Protein 2ACV (pdb70)

Foldseek 3Di:
DVLVLQAAEEEEEWADDDLTLQLSLLLLVLLCVQRVRYAYEYEFEDDPPDDCGPQVSCQLNVDDPRYYYDYFDDDDQPDPVLVLAVLQSLLVRLVVCLVSVLVVCVVPPDVRYAAYEYELSNLVNQVSCVVVPHAYEYEYSFALLVLQVLLVCVVDDLQDQPDPDPLVADFDDGQLDPGGDRSLLAFPLSNDPSRSSNSSNVSSVSQLRHQEYEYLAFCVVRVVSVVRVCVVPVSGHYYFHQDPRGRLQFDDDPQADPVNQVVVLVLLVPADFLQEEEEDEDDPQDFDDLVLVQQLLLLVVVLLTQYEYAHNDDPVSYDPCSVVVCVVVVSYYYGPDYSLSVVLQRRSHAAYAYLQSRNSVLSNLLSLHEYAYDHEHDSRLVSLCCCCPPLNQYHYLDSSHYPPDDRRGSVSSSVSVCQSSDPPRPSSVSSVVSNVLNVQCPDVVHVNSVRSNVVSVVSSD/DAAEEEEEFQADPVGVQLRVLVQCLQCVPPVRYAYEYEYAHDPPDPPDCPLPVVPPVVDVRYHYHYFDYDDQDDPVLVLAVLQSSLVRLVVCLVRVLVVCVVPPDPRYLAYEYELSNQVNCVSCVVVVHAYEYEYAFDLLVLQVLLCCVVDDLQCLPVQCPFDADWDDTQLDDDTHGPLLAFPLSNDNSRSSNSSNVSSVCQLVGQEYEYLAFCVVRVVSQVRVCVVDVSHHHYAHQDVRADLQARCPVPDVQDVQVVQVVLLVPADFLQEEEEDEDDPQDFDDLVQQQQLLLLVVVLQTAYEYEGDDDPVSYDPPSQVCCVVVVSYDYHYDYRLSVVLLRRNHAAYAYLQDPNSVLSNLQSLHEYEYDHEHDSSLVSLCCCCPPQNLYHYLDSSHYPVDDHRGSVSSSVSVNLSSPPPRPNSVSSVVSNVLNVQQPDVVHRNSVSSVVVSVSSSD

Radius of gyration: 34.92 Å; Cα contacts (8 Å, |Δi|>4): 1684; chains: 2; bounding box: 82×58×107 Å

Secondary structure (DSSP, 8-state):
-HHHHH-EEEEEEPPSSTTTHHHHHHHHHHHHHT-TTEEEEEEE---TT----HHHHHHHH-S-TTEEEEEPPP-PPPPGGGGGSHHHHHHHHHHHTHHHHHHHHHHH--TTEEEEEEEGGGGGGHHHHHHTT--EEEEESS-HHHHHHHHHGGGS-TT-PPP-SSGGG-EE--TT-SSPEEGGGS-HHHH-TTTHHHHHHHHHHHHTTSSEEEES--HHHHHHHHHHHHHH-TTSPPEEE------SS---BTTB-HHHHHHHHHHHHTSPTT-EEEEE--SS-----HHHHHHHHHHHHHHT-EEEEE----GGGSPTTHHHHHHHH-SEEEESS--HHHHHHSTTEEEEEE---HHHHHHHHHTT--EEE---STTHHHHHHIIIIIS--EEES-SS--TTPPPPPHHHHHHHHHHHT-TT-THHHHHHHHHHHHHHHTSTTSHHHHHHHHHHHHHH-/--EEEEEEPPSSHHHHHHHHHHHHHHHHT-TTEEEEEEE---SS---SSHHHHHTT---TTEEEEEPPP-PPPPGGGGGSHHHHHHHHHHTTHHHHHHHHHHH--TTEEEEEEEGGGGGGHHHHHHTT--EEEEESS-HHHHHHHHHGGGS-SS--HHHH--SS-EE--TT-SSPEEGGGS-HHHH-TTTHHHHHHHHHTTGGGSSEEEES--HHHHHHHHHHHHHH-TTSPPEEE------SS----S-SS-HHHHHHHHHHHHSPTT-EEEEE--SS-PPPPHHHHHHHHHHHHHH--EEEEE----GGGSPTTHHHHHHHH-SEEEESS--HHHHHHSTTEEEEEE---HHHHHHHHHTT--EEE---STTHHHHHHHIIIII--EEES-SS--TTPPPPPHHHHHHHHHHHT-TT-SHHHHHHHHHHHHHHHTSTTSHHHHHHHHHHHHHH-

InterPro domains:
  IPR002213 UDP-glucuronosyl/UDP-glucosyltransferase [PF00201] (273-424)
  IPR002213 UDP-glucuronosyl/UDP-glucosyltransferase [cd03784] (13-454)
  IPR035595 UDP-glycosyltransferase family, conserved site [PS00375] (339-382)
  IPR050481 UDP-glycosyltransferase, plant-type [PTHR48048] (11-460)

Sequence (917 aa):
MSDINKNSELIFIPAPGIGHLASALEFAKLLTNHDKNLYITVFCIKFPGMPFADSYIKSVLASQPQIQLIDLPEVEPPPQELLKSPEFYILTFLESLIPHVKATIKTILSNKVVGLVLDFFCVSMIDVGNEFGIPSYLFLTSNVGFLSLMLSLKNRQIEEVFDDSDRDHQLLNIPGISNQVPSNVLPDACFNKDGGYIAYYKLAERFRDTKGIIVNTFSDLEQSSIDALYDHDEKIPPIYAVGPLLDLKGQPNPKLDQAQHDLILKWLDEQPDKSVVFLCFGSMGVSFGPSQIREIALGLKHSGVRFLWSNSAEKKVFPEGFLEWMELEGKGMICGWAPQVEVLAHKAIGGFVSHCGWNSILESMWFGVPILTWPIYAEQQLNAFRLVKEWGVGLGLRVDYRKGSDVVAAEEIEKGLKDLMDKDSIVHKKVQEMKEMSRNAVVDGGSSLISVGKLIDDITGKNSELIFIPAPGIGHLASALEFAKLLTNHDKNLYITVFCIKFPGMPFADSYIKSVLASQPQIQLIDLPEVEPPPQELLKSPEFYILTFLESLIPHVKATIKTILSNKVVGLVLDFFCVSMIDVGNEFGIPSYLFLTSNVGFLSLMLSLKNRQIEEVFDDSDRDHQLLNIPGISNQVPSNVLPDACFNKDGGYIAYYKLAERFRDTKGIIVNTFSDLEQSSIDALYDHDEKIPPIYAVGPLLDLKGQPNPKLDQAQHDLILKWLDEQPDKSVVFLCFGSMGVSFGPSQIREIALGLKHSGVRFLWSNSAEKKVFPEGFLEWMELEGKGMICGWAPQVEVLAHKAIGGFVSHCGWNSILESMWFGVPILTWPIYAEQQLNAFRLVKEWGVGLGLRVDYRKGSDVVAAEEIEKGLKDLMDKDSIVHKKVQEMKEMSRNAVVDGGSSLISVGKLIDDITG

Solvent-accessible surface area: 38547 Å² total; per-residue (Å²): 181,66,104,126,128,118,52,6,22,0,0,4,1,9,3,24,8,53,24,48,9,11,1,3,1,31,0,0,27,27,0,0,94,81,32,148,45,0,93,2,2,1,0,12,27,82,26,41,81,62,86,34,57,40,92,18,4,118,43,10,14,74,102,40,125,21,16,105,39,42,76,5,75,125,46,146,66,14,77,138,134,40,82,125,0,80,22,48,18,34,8,37,2,0,74,44,2,50,84,60,0,76,58,18,0,137,114,42,76,37,161,92,16,38,0,0,4,0,2,7,26,0,0,13,2,2,72,3,0,86,112,42,67,5,48,3,0,0,4,2,8,9,0,0,0,7,0,1,0,0,10,23,3,95,115,51,99,53,134,66,40,17,90,84,80,78,53,114,138,84,84,38,116,10,46,5,10,101,52,90,0,28,3,26,0,0,0,48,1,0,14,31,150,68,5,0,3,62,0,5,35,91,4,3,103,48,0,33,78,7,84,0,0,0,0,0,0,0,26,85,13,0,70,87,4,6,64,39,4,67,122,109,32,134,130,12,13,64,18,22,10,0,0,10,9,19,18,69,160,32,39,120,18,131,135,20,78,125,71,52,37,56,98,0,34,131,27,0,92,141,25,67,96,127,21,0,0,0,1,12,29,28,42,117,54,114,40,27,41,54,9,7,1,14,2,0,0,15,0,0,54,75,17,33,20,76,0,0,1,10,20,64,16,110,132,158,13,11,29,83,43,8,49,111,36,20,144,121,108,30,71,5,32,24,5,43,41,6,15,32,8,55,0,3,53,37,149,1,6,10,0,0,3,0,9,0,12,9,25,11,0,0,22,2,9,33,40,14,8,16,6,2,0,1,0,24,62,30,19,3,0,0,0,0,12,0,2,32,126,50,21,27,8,2,36,47,15,64,34,51,20,15,150,74,40,77,27,0,26,1,75,52,5,28,129,7,0,109,74,6,46,69,148,119,19,156,9,61,142,102,8,92,58,10,62,90,59,0,75,85,5,42,77,131,63,10,45,0,26,96,16,1,37,135,0,13,101,58,2,44,107,217,65,12,34,0,0,2,0,9,3,10,28,27,38,56,9,19,12,2,14,40,2,0,50,28,0,0,86,85,32,161,63,0,90,2,4,0,0,8,11,33,62,22,73,107,104,77,51,56,69,7,8,148,44,27,40,78,86,36,117,31,13,101,40,49,66,5,82,126,38,156,66,15,86,129,138,44,85,141,0,82,24,58,10,24,6,41,5,1,83,55,2,45,89,61,0,83,51,22,0,144,115,49,75,53,146,85,16,33,0,0,6,0,4,15,36,0,0,25,0,5,78,2,0,87,114,46,68,8,48,5,3,0,5,1,26,11,0,0,0,7,0,1,1,1,8,14,2,107,110,60,98,75,130,55,19,11,59,110,49,99,63,102,161,80,106,24,104,8,33,5,7,87,54,89,0,27,6,34,3,0,0,50,1,0,16,34,144,68,4,0,0,61,0,6,34,92,0,4,98,63,0,39,75,6,78,0,0,1,0,0,0,1,25,86,14,3,70,78,5,5,73,43,2,89,132,112,18,173,123,13,14,66,15,16,9,0,0,11,12,18,23,80,156,15,44,56,14,112,137,124,143,88,88,81,30,54,108,0,29,100,30,0,85,135,21,69,84,125,23,0,0,0,2,12,32,28,54,123,55,140,39,30,39,54,8,7,2,13,3,0,0,28,0,0,58,119,12,46,20,65,0,0,1,12,28,73,16,110,129,159,12,12,29,81,39,5,60,130,45,14,151,144,105,27,71,1,26,28,13,36,143,7,20,31,7,59,0,3,54,30,119,0,2,7,0,0,3,0,11,0,12,10,58,10,0,0,22,0,9,34,41,22,9,6,5,2,0,2,0,30,66,30,20,4,0,0,0,0,18,0,2,38,136,54,15,27,8,3,40,41,16,66,29,58,21,13,178,68,42,54,32,0,24,4,80,62,3,28,132,8,0,106,60,0,46,67,168,119,15,135,3,51,112,68,7,90,82,4,60,92,34,0,82,84,4,43,80,131,65,9,42,0,28,100,15,0,37,130,2,12,98,52,5,49,102

Nearest PDB structures (foldseek):
  2acw-assembly1_A  TM=9.908E-01  e=3.415E-80  Medicago truncatula
  8ita-assembly1_A  TM=9.018E-01  e=1.416E-41  Iris domestica
  6jel-assembly2_B  TM=8.577E-01  e=1.921E-37  Phytolacca americana
  9j9c-assembly1_A  TM=8.604E-01  e=2.936E-36  Nicotiana benthamiana
  8ie4-assembly4_D  TM=8.344E-01  e=2.677E-29  Gentiana crassicaulis

B-factor: mean 31.84, std 16.67, range [9.67, 104.61]

Structure (mmCIF, N/CA/C/O backbone):
data_2ACV
#
_entry.id   2ACV
#
_cell.length_a   53.713
_cell.length_b   90.593
_cell.length_c   101.788
_cell.angle_alpha   90
_cell.angle_beta   102.567
_cell.angle_gamma   90
#
_symmetry.space_group_name_H-M   'P 1 21 1'
#
loop_
_entity.id
_entity.type
_entity.pdbx_description
1 polymer 'triterpene UDP-glucosyl transferase UGT71G1'
2 non-polymer "URIDINE-5'-DIPHOSPHATE"
3 water water
#
loop_
_atom_site.group_PDB
_atom_site.id
_atom_site.type_symbol
_atom_site.label_atom_id
_atom_site.label_alt_id
_atom_site.label_comp_id
_atom_site.label_asym_id
_atom_site.label_entity_id
_atom_site.label_seq_id
_atom_site.pdbx_PDB_ins_code
_atom_site.Cartn_x
_atom_site.Cartn_y
_atom_site.Cartn_z
_atom_site.occupancy
_atom_site.B_iso_or_equiv
_atom_site.auth_seq_id
_atom_site.auth_comp_id
_atom_site.auth_asym_id
_atom_site.auth_atom_id
_atom_site.pdbx_PDB_model_num
ATOM 1 N N . MET A 1 3 ? 51.935 8.248 70.937 1.00 48.74 3 MET A N 1
ATOM 2 C CA . MET A 1 3 ? 51.040 7.139 70.490 1.00 49.37 3 MET A CA 1
ATOM 3 C C . MET A 1 3 ? 49.701 7.667 69.989 1.00 48.77 3 MET A C 1
ATOM 4 O O . MET A 1 3 ? 49.230 7.268 68.926 1.00 48.20 3 MET A O 1
ATOM 9 N N . SER A 1 4 ? 49.090 8.559 70.763 1.00 47.34 4 SER A N 1
ATOM 10 C CA . SER A 1 4 ? 47.806 9.140 70.391 1.00 46.48 4 SER A CA 1
ATOM 11 C C . SER A 1 4 ? 47.900 9.868 69.053 1.00 45.62 4 SER A C 1
ATOM 12 O O . SER A 1 4 ? 47.001 9.761 68.218 1.00 44.97 4 SER A O 1
ATOM 15 N N . ASP A 1 5 ? 48.988 10.613 68.858 1.00 44.90 5 ASP A N 1
ATOM 16 C CA . ASP A 1 5 ? 49.197 11.351 67.614 1.00 43.61 5 ASP A CA 1
ATOM 17 C C . ASP A 1 5 ? 49.278 10.392 66.433 1.00 41.21 5 ASP A C 1
ATOM 18 O O . ASP A 1 5 ? 48.560 10.544 65.440 1.00 40.27 5 ASP A O 1
ATOM 23 N N . ILE A 1 6 ? 50.160 9.405 66.549 1.00 37.75 6 ILE A N 1
ATOM 24 C CA . ILE A 1 6 ? 50.330 8.411 65.503 1.00 35.04 6 ILE A CA 1
ATOM 25 C C . ILE A 1 6 ? 48.972 7.805 65.195 1.00 34.81 6 ILE A C 1
ATOM 26 O O . ILE A 1 6 ? 48.581 7.669 64.037 1.00 33.45 6 ILE A O 1
ATOM 31 N N . ASN A 1 7 ? 48.252 7.461 66.253 1.00 34.10 7 ASN A N 1
ATOM 32 C CA . ASN A 1 7 ? 46.939 6.850 66.139 1.00 36.78 7 ASN A CA 1
ATOM 33 C C . ASN A 1 7 ? 45.929 7.730 65.396 1.00 36.52 7 ASN A C 1
ATOM 34 O O . ASN A 1 7 ? 45.097 7.226 64.639 1.00 37.11 7 ASN A O 1
ATOM 39 N N . LYS A 1 8 ? 46.018 9.042 65.596 1.00 37.00 8 LYS A N 1
ATOM 40 C CA . LYS A 1 8 ? 45.095 9.985 64.962 1.00 36.10 8 LYS A CA 1
ATOM 41 C C . LYS A 1 8 ? 45.375 10.339 63.501 1.00 35.63 8 LYS A C 1
ATOM 42 O O . LYS A 1 8 ? 44.460 10.728 62.774 1.00 35.02 8 LYS A O 1
ATOM 48 N N . ASN A 1 9 ? 46.628 10.217 63.071 1.00 33.95 9 ASN A N 1
ATOM 49 C CA . ASN A 1 9 ? 46.981 10.549 61.694 1.00 31.60 9 ASN A CA 1
ATOM 50 C C . ASN A 1 9 ? 46.343 9.610 60.678 1.00 29.77 9 ASN A C 1
ATOM 51 O O . ASN A 1 9 ? 46.323 8.390 60.852 1.00 27.81 9 ASN A O 1
ATOM 56 N N . SER A 1 10 ? 45.814 10.205 59.615 1.00 28.36 10 SER A N 1
ATOM 57 C CA . SER A 1 10 ? 45.165 9.467 58.543 1.00 26.61 10 SER A CA 1
ATOM 58 C C . SER A 1 10 ? 45.483 10.147 57.222 1.00 25.53 10 SER A C 1
ATOM 59 O O . SER A 1 10 ? 45.763 11.345 57.189 1.00 22.59 10 SER A O 1
ATOM 62 N N . GLU A 1 11 ? 45.450 9.386 56.133 1.00 24.78 11 GLU A N 1
ATOM 63 C CA . GLU A 1 11 ? 45.714 9.960 54.824 1.00 25.52 11 GLU A CA 1
ATOM 64 C C . GLU A 1 11 ? 44.744 9.474 53.753 1.00 24.56 11 GLU A C 1
ATOM 65 O O . GLU A 1 11 ? 44.361 8.303 53.717 1.00 22.95 11 GLU A O 1
ATOM 71 N N . LEU A 1 12 ? 44.344 10.392 52.883 1.00 22.80 12 LEU A N 1
ATOM 72 C CA . LEU A 1 12 ? 43.453 10.061 51.782 1.00 23.35 12 LEU A CA 1
ATOM 73 C C . LEU A 1 12 ? 44.169 10.414 50.492 1.00 21.70 12 LEU A C 1
ATOM 74 O O . LEU A 1 12 ? 44.972 11.349 50.453 1.00 19.70 12 LEU A O 1
ATOM 79 N N . ILE A 1 13 ? 43.893 9.652 49.442 1.00 21.26 13 ILE A N 1
ATOM 80 C CA . ILE A 1 13 ? 44.484 9.931 48.145 1.00 22.32 13 ILE A CA 1
ATOM 81 C C . ILE A 1 13 ? 43.340 10.351 47.222 1.00 22.39 13 ILE A C 1
ATOM 82 O O . ILE A 1 13 ? 42.407 9.583 46.995 1.00 22.26 13 ILE A O 1
ATOM 87 N N . PHE A 1 14 ? 43.402 11.589 46.730 1.00 23.17 14 PHE A N 1
ATOM 88 C CA . PHE A 1 14 ? 42.371 12.127 45.839 1.00 22.42 14 PHE A CA 1
ATOM 89 C C . PHE A 1 14 ? 42.756 11.966 44.381 1.00 22.49 14 PHE A C 1
ATOM 90 O O . PHE A 1 14 ? 43.861 12.334 43.984 1.00 21.07 14 PHE A O 1
ATOM 98 N N . ILE A 1 15 ? 41.836 11.427 43.586 1.00 22.98 15 ILE A N 1
ATOM 99 C CA . ILE A 1 15 ? 42.067 11.262 42.157 1.00 22.93 15 ILE A CA 1
ATOM 100 C C . ILE A 1 15 ? 40.878 11.870 41.414 1.00 23.89 15 ILE A C 1
ATOM 101 O O . ILE A 1 15 ? 39.945 11.169 41.013 1.00 23.35 15 ILE A O 1
ATOM 106 N N . PRO A 1 16 ? 40.896 13.196 41.241 1.00 23.56 16 PRO A N 1
ATOM 107 C CA . PRO A 1 16 ? 39.828 13.922 40.550 1.00 24.55 16 PRO A CA 1
ATOM 108 C C . PRO A 1 16 ? 39.961 13.859 39.027 1.00 25.82 16 PRO A C 1
ATOM 109 O O . PRO A 1 16 ? 40.987 13.426 38.499 1.00 24.45 16 PRO A O 1
ATOM 113 N N . ALA A 1 17 ? 38.912 14.283 38.332 1.00 26.57 17 ALA A N 1
ATOM 114 C CA . ALA A 1 17 ? 38.913 14.305 36.873 1.00 29.18 17 ALA A CA 1
ATOM 115 C C . ALA A 1 17 ? 39.483 15.655 36.449 1.00 30.06 17 ALA A C 1
ATOM 116 O O . ALA A 1 17 ? 39.448 16.617 37.215 1.00 29.61 17 ALA A O 1
ATOM 118 N N . PRO A 1 18 ? 40.025 15.743 35.227 1.00 32.45 18 PRO A N 1
ATOM 119 C CA . PRO A 1 18 ? 40.598 17.004 34.740 1.00 33.40 18 PRO A CA 1
ATOM 120 C C . PRO A 1 18 ? 39.593 18.137 34.523 1.00 33.48 18 PRO A C 1
ATOM 121 O O . PRO A 1 18 ? 38.386 17.905 34.427 1.00 34.62 18 PRO A O 1
ATOM 125 N N . GLY A 1 19 ? 40.112 19.362 34.469 1.00 34.76 19 GLY A N 1
ATOM 126 C CA . GLY A 1 19 ? 39.287 20.535 34.224 1.00 34.15 19 GLY A CA 1
ATOM 127 C C . GLY A 1 19 ? 38.464 21.111 35.364 1.00 34.00 19 GLY A C 1
ATOM 128 O O . GLY A 1 19 ? 38.066 20.415 36.301 1.00 31.14 19 GLY A O 1
ATOM 129 N N . ILE A 1 20 ? 38.216 22.413 35.287 1.00 33.43 20 ILE A N 1
ATOM 130 C CA . ILE A 1 20 ? 37.406 23.071 36.295 1.00 34.47 20 ILE A CA 1
ATOM 131 C C . ILE A 1 20 ? 36.033 22.424 36.080 1.00 36.51 20 ILE A C 1
ATOM 132 O O . ILE A 1 20 ? 35.715 21.986 34.973 1.00 39.56 20 ILE A O 1
ATOM 137 N N . GLY A 1 21 ? 35.217 22.352 37.118 1.00 37.51 21 GLY A N 1
ATOM 138 C CA . GLY A 1 21 ? 33.923 21.717 36.944 1.00 36.90 21 GLY A CA 1
ATOM 139 C C . GLY A 1 21 ? 33.992 20.380 37.646 1.00 35.36 21 GLY A C 1
ATOM 140 O O . GLY A 1 21 ? 32.992 19.879 38.160 1.00 36.39 21 GLY A O 1
ATOM 141 N N . HIS A 1 22 ? 35.190 19.804 37.656 1.00 34.05 22 HIS A N 1
ATOM 142 C CA . HIS A 1 22 ? 35.446 18.537 38.327 1.00 33.53 22 HIS A CA 1
ATOM 143 C C . HIS A 1 22 ? 36.518 18.768 39.384 1.00 32.17 22 HIS A C 1
ATOM 144 O O . HIS A 1 22 ? 36.479 18.177 40.464 1.00 32.28 22 HIS A O 1
ATOM 151 N N . LEU A 1 23 ? 37.462 19.650 39.068 1.00 30.75 23 LEU A N 1
ATOM 152 C CA . LEU A 1 23 ? 38.570 19.974 39.966 1.00 30.74 23 LEU A CA 1
ATOM 153 C C . LEU A 1 23 ? 38.225 20.954 41.089 1.00 30.76 23 LEU A C 1
ATOM 154 O O . LEU A 1 23 ? 38.612 20.751 42.241 1.00 30.05 23 LEU A O 1
ATOM 159 N N . ALA A 1 24 ? 37.509 22.022 40.748 1.00 30.12 24 ALA A N 1
ATOM 160 C CA . ALA A 1 24 ? 37.150 23.047 41.725 1.00 29.20 24 ALA A CA 1
ATOM 161 C C . ALA A 1 24 ? 36.535 22.488 43.002 1.00 28.93 24 ALA A C 1
ATOM 162 O O . ALA A 1 24 ? 37.046 22.727 44.098 1.00 28.78 24 ALA A O 1
ATOM 164 N N . SER A 1 25 ? 35.441 21.746 42.856 1.00 27.41 25 SER A N 1
ATOM 165 C CA . SER A 1 25 ? 34.748 21.175 44.002 1.00 27.28 25 SER A CA 1
ATOM 166 C C . SER A 1 25 ? 35.581 20.134 44.743 1.00 25.37 25 SER A C 1
ATOM 167 O O . SER A 1 25 ? 35.475 20.011 45.958 1.00 21.91 25 SER A O 1
ATOM 170 N N . ALA A 1 26 ? 36.399 19.385 44.011 1.00 25.37 26 ALA A N 1
ATOM 171 C CA . ALA A 1 26 ? 37.245 18.369 44.629 1.00 25.77 26 ALA A CA 1
ATOM 172 C C . ALA A 1 26 ? 38.322 19.009 45.516 1.00 25.17 26 ALA A C 1
ATOM 173 O O . ALA A 1 26 ? 38.672 18.468 46.564 1.00 22.80 26 ALA A O 1
ATOM 175 N N . LEU A 1 27 ? 38.854 20.152 45.089 1.00 25.74 27 LEU A N 1
ATOM 176 C CA . LEU A 1 27 ? 39.871 20.850 45.874 1.00 25.95 27 LEU A CA 1
ATOM 177 C C . LEU A 1 27 ? 39.216 21.512 47.072 1.00 24.56 27 LEU A C 1
ATOM 178 O O . LEU A 1 27 ? 39.787 21.537 48.166 1.00 22.73 27 LEU A O 1
ATOM 183 N N . GLU A 1 28 ? 38.023 22.062 46.861 1.00 22.62 28 GLU A N 1
ATOM 184 C CA . GLU A 1 28 ? 37.293 22.698 47.954 1.00 22.49 28 GLU A CA 1
ATOM 185 C C . GLU A 1 28 ? 36.929 21.618 48.962 1.00 20.62 28 GLU A C 1
ATOM 186 O O . GLU A 1 28 ? 36.866 21.875 50.160 1.00 20.03 28 GLU A O 1
ATOM 192 N N . PHE A 1 29 ? 36.690 20.404 48.469 1.00 19.75 29 PHE A N 1
ATOM 193 C CA . PHE A 1 29 ? 36.341 19.296 49.352 1.00 19.05 29 PHE A CA 1
ATOM 194 C C . PHE A 1 29 ? 37.556 18.898 50.186 1.00 18.20 29 PHE A C 1
ATOM 195 O O . PHE A 1 29 ? 37.442 18.643 51.386 1.00 18.88 29 PHE A O 1
ATOM 203 N N . ALA A 1 30 ? 38.725 18.862 49.554 1.00 18.56 30 ALA A N 1
ATOM 204 C CA . ALA A 1 30 ? 39.945 18.504 50.272 1.00 16.22 30 ALA A CA 1
ATOM 205 C C . ALA A 1 30 ? 40.192 19.511 51.390 1.00 16.95 30 ALA A C 1
ATOM 206 O O . ALA A 1 30 ? 40.659 19.146 52.472 1.00 17.92 30 ALA A O 1
ATOM 208 N N . LYS A 1 31 ? 39.878 20.777 51.121 1.00 16.48 31 LYS A N 1
ATOM 209 C CA . LYS A 1 31 ? 40.055 21.841 52.103 1.00 19.50 31 LYS A CA 1
ATOM 210 C C . LYS A 1 31 ? 39.043 21.734 53.240 1.00 19.71 31 LYS A C 1
ATOM 211 O O . LYS A 1 31 ? 39.379 21.966 54.397 1.00 18.91 31 LYS A O 1
ATOM 217 N N . LEU A 1 32 ? 37.804 21.388 52.909 1.00 19.21 32 LEU A N 1
ATOM 218 C CA . LEU A 1 32 ? 36.774 21.231 53.928 1.00 21.11 32 LEU A CA 1
ATOM 219 C C . LEU A 1 32 ? 37.184 20.117 54.892 1.00 21.83 32 LEU A C 1
ATOM 220 O O . LEU A 1 32 ? 37.109 20.273 56.112 1.00 22.20 32 LEU A O 1
ATOM 225 N N . LEU A 1 33 ? 37.618 18.993 54.329 1.00 20.79 33 LEU A N 1
ATOM 226 C CA . LEU A 1 33 ? 38.028 17.835 55.115 1.00 21.36 33 LEU A CA 1
ATOM 227 C C . LEU A 1 33 ? 39.158 18.186 56.076 1.00 21.35 33 LEU A C 1
ATOM 228 O O . LEU A 1 33 ? 39.056 17.942 57.281 1.00 18.51 33 LEU A O 1
ATOM 233 N N . THR A 1 34 ? 40.232 18.766 55.542 1.00 20.67 34 THR A N 1
ATOM 234 C CA . THR A 1 34 ? 41.372 19.136 56.372 1.00 19.89 34 THR A CA 1
ATOM 235 C C . THR A 1 34 ? 41.035 20.185 57.422 1.00 20.24 34 THR A C 1
ATOM 236 O O . THR A 1 34 ? 41.614 20.175 58.502 1.00 21.04 34 THR A O 1
ATOM 240 N N . ASN A 1 35 ? 40.105 21.087 57.120 1.00 22.01 35 ASN A N 1
ATOM 241 C CA . ASN A 1 35 ? 39.702 22.108 58.093 1.00 21.49 35 ASN A CA 1
ATOM 242 C C . ASN A 1 35 ? 38.982 21.477 59.277 1.00 23.04 35 ASN A C 1
ATOM 243 O O . ASN A 1 35 ? 38.950 22.055 60.368 1.00 22.79 35 ASN A O 1
ATOM 248 N N . HIS A 1 36 ? 38.391 20.299 59.060 1.00 21.82 36 HIS A N 1
ATOM 249 C CA . HIS A 1 36 ? 37.651 19.627 60.124 1.00 21.91 36 HIS A CA 1
ATOM 250 C C . HIS A 1 36 ? 38.328 18.452 60.820 1.00 21.48 36 HIS A C 1
ATOM 251 O O . HIS A 1 36 ? 37.698 17.751 61.613 1.00 21.35 36 HIS A O 1
ATOM 258 N N . ASP A 1 37 ? 39.613 18.256 60.525 1.00 20.85 37 ASP A N 1
ATOM 259 C CA . ASP A 1 37 ? 40.436 17.223 61.155 1.00 22.38 37 ASP A CA 1
ATOM 260 C C . ASP A 1 37 ? 41.893 17.607 60.922 1.00 22.35 37 ASP A C 1
ATOM 261 O O . ASP A 1 37 ? 42.432 17.396 59.834 1.00 21.51 37 ASP A O 1
ATOM 266 N N . LYS A 1 38 ? 42.524 18.170 61.949 1.00 23.19 38 LYS A N 1
ATOM 267 C CA . LYS A 1 38 ? 43.916 18.616 61.865 1.00 25.67 38 LYS A CA 1
ATOM 268 C C . LYS A 1 38 ? 44.920 17.504 61.595 1.00 25.55 38 LYS A C 1
ATOM 269 O O . LYS A 1 38 ? 46.055 17.772 61.195 1.00 25.72 38 LYS A O 1
ATOM 275 N N . ASN A 1 39 ? 44.506 16.263 61.821 1.00 25.46 39 ASN A N 1
ATOM 276 C CA . ASN A 1 39 ? 45.380 15.112 61.621 1.00 26.39 39 ASN A CA 1
ATOM 277 C C . ASN A 1 39 ? 45.061 14.352 60.336 1.00 26.47 39 ASN A C 1
ATOM 278 O O . ASN A 1 39 ? 45.516 13.225 60.137 1.00 25.85 39 ASN A O 1
ATOM 283 N N . LEU A 1 40 ? 44.269 14.974 59.469 1.00 26.28 40 LEU A N 1
ATOM 284 C CA . LEU A 1 40 ? 43.904 14.352 58.208 1.00 25.71 40 LEU A CA 1
ATOM 285 C C . LEU A 1 40 ? 44.760 14.944 57.105 1.00 25.46 40 LEU A C 1
ATOM 286 O O . LEU A 1 40 ? 44.782 16.160 56.907 1.00 25.33 40 LEU A O 1
ATOM 291 N N . TYR A 1 41 ? 45.481 14.086 56.397 1.00 23.08 41 TYR A N 1
ATOM 292 C CA . TYR A 1 41 ? 46.324 14.561 55.318 1.00 24.41 41 TYR A CA 1
ATOM 293 C C . TYR A 1 41 ? 45.820 14.069 53.980 1.00 23.24 41 TYR A C 1
ATOM 294 O O . TYR A 1 41 ? 45.244 12.980 53.880 1.00 22.84 41 TYR A O 1
ATOM 303 N N . ILE A 1 42 ? 46.020 14.883 52.953 1.00 20.41 42 ILE A N 1
ATOM 304 C CA . ILE A 1 42 ? 45.560 14.512 51.628 1.00 22.34 42 ILE A CA 1
ATOM 305 C C . ILE A 1 42 ? 46.591 14.693 50.534 1.00 21.89 42 ILE A C 1
ATOM 306 O O . ILE A 1 42 ? 47.301 15.692 50.482 1.00 22.19 42 ILE A O 1
ATOM 311 N N . THR A 1 43 ? 46.651 13.705 49.653 1.00 23.54 43 THR A N 1
ATOM 312 C CA . THR A 1 43 ? 47.551 13.744 48.518 1.00 24.45 43 THR A CA 1
ATOM 313 C C . THR A 1 43 ? 46.646 13.773 47.299 1.00 21.88 43 THR A C 1
ATOM 314 O O . THR A 1 43 ? 45.793 12.909 47.137 1.00 20.09 43 THR A O 1
ATOM 318 N N . VAL A 1 44 ? 46.818 14.788 46.459 1.00 21.71 44 VAL A N 1
ATOM 319 C CA . VAL A 1 44 ? 46.002 14.921 45.265 1.00 21.11 44 VAL A CA 1
ATOM 320 C C . VAL A 1 44 ? 46.795 14.532 44.023 1.00 22.68 44 VAL A C 1
ATOM 321 O O . VAL A 1 44 ? 47.834 15.125 43.732 1.00 22.11 44 VAL A O 1
ATOM 325 N N . PHE A 1 45 ? 46.317 13.522 43.303 1.00 23.54 45 PHE A N 1
ATOM 326 C CA . PHE A 1 45 ? 46.995 13.109 42.079 1.00 27.75 45 PHE A CA 1
ATOM 327 C C . PHE A 1 45 ? 46.534 14.044 40.979 1.00 28.98 45 PHE A C 1
ATOM 328 O O . PHE A 1 45 ? 45.339 14.154 40.708 1.00 30.31 45 PHE A O 1
ATOM 336 N N . CYS A 1 46 ? 47.488 14.721 40.354 1.00 31.71 46 CYS A N 1
ATOM 337 C CA . CYS A 1 46 ? 47.182 15.669 39.297 1.00 35.85 46 CYS A CA 1
ATOM 338 C C . CYS A 1 46 ? 47.420 15.067 37.912 1.00 37.83 46 CYS A C 1
ATOM 339 O O . CYS A 1 46 ? 48.558 14.822 37.506 1.00 35.46 46 CYS A O 1
ATOM 342 N N . ILE A 1 47 ? 46.324 14.830 37.200 1.00 41.19 47 ILE A N 1
ATOM 343 C CA . ILE A 1 47 ? 46.367 14.248 35.865 1.00 46.20 47 ILE A CA 1
ATOM 344 C C . ILE A 1 47 ? 46.458 15.308 34.772 1.00 50.35 47 ILE A C 1
ATOM 345 O O . ILE A 1 47 ? 45.798 16.344 34.845 1.00 51.24 47 ILE A O 1
ATOM 350 N N . LYS A 1 48 ? 47.277 15.039 33.759 1.00 54.96 48 LYS A N 1
ATOM 351 C CA . LYS A 1 48 ? 47.435 15.954 32.631 1.00 59.62 48 LYS A CA 1
ATOM 352 C C . LYS A 1 48 ? 46.553 15.502 31.465 1.00 61.71 48 LYS A C 1
ATOM 353 O O . LYS A 1 48 ? 46.788 14.445 30.874 1.00 62.30 48 LYS A O 1
ATOM 359 N N . PHE A 1 49 ? 45.539 16.300 31.141 1.00 64.20 49 PHE A N 1
ATOM 360 C CA . PHE A 1 49 ? 44.633 15.975 30.044 1.00 66.77 49 PHE A CA 1
ATOM 361 C C . PHE A 1 49 ? 45.203 16.516 28.733 1.00 68.22 49 PHE A C 1
ATOM 362 O O . PHE A 1 49 ? 45.712 17.635 28.689 1.00 68.60 49 PHE A O 1
ATOM 370 N N . PRO A 1 50 ? 45.115 15.729 27.645 1.00 69.98 50 PRO A N 1
ATOM 371 C CA . PRO A 1 50 ? 45.627 16.132 26.329 1.00 70.84 50 PRO A CA 1
ATOM 372 C C . PRO A 1 50 ? 45.142 17.498 25.839 1.00 71.79 50 PRO A C 1
ATOM 373 O O . PRO A 1 50 ? 43.958 17.687 25.550 1.00 71.03 50 PRO A O 1
ATOM 377 N N . GLY A 1 51 ? 46.076 18.442 25.749 1.00 72.72 51 GLY A N 1
ATOM 378 C CA . GLY A 1 51 ? 45.746 19.782 25.299 1.00 73.22 51 GLY A CA 1
ATOM 379 C C . GLY A 1 51 ? 44.722 20.469 26.181 1.00 73.57 51 GLY A C 1
ATOM 380 O O . GLY A 1 51 ? 43.662 20.870 25.703 1.00 73.61 51 GLY A O 1
ATOM 381 N N . MET A 1 52 ? 45.032 20.609 27.467 1.00 74.07 52 MET A N 1
ATOM 382 C CA . MET A 1 52 ? 44.112 21.256 28.395 1.00 74.28 52 MET A CA 1
ATOM 383 C C . MET A 1 52 ? 44.820 21.955 29.556 1.00 74.34 52 MET A C 1
ATOM 384 O O . MET A 1 52 ? 45.864 21.501 30.025 1.00 73.68 52 MET A O 1
ATOM 389 N N . PRO A 1 53 ? 44.260 23.090 30.013 1.00 74.54 53 PRO A N 1
ATOM 390 C CA . PRO A 1 53 ? 44.781 23.902 31.120 1.00 74.22 53 PRO A CA 1
ATOM 391 C C . PRO A 1 53 ? 44.382 23.361 32.499 1.00 73.06 53 PRO A C 1
ATOM 392 O O . PRO A 1 53 ? 44.193 22.157 32.677 1.00 73.40 53 PRO A O 1
ATOM 396 N N . PHE A 1 54 ? 44.242 24.270 33.462 1.00 71.65 54 PHE A N 1
ATOM 397 C CA . PHE A 1 54 ? 43.888 23.918 34.837 1.00 69.50 54 PHE A CA 1
ATOM 398 C C . PHE A 1 54 ? 44.884 22.910 35.398 1.00 67.89 54 PHE A C 1
ATOM 399 O O . PHE A 1 54 ? 44.501 21.896 35.982 1.00 68.10 54 PHE A O 1
ATOM 407 N N . ALA A 1 55 ? 46.168 23.201 35.214 1.00 65.61 55 ALA A N 1
ATOM 408 C CA . ALA A 1 55 ? 47.233 22.329 35.691 1.00 62.74 55 ALA A CA 1
ATOM 409 C C . ALA A 1 55 ? 47.631 22.693 37.120 1.00 60.74 55 ALA A C 1
ATOM 410 O O . ALA A 1 55 ? 46.799 23.152 37.905 1.00 59.66 55 ALA A O 1
ATOM 412 N N . ASP A 1 56 ? 48.903 22.484 37.449 1.00 58.17 56 ASP A N 1
ATOM 413 C CA . ASP A 1 56 ? 49.419 22.781 38.783 1.00 56.85 56 ASP A CA 1
ATOM 414 C C . ASP A 1 56 ? 49.119 24.207 39.220 1.00 54.47 56 ASP A C 1
ATOM 415 O O . ASP A 1 56 ? 48.677 24.443 40.347 1.00 54.32 56 ASP A O 1
ATOM 420 N N . SER A 1 57 ? 49.370 25.154 38.323 1.00 50.99 57 SER A N 1
ATOM 421 C CA . SER A 1 57 ? 49.151 26.566 38.610 1.00 48.05 57 SER A CA 1
ATOM 422 C C . SER A 1 57 ? 47.775 26.813 39.221 1.00 45.47 57 SER A C 1
ATOM 423 O O . SER A 1 57 ? 47.654 27.440 40.276 1.00 43.25 57 SER A O 1
ATOM 426 N N . TYR A 1 58 ? 46.743 26.315 38.548 1.00 43.01 58 TYR A N 1
ATOM 427 C CA . TYR A 1 58 ? 45.373 26.482 39.014 1.00 41.11 58 TYR A CA 1
ATOM 428 C C . TYR A 1 58 ? 45.149 25.840 40.381 1.00 39.81 58 TYR A C 1
ATOM 429 O O . TYR A 1 58 ? 44.654 26.487 41.305 1.00 39.74 58 TYR A O 1
ATOM 438 N N . ILE A 1 59 ? 45.514 24.570 40.509 1.00 37.82 59 ILE A N 1
ATOM 439 C CA . ILE A 1 59 ? 45.330 23.858 41.764 1.00 37.52 59 ILE A CA 1
ATOM 440 C C . ILE A 1 59 ? 46.002 24.555 42.950 1.00 38.18 59 ILE A C 1
ATOM 441 O O . ILE A 1 59 ? 45.353 24.809 43.966 1.00 37.01 59 ILE A O 1
ATOM 446 N N . LYS A 1 60 ? 47.291 24.870 42.832 1.00 37.85 60 LYS A N 1
ATOM 447 C CA . LYS A 1 60 ? 47.988 25.536 43.931 1.00 38.26 60 LYS A CA 1
ATOM 448 C C . LYS A 1 60 ? 47.305 26.858 44.267 1.00 38.81 60 LYS A C 1
ATOM 449 O O . LYS A 1 60 ? 47.201 27.239 45.438 1.00 39.78 60 LYS A O 1
ATOM 455 N N . SER A 1 61 ? 46.836 27.552 43.234 1.00 36.89 61 SER A N 1
ATOM 456 C CA . SER A 1 61 ? 46.150 28.825 43.417 1.00 37.68 61 SER A CA 1
ATOM 457 C C . SER A 1 61 ? 44.906 28.597 44.280 1.00 38.10 61 SER A C 1
ATOM 458 O O . SER A 1 61 ? 44.642 29.354 45.215 1.00 38.82 61 SER A O 1
ATOM 461 N N . VAL A 1 62 ? 44.151 27.546 43.967 1.00 36.29 62 VAL A N 1
ATOM 462 C CA . VAL A 1 62 ? 42.949 27.213 44.727 1.00 37.32 62 VAL A CA 1
ATOM 463 C C . VAL A 1 62 ? 43.280 26.817 46.170 1.00 38.54 62 VAL A C 1
ATOM 464 O O . VAL A 1 62 ? 42.626 27.275 47.112 1.00 36.68 62 VAL A O 1
ATOM 468 N N . LEU A 1 63 ? 44.290 25.966 46.337 1.00 39.43 63 LEU A N 1
ATOM 469 C CA . LEU A 1 63 ? 44.690 25.509 47.667 1.00 42.61 63 LEU A CA 1
ATOM 470 C C . LEU A 1 63 ? 45.247 26.632 48.538 1.00 43.61 63 LEU A C 1
ATOM 471 O O . LEU A 1 63 ? 45.078 26.617 49.759 1.00 44.29 63 LEU A O 1
ATOM 476 N N . ALA A 1 64 ? 45.906 27.599 47.905 1.00 44.93 64 ALA A N 1
ATOM 477 C CA . ALA A 1 64 ? 46.489 28.741 48.607 1.00 46.77 64 ALA A CA 1
ATOM 478 C C . ALA A 1 64 ? 47.126 28.364 49.940 1.00 48.30 64 ALA A C 1
ATOM 479 O O . ALA A 1 64 ? 46.745 28.892 50.988 1.00 48.75 64 ALA A O 1
ATOM 481 N N . SER A 1 65 ? 48.090 27.450 49.900 1.00 49.49 65 SER A N 1
ATOM 482 C CA . SER A 1 65 ? 48.784 27.015 51.108 1.00 50.97 65 SER A CA 1
ATOM 483 C C . SER A 1 65 ? 47.910 26.192 52.058 1.00 50.84 65 SER A C 1
ATOM 484 O O . SER A 1 65 ? 46.958 26.695 52.655 1.00 52.54 65 SER A O 1
ATOM 487 N N . GLN A 1 66 ? 48.257 24.919 52.191 1.00 50.46 66 GLN A N 1
ATOM 488 C CA . GLN A 1 66 ? 47.546 23.990 53.059 1.00 48.77 66 GLN A CA 1
ATOM 489 C C . GLN A 1 66 ? 48.556 22.923 53.475 1.00 47.85 66 GLN A C 1
ATOM 490 O O . GLN A 1 66 ? 48.930 22.062 52.676 1.00 47.62 66 GLN A O 1
ATOM 496 N N . PRO A 1 67 ? 49.017 22.976 54.735 1.00 45.90 67 PRO A N 1
ATOM 497 C CA . PRO A 1 67 ? 49.997 22.032 55.292 1.00 42.93 67 PRO A CA 1
ATOM 498 C C . PRO A 1 67 ? 49.568 20.571 55.214 1.00 39.55 67 PRO A C 1
ATOM 499 O O . PRO A 1 67 ? 50.405 19.667 55.212 1.00 39.85 67 PRO A O 1
ATOM 503 N N . GLN A 1 68 ? 48.263 20.344 55.152 1.00 33.85 68 GLN A N 1
ATOM 504 C CA . GLN A 1 68 ? 47.735 18.987 55.109 1.00 30.05 68 GLN A CA 1
ATOM 505 C C . GLN A 1 68 ? 47.406 18.496 53.700 1.00 27.46 68 GLN A C 1
ATOM 506 O O . GLN A 1 68 ? 46.818 17.426 53.539 1.00 26.65 68 GLN A O 1
ATOM 512 N N . ILE A 1 69 ? 47.783 19.266 52.684 1.00 24.07 69 ILE A N 1
ATOM 513 C CA . ILE A 1 69 ? 47.500 18.877 51.303 1.00 25.63 69 ILE A CA 1
ATOM 514 C C . ILE A 1 69 ? 48.705 19.031 50.373 1.00 25.96 69 ILE A C 1
ATOM 515 O O . ILE A 1 69 ? 49.258 20.122 50.232 1.00 25.78 69 ILE A O 1
ATOM 520 N N . GLN A 1 70 ? 49.105 17.939 49.733 1.00 27.11 70 GLN A N 1
ATOM 521 C CA . GLN A 1 70 ? 50.222 17.994 48.798 1.00 28.58 70 GLN A CA 1
ATOM 522 C C . GLN A 1 70 ? 49.745 17.407 47.478 1.00 28.97 70 GLN A C 1
ATOM 523 O O . GLN A 1 70 ? 48.815 16.602 47.455 1.00 29.36 70 GLN A O 1
ATOM 529 N N . LEU A 1 71 ? 50.369 17.808 46.379 1.00 30.62 71 LEU A N 1
ATOM 530 C CA . LEU A 1 71 ? 49.971 17.288 45.080 1.00 33.06 71 LEU A CA 1
ATOM 531 C C . LEU A 1 71 ? 51.121 16.580 44.379 1.00 32.46 71 LEU A C 1
ATOM 532 O O . LEU A 1 71 ? 52.288 16.928 44.556 1.00 32.36 71 LEU A O 1
ATOM 537 N N . ILE A 1 72 ? 50.774 15.565 43.599 1.00 31.20 72 ILE A N 1
ATOM 538 C CA . ILE A 1 72 ? 51.747 14.783 42.859 1.00 30.75 72 ILE A CA 1
ATOM 539 C C . ILE A 1 72 ? 51.242 14.621 41.432 1.00 32.24 72 ILE A C 1
ATOM 540 O O . ILE A 1 72 ? 50.133 14.132 41.212 1.00 31.82 72 ILE A O 1
ATOM 545 N N . ASP A 1 73 ? 52.051 15.044 40.466 1.00 33.80 73 ASP A N 1
ATOM 546 C CA . ASP A 1 73 ? 51.677 14.931 39.059 1.00 36.90 73 ASP A CA 1
ATOM 547 C C . ASP A 1 73 ? 51.924 13.523 38.528 1.00 37.74 73 ASP A C 1
ATOM 548 O O . ASP A 1 73 ? 52.965 12.925 38.796 1.00 38.93 73 ASP A O 1
ATOM 553 N N . LEU A 1 74 ? 50.955 12.993 37.788 1.00 38.35 74 LEU A N 1
ATOM 554 C CA . LEU A 1 74 ? 51.095 11.670 37.188 1.00 38.92 74 LEU A CA 1
ATOM 555 C C . LEU A 1 74 ? 51.804 11.870 35.852 1.00 39.34 74 LEU A C 1
ATOM 556 O O . LEU A 1 74 ? 51.557 12.856 35.157 1.00 38.45 74 LEU A O 1
ATOM 561 N N . PRO A 1 75 ? 52.708 10.951 35.479 1.00 40.53 75 PRO A N 1
ATOM 562 C CA . PRO A 1 75 ? 53.410 11.109 34.202 1.00 41.72 75 PRO A CA 1
ATOM 563 C C . PRO A 1 75 ? 52.434 11.201 33.037 1.00 42.86 75 PRO A C 1
ATOM 564 O O . PRO A 1 75 ? 51.364 10.592 33.069 1.00 43.39 75 PRO A O 1
ATOM 568 N N . GLU A 1 76 ? 52.798 11.972 32.018 1.00 44.64 76 GLU A N 1
ATOM 569 C CA . GLU A 1 76 ? 51.950 12.121 30.846 1.00 46.54 76 GLU A CA 1
ATOM 570 C C . GLU A 1 76 ? 51.962 10.837 30.027 1.00 47.22 76 GLU A C 1
ATOM 571 O O . GLU A 1 76 ? 53.017 10.246 29.797 1.00 47.93 76 GLU A O 1
ATOM 577 N N . VAL A 1 77 ? 50.780 10.410 29.593 1.00 46.59 77 VAL A N 1
ATOM 578 C CA . VAL A 1 77 ? 50.642 9.195 28.802 1.00 45.77 77 VAL A CA 1
ATOM 579 C C . VAL A 1 77 ? 50.052 9.533 27.433 1.00 44.52 77 VAL A C 1
ATOM 580 O O . VAL A 1 77 ? 49.484 10.609 27.248 1.00 44.19 77 VAL A O 1
ATOM 584 N N . GLU A 1 78 ? 50.201 8.627 26.470 1.00 43.51 78 GLU A N 1
ATOM 585 C CA . GLU A 1 78 ? 49.660 8.855 25.132 1.00 42.72 78 GLU A CA 1
ATOM 586 C C . GLU A 1 78 ? 48.145 8.971 25.229 1.00 39.61 78 GLU A C 1
ATOM 587 O O . GLU A 1 78 ? 47.491 8.128 25.836 1.00 37.71 78 GLU A O 1
ATOM 593 N N . PRO A 1 79 ? 47.568 10.026 24.639 1.00 38.42 79 PRO A N 1
ATOM 594 C CA . PRO A 1 79 ? 46.115 10.208 24.685 1.00 37.92 79 PRO A CA 1
ATOM 595 C C . PRO A 1 79 ? 45.424 9.191 23.785 1.00 35.90 79 PRO A C 1
ATOM 596 O O . PRO A 1 79 ? 46.014 8.712 22.816 1.00 35.90 79 PRO A O 1
ATOM 600 N N . PRO A 1 80 ? 44.168 8.839 24.096 1.00 34.42 80 PRO A N 1
ATOM 601 C CA . PRO A 1 80 ? 43.479 7.867 23.244 1.00 33.86 80 PRO A CA 1
ATOM 602 C C . PRO A 1 80 ? 43.255 8.453 21.854 1.00 34.11 80 PRO A C 1
ATOM 603 O O . PRO A 1 80 ? 43.376 9.664 21.656 1.00 31.63 80 PRO A O 1
ATOM 607 N N . PRO A 1 81 ? 42.942 7.602 20.866 1.00 33.97 81 PRO A N 1
ATOM 608 C CA . PRO A 1 81 ? 42.718 8.132 19.518 1.00 33.95 81 PRO A CA 1
ATOM 609 C C . PRO A 1 81 ? 41.563 9.133 19.461 1.00 33.55 81 PRO A C 1
ATOM 610 O O . PRO A 1 81 ? 40.518 8.943 20.089 1.00 30.87 81 PRO A O 1
ATOM 614 N N . GLN A 1 82 ? 41.784 10.210 18.714 1.00 33.41 82 GLN A N 1
ATOM 615 C CA . GLN A 1 82 ? 40.806 11.276 18.543 1.00 34.28 82 GLN A CA 1
ATOM 616 C C . GLN A 1 82 ? 39.473 10.717 18.048 1.00 33.49 82 GLN A C 1
ATOM 617 O O . GLN A 1 82 ? 38.403 11.200 18.426 1.00 31.89 82 GLN A O 1
ATOM 623 N N . GLU A 1 83 ? 39.550 9.692 17.204 1.00 32.37 83 GLU A N 1
ATOM 624 C CA . GLU A 1 83 ? 38.358 9.052 16.650 1.00 32.38 83 GLU A CA 1
ATOM 625 C C . GLU A 1 83 ? 37.364 8.631 17.735 1.00 31.58 83 GLU A C 1
ATOM 626 O O . GLU A 1 83 ? 36.166 8.527 17.473 1.00 31.02 83 GLU A O 1
ATOM 632 N N . LEU A 1 84 ? 37.852 8.383 18.949 1.00 30.58 84 LEU A N 1
ATOM 633 C CA . LEU A 1 84 ? 36.968 7.963 20.030 1.00 29.98 84 LEU A CA 1
ATOM 634 C C . LEU A 1 84 ? 36.133 9.115 20.574 1.00 30.84 84 LEU A C 1
ATOM 635 O O . LEU A 1 84 ? 35.251 8.910 21.411 1.00 31.80 84 LEU A O 1
ATOM 640 N N . LEU A 1 85 ? 36.406 10.326 20.096 1.00 31.19 85 LEU A N 1
ATOM 641 C CA . LEU A 1 85 ? 35.653 11.489 20.541 1.00 31.10 85 LEU A CA 1
ATOM 642 C C . LEU A 1 85 ? 34.210 11.442 20.063 1.00 30.46 85 LEU A C 1
ATOM 643 O O . LEU A 1 85 ? 33.420 12.327 20.383 1.00 29.94 85 LEU A O 1
ATOM 648 N N . LYS A 1 86 ? 33.865 10.412 19.291 1.00 28.59 86 LYS A N 1
ATOM 649 C CA . LYS A 1 86 ? 32.492 10.250 18.825 1.00 28.59 86 LYS A CA 1
ATOM 650 C C . LYS A 1 86 ? 31.630 10.132 20.081 1.00 29.11 86 LYS A C 1
ATOM 651 O O . LYS A 1 86 ? 30.404 10.122 20.016 1.00 28.34 86 LYS A O 1
ATOM 657 N N . SER A 1 87 ? 32.313 10.033 21.221 1.00 29.09 87 SER A N 1
ATOM 658 C CA . SER A 1 87 ? 31.699 9.965 22.543 1.00 28.69 87 SER A CA 1
ATOM 659 C C . SER A 1 87 ? 32.706 10.509 23.546 1.00 28.15 87 SER A C 1
ATOM 660 O O . SER A 1 87 ? 33.658 9.819 23.919 1.00 28.03 87 SER A O 1
ATOM 663 N N . PRO A 1 88 ? 32.518 11.761 23.986 1.00 26.97 88 PRO A N 1
ATOM 664 C CA . PRO A 1 88 ? 33.430 12.378 24.952 1.00 27.62 88 PRO A CA 1
ATOM 665 C C . PRO A 1 88 ? 33.585 11.494 26.188 1.00 27.15 88 PRO A C 1
ATOM 666 O O . PRO A 1 88 ? 34.696 11.241 26.650 1.00 28.04 88 PRO A O 1
ATOM 670 N N . GLU A 1 89 ? 32.464 11.009 26.707 1.00 24.95 89 GLU A N 1
ATOM 671 C CA . GLU A 1 89 ? 32.498 10.158 27.886 1.00 25.04 89 GLU A CA 1
ATOM 672 C C . GLU A 1 89 ? 33.369 8.921 27.706 1.00 24.36 89 GLU A C 1
ATOM 673 O O . GLU A 1 89 ? 34.154 8.591 28.592 1.00 25.53 89 GLU A O 1
ATOM 679 N N . PHE A 1 90 ? 33.241 8.236 26.573 1.00 23.75 90 PHE A N 1
ATOM 680 C CA . PHE A 1 90 ? 34.043 7.035 26.350 1.00 25.36 90 PHE A CA 1
ATOM 681 C C . PHE A 1 90 ? 35.510 7.407 26.199 1.00 24.14 90 PHE A C 1
ATOM 682 O O . PHE A 1 90 ? 36.399 6.663 26.626 1.00 24.73 90 PHE A O 1
ATOM 690 N N . TYR A 1 91 ? 35.755 8.558 25.584 1.00 24.53 91 TYR A N 1
ATOM 691 C CA . TYR A 1 91 ? 37.108 9.059 25.393 1.00 26.06 91 TYR A CA 1
ATOM 692 C C . TYR A 1 91 ? 37.737 9.255 26.770 1.00 26.24 91 TYR A C 1
ATOM 693 O O . TYR A 1 91 ? 38.854 8.804 27.025 1.00 25.23 91 TYR A O 1
ATOM 702 N N . ILE A 1 92 ? 37.012 9.939 27.651 1.00 26.60 92 ILE A N 1
ATOM 703 C CA . ILE A 1 92 ? 37.491 10.197 29.008 1.00 25.94 92 ILE A CA 1
ATOM 704 C C . ILE A 1 92 ? 37.755 8.900 29.769 1.00 23.06 92 ILE A C 1
ATOM 705 O O . ILE A 1 92 ? 38.796 8.743 30.398 1.00 24.28 92 ILE A O 1
ATOM 710 N N . LEU A 1 93 ? 36.806 7.973 29.715 1.00 24.10 93 LEU A N 1
ATOM 711 C CA . LEU A 1 93 ? 36.959 6.695 30.402 1.00 22.92 93 LEU A CA 1
ATOM 712 C C . LEU A 1 93 ? 38.213 5.975 29.931 1.00 23.13 93 LEU A C 1
ATOM 713 O O . LEU A 1 93 ? 38.972 5.427 30.734 1.00 19.92 93 LEU A O 1
ATOM 718 N N . THR A 1 94 ? 38.420 5.977 28.617 1.00 24.06 94 THR A N 1
ATOM 719 C CA . THR A 1 94 ? 39.573 5.318 28.022 1.00 24.49 94 THR A CA 1
ATOM 720 C C . THR A 1 94 ? 40.880 5.951 28.485 1.00 24.98 94 THR A C 1
ATOM 721 O O . THR A 1 94 ? 41.830 5.247 28.832 1.00 24.69 94 THR A O 1
ATOM 725 N N . PHE A 1 95 ? 40.927 7.278 28.482 1.00 25.27 95 PHE A N 1
ATOM 726 C CA . PHE A 1 95 ? 42.116 8.001 28.917 1.00 26.57 95 PHE A CA 1
ATOM 727 C C . PHE A 1 95 ? 42.431 7.670 30.375 1.00 29.54 95 PHE A C 1
ATOM 728 O O . PHE A 1 95 ? 43.577 7.391 30.723 1.00 29.38 95 PHE A O 1
ATOM 736 N N . LEU A 1 96 ? 41.411 7.687 31.229 1.00 30.79 96 LEU A N 1
ATOM 737 C CA . LEU A 1 96 ? 41.635 7.408 32.640 1.00 32.57 96 LEU A CA 1
ATOM 738 C C . LEU A 1 96 ? 42.110 5.986 32.915 1.00 31.66 96 LEU A C 1
ATOM 739 O O . LEU A 1 96 ? 43.033 5.784 33.702 1.00 31.24 96 LEU A O 1
ATOM 744 N N . GLU A 1 97 ? 41.501 4.997 32.272 1.00 32.06 97 GLU A N 1
ATOM 745 C CA . GLU A 1 97 ? 41.934 3.623 32.492 1.00 31.40 97 GLU A CA 1
ATOM 746 C C . GLU A 1 97 ? 43.355 3.408 31.972 1.00 31.56 97 GLU A C 1
ATOM 747 O O . GLU A 1 97 ? 44.043 2.482 32.406 1.00 31.52 97 GLU A O 1
ATOM 753 N N . SER A 1 98 ? 43.802 4.264 31.055 1.00 29.34 98 SER A N 1
ATOM 754 C CA . SER A 1 98 ? 45.146 4.127 30.511 1.00 27.27 98 SER A CA 1
ATOM 755 C C . SER A 1 98 ? 46.168 4.580 31.547 1.00 29.37 98 SER A C 1
ATOM 756 O O . SER A 1 98 ? 47.354 4.265 31.446 1.00 29.29 98 SER A O 1
ATOM 759 N N . LEU A 1 99 ? 45.698 5.316 32.549 1.00 28.75 99 LEU A N 1
ATOM 760 C CA . LEU A 1 99 ? 46.563 5.812 33.612 1.00 28.67 99 LEU A CA 1
ATOM 761 C C . LEU A 1 99 ? 46.624 4.876 34.821 1.00 28.56 99 LEU A C 1
ATOM 762 O O . LEU A 1 99 ? 47.304 5.171 35.803 1.00 28.24 99 LEU A O 1
ATOM 767 N N . ILE A 1 100 ? 45.918 3.751 34.752 1.00 28.57 100 ILE A N 1
ATOM 768 C CA . ILE A 1 100 ? 45.902 2.807 35.862 1.00 30.05 100 ILE A CA 1
ATOM 769 C C . ILE A 1 100 ? 47.310 2.373 36.278 1.00 31.53 100 ILE A C 1
ATOM 770 O O . ILE A 1 100 ? 47.635 2.382 37.465 1.00 31.24 100 ILE A O 1
ATOM 775 N N . PRO A 1 101 ? 48.164 1.983 35.311 1.00 32.90 101 PRO A N 1
ATOM 776 C CA . PRO A 1 101 ? 49.529 1.562 35.645 1.00 33.27 101 PRO A CA 1
ATOM 777 C C . PRO A 1 101 ? 50.297 2.630 36.424 1.00 33.30 101 PRO A C 1
ATOM 778 O O . PRO A 1 101 ? 50.969 2.326 37.409 1.00 33.85 101 PRO A O 1
ATOM 782 N N . HIS A 1 102 ? 50.194 3.878 35.981 1.00 32.99 102 HIS A N 1
ATOM 783 C CA . HIS A 1 102 ? 50.879 4.982 36.648 1.00 32.92 102 HIS A CA 1
ATOM 784 C C . HIS A 1 102 ? 50.274 5.315 38.014 1.00 32.09 102 HIS A C 1
ATOM 785 O O . HIS A 1 102 ? 50.984 5.768 38.919 1.00 30.82 102 HIS A O 1
ATOM 792 N N . VAL A 1 103 ? 48.967 5.097 38.162 1.00 28.54 103 VAL A N 1
ATOM 793 C CA . VAL A 1 103 ? 48.311 5.353 39.437 1.00 26.68 103 VAL A CA 1
ATOM 794 C C . VAL A 1 103 ? 48.821 4.310 40.426 1.00 26.19 103 VAL A C 1
ATOM 795 O O . VAL A 1 103 ? 49.208 4.639 41.546 1.00 23.99 103 VAL A O 1
ATOM 799 N N . LYS A 1 104 ? 48.827 3.050 40.005 1.00 26.62 104 LYS A N 1
ATOM 800 C CA . LYS A 1 104 ? 49.308 1.973 40.869 1.00 27.86 104 LYS A CA 1
ATOM 801 C C . LYS A 1 104 ? 50.750 2.240 41.288 1.00 27.84 104 LYS A C 1
ATOM 802 O O . LYS A 1 104 ? 51.094 2.128 42.463 1.00 26.69 104 LYS A O 1
ATOM 808 N N . ALA A 1 105 ? 51.588 2.607 40.325 1.00 28.49 105 ALA A N 1
ATOM 809 C CA . ALA A 1 105 ? 52.992 2.890 40.608 1.00 28.97 105 ALA A CA 1
ATOM 810 C C . ALA A 1 105 ? 53.170 4.054 41.588 1.00 29.33 105 ALA A C 1
ATOM 811 O O . ALA A 1 105 ? 54.050 4.018 42.454 1.00 26.55 105 ALA A O 1
ATOM 813 N N . THR A 1 106 ? 52.340 5.085 41.455 1.00 28.46 106 THR A N 1
ATOM 814 C CA . THR A 1 106 ? 52.444 6.248 42.332 1.00 29.25 106 THR A CA 1
ATOM 815 C C . THR A 1 106 ? 51.967 5.926 43.741 1.00 28.43 106 THR A C 1
ATOM 816 O O . THR A 1 106 ? 52.540 6.406 44.716 1.00 29.26 106 THR A O 1
ATOM 820 N N . ILE A 1 107 ? 50.922 5.109 43.844 1.00 28.81 107 ILE A N 1
ATOM 821 C CA . ILE A 1 107 ? 50.394 4.711 45.142 1.00 28.12 107 ILE A CA 1
ATOM 822 C C . ILE A 1 107 ? 51.440 3.868 45.863 1.00 30.78 107 ILE A C 1
ATOM 823 O O . ILE A 1 107 ? 51.649 4.016 47.068 1.00 30.62 107 ILE A O 1
ATOM 828 N N . LYS A 1 108 ? 52.103 2.990 45.119 1.00 31.33 108 LYS A N 1
ATOM 829 C CA . LYS A 1 108 ? 53.129 2.134 45.700 1.00 34.45 108 LYS A CA 1
ATOM 830 C C . LYS A 1 108 ? 54.259 2.985 46.279 1.00 33.96 108 LYS A C 1
ATOM 831 O O . LYS A 1 108 ? 54.816 2.662 47.323 1.00 34.06 108 LYS A O 1
ATOM 837 N N . THR A 1 109 ? 54.572 4.088 45.608 1.00 34.01 109 THR A N 1
ATOM 838 C CA . THR A 1 109 ? 55.638 4.986 46.041 1.00 34.82 109 THR A CA 1
ATOM 839 C C . THR A 1 109 ? 55.346 5.813 47.297 1.00 34.40 109 THR A C 1
ATOM 840 O O . THR A 1 109 ? 56.261 6.115 48.061 1.00 35.38 109 THR A O 1
ATOM 844 N N . ILE A 1 110 ? 54.089 6.184 47.516 1.00 32.81 110 ILE A N 1
ATOM 845 C CA . ILE A 1 110 ? 53.750 6.990 48.686 1.00 31.57 110 ILE A CA 1
ATOM 846 C C . ILE A 1 110 ? 52.909 6.235 49.707 1.00 29.89 110 ILE A C 1
ATOM 847 O O . ILE A 1 110 ? 52.422 6.828 50.669 1.00 29.22 110 ILE A O 1
ATOM 852 N N . LEU A 1 111 ? 52.734 4.933 49.499 1.00 28.26 111 LEU A N 1
ATOM 853 C CA . LEU A 1 111 ? 51.928 4.124 50.409 1.00 27.88 111 LEU A CA 1
ATOM 854 C C . LEU A 1 111 ? 52.481 4.115 51.837 1.00 28.66 111 LEU A C 1
ATOM 855 O O . LEU A 1 111 ? 53.691 4.206 52.054 1.00 29.34 111 LEU A O 1
ATOM 860 N N . SER A 1 112 ? 51.578 4.020 52.805 1.00 25.66 112 SER A N 1
ATOM 861 C CA . SER A 1 112 ? 51.945 3.966 54.215 1.00 26.02 112 SER A CA 1
ATOM 862 C C . SER A 1 112 ? 50.750 3.316 54.885 1.00 25.95 112 SER A C 1
ATOM 863 O O . SER A 1 112 ? 49.721 3.114 54.239 1.00 25.64 112 SER A O 1
ATOM 866 N N . ASN A 1 113 ? 50.860 2.987 56.168 1.00 25.12 113 ASN A N 1
ATOM 867 C CA . ASN A 1 113 ? 49.733 2.347 56.827 1.00 24.11 113 ASN A CA 1
ATOM 868 C C . ASN A 1 113 ? 48.697 3.327 57.369 1.00 23.73 113 ASN A C 1
ATOM 869 O O . ASN A 1 113 ? 47.735 2.922 58.017 1.00 22.90 113 ASN A O 1
ATOM 874 N N . LYS A 1 114 ? 48.886 4.616 57.099 1.00 22.37 114 LYS A N 1
ATOM 875 C CA . LYS A 1 114 ? 47.919 5.612 57.546 1.00 25.52 114 LYS A CA 1
ATOM 876 C C . LYS A 1 114 ? 46.935 5.955 56.410 1.00 25.49 114 LYS A C 1
ATOM 877 O O . LYS A 1 114 ? 45.930 6.638 56.630 1.00 25.32 114 LYS A O 1
ATOM 883 N N . VAL A 1 115 ? 47.218 5.463 55.203 1.00 25.47 115 VAL A N 1
ATOM 884 C CA . VAL A 1 115 ? 46.342 5.696 54.048 1.00 24.37 115 VAL A CA 1
ATOM 885 C C . VAL A 1 115 ? 45.052 4.915 54.276 1.00 23.13 115 VAL A C 1
ATOM 886 O O . VAL A 1 115 ? 45.070 3.687 54.311 1.00 25.46 115 VAL A O 1
ATOM 890 N N . VAL A 1 116 ? 43.937 5.621 54.433 1.00 22.83 116 VAL A N 1
ATOM 891 C CA . VAL A 1 116 ? 42.663 4.958 54.698 1.00 23.51 116 VAL A CA 1
ATOM 892 C C . VAL A 1 116 ? 41.675 4.937 53.545 1.00 24.65 116 VAL A C 1
ATOM 893 O O . VAL A 1 116 ? 40.543 4.478 53.707 1.00 24.23 116 VAL A O 1
ATOM 897 N N . GLY A 1 117 ? 42.079 5.434 52.383 1.00 25.40 117 GLY A N 1
ATOM 898 C CA . GLY A 1 117 ? 41.158 5.398 51.264 1.00 23.76 117 GLY A CA 1
ATOM 899 C C . GLY A 1 117 ? 41.443 6.293 50.080 1.00 23.10 117 GLY A C 1
ATOM 900 O O . GLY A 1 117 ? 42.278 7.199 50.136 1.00 22.75 117 GLY A O 1
ATOM 901 N N . LEU A 1 118 ? 40.743 6.006 48.987 1.00 22.29 118 LEU A N 1
ATOM 902 C CA . LEU A 1 118 ? 40.857 6.791 47.769 1.00 21.59 118 LEU A CA 1
ATOM 903 C C . LEU A 1 118 ? 39.540 7.543 47.623 1.00 20.08 118 LEU A C 1
ATOM 904 O O . LEU A 1 118 ? 38.490 7.062 48.048 1.00 21.13 118 LEU A O 1
ATOM 909 N N . VAL A 1 119 ? 39.609 8.742 47.061 1.00 20.57 119 VAL A N 1
ATOM 910 C CA . VAL A 1 119 ? 38.424 9.540 46.805 1.00 19.00 119 VAL A CA 1
ATOM 911 C C . VAL A 1 119 ? 38.520 9.719 45.306 1.00 19.66 119 VAL A C 1
ATOM 912 O O . VAL A 1 119 ? 39.443 10.365 44.810 1.00 20.13 119 VAL A O 1
ATOM 916 N N . LEU A 1 120 ? 37.563 9.134 44.594 1.00 19.21 120 LEU A N 1
ATOM 917 C CA . LEU A 1 120 ? 37.562 9.136 43.140 1.00 18.90 120 LEU A CA 1
ATOM 918 C C . LEU A 1 120 ? 36.427 9.880 42.473 1.00 19.10 120 LEU A C 1
ATOM 919 O O . LEU A 1 120 ? 35.299 9.862 42.948 1.00 18.05 120 LEU A O 1
ATOM 924 N N . ASP A 1 121 ? 36.734 10.514 41.347 1.00 19.67 121 ASP A N 1
ATOM 925 C CA . ASP A 1 121 ? 35.718 11.214 40.582 1.00 20.98 121 ASP A CA 1
ATOM 926 C C . ASP A 1 121 ? 34.922 10.121 39.869 1.00 20.94 121 ASP A C 1
ATOM 927 O O . ASP A 1 121 ? 35.392 8.989 39.730 1.00 21.17 121 ASP A O 1
ATOM 932 N N . PHE A 1 122 ? 33.718 10.472 39.440 1.00 20.34 122 PHE A N 1
ATOM 933 C CA . PHE A 1 122 ? 32.817 9.583 38.713 1.00 22.27 122 PHE A CA 1
ATOM 934 C C . PHE A 1 122 ? 33.546 8.869 37.572 1.00 21.55 122 PHE A C 1
ATOM 935 O O . PHE A 1 122 ? 33.385 7.667 37.378 1.00 22.53 122 PHE A O 1
ATOM 943 N N . PHE A 1 123 ? 34.361 9.612 36.832 1.00 20.77 123 PHE A N 1
ATOM 944 C CA . PHE A 1 123 ? 35.108 9.051 35.709 1.00 21.87 123 PHE A CA 1
ATOM 945 C C . PHE A 1 123 ? 36.330 8.225 36.100 1.00 22.66 123 PHE A C 1
ATOM 946 O O . PHE A 1 123 ? 36.911 7.542 35.253 1.00 22.40 123 PHE A O 1
ATOM 954 N N . CYS A 1 124 ? 36.718 8.272 37.371 1.00 22.99 124 CYS A N 1
ATOM 955 C CA . CYS A 1 124 ? 37.893 7.530 37.821 1.00 23.29 124 CYS A CA 1
ATOM 956 C C . CYS A 1 124 ? 37.583 6.289 38.664 1.00 23.61 124 CYS A C 1
ATOM 957 O O . CYS A 1 124 ? 38.478 5.741 39.308 1.00 23.78 124 CYS A O 1
ATOM 960 N N . VAL A 1 125 ? 36.334 5.828 38.645 1.00 24.02 125 VAL A N 1
ATOM 961 C CA . VAL A 1 125 ? 35.960 4.668 39.446 1.00 26.65 125 VAL A CA 1
ATOM 962 C C . VAL A 1 125 ? 36.640 3.351 39.073 1.00 28.53 125 VAL A C 1
ATOM 963 O O . VAL A 1 125 ? 36.548 2.378 39.817 1.00 27.94 125 VAL A O 1
ATOM 967 N N . SER A 1 126 ? 37.318 3.306 37.930 1.00 30.35 126 SER A N 1
ATOM 968 C CA . SER A 1 126 ? 38.004 2.079 37.551 1.00 31.31 126 SER A CA 1
ATOM 969 C C . SER A 1 126 ? 39.186 1.902 38.502 1.00 30.18 126 SER A C 1
ATOM 970 O O . SER A 1 126 ? 39.692 0.792 38.686 1.00 30.01 126 SER A O 1
ATOM 973 N N . MET A 1 127 ? 39.610 3.006 39.112 1.00 27.61 127 MET A N 1
ATOM 974 C CA . MET A 1 127 ? 40.732 3.003 40.043 1.00 27.34 127 MET A CA 1
ATOM 975 C C . MET A 1 127 ? 40.424 2.235 41.326 1.00 26.53 127 MET A C 1
ATOM 976 O O . MET A 1 127 ? 41.307 2.021 42.152 1.00 26.73 127 MET A O 1
ATOM 981 N N . ILE A 1 128 ? 39.173 1.823 41.500 1.00 25.50 128 ILE A N 1
ATOM 982 C CA . ILE A 1 128 ? 38.798 1.075 42.693 1.00 27.36 128 ILE A CA 1
ATOM 983 C C . ILE A 1 128 ? 39.618 -0.211 42.796 1.00 28.73 128 ILE A C 1
ATOM 984 O O . ILE A 1 128 ? 40.072 -0.584 43.875 1.00 26.78 128 ILE A O 1
ATOM 989 N N . ASP A 1 129 ? 39.819 -0.880 41.666 1.00 29.67 129 ASP A N 1
ATOM 990 C CA . ASP A 1 129 ? 40.575 -2.125 41.658 1.00 30.52 129 ASP A CA 1
ATOM 991 C C . ASP A 1 129 ? 42.028 -1.904 42.066 1.00 29.94 129 ASP A C 1
ATOM 992 O O . ASP A 1 129 ? 42.636 -2.758 42.713 1.00 30.72 129 ASP A O 1
ATOM 997 N N . VAL A 1 130 ? 42.590 -0.759 41.692 1.00 30.31 130 VAL A N 1
ATOM 998 C CA . VAL A 1 130 ? 43.967 -0.457 42.060 1.00 28.41 130 VAL A CA 1
ATOM 999 C C . VAL A 1 130 ? 44.024 -0.312 43.577 1.00 28.74 130 VAL A C 1
ATOM 1000 O O . VAL A 1 130 ? 44.939 -0.815 44.227 1.00 28.69 130 VAL A O 1
ATOM 1004 N N . GLY A 1 131 ? 43.030 0.370 44.136 1.00 28.42 131 GLY A N 1
ATOM 1005 C CA . GLY A 1 131 ? 42.982 0.551 45.575 1.00 28.21 131 GLY A CA 1
ATOM 1006 C C . GLY A 1 131 ? 42.895 -0.787 46.288 1.00 29.00 131 GLY A C 1
ATOM 1007 O O . GLY A 1 131 ? 43.583 -1.018 47.284 1.00 29.17 131 GLY A O 1
ATOM 1008 N N . ASN A 1 132 ? 42.052 -1.677 45.777 1.00 29.72 132 ASN A N 1
ATOM 1009 C CA . ASN A 1 132 ? 41.897 -2.989 46.386 1.00 32.82 132 ASN A CA 1
ATOM 1010 C C . ASN A 1 132 ? 43.219 -3.743 46.412 1.00 32.75 132 ASN A C 1
ATOM 1011 O O . ASN A 1 132 ? 43.478 -4.486 47.347 1.00 34.29 132 ASN A O 1
ATOM 1016 N N . GLU A 1 133 ? 44.059 -3.545 45.400 1.00 34.76 133 GLU A N 1
ATOM 1017 C CA . GLU A 1 133 ? 45.350 -4.229 45.367 1.00 37.07 133 GLU A CA 1
ATOM 1018 C C . GLU A 1 133 ? 46.174 -3.878 46.601 1.00 36.50 133 GLU A C 1
ATOM 1019 O O . GLU A 1 133 ? 47.008 -4.668 47.044 1.00 36.97 133 GLU A O 1
ATOM 1025 N N . PHE A 1 134 ? 45.951 -2.684 47.141 1.00 34.68 134 PHE A N 1
ATOM 1026 C CA . PHE A 1 134 ? 46.684 -2.241 48.321 1.00 32.50 134 PHE A CA 1
ATOM 1027 C C . PHE A 1 134 ? 45.828 -2.321 49.579 1.00 30.68 134 PHE A C 1
ATOM 1028 O O . PHE A 1 134 ? 46.235 -1.844 50.637 1.00 31.35 134 PHE A O 1
ATOM 1036 N N . GLY A 1 135 ? 44.646 -2.916 49.459 1.00 29.83 135 GLY A N 1
ATOM 1037 C CA . GLY A 1 135 ? 43.749 -3.033 50.598 1.00 28.18 135 GLY A CA 1
ATOM 1038 C C . GLY A 1 135 ? 43.127 -1.703 50.992 1.00 27.85 135 GLY A C 1
ATOM 1039 O O . GLY A 1 135 ? 42.636 -1.544 52.109 1.00 26.43 135 GLY A O 1
ATOM 1040 N N . ILE A 1 136 ? 43.142 -0.752 50.062 1.00 27.14 136 ILE A N 1
ATOM 1041 C CA . ILE A 1 136 ? 42.601 0.587 50.283 1.00 26.49 136 ILE A CA 1
ATOM 1042 C C . ILE A 1 136 ? 41.196 0.708 49.696 1.00 25.78 136 ILE A C 1
ATOM 1043 O O . ILE A 1 136 ? 41.001 0.502 48.502 1.00 25.96 136 ILE A O 1
ATOM 1048 N N . PRO A 1 137 ? 40.196 1.048 50.526 1.00 26.97 137 PRO A N 1
ATOM 1049 C CA . PRO A 1 137 ? 38.824 1.187 50.022 1.00 25.17 137 PRO A CA 1
ATOM 1050 C C . PRO A 1 137 ? 38.669 2.498 49.245 1.00 25.01 137 PRO A C 1
ATOM 1051 O O . PRO A 1 137 ? 39.479 3.414 49.396 1.00 24.06 137 PRO A O 1
ATOM 1055 N N . SER A 1 138 ? 37.632 2.585 48.419 1.00 23.28 138 SER A N 1
ATOM 1056 C CA . SER A 1 138 ? 37.407 3.784 47.623 1.00 23.97 138 SER A CA 1
ATOM 1057 C C . SER A 1 138 ? 36.084 4.473 47.902 1.00 24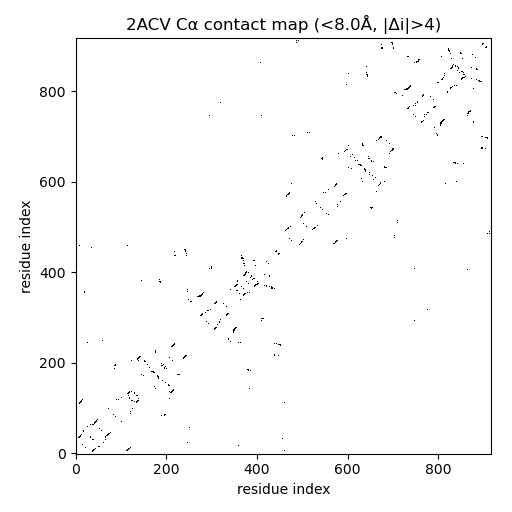.18 138 SER A C 1
ATOM 1058 O O . SER A 1 138 ? 35.069 3.826 48.175 1.00 21.74 138 SER A O 1
ATOM 1061 N N . TYR A 1 139 ? 36.122 5.800 47.830 1.00 23.28 139 TYR A N 1
ATOM 1062 C CA . TYR A 1 139 ? 34.952 6.637 48.032 1.00 23.31 139 TYR A CA 1
ATOM 1063 C C . TYR A 1 139 ? 34.686 7.370 46.723 1.00 21.75 139 TYR A C 1
ATOM 1064 O O . TYR A 1 139 ? 35.611 7.844 46.068 1.00 21.28 139 TYR A O 1
ATOM 1073 N N . LEU A 1 140 ? 33.424 7.458 46.338 1.00 19.87 140 LEU A N 1
ATOM 1074 C CA . LEU A 1 140 ? 33.076 8.170 45.125 1.00 20.88 140 LEU A CA 1
ATOM 1075 C C . LEU A 1 140 ? 32.779 9.611 45.510 1.00 22.02 140 LEU A C 1
ATOM 1076 O O . LEU A 1 140 ? 32.040 9.867 46.463 1.00 21.34 140 LEU A O 1
ATOM 1081 N N . PHE A 1 141 ? 33.392 10.552 44.804 1.00 21.89 141 PHE A N 1
ATOM 1082 C CA . PHE A 1 141 ? 33.121 11.963 45.051 1.00 24.00 141 PHE A CA 1
ATOM 1083 C C . PHE A 1 141 ? 32.423 12.453 43.786 1.00 22.79 141 PHE A C 1
ATOM 1084 O O . PHE A 1 141 ? 33.051 12.597 42.735 1.00 23.99 141 PHE A O 1
ATOM 1092 N N . LEU A 1 142 ? 31.121 12.688 43.894 1.00 21.49 142 LEU A N 1
ATOM 1093 C CA . LEU A 1 142 ? 30.313 13.126 42.764 1.00 21.22 142 LEU A CA 1
ATOM 1094 C C . LEU A 1 142 ? 30.207 14.649 42.662 1.00 21.47 142 LEU A C 1
ATOM 1095 O O . LEU A 1 142 ? 29.677 15.315 43.553 1.00 20.70 142 LEU A O 1
ATOM 1100 N N . THR A 1 143 ? 30.715 15.195 41.565 1.00 19.78 143 THR A N 1
ATOM 1101 C CA . THR A 1 143 ? 30.677 16.633 41.351 1.00 21.08 143 THR A CA 1
ATOM 1102 C C . THR A 1 143 ? 29.317 17.095 40.850 1.00 23.12 143 THR A C 1
ATOM 1103 O O . THR A 1 143 ? 29.067 18.295 40.734 1.00 25.03 143 THR A O 1
ATOM 1107 N N . SER A 1 144 ? 28.438 16.144 40.551 1.00 23.10 144 SER A N 1
ATOM 1108 C CA . SER A 1 144 ? 27.090 16.479 40.101 1.00 24.32 144 SER A CA 1
ATOM 1109 C C . SER A 1 144 ? 26.138 16.287 41.294 1.00 24.56 144 SER A C 1
ATOM 1110 O O . SER A 1 144 ? 26.587 16.262 42.440 1.00 25.25 144 SER A O 1
ATOM 1113 N N . ASN A 1 145 ? 24.840 16.139 41.041 1.00 22.36 145 ASN A N 1
ATOM 1114 C CA . ASN A 1 145 ? 23.874 16.002 42.134 1.00 21.61 145 ASN A CA 1
ATOM 1115 C C . ASN A 1 145 ? 23.255 14.620 42.305 1.00 21.03 145 ASN A C 1
ATOM 1116 O O . ASN A 1 145 ? 23.601 13.678 41.593 1.00 18.50 145 ASN A O 1
ATOM 1121 N N . VAL A 1 146 ? 22.330 14.512 43.257 1.00 20.55 146 VAL A N 1
ATOM 1122 C CA . VAL A 1 146 ? 21.674 13.241 43.547 1.00 21.72 146 VAL A CA 1
ATOM 1123 C C . VAL A 1 146 ? 20.776 12.824 42.394 1.00 22.31 146 VAL A C 1
ATOM 1124 O O . VAL A 1 146 ? 20.427 11.646 42.264 1.00 21.90 146 VAL A O 1
ATOM 1128 N N . GLY A 1 147 ? 20.408 13.794 41.561 1.00 21.69 147 GLY A N 1
ATOM 1129 C CA . GLY A 1 147 ? 19.580 13.495 40.410 1.00 21.65 147 GLY A CA 1
ATOM 1130 C C . GLY A 1 147 ? 20.401 12.637 39.467 1.00 22.48 147 GLY A C 1
ATOM 1131 O O . GLY A 1 147 ? 19.956 11.582 39.007 1.00 23.94 147 GLY A O 1
ATOM 1132 N N . PHE A 1 148 ? 21.620 13.084 39.186 1.00 21.12 148 PHE A N 1
ATOM 1133 C CA . PHE A 1 148 ? 22.506 12.340 38.305 1.00 21.33 148 PHE A CA 1
ATOM 1134 C C . PHE A 1 148 ? 22.827 10.977 38.917 1.00 21.51 148 PHE A C 1
ATOM 1135 O O . PHE A 1 148 ? 22.905 9.968 38.205 1.00 20.17 148 PHE A O 1
ATOM 1143 N N . LEU A 1 149 ? 23.022 10.948 40.235 1.00 19.96 149 LEU A N 1
ATOM 1144 C CA . LEU A 1 149 ? 23.320 9.691 40.920 1.00 20.24 149 LEU A CA 1
ATOM 1145 C C . LEU A 1 149 ? 22.167 8.705 40.713 1.00 20.36 149 LEU A C 1
ATOM 1146 O O . LEU A 1 149 ? 22.391 7.529 40.435 1.00 20.56 149 LEU A O 1
ATOM 1151 N N . SER A 1 150 ? 20.936 9.195 40.840 1.00 21.57 150 SER A N 1
ATOM 1152 C CA 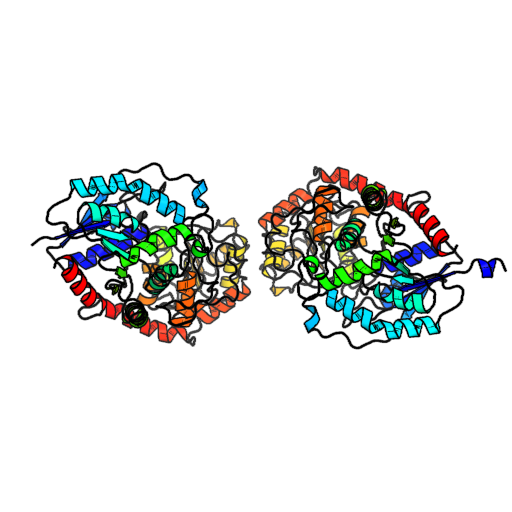. SER A 1 150 ? 19.751 8.357 40.662 1.00 23.13 150 SER A CA 1
ATOM 1153 C C . SER A 1 150 ? 19.717 7.743 39.268 1.00 23.23 150 SER A C 1
ATOM 1154 O O . SER A 1 150 ? 19.381 6.573 39.106 1.00 23.12 150 SER A O 1
ATOM 1157 N N . LEU A 1 151 ? 20.061 8.541 38.263 1.00 23.72 151 LEU A N 1
ATOM 1158 C CA . LEU A 1 151 ? 20.077 8.067 36.887 1.00 22.92 151 LEU A CA 1
ATOM 1159 C C . LEU A 1 151 ? 21.123 6.964 36.713 1.00 23.61 151 LEU A C 1
ATOM 1160 O O . LEU A 1 151 ? 20.852 5.925 36.108 1.00 22.91 151 LEU A O 1
ATOM 1165 N N . MET A 1 152 ? 22.320 7.192 37.247 1.00 24.05 152 MET A N 1
ATOM 1166 C CA . MET A 1 152 ? 23.394 6.209 37.140 1.00 23.98 152 MET A CA 1
ATOM 1167 C C . MET A 1 152 ? 23.044 4.897 37.854 1.00 23.82 152 MET A C 1
ATOM 1168 O O . MET A 1 152 ? 23.307 3.815 37.333 1.00 23.63 152 MET A O 1
ATOM 1173 N N . LEU A 1 153 ? 22.447 4.993 39.037 1.00 23.92 153 LEU A N 1
ATOM 1174 C CA . LEU A 1 153 ? 22.068 3.803 39.805 1.00 26.73 153 LEU A CA 1
ATOM 1175 C C . LEU A 1 153 ? 20.950 2.982 39.151 1.00 29.03 153 LEU A C 1
ATOM 1176 O O . LEU A 1 153 ? 20.805 1.789 39.437 1.00 29.52 153 LEU A O 1
ATOM 1181 N N . SER A 1 154 ? 20.172 3.617 38.275 1.00 28.29 154 SER A N 1
ATOM 1182 C CA . SER A 1 154 ? 19.064 2.947 37.592 1.00 29.64 154 SER A CA 1
ATOM 1183 C C . SER A 1 154 ? 19.530 2.073 36.427 1.00 30.24 154 SER A C 1
ATOM 1184 O O . SER A 1 154 ? 18.791 1.208 35.960 1.00 30.29 154 SER A O 1
ATOM 1187 N N . LEU A 1 155 ? 20.752 2.299 35.959 1.00 30.72 155 LEU A N 1
ATOM 1188 C CA . LEU A 1 155 ? 21.288 1.532 34.844 1.00 32.49 155 LEU A CA 1
ATOM 1189 C C . LEU A 1 155 ? 21.498 0.055 35.172 1.00 35.64 155 LEU A C 1
ATOM 1190 O O . LEU A 1 155 ? 21.668 -0.762 34.270 1.00 36.19 155 LEU A O 1
ATOM 1195 N N . LYS A 1 156 ? 21.484 -0.292 36.455 1.00 38.01 156 LYS A N 1
ATOM 1196 C CA . LYS A 1 156 ? 21.678 -1.685 36.857 1.00 42.38 156 LYS A CA 1
ATOM 1197 C C . LYS A 1 156 ? 20.534 -2.597 36.404 1.00 42.49 156 LYS A C 1
ATOM 1198 O O . LYS A 1 156 ? 20.745 -3.779 36.147 1.00 42.75 156 LYS A O 1
ATOM 1204 N N . ASN A 1 157 ? 19.328 -2.046 36.314 1.00 43.62 157 ASN A N 1
ATOM 1205 C CA . ASN A 1 157 ? 18.166 -2.824 35.899 1.00 44.35 157 ASN A CA 1
ATOM 1206 C C . ASN A 1 157 ? 18.156 -3.108 34.400 1.00 43.74 157 ASN A C 1
ATOM 1207 O O . ASN A 1 157 ? 17.258 -3.786 33.898 1.00 43.94 157 ASN A O 1
ATOM 1212 N N . ARG A 1 158 ? 19.146 -2.590 33.682 1.00 42.86 158 ARG A N 1
ATOM 1213 C CA . ARG A 1 158 ? 19.210 -2.816 32.246 1.00 41.40 158 ARG A CA 1
ATOM 1214 C C . ARG A 1 158 ? 20.529 -3.426 31.788 1.00 40.99 158 ARG A C 1
ATOM 1215 O O . ARG A 1 158 ? 21.462 -3.582 32.577 1.00 40.55 158 ARG A O 1
ATOM 1223 N N . GLN A 1 159 ? 20.584 -3.805 30.514 1.00 41.42 159 GLN A N 1
ATOM 1224 C CA . GLN A 1 159 ? 21.782 -4.406 29.944 1.00 42.58 159 GLN A CA 1
ATOM 1225 C C . GLN A 1 159 ? 22.642 -3.345 29.291 1.00 40.76 159 GLN A C 1
ATOM 1226 O O . GLN A 1 159 ? 22.154 -2.280 28.927 1.00 40.06 159 GLN A O 1
ATOM 1232 N N . ILE A 1 160 ? 23.923 -3.651 29.135 1.00 39.67 160 ILE A N 1
ATOM 1233 C CA . ILE A 1 160 ? 24.860 -2.717 28.535 1.00 39.92 160 ILE A CA 1
ATOM 1234 C C . ILE A 1 160 ? 24.572 -2.530 27.046 1.00 40.63 160 ILE A C 1
ATOM 1235 O O . ILE A 1 160 ? 24.994 -1.543 26.442 1.00 39.51 160 ILE A O 1
ATOM 1240 N N . GLU A 1 161 ? 23.850 -3.477 26.455 1.00 41.78 161 GLU A N 1
ATOM 1241 C CA . GLU A 1 161 ? 23.520 -3.374 25.041 1.00 43.81 161 GLU A CA 1
ATOM 1242 C C . GLU A 1 161 ? 22.233 -2.596 24.782 1.00 42.93 161 GLU A C 1
ATOM 1243 O O . GLU A 1 161 ? 21.970 -2.199 23.652 1.00 42.70 161 GLU A O 1
ATOM 1249 N N . GLU A 1 162 ? 21.429 -2.365 25.814 1.00 43.17 162 GLU A N 1
ATOM 1250 C CA . GLU A 1 162 ? 20.200 -1.618 25.588 1.00 44.22 162 GLU A CA 1
ATOM 1251 C C . GLU A 1 162 ? 20.348 -0.118 25.827 1.00 43.39 162 GLU A C 1
ATOM 1252 O O . GLU A 1 162 ? 20.005 0.403 26.888 1.00 42.98 162 GLU A O 1
ATOM 1258 N N . VAL A 1 163 ? 20.875 0.565 24.815 1.00 42.98 163 VAL A N 1
ATOM 1259 C CA . VAL A 1 163 ? 21.063 2.011 24.856 1.00 43.33 163 VAL A CA 1
ATOM 1260 C C . VAL A 1 163 ? 19.675 2.652 24.864 1.00 43.64 163 VAL A C 1
ATOM 1261 O O . VAL A 1 163 ? 18.732 2.091 24.301 1.00 42.39 163 VAL A O 1
ATOM 1265 N N . PHE A 1 164 ? 19.537 3.809 25.506 1.00 43.20 164 PHE A N 1
ATOM 1266 C CA . PHE A 1 164 ? 18.237 4.477 25.541 1.00 44.06 164 PHE A CA 1
ATOM 1267 C C . PHE A 1 164 ? 17.774 4.805 24.126 1.00 46.35 164 PHE A C 1
ATOM 1268 O O . PHE A 1 164 ? 18.575 5.179 23.267 1.00 44.15 164 PHE A O 1
ATOM 1276 N N . ASP A 1 165 ? 16.473 4.661 23.896 1.00 51.00 165 ASP A N 1
ATOM 1277 C CA . ASP A 1 165 ? 15.882 4.912 22.588 1.00 55.46 165 ASP A CA 1
ATOM 1278 C C . ASP A 1 165 ? 15.976 6.366 22.145 1.00 58.04 165 ASP A C 1
ATOM 1279 O O . ASP A 1 165 ? 15.422 7.264 22.779 1.00 57.67 165 ASP A O 1
ATOM 1284 N N . ASP A 1 166 ? 16.682 6.579 21.039 1.00 61.64 166 ASP A N 1
ATOM 1285 C CA . ASP A 1 166 ? 16.871 7.904 20.464 1.00 65.24 166 ASP A CA 1
ATOM 1286 C C . ASP A 1 166 ? 15.711 8.176 19.508 1.00 67.45 166 ASP A C 1
ATOM 1287 O O . ASP A 1 166 ? 15.704 9.171 18.784 1.00 67.67 166 ASP A O 1
ATOM 1292 N N . SER A 1 167 ? 14.729 7.279 19.516 1.00 70.25 167 SER A N 1
ATOM 1293 C CA . SER A 1 167 ? 13.563 7.404 18.650 1.00 72.53 167 SER A CA 1
ATOM 1294 C C . SER A 1 167 ? 12.640 8.535 19.080 1.00 74.15 167 SER A C 1
ATOM 1295 O O . SER A 1 167 ? 12.905 9.705 18.799 1.00 74.78 167 SER A O 1
ATOM 1298 N N . ASP A 1 168 ? 11.557 8.182 19.766 1.00 75.78 168 ASP A N 1
ATOM 1299 C CA . ASP A 1 168 ? 10.586 9.172 20.216 1.00 77.11 168 ASP A CA 1
ATOM 1300 C C . ASP A 1 168 ? 10.820 9.631 21.654 1.00 77.23 168 ASP A C 1
ATOM 1301 O O . ASP A 1 168 ? 10.021 9.339 22.548 1.00 77.03 168 ASP A O 1
ATOM 1306 N N . ARG A 1 169 ? 11.918 10.351 21.874 1.00 77.21 169 ARG A N 1
ATOM 1307 C CA . ARG A 1 169 ? 12.229 10.858 23.205 1.00 76.88 169 ARG A CA 1
ATOM 1308 C C . ARG A 1 169 ? 11.451 12.151 23.436 1.00 76.01 169 ARG A C 1
ATOM 1309 O O . ARG A 1 169 ? 11.467 12.717 24.530 1.00 75.88 169 ARG A O 1
ATOM 1317 N N . ASP A 1 170 ? 10.767 12.605 22.389 1.00 75.24 170 ASP A N 1
ATOM 1318 C CA . ASP A 1 170 ? 9.956 13.814 22.460 1.00 74.72 170 ASP A CA 1
ATOM 1319 C C . ASP A 1 170 ? 8.743 13.517 23.334 1.00 73.75 170 ASP A C 1
ATOM 1320 O O . ASP A 1 170 ? 8.058 14.427 23.799 1.00 73.84 170 ASP A O 1
ATOM 1325 N N . HIS A 1 171 ? 8.483 12.229 23.542 1.00 72.33 171 HIS A N 1
ATOM 1326 C CA . HIS A 1 171 ? 7.371 11.788 24.374 1.00 70.89 171 HIS A CA 1
ATOM 1327 C C . HIS A 1 171 ? 7.633 10.398 24.942 1.00 68.14 171 HIS A C 1
ATOM 1328 O O . HIS A 1 171 ? 7.118 9.397 24.444 1.00 68.94 171 HIS A O 1
ATOM 1335 N N . GLN A 1 172 ? 8.444 10.348 25.990 1.00 64.37 172 GLN A N 1
ATOM 1336 C CA . GLN A 1 172 ? 8.783 9.097 26.649 1.00 60.13 172 GLN A CA 1
ATOM 1337 C C . GLN A 1 172 ? 9.149 9.408 28.095 1.00 56.41 172 GLN A C 1
ATOM 1338 O O . GLN A 1 172 ? 10.299 9.721 28.401 1.00 56.94 172 GLN A O 1
ATOM 1344 N N . LEU A 1 173 ? 8.162 9.337 28.979 1.00 51.35 173 LEU A N 1
ATOM 1345 C CA . LEU A 1 173 ? 8.388 9.615 30.389 1.00 46.72 173 LEU A CA 1
ATOM 1346 C C . LEU A 1 173 ? 9.007 8.402 31.074 1.00 44.36 173 LEU A C 1
ATOM 1347 O O . LEU A 1 173 ? 8.540 7.274 30.908 1.00 43.52 173 LEU A O 1
ATOM 1352 N N . LEU A 1 174 ? 10.066 8.640 31.839 1.00 40.70 174 LEU A N 1
ATOM 1353 C CA . LEU A 1 174 ? 10.753 7.569 32.545 1.00 38.96 174 LEU A CA 1
ATOM 1354 C C . LEU A 1 174 ? 10.626 7.756 34.047 1.00 37.61 174 LEU A C 1
ATOM 1355 O O . LEU A 1 174 ? 10.650 8.878 34.546 1.00 37.56 174 LEU A O 1
ATOM 1360 N N . ASN A 1 175 ? 10.474 6.654 34.768 1.00 37.60 175 ASN A N 1
ATOM 1361 C CA . ASN A 1 175 ? 10.373 6.723 36.215 1.00 37.62 175 ASN A CA 1
ATOM 1362 C C . ASN A 1 175 ? 11.715 6.315 36.798 1.00 36.07 175 ASN A C 1
ATOM 1363 O O . ASN A 1 175 ? 12.066 5.138 36.812 1.00 36.10 175 ASN A O 1
ATOM 1368 N N . ILE A 1 176 ? 12.470 7.304 37.260 1.00 33.21 176 ILE A N 1
ATOM 1369 C CA . ILE A 1 176 ? 13.781 7.054 37.841 1.00 31.43 176 ILE A CA 1
ATOM 1370 C C . ILE A 1 176 ? 13.728 7.244 39.352 1.00 29.67 176 ILE A C 1
ATOM 1371 O O . ILE A 1 176 ? 13.485 8.350 39.835 1.00 28.27 176 ILE A O 1
ATOM 1376 N N . PRO A 1 177 ? 13.936 6.161 40.117 1.00 29.09 177 PRO A N 1
ATOM 1377 C CA . PRO A 1 177 ? 13.910 6.256 41.578 1.00 30.93 177 PRO A CA 1
ATOM 1378 C C . PRO A 1 177 ? 14.950 7.264 42.050 1.00 31.10 177 PRO A C 1
ATOM 1379 O O . PRO A 1 177 ? 16.127 7.167 41.705 1.00 31.00 177 PRO A O 1
ATOM 1383 N N . GLY A 1 178 ? 14.495 8.231 42.837 1.00 32.39 178 GLY A N 1
ATOM 1384 C CA . GLY A 1 178 ? 15.370 9.274 43.335 1.00 33.42 178 GLY A CA 1
ATOM 1385 C C . GLY A 1 178 ? 14.821 10.602 42.853 1.00 33.82 178 GLY A C 1
ATOM 1386 O O . GLY A 1 178 ? 14.898 11.607 43.549 1.00 34.59 178 GLY A O 1
ATOM 1387 N N . ILE A 1 179 ? 14.253 10.593 41.650 1.00 34.37 179 ILE A N 1
ATOM 1388 C CA . ILE A 1 179 ? 13.671 11.790 41.050 1.00 35.84 179 ILE A CA 1
ATOM 1389 C C . ILE A 1 179 ? 12.146 11.675 41.125 1.00 37.94 179 ILE A C 1
ATOM 1390 O O . ILE A 1 179 ? 11.555 10.777 40.521 1.00 37.94 179 ILE A O 1
ATOM 1395 N N . SER A 1 180 ? 11.517 12.587 41.865 1.00 40.19 180 SER A N 1
ATOM 1396 C CA . SER A 1 180 ? 10.066 12.573 42.064 1.00 42.68 180 SER A CA 1
ATOM 1397 C C . SER A 1 180 ? 9.223 12.708 40.799 1.00 44.09 180 SER A C 1
ATOM 1398 O O . SER A 1 180 ? 8.216 12.017 40.644 1.00 45.70 180 SER A O 1
ATOM 1401 N N . ASN A 1 181 ? 9.621 13.605 39.905 1.00 45.35 181 ASN A N 1
ATOM 1402 C CA . ASN A 1 181 ? 8.886 13.813 38.661 1.00 45.49 181 ASN A CA 1
ATOM 1403 C C . ASN A 1 181 ? 9.227 12.738 37.642 1.00 44.01 181 ASN A C 1
ATOM 1404 O O . ASN A 1 181 ? 10.319 12.170 37.670 1.00 43.88 181 ASN A O 1
ATOM 1409 N N . GLN A 1 182 ? 8.286 12.446 36.752 1.00 41.63 182 GLN A N 1
ATOM 1410 C CA . GLN A 1 182 ? 8.563 11.489 35.694 1.00 40.02 182 GLN A CA 1
ATOM 1411 C C . GLN A 1 182 ? 9.517 12.295 34.828 1.00 37.71 182 GLN A C 1
ATOM 1412 O O . GLN A 1 182 ? 9.253 13.460 34.539 1.00 37.59 182 GLN A O 1
ATOM 1418 N N . VAL A 1 183 ? 10.628 11.696 34.430 1.00 35.30 183 VAL A N 1
ATOM 1419 C CA . VAL A 1 183 ? 11.599 12.423 33.631 1.00 33.30 183 VAL A CA 1
ATOM 1420 C C . VAL A 1 183 ? 11.387 12.269 32.133 1.00 31.53 183 VAL A C 1
ATOM 1421 O O . VAL A 1 183 ? 11.350 11.155 31.610 1.00 30.47 183 VAL A O 1
ATOM 1425 N N . PRO A 1 184 ? 11.225 13.396 31.424 1.00 30.04 184 PRO A N 1
ATOM 1426 C CA . PRO A 1 184 ? 11.026 13.329 29.980 1.00 29.29 184 PRO A CA 1
ATOM 1427 C C . PRO A 1 184 ? 12.282 12.691 29.422 1.00 28.76 184 PRO A C 1
ATOM 1428 O O . PRO A 1 184 ? 13.382 12.955 29.904 1.00 27.58 184 PRO A O 1
ATOM 1432 N N . SER A 1 185 ? 12.127 11.840 28.422 1.00 27.52 185 SER A N 1
ATOM 1433 C CA . SER A 1 185 ? 13.286 11.194 27.847 1.00 27.53 185 SER A CA 1
ATOM 1434 C C . SER A 1 185 ? 14.192 12.223 27.177 1.00 26.64 185 SER A C 1
ATOM 1435 O O . SER A 1 185 ? 15.405 12.035 27.110 1.00 25.50 185 SER A O 1
ATOM 1438 N N . ASN A 1 186 ? 13.608 13.322 26.703 1.00 23.14 186 ASN A N 1
ATOM 1439 C CA . ASN A 1 186 ? 14.395 14.337 26.012 1.00 24.11 186 ASN A CA 1
ATOM 1440 C C . ASN A 1 186 ? 15.275 15.236 26.884 1.00 21.24 186 ASN A C 1
ATOM 1441 O O . ASN A 1 186 ? 15.837 16.215 26.392 1.00 20.60 186 ASN A O 1
ATOM 1446 N N . VAL A 1 187 ? 15.394 14.920 28.169 1.00 21.66 187 VAL A N 1
ATOM 1447 C CA . VAL A 1 187 ? 16.267 15.706 29.039 1.00 20.78 187 VAL A CA 1
ATOM 1448 C C . VAL A 1 187 ? 17.391 14.815 29.569 1.00 21.31 187 VAL A C 1
ATOM 1449 O O . VAL A 1 187 ? 18.179 15.226 30.417 1.00 19.26 187 VAL A O 1
ATOM 1453 N N . LEU A 1 188 ? 17.461 13.589 29.055 1.00 20.50 188 LEU A N 1
ATOM 1454 C CA . LEU A 1 188 ? 18.508 12.663 29.464 1.00 20.78 188 LEU A CA 1
ATOM 1455 C C . LEU A 1 188 ? 19.800 13.108 28.806 1.00 20.22 188 LEU A C 1
ATOM 1456 O O . LEU A 1 188 ? 19.776 13.753 27.760 1.00 18.27 188 LEU A O 1
ATOM 1461 N N . PRO A 1 189 ? 20.946 12.788 29.425 1.00 19.60 189 PRO A N 1
ATOM 1462 C CA . PRO A 1 189 ? 22.271 13.147 28.906 1.00 20.04 189 PRO A CA 1
ATOM 1463 C C . PRO A 1 189 ? 22.533 12.512 27.538 1.00 20.43 189 PRO A C 1
ATOM 1464 O O . PRO A 1 189 ? 22.049 11.407 27.262 1.00 18.08 189 PRO A O 1
ATOM 1468 N N . ASP A 1 190 ? 23.301 13.198 26.692 1.00 20.53 190 ASP A N 1
ATOM 1469 C CA . ASP A 1 190 ? 23.622 12.665 25.368 1.00 22.27 190 ASP A CA 1
ATOM 1470 C C . ASP A 1 190 ? 24.125 11.230 25.469 1.00 22.47 190 ASP A C 1
ATOM 1471 O O . ASP A 1 190 ? 23.716 10.367 24.698 1.00 22.23 190 ASP A O 1
ATOM 1476 N N . ALA A 1 191 ? 25.017 10.988 26.428 1.00 21.27 191 ALA A N 1
ATOM 1477 C CA . ALA A 1 191 ? 25.604 9.667 26.629 1.00 22.08 191 ALA A CA 1
ATOM 1478 C C . ALA A 1 191 ? 24.601 8.516 26.687 1.00 22.49 191 ALA A C 1
ATOM 1479 O O . ALA A 1 191 ? 24.894 7.413 26.216 1.00 21.07 191 ALA A O 1
ATOM 1481 N N . CYS A 1 192 ? 23.425 8.759 27.257 1.00 21.57 192 CYS A N 1
ATOM 1482 C CA . CYS A 1 192 ? 22.414 7.709 27.371 1.00 24.78 192 CYS A CA 1
ATOM 1483 C C . CYS A 1 192 ? 21.924 7.210 26.020 1.00 26.46 192 CYS A C 1
ATOM 1484 O O . CYS A 1 192 ? 21.480 6.067 25.899 1.00 26.99 192 CYS A O 1
ATOM 1487 N N . PHE A 1 193 ? 22.006 8.069 25.010 1.00 28.53 193 PHE A N 1
ATOM 1488 C CA . PHE A 1 193 ? 21.546 7.728 23.667 1.00 30.19 193 PHE A CA 1
ATOM 1489 C C . PHE A 1 193 ? 22.699 7.411 22.737 1.00 30.13 193 PHE A C 1
ATOM 1490 O O . PHE A 1 193 ? 22.487 6.970 21.610 1.00 30.68 193 PHE A O 1
ATOM 1498 N N . ASN A 1 194 ? 23.919 7.634 23.207 1.00 30.37 194 ASN A N 1
ATOM 1499 C CA . ASN A 1 194 ? 25.094 7.401 22.380 1.00 29.42 194 ASN A CA 1
ATOM 1500 C C . ASN A 1 194 ? 25.411 5.920 22.185 1.00 29.47 194 ASN A C 1
ATOM 1501 O O . ASN A 1 194 ? 25.768 5.218 23.132 1.00 27.57 194 ASN A O 1
ATOM 1506 N N . LYS A 1 195 ? 25.288 5.455 20.945 1.00 28.14 195 LYS A N 1
ATOM 1507 C CA . LYS A 1 195 ? 25.565 4.059 20.626 1.00 29.83 195 LYS A CA 1
ATOM 1508 C C . LYS A 1 195 ? 27.027 3.869 20.230 1.00 28.78 195 LYS A C 1
ATOM 1509 O O . LYS A 1 195 ? 27.437 2.771 19.854 1.00 28.74 195 LYS A O 1
ATOM 1515 N N . ASP A 1 196 ? 27.811 4.937 20.319 1.00 28.56 196 ASP A N 1
ATOM 1516 C CA . ASP A 1 196 ? 29.225 4.871 19.968 1.00 29.54 196 ASP A CA 1
ATOM 1517 C C . ASP A 1 196 ? 30.152 4.980 21.181 1.00 27.57 196 ASP A C 1
ATOM 1518 O O . ASP A 1 196 ? 31.214 5.593 21.109 1.00 26.63 196 ASP A O 1
ATOM 1523 N N . GLY A 1 197 ? 29.748 4.376 22.293 1.00 27.66 197 GLY A N 1
ATOM 1524 C CA . GLY A 1 197 ? 30.579 4.408 23.484 1.00 26.47 197 GLY A CA 1
ATOM 1525 C C . GLY A 1 197 ? 29.993 5.163 24.659 1.00 25.12 197 GLY A C 1
ATOM 1526 O O . GLY A 1 197 ? 30.294 4.839 25.805 1.00 26.10 197 GLY A O 1
ATOM 1527 N N . GLY A 1 198 ? 29.163 6.166 24.379 1.00 24.25 198 GLY A N 1
ATOM 1528 C CA . GLY A 1 198 ? 28.550 6.955 25.437 1.00 22.74 198 GLY A CA 1
ATOM 1529 C C . GLY A 1 198 ? 27.801 6.135 26.471 1.00 23.21 198 GLY A C 1
ATOM 1530 O O . GLY A 1 198 ? 28.125 6.173 27.659 1.00 22.99 198 GLY A O 1
ATOM 1531 N N . TYR A 1 199 ? 26.789 5.394 26.032 1.00 23.24 199 TYR A N 1
ATOM 1532 C CA . TYR A 1 199 ? 26.014 4.564 26.947 1.00 23.78 199 TYR A CA 1
ATOM 1533 C C . TYR A 1 199 ? 26.919 3.532 27.631 1.00 24.32 199 TYR A C 1
ATOM 1534 O O . TYR A 1 199 ? 26.815 3.299 28.830 1.00 25.31 199 TYR A O 1
ATOM 1543 N N . ILE A 1 200 ? 27.802 2.913 26.858 1.00 24.72 200 ILE A N 1
ATOM 1544 C CA . ILE A 1 200 ? 28.730 1.925 27.398 1.00 25.32 200 ILE A CA 1
ATOM 1545 C C . ILE A 1 200 ? 29.546 2.523 28.550 1.00 25.27 200 ILE A C 1
ATOM 1546 O O . ILE A 1 200 ? 29.712 1.891 29.598 1.00 23.41 200 ILE A O 1
ATOM 1551 N N . ALA A 1 201 ? 30.043 3.744 28.360 1.00 24.36 201 ALA A N 1
ATOM 1552 C CA . ALA A 1 201 ? 30.836 4.407 29.394 1.00 25.00 201 ALA A CA 1
ATOM 1553 C C . ALA A 1 201 ? 30.009 4.637 30.657 1.00 23.53 201 ALA A C 1
ATOM 1554 O O . ALA A 1 201 ? 30.430 4.281 31.757 1.00 24.03 201 ALA A O 1
ATOM 1556 N N . TYR A 1 202 ? 28.838 5.245 30.503 1.00 23.12 202 TYR A N 1
ATOM 1557 C CA . TYR A 1 202 ? 27.967 5.490 31.650 1.00 23.03 202 TYR A CA 1
ATOM 1558 C C . TYR A 1 202 ? 27.699 4.161 32.356 1.00 24.40 202 TYR A C 1
ATOM 1559 O O . TYR A 1 202 ? 27.832 4.047 33.576 1.00 23.09 202 TYR A O 1
ATOM 1568 N N . TYR A 1 203 ? 27.338 3.151 31.573 1.00 24.31 203 TYR A N 1
ATOM 1569 C CA . TYR A 1 203 ? 27.044 1.833 32.117 1.00 26.32 203 TYR A CA 1
ATOM 1570 C C . TYR A 1 203 ? 28.212 1.259 32.913 1.00 25.64 203 TYR A C 1
ATOM 1571 O O . TYR A 1 203 ? 28.042 0.833 34.055 1.00 25.58 203 TYR A O 1
ATOM 1580 N N . LYS A 1 204 ? 29.394 1.252 32.303 1.00 26.35 204 LYS A N 1
ATOM 1581 C CA . LYS A 1 204 ? 30.588 0.714 32.947 1.00 27.04 204 LYS A CA 1
ATOM 1582 C C . LYS A 1 204 ? 30.973 1.434 34.236 1.00 26.13 204 LYS A C 1
ATOM 1583 O O . LYS A 1 204 ? 31.471 0.808 35.174 1.00 24.59 204 LYS A O 1
ATOM 1589 N N . LEU A 1 205 ? 30.759 2.744 34.276 1.00 23.79 205 LEU A N 1
ATOM 1590 C CA . LEU A 1 205 ? 31.083 3.533 35.460 1.00 22.37 205 LEU A CA 1
ATOM 1591 C C . LEU A 1 205 ? 30.048 3.310 36.564 1.00 22.93 205 LEU A C 1
ATOM 1592 O O . LEU A 1 205 ? 30.404 3.015 37.706 1.00 22.33 205 LEU A O 1
ATOM 1597 N N . ALA A 1 206 ? 28.769 3.440 36.222 1.00 22.72 206 ALA A N 1
ATOM 1598 C CA . ALA A 1 206 ? 27.694 3.249 37.198 1.00 25.23 206 ALA A CA 1
ATOM 1599 C C . ALA A 1 206 ? 27.820 1.887 37.869 1.00 26.61 206 ALA A C 1
ATOM 1600 O O . ALA A 1 206 ? 27.507 1.717 39.051 1.00 26.08 206 ALA A O 1
ATOM 1602 N N . GLU A 1 207 ? 28.274 0.918 37.090 1.00 27.94 207 GLU A N 1
ATOM 1603 C CA . GLU A 1 207 ? 28.449 -0.450 37.552 1.00 30.87 207 GLU A CA 1
ATOM 1604 C C . GLU A 1 207 ? 29.380 -0.526 38.772 1.00 29.38 207 GLU A C 1
ATOM 1605 O O . GLU A 1 207 ? 29.230 -1.402 39.619 1.00 28.79 207 GLU A O 1
ATOM 1611 N N . ARG A 1 208 ? 30.329 0.401 38.868 1.00 28.09 208 ARG A N 1
ATOM 1612 C CA . ARG A 1 208 ? 31.268 0.398 39.989 1.00 26.34 208 ARG A CA 1
ATOM 1613 C C . ARG A 1 208 ? 30.819 1.213 41.198 1.00 25.48 208 ARG A C 1
ATOM 1614 O O . ARG A 1 208 ? 31.429 1.124 42.264 1.00 24.90 208 ARG A O 1
ATOM 1622 N N . PHE A 1 209 ? 29.757 2.001 41.044 1.00 24.62 209 PHE A N 1
ATOM 1623 C CA . PHE A 1 209 ? 29.264 2.839 42.143 1.00 25.30 209 PHE A CA 1
ATOM 1624 C C . PHE A 1 209 ? 29.048 2.098 43.459 1.00 25.91 209 PHE A C 1
ATOM 1625 O O . PHE A 1 209 ? 29.435 2.581 44.525 1.00 25.72 209 PHE A O 1
ATOM 1633 N N . ARG A 1 210 ? 28.421 0.929 43.381 1.00 25.58 210 ARG A N 1
ATOM 1634 C CA . ARG A 1 210 ? 28.123 0.152 44.571 1.00 26.04 210 ARG A CA 1
ATOM 1635 C C . ARG A 1 210 ? 29.336 -0.519 45.208 1.00 26.99 210 ARG A C 1
ATOM 1636 O O . ARG A 1 210 ? 29.224 -1.109 46.278 1.00 26.93 210 ARG A O 1
ATOM 1644 N N . ASP A 1 211 ? 30.496 -0.418 44.564 1.00 27.89 211 ASP A N 1
ATOM 1645 C CA . ASP A 1 211 ? 31.713 -1.014 45.114 1.00 27.88 211 ASP A CA 1
ATOM 1646 C C . ASP A 1 211 ? 32.460 -0.024 46.003 1.00 27.59 211 ASP A C 1
ATOM 1647 O O . ASP A 1 211 ? 33.505 -0.352 46.572 1.00 25.05 211 ASP A O 1
ATOM 1652 N N . THR A 1 212 ? 31.925 1.190 46.117 1.00 25.80 212 THR A N 1
ATOM 1653 C CA . THR A 1 212 ? 32.556 2.216 46.941 1.00 24.52 212 THR A CA 1
ATOM 1654 C C . THR A 1 212 ? 32.079 2.103 48.383 1.00 24.84 212 THR A C 1
ATOM 1655 O O . THR A 1 212 ? 30.983 1.608 48.651 1.00 24.69 212 THR A O 1
ATOM 1659 N N . LYS A 1 213 ? 32.904 2.576 49.309 1.00 23.09 213 LYS A N 1
ATOM 1660 C CA . LYS A 1 213 ? 32.576 2.535 50.727 1.00 24.07 213 LYS A CA 1
ATOM 1661 C C . LYS A 1 213 ? 31.597 3.655 51.077 1.00 22.95 213 LYS A C 1
ATOM 1662 O O . LYS A 1 213 ? 30.974 3.638 52.139 1.00 21.55 213 LYS A O 1
ATOM 1668 N N . GLY A 1 214 ? 31.468 4.629 50.178 1.00 20.00 214 GLY A N 1
ATOM 1669 C CA . GLY A 1 214 ? 30.559 5.740 50.409 1.00 17.89 214 GLY A CA 1
ATOM 1670 C C . GLY A 1 214 ? 30.491 6.668 49.209 1.00 19.28 214 GLY A C 1
ATOM 1671 O O . GLY A 1 214 ? 31.438 6.759 48.434 1.00 20.12 214 GLY A O 1
ATOM 1672 N N . ILE A 1 215 ? 29.370 7.362 49.051 1.00 19.58 215 ILE A N 1
ATOM 1673 C CA . ILE A 1 215 ? 29.198 8.285 47.938 1.00 18.86 215 ILE A CA 1
ATOM 1674 C C . ILE A 1 215 ? 29.023 9.707 48.476 1.00 19.96 215 ILE A C 1
ATOM 1675 O O . ILE A 1 215 ? 28.056 10.011 49.171 1.00 19.73 215 ILE A O 1
ATOM 1680 N N . ILE A 1 216 ? 29.994 10.566 48.176 1.00 18.71 216 ILE A N 1
ATOM 1681 C CA . ILE A 1 216 ? 29.970 11.951 48.632 1.00 18.44 216 ILE A CA 1
ATOM 1682 C C . ILE A 1 216 ? 29.486 12.818 47.476 1.00 18.88 216 ILE A C 1
ATOM 1683 O O . ILE A 1 216 ? 30.043 12.762 46.378 1.00 19.01 216 ILE A O 1
ATOM 1688 N N . VAL A 1 217 ? 28.454 13.617 47.732 1.00 19.21 217 VAL A N 1
ATOM 1689 C CA . VAL A 1 217 ? 27.865 14.466 46.709 1.00 17.60 217 VAL A CA 1
ATOM 1690 C C . VAL A 1 217 ? 27.918 15.961 47.001 1.00 17.81 217 VAL A C 1
ATOM 1691 O O . VAL A 1 217 ? 27.688 16.404 48.130 1.00 17.78 217 VAL A O 1
ATOM 1695 N N . ASN A 1 218 ? 28.216 16.737 45.966 1.00 17.68 218 ASN A N 1
ATOM 1696 C CA . ASN A 1 218 ? 28.270 18.181 46.093 1.00 17.67 218 ASN A CA 1
ATOM 1697 C C . ASN A 1 218 ? 26.829 18.693 45.996 1.00 18.57 218 ASN A C 1
ATOM 1698 O O . ASN A 1 218 ? 26.396 19.184 44.953 1.00 20.57 218 ASN A O 1
ATOM 1703 N N . THR A 1 219 ? 26.089 18.542 47.089 1.00 18.33 219 THR A N 1
ATOM 1704 C CA . THR A 1 219 ? 24.702 18.991 47.172 1.00 19.22 219 THR A CA 1
ATOM 1705 C C . THR A 1 219 ? 24.383 19.164 48.656 1.00 20.02 219 THR A C 1
ATOM 1706 O O . THR A 1 219 ? 25.213 18.840 49.508 1.00 19.82 219 THR A O 1
ATOM 1710 N N . PHE A 1 220 ? 23.210 19.697 48.982 1.00 19.52 220 PHE A N 1
ATOM 1711 C CA . PHE A 1 220 ? 22.859 19.839 50.390 1.00 19.60 220 PHE A CA 1
ATOM 1712 C C . PHE A 1 220 ? 21.482 19.266 50.702 1.00 19.86 220 PHE A C 1
ATOM 1713 O O . PHE A 1 220 ? 20.615 19.190 49.838 1.00 18.02 220 PHE A O 1
ATOM 1721 N N . SER A 1 221 ? 21.303 18.854 51.952 1.00 20.13 221 SER A N 1
ATOM 1722 C CA . SER A 1 221 ? 20.057 18.250 52.415 1.00 22.26 221 SER A CA 1
ATOM 1723 C C . SER A 1 221 ? 18.773 19.004 52.071 1.00 22.70 221 SER A C 1
ATOM 1724 O O . SER A 1 221 ? 17.808 18.398 51.612 1.00 23.17 221 SER A O 1
ATOM 1727 N N . ASP A 1 222 ? 18.740 20.313 52.304 1.00 21.89 222 ASP A N 1
ATOM 1728 C CA . ASP A 1 222 ? 17.529 21.076 52.008 1.00 22.42 222 ASP A CA 1
ATOM 1729 C C . ASP A 1 222 ? 17.181 21.028 50.524 1.00 22.13 222 ASP A C 1
ATOM 1730 O O . ASP A 1 222 ? 16.061 21.347 50.132 1.00 20.52 222 ASP A O 1
ATOM 1735 N N . LEU A 1 223 ? 18.133 20.615 49.696 1.00 22.10 223 LEU A N 1
ATOM 1736 C CA . LEU A 1 223 ? 17.869 20.535 48.266 1.00 22.11 223 LEU A CA 1
ATOM 1737 C C . LEU A 1 223 ? 17.457 19.138 47.807 1.00 22.52 223 LEU A C 1
ATOM 1738 O O . LEU A 1 223 ? 16.460 18.988 47.100 1.00 23.13 223 LEU A O 1
ATOM 1743 N N . GLU A 1 224 ? 18.202 18.113 48.215 1.00 21.82 224 GLU A N 1
ATOM 1744 C CA . GLU A 1 224 ? 17.896 16.764 47.752 1.00 22.08 224 GLU A CA 1
ATOM 1745 C C . GLU A 1 224 ? 17.731 15.653 48.779 1.00 22.72 224 GLU A C 1
ATOM 1746 O O . GLU A 1 224 ? 17.908 14.474 48.443 1.00 20.92 224 GLU A O 1
ATOM 1752 N N . GLN A 1 225 ? 17.377 15.989 50.016 1.00 23.44 225 GLN A N 1
ATOM 1753 C CA . GLN A 1 225 ? 17.217 14.932 51.013 1.00 24.70 225 GLN A CA 1
ATOM 1754 C C . GLN A 1 225 ? 16.145 13.917 50.612 1.00 26.04 225 GLN A C 1
ATOM 1755 O O . GLN A 1 225 ? 16.342 12.711 50.761 1.00 25.38 225 GLN A O 1
ATOM 1761 N N . SER A 1 226 ? 15.018 14.397 50.094 1.00 27.01 226 SER A N 1
ATOM 1762 C CA . SER A 1 226 ? 13.938 13.496 49.685 1.00 28.36 226 SER A CA 1
ATOM 1763 C C . SER A 1 226 ? 14.400 12.536 48.586 1.00 28.28 226 SER A C 1
ATOM 1764 O O . SER A 1 226 ? 13.921 11.403 48.501 1.00 29.38 226 SER A O 1
ATOM 1767 N N . SER A 1 227 ? 15.327 12.988 47.745 1.00 26.75 227 SER A N 1
ATOM 1768 C CA . SER A 1 227 ? 15.849 12.140 46.676 1.00 26.04 227 SER A CA 1
ATOM 1769 C C . SER A 1 227 ? 16.740 11.066 47.277 1.00 24.86 227 SER A C 1
ATOM 1770 O O . SER A 1 227 ? 16.687 9.904 46.877 1.00 25.01 227 SER A O 1
ATOM 1773 N N . ILE A 1 228 ? 17.575 11.470 48.229 1.00 25.39 228 ILE A N 1
ATOM 1774 C CA . ILE A 1 228 ? 18.470 10.541 48.902 1.00 25.37 228 ILE A CA 1
ATOM 1775 C C . ILE A 1 228 ? 17.628 9.501 49.638 1.00 27.39 228 ILE A C 1
ATOM 1776 O O . ILE A 1 228 ? 17.915 8.300 49.580 1.00 26.51 228 ILE A O 1
ATOM 1781 N N . ASP A 1 229 ? 16.579 9.959 50.318 1.00 26.79 229 ASP A N 1
ATOM 1782 C CA . ASP A 1 229 ? 15.713 9.043 51.052 1.00 30.22 229 ASP A CA 1
ATOM 1783 C C . ASP A 1 229 ? 15.028 8.075 50.097 1.00 29.84 229 ASP A C 1
ATOM 1784 O O . ASP A 1 229 ? 14.882 6.896 50.405 1.00 30.37 229 ASP A O 1
ATOM 1789 N N . ALA A 1 230 ? 14.611 8.581 48.940 1.00 30.68 230 ALA A N 1
ATOM 1790 C CA . ALA A 1 230 ? 13.937 7.757 47.944 1.00 30.27 230 ALA A CA 1
ATOM 1791 C C . ALA A 1 230 ? 14.859 6.645 47.448 1.00 31.75 230 ALA A C 1
ATOM 1792 O O . ALA A 1 230 ? 14.422 5.508 47.254 1.00 31.39 230 ALA A O 1
ATOM 1794 N N . LEU A 1 231 ? 16.134 6.969 47.249 1.00 30.73 231 LEU A N 1
ATOM 1795 C CA . LEU A 1 231 ? 17.094 5.974 46.787 1.00 31.63 231 LEU A CA 1
ATOM 1796 C C . LEU A 1 231 ? 17.239 4.831 47.785 1.00 34.57 231 LEU A C 1
ATOM 1797 O O . LEU A 1 231 ? 17.226 3.660 47.405 1.00 34.14 231 LEU A O 1
ATOM 1802 N N . TYR A 1 232 ? 17.380 5.164 49.062 1.00 37.63 232 TYR A N 1
ATOM 1803 C CA . TYR A 1 232 ? 17.514 4.127 50.078 1.00 42.65 232 TYR A CA 1
ATOM 1804 C C . TYR A 1 232 ? 16.261 3.251 50.122 1.00 43.89 232 TYR A C 1
ATOM 1805 O O . TYR A 1 232 ? 16.350 2.025 50.147 1.00 45.57 232 TYR A O 1
ATOM 1814 N N . ASP A 1 233 ? 15.094 3.884 50.123 1.00 46.11 233 ASP A N 1
ATOM 1815 C CA . ASP A 1 233 ? 13.834 3.155 50.159 1.00 47.86 233 ASP A CA 1
ATOM 1816 C C . ASP A 1 233 ? 13.674 2.227 48.954 1.00 49.32 233 ASP A C 1
ATOM 1817 O O . ASP A 1 233 ? 12.803 1.356 48.949 1.00 49.65 233 ASP A O 1
ATOM 1822 N N . HIS A 1 234 ? 14.511 2.406 47.936 1.00 49.09 234 HIS A N 1
ATOM 1823 C CA . HIS A 1 234 ? 14.416 1.576 46.744 1.00 48.96 234 HIS A CA 1
ATOM 1824 C C . HIS A 1 234 ? 15.439 0.444 46.721 1.00 49.52 234 HIS A C 1
ATOM 1825 O O . HIS A 1 234 ? 15.105 -0.687 46.379 1.00 49.66 234 HIS A O 1
ATOM 1832 N N . ASP A 1 235 ? 16.681 0.742 47.085 1.00 50.79 235 ASP A N 1
ATOM 1833 C CA . ASP A 1 235 ? 17.722 -0.281 47.102 1.00 51.81 235 ASP A CA 1
ATOM 1834 C C . ASP A 1 235 ? 18.727 -0.020 48.218 1.00 52.68 235 ASP A C 1
ATOM 1835 O O . ASP A 1 235 ? 19.598 0.842 48.103 1.00 52.07 235 ASP A O 1
ATOM 1840 N N . GLU A 1 236 ? 18.598 -0.780 49.300 1.00 53.17 236 GLU A N 1
ATOM 1841 C CA . GLU A 1 236 ? 19.472 -0.641 50.455 1.00 54.12 236 GLU A CA 1
ATOM 1842 C C . GLU A 1 236 ? 20.912 -1.058 50.161 1.00 53.29 236 GLU A C 1
ATOM 1843 O O . GLU A 1 236 ? 21.796 -0.858 50.992 1.00 53.36 236 GLU A O 1
ATOM 1849 N N . LYS A 1 237 ? 21.143 -1.640 48.986 1.00 52.91 237 LYS A N 1
ATOM 1850 C CA . LYS A 1 237 ? 22.485 -2.079 48.595 1.00 51.26 237 LYS A CA 1
ATOM 1851 C C . LYS A 1 237 ? 23.398 -0.895 48.286 1.00 48.83 237 LYS A C 1
ATOM 1852 O O . LYS A 1 237 ? 24.608 -1.054 48.127 1.00 50.52 237 LYS A O 1
ATOM 1858 N N . ILE A 1 238 ? 22.816 0.292 48.196 1.00 43.93 238 ILE A N 1
ATOM 1859 C CA . ILE A 1 238 ? 23.589 1.490 47.906 1.00 39.70 238 ILE A CA 1
ATOM 1860 C C . ILE A 1 238 ? 24.403 1.916 49.125 1.00 35.78 238 ILE A C 1
ATOM 1861 O O . ILE A 1 238 ? 23.886 1.962 50.238 1.00 34.63 238 ILE A O 1
ATOM 1866 N N . PRO A 1 239 ? 25.695 2.219 48.935 1.00 33.23 239 PRO A N 1
ATOM 1867 C CA . PRO A 1 239 ? 26.497 2.640 50.086 1.00 31.30 239 PRO A CA 1
ATOM 1868 C C . PRO A 1 239 ? 25.943 3.938 50.668 1.00 28.91 239 PRO A C 1
ATOM 1869 O O . PRO A 1 239 ? 25.041 4.547 50.091 1.00 27.84 239 PRO A O 1
ATOM 1873 N N . PRO A 1 240 ? 26.475 4.376 51.821 1.00 26.12 240 PRO A N 1
ATOM 1874 C CA . PRO A 1 240 ? 26.016 5.612 52.465 1.00 25.43 240 PRO A CA 1
ATOM 1875 C C . PRO A 1 240 ? 26.256 6.833 51.576 1.00 23.21 240 PRO A C 1
ATOM 1876 O O . PRO A 1 240 ? 27.310 6.955 50.960 1.00 20.20 240 PRO A O 1
ATOM 1880 N N . ILE A 1 241 ? 25.276 7.730 51.516 1.00 24.38 241 ILE A N 1
ATOM 1881 C CA . ILE A 1 241 ? 25.390 8.949 50.717 1.00 23.73 241 ILE A CA 1
ATOM 1882 C C . ILE A 1 241 ? 25.580 10.158 51.632 1.00 23.73 241 ILE A C 1
ATOM 1883 O O . ILE A 1 241 ? 24.795 10.371 52.559 1.00 24.01 241 ILE A O 1
ATOM 1888 N N . TYR A 1 242 ? 26.621 10.945 51.362 1.00 20.68 242 TYR A N 1
ATOM 1889 C CA . TYR A 1 242 ? 26.933 12.127 52.169 1.00 20.17 242 TYR A CA 1
ATOM 1890 C C . TYR A 1 242 ? 26.800 13.426 51.390 1.00 19.94 242 TYR A C 1
ATOM 1891 O O . TYR A 1 242 ? 27.499 13.631 50.400 1.00 21.43 242 TYR A O 1
ATOM 1900 N N . ALA A 1 243 ? 25.922 14.310 51.852 1.00 21.65 243 ALA A N 1
ATOM 1901 C CA . ALA A 1 243 ? 25.725 15.604 51.206 1.00 18.31 243 ALA A CA 1
ATOM 1902 C C . ALA A 1 243 ? 26.608 16.575 51.976 1.00 18.49 243 ALA A C 1
ATOM 1903 O O . ALA A 1 243 ? 26.357 16.840 53.143 1.00 20.23 243 ALA A O 1
ATOM 1905 N N . VAL A 1 244 ? 27.637 17.106 51.325 1.00 17.91 244 VAL A N 1
ATOM 1906 C CA . VAL A 1 244 ? 28.572 18.000 52.000 1.00 18.12 244 VAL A CA 1
ATOM 1907 C C . VAL A 1 244 ? 28.748 19.363 51.342 1.00 18.70 244 VAL A C 1
ATOM 1908 O O . VAL A 1 244 ? 29.690 20.099 51.663 1.00 17.28 244 VAL A O 1
ATOM 1912 N N . GLY A 1 245 ? 27.845 19.690 50.426 1.00 18.60 245 GLY A N 1
ATOM 1913 C CA . GLY A 1 245 ? 27.922 20.963 49.735 1.00 18.49 245 GLY A CA 1
ATOM 1914 C C . GLY A 1 245 ? 27.034 22.049 50.316 1.00 19.18 245 GLY A C 1
ATOM 1915 O O . GLY A 1 245 ? 26.403 21.855 51.360 1.00 18.76 245 GLY A O 1
ATOM 1916 N N . PRO A 1 246 ? 26.950 23.212 49.647 1.00 19.57 246 PRO A N 1
ATOM 1917 C CA . PRO A 1 246 ? 27.652 23.512 48.393 1.00 19.55 246 PRO A CA 1
ATOM 1918 C C . PRO A 1 246 ? 29.162 23.621 48.577 1.00 20.37 246 PRO A C 1
ATOM 1919 O O . PRO A 1 246 ? 29.631 24.207 49.547 1.00 20.60 246 PRO A O 1
ATOM 1923 N N . LEU A 1 247 ? 29.913 23.039 47.652 1.00 19.62 247 LEU A N 1
ATOM 1924 C CA . LEU A 1 247 ? 31.372 23.117 47.669 1.00 19.78 247 LEU A CA 1
ATOM 1925 C C . LEU A 1 247 ? 31.704 24.067 46.522 1.00 21.67 247 LEU A C 1
ATOM 1926 O O . LEU A 1 247 ? 31.593 23.690 45.357 1.00 21.17 247 LEU A O 1
ATOM 1931 N N . LEU A 1 248 ? 32.095 25.295 46.851 1.00 18.75 248 LEU A N 1
ATOM 1932 C CA . LEU A 1 248 ? 32.389 26.290 45.832 1.00 21.67 248 LEU A CA 1
ATOM 1933 C C . LEU A 1 248 ? 33.673 27.073 46.050 1.00 20.55 248 LEU A C 1
ATOM 1934 O O . LEU A 1 248 ? 34.147 27.218 47.169 1.00 19.67 248 LEU A O 1
ATOM 1939 N N . ASP A 1 249 ? 34.220 27.583 44.954 1.00 21.52 249 ASP A N 1
ATOM 1940 C CA . ASP A 1 249 ? 35.404 28.432 44.996 1.00 22.08 249 ASP A CA 1
ATOM 1941 C C . ASP A 1 249 ? 34.820 29.839 44.845 1.00 23.87 249 ASP A C 1
ATOM 1942 O O . ASP A 1 249 ? 34.571 30.300 43.730 1.00 21.74 249 ASP A O 1
ATOM 1947 N N . LEU A 1 250 ? 34.596 30.508 45.975 1.00 25.57 250 LEU A N 1
ATOM 1948 C CA . LEU A 1 250 ? 34.000 31.839 45.992 1.00 27.09 250 LEU A CA 1
ATOM 1949 C C . LEU A 1 250 ? 34.916 32.990 45.580 1.00 29.16 250 LEU A C 1
ATOM 1950 O O . LEU A 1 250 ? 34.465 3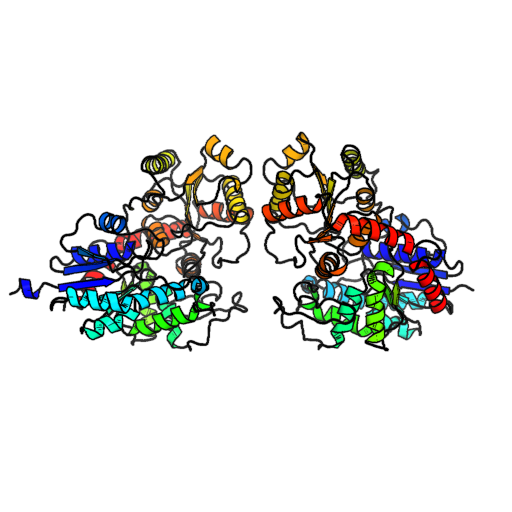4.130 45.447 1.00 30.15 250 LEU A O 1
ATOM 1955 N N . LYS A 1 251 ? 36.193 32.703 45.373 1.00 30.24 251 LYS A N 1
ATOM 1956 C CA . LYS A 1 251 ? 37.126 33.748 44.972 1.00 31.96 251 LYS A CA 1
ATOM 1957 C C . LYS A 1 251 ? 37.386 33.689 43.473 1.00 32.23 251 LYS A C 1
ATOM 1958 O O . LYS A 1 251 ? 37.418 34.716 42.797 1.00 28.64 251 LYS A O 1
ATOM 1964 N N . GLY A 1 252 ? 37.561 32.472 42.966 1.00 32.42 252 GLY A N 1
ATOM 1965 C CA . GLY A 1 252 ? 37.852 32.289 41.559 1.00 33.69 252 GLY A CA 1
ATOM 1966 C C . GLY A 1 252 ? 39.358 32.390 41.387 1.00 36.12 252 GLY A C 1
ATOM 1967 O O . GLY A 1 252 ? 40.016 33.110 42.141 1.00 35.07 252 GLY A O 1
ATOM 1968 N N . GLN A 1 253 ? 39.908 31.674 40.410 1.00 37.21 253 GLN A N 1
ATOM 1969 C CA .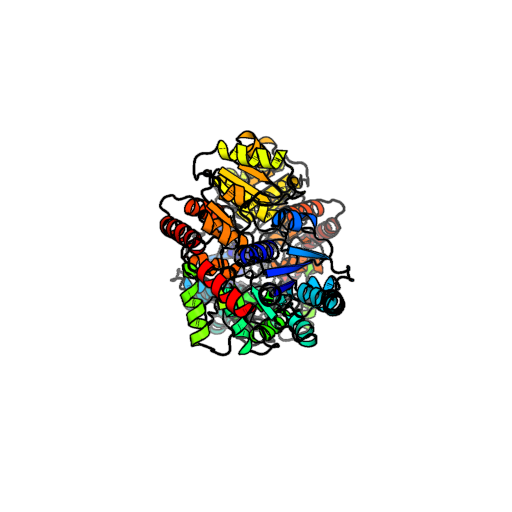 GLN A 1 253 ? 41.345 31.697 40.168 1.00 38.56 253 GLN A CA 1
ATOM 1970 C C . GLN A 1 253 ? 41.654 32.290 38.795 1.00 40.31 253 GLN A C 1
ATOM 1971 O O . GLN A 1 253 ? 40.847 32.194 37.870 1.00 39.55 253 GLN A O 1
ATOM 1977 N N . PRO A 1 254 ? 42.831 32.918 38.652 1.00 41.58 254 PRO A N 1
ATOM 1978 C CA . PRO A 1 254 ? 43.281 33.543 37.404 1.00 42.59 254 PRO A CA 1
ATOM 1979 C C . PRO A 1 254 ? 43.287 32.617 36.189 1.00 43.04 254 PRO A C 1
ATOM 1980 O O . PRO A 1 254 ? 43.698 31.458 36.274 1.00 44.43 254 PRO A O 1
ATOM 1984 N N . ASN A 1 255 ? 42.832 33.147 35.058 1.00 42.45 255 ASN A N 1
ATOM 1985 C CA . ASN A 1 255 ? 42.786 32.401 33.803 1.00 42.49 255 ASN A CA 1
ATOM 1986 C C . ASN A 1 255 ? 43.439 33.260 32.720 1.00 41.90 255 ASN A C 1
ATOM 1987 O O . ASN A 1 255 ? 43.195 34.463 32.642 1.00 40.75 255 ASN A O 1
ATOM 1992 N N . PRO A 1 256 ? 44.281 32.650 31.871 1.00 41.97 256 PRO A N 1
ATOM 1993 C CA . PRO A 1 256 ? 44.972 33.369 30.792 1.00 42.20 256 PRO A CA 1
ATOM 1994 C C . PRO A 1 256 ? 44.052 34.134 29.844 1.00 41.82 256 PRO A C 1
ATOM 1995 O O . PRO A 1 256 ? 44.437 35.169 29.293 1.00 42.28 256 PRO A O 1
ATOM 1999 N N . LYS A 1 257 ? 42.840 33.623 29.655 1.00 41.06 257 LYS A N 1
ATOM 2000 C CA . LYS A 1 257 ? 41.875 34.252 28.755 1.00 40.53 257 LYS A CA 1
ATOM 2001 C C . LYS A 1 257 ? 41.288 35.531 29.348 1.00 38.84 257 LYS A C 1
ATOM 2002 O O . LYS A 1 257 ? 40.466 36.201 28.719 1.00 38.67 257 LYS A O 1
ATOM 2008 N N . LEU A 1 258 ? 41.720 35.866 30.559 1.00 37.69 258 LEU A N 1
ATOM 2009 C CA . LEU A 1 258 ? 41.237 37.061 31.241 1.00 36.71 258 LEU A CA 1
ATOM 2010 C C . LEU A 1 258 ? 42.361 37.723 32.034 1.00 36.69 258 LEU A C 1
ATOM 2011 O O . LEU A 1 258 ? 42.753 37.230 33.091 1.00 34.84 258 LEU A O 1
ATOM 2016 N N . ASP A 1 259 ? 42.879 38.837 31.521 1.00 37.87 259 ASP A N 1
ATOM 2017 C CA . ASP A 1 259 ? 43.954 39.561 32.199 1.00 38.62 259 ASP A CA 1
ATOM 2018 C C . ASP A 1 259 ? 43.384 40.417 33.327 1.00 37.21 259 ASP A C 1
ATOM 2019 O O . ASP A 1 259 ? 42.174 40.641 33.394 1.00 36.53 259 ASP A O 1
ATOM 2024 N N . GLN A 1 260 ? 44.258 40.900 34.205 1.00 35.75 260 GLN A N 1
ATOM 2025 C CA . GLN A 1 260 ? 43.832 41.720 35.337 1.00 34.77 260 GLN A CA 1
ATOM 2026 C C . GLN A 1 260 ? 43.051 42.958 34.900 1.00 32.32 260 GLN A C 1
ATOM 2027 O O . GLN A 1 260 ? 42.024 43.298 35.492 1.00 31.27 260 GLN A O 1
ATOM 2033 N N . ALA A 1 261 ? 43.538 43.631 33.863 1.00 31.04 261 ALA A N 1
ATOM 2034 C CA . ALA A 1 261 ? 42.878 44.830 33.354 1.00 31.03 261 ALA A CA 1
ATOM 2035 C C . ALA A 1 261 ? 41.450 44.514 32.923 1.00 30.23 261 ALA A C 1
ATOM 2036 O O . ALA A 1 261 ? 40.511 45.224 33.285 1.00 29.74 261 ALA A O 1
ATOM 2038 N N . GLN A 1 262 ? 41.300 43.444 32.146 1.00 31.27 262 GLN A N 1
ATOM 2039 C CA . GLN A 1 262 ? 39.997 43.000 31.650 1.00 30.58 262 GLN A CA 1
ATOM 2040 C C . GLN A 1 262 ? 39.104 42.662 32.845 1.00 29.32 262 GLN A C 1
ATOM 2041 O O . GLN A 1 262 ? 37.941 43.068 32.919 1.00 28.53 262 GLN A O 1
ATOM 2047 N N . HIS A 1 263 ? 39.669 41.906 33.776 1.00 26.58 263 HIS A N 1
ATOM 2048 C CA . HIS A 1 263 ? 38.968 41.505 34.983 1.00 26.84 263 HIS A CA 1
ATOM 2049 C C . HIS A 1 263 ? 38.438 42.718 35.745 1.00 26.22 263 HIS A C 1
ATOM 2050 O O . HIS A 1 263 ? 37.262 42.781 36.095 1.00 23.98 263 HIS A O 1
ATOM 2057 N N . ASP A 1 264 ? 39.313 43.682 35.993 1.00 27.45 264 ASP A N 1
ATOM 2058 C CA . ASP A 1 264 ? 38.936 44.881 36.725 1.00 26.44 264 ASP A CA 1
ATOM 2059 C C . ASP A 1 264 ? 37.871 45.709 36.016 1.00 25.80 264 ASP A C 1
ATOM 2060 O O . ASP A 1 264 ? 36.948 46.218 36.658 1.00 22.98 264 ASP A O 1
ATOM 2065 N N . LEU A 1 265 ? 37.993 45.845 34.698 1.00 24.94 265 LEU A N 1
ATOM 2066 C CA . LEU A 1 265 ? 37.029 46.634 33.935 1.00 24.98 265 LEU A CA 1
ATOM 2067 C C . LEU A 1 265 ? 35.617 46.059 34.001 1.00 24.76 265 LEU A C 1
ATOM 2068 O O . LEU A 1 265 ? 34.642 46.800 34.157 1.00 23.78 265 LEU A O 1
ATOM 2073 N N . ILE A 1 266 ? 35.506 44.741 33.882 1.00 24.84 266 ILE A N 1
ATOM 2074 C CA . ILE A 1 266 ? 34.203 44.086 33.943 1.00 24.79 266 ILE A CA 1
ATOM 2075 C C . ILE A 1 266 ? 33.492 44.434 35.250 1.00 24.94 266 ILE A C 1
ATOM 2076 O O . ILE A 1 266 ? 32.340 44.873 35.250 1.00 25.02 266 ILE A O 1
ATOM 2081 N N . LEU A 1 267 ? 34.180 44.242 36.369 1.00 24.43 267 LEU A N 1
ATOM 2082 C CA . LEU A 1 267 ? 33.575 44.535 37.657 1.00 23.01 267 LEU A CA 1
ATOM 2083 C C . LEU A 1 267 ? 33.277 46.016 37.826 1.00 22.58 267 LEU A C 1
ATOM 2084 O O . LEU A 1 267 ? 32.275 46.380 38.431 1.00 21.49 267 LEU A O 1
ATOM 2089 N N . LYS A 1 268 ? 34.134 46.876 37.286 1.00 21.49 268 LYS A N 1
ATOM 2090 C CA . LYS A 1 268 ? 33.895 48.305 37.403 1.00 22.97 268 LYS A CA 1
ATOM 2091 C C . LYS A 1 268 ? 32.704 48.721 36.537 1.00 23.22 268 LYS A C 1
ATOM 2092 O O . LYS A 1 268 ? 31.915 49.584 36.924 1.00 22.05 268 LYS A O 1
ATOM 2098 N N . TRP A 1 269 ? 32.571 48.101 35.369 1.00 23.63 269 TRP A N 1
ATOM 2099 C CA . TRP A 1 269 ? 31.449 48.402 34.492 1.00 23.58 269 TRP A CA 1
ATOM 2100 C C . TRP A 1 269 ? 30.168 48.006 35.222 1.00 23.12 269 TRP A C 1
ATOM 2101 O O . TRP A 1 269 ? 29.161 48.712 35.157 1.00 24.20 269 TRP A O 1
ATOM 2112 N N . LEU A 1 270 ? 30.209 46.869 35.916 1.00 21.63 270 LEU A N 1
ATOM 2113 C CA . LEU A 1 270 ? 29.045 46.407 36.663 1.00 21.62 270 LEU A CA 1
ATOM 2114 C C . LEU A 1 270 ? 28.705 47.395 37.765 1.00 21.37 270 LEU A C 1
ATOM 2115 O O . LEU A 1 270 ? 27.524 47.653 38.022 1.00 19.04 270 LEU A O 1
ATOM 2120 N N . ASP A 1 271 ? 29.735 47.945 38.413 1.00 20.77 271 ASP A N 1
ATOM 2121 C CA . ASP A 1 271 ? 29.524 48.925 39.482 1.00 22.62 271 ASP A CA 1
ATOM 2122 C C . ASP A 1 271 ? 28.653 50.077 38.994 1.00 24.08 271 ASP A C 1
ATOM 2123 O O . ASP A 1 271 ? 27.859 50.622 39.757 1.00 26.58 271 ASP A O 1
ATOM 2128 N N . GLU A 1 272 ? 28.806 50.440 37.722 1.00 25.45 272 GLU A N 1
ATOM 2129 C CA . GLU A 1 272 ? 28.052 51.546 37.142 1.00 27.55 272 GLU A CA 1
ATOM 2130 C C . GLU A 1 272 ? 26.610 51.228 36.760 1.00 27.43 272 GLU A C 1
ATOM 2131 O O . GLU A 1 272 ? 25.852 52.135 36.430 1.00 28.00 272 GLU A O 1
ATOM 2137 N N . GLN A 1 273 ? 26.224 49.955 36.810 1.00 26.38 273 GLN A N 1
ATOM 2138 C CA . GLN A 1 273 ? 24.869 49.563 36.431 1.00 24.74 273 GLN A CA 1
ATOM 2139 C C . GLN A 1 273 ? 23.899 49.495 37.605 1.00 24.59 273 GLN A C 1
ATOM 2140 O O . GLN A 1 273 ? 24.297 49.241 38.741 1.00 24.95 273 GLN A O 1
ATOM 2146 N N . PRO A 1 274 ? 22.601 49.721 37.341 1.00 24.11 274 PRO A N 1
ATOM 2147 C CA . PRO A 1 274 ? 21.581 49.676 38.395 1.00 24.47 274 PRO A CA 1
ATOM 2148 C C . PRO A 1 274 ? 21.521 48.288 39.033 1.00 25.69 274 PRO A C 1
ATOM 2149 O O . PRO A 1 274 ? 21.826 47.285 38.380 1.00 25.43 274 PRO A O 1
ATOM 2153 N N . ASP A 1 275 ? 21.129 48.232 40.302 1.00 25.30 275 ASP A N 1
ATOM 2154 C CA . ASP A 1 275 ? 21.024 46.960 41.010 1.00 27.48 275 ASP A CA 1
ATOM 2155 C C . ASP A 1 275 ? 20.084 45.971 40.304 1.00 27.11 275 ASP A C 1
ATOM 2156 O O . ASP A 1 275 ? 18.979 46.333 39.887 1.00 26.05 275 ASP A O 1
ATOM 2161 N N . LYS A 1 276 ? 20.541 44.724 40.180 1.00 26.17 276 LYS A N 1
ATOM 2162 C CA . LYS A 1 276 ? 19.786 43.640 39.542 1.00 26.25 276 LYS A CA 1
ATOM 2163 C C . LYS A 1 276 ? 19.281 43.949 38.137 1.00 23.50 276 LYS A C 1
ATOM 2164 O O . LYS A 1 276 ? 18.258 43.411 37.718 1.00 24.42 276 LYS A O 1
ATOM 2170 N N . SER A 1 277 ? 20.004 44.792 37.404 1.00 22.58 277 SER A N 1
ATOM 2171 C CA . SER A 1 277 ? 19.593 45.174 36.055 1.00 23.09 277 SER A CA 1
ATOM 2172 C C . SER A 1 277 ? 20.343 44.449 34.945 1.00 22.29 277 SER A C 1
ATOM 2173 O O . SER A 1 277 ? 19.954 44.524 33.782 1.00 23.60 277 SER A O 1
ATOM 2176 N N . VAL A 1 278 ? 21.413 43.749 35.302 1.00 19.63 278 VAL A N 1
ATOM 2177 C CA . VAL A 1 278 ? 22.241 43.075 34.310 1.00 18.28 278 VAL A CA 1
ATOM 2178 C C . VAL A 1 278 ? 22.018 41.567 34.195 1.00 18.94 278 VAL A C 1
ATOM 2179 O O . VAL A 1 278 ? 21.876 40.866 35.202 1.00 18.31 278 VAL A O 1
ATOM 2183 N N . VAL A 1 279 ? 21.971 41.073 32.962 1.00 17.97 279 VAL A N 1
ATOM 2184 C CA . VAL A 1 279 ? 21.833 39.639 32.744 1.00 18.18 279 VAL A CA 1
ATOM 2185 C C . VAL A 1 279 ? 23.217 39.116 32.356 1.00 17.47 279 VAL A C 1
ATOM 2186 O O . VAL A 1 279 ? 23.882 39.668 31.482 1.00 18.61 279 VAL A O 1
ATOM 2190 N N . PHE A 1 280 ? 23.643 38.054 33.028 1.00 18.32 280 PHE A N 1
ATOM 2191 C CA . PHE A 1 280 ? 24.927 37.424 32.777 1.00 15.70 280 PHE A CA 1
ATOM 2192 C C . PHE A 1 280 ? 24.682 36.185 31.908 1.00 16.87 280 PHE A C 1
ATOM 2193 O O . PHE A 1 280 ? 23.750 35.421 32.164 1.00 15.93 280 PHE A O 1
ATOM 2201 N N . LEU A 1 281 ? 25.494 36.011 30.866 1.00 16.03 281 LEU A N 1
ATOM 2202 C CA . LEU A 1 281 ? 25.381 34.852 29.984 1.00 17.87 281 LEU A CA 1
ATOM 2203 C C . LEU A 1 281 ? 26.736 34.164 29.942 1.00 17.82 281 LEU A C 1
ATOM 2204 O O . LEU A 1 281 ? 27.736 34.776 29.560 1.00 17.88 281 LEU A O 1
ATOM 2209 N N . CYS A 1 282 ? 26.772 32.898 30.345 1.00 16.81 282 CYS A N 1
ATOM 2210 C CA . CYS A 1 282 ? 28.014 32.134 30.358 1.00 18.12 282 CYS A CA 1
ATOM 2211 C C . CYS A 1 282 ? 27.665 30.665 30.174 1.00 19.33 282 CYS A C 1
ATOM 2212 O O . CYS A 1 282 ? 26.775 30.139 30.843 1.00 18.21 282 CYS A O 1
ATOM 2215 N N . PHE A 1 283 ? 28.387 29.996 29.287 1.00 18.74 283 PHE A N 1
ATOM 2216 C CA . PHE A 1 283 ? 28.074 28.609 28.990 1.00 19.77 283 PHE A CA 1
ATOM 2217 C C . PHE A 1 283 ? 29.166 27.590 29.275 1.00 21.05 283 PHE A C 1
ATOM 2218 O O . PHE A 1 283 ? 29.498 26.771 28.421 1.00 20.80 283 PHE A O 1
ATOM 2226 N N . GLY A 1 284 ? 29.730 27.638 30.478 1.00 21.60 284 GLY A N 1
ATOM 2227 C CA . GLY A 1 284 ? 30.749 26.666 30.837 1.00 22.51 284 GLY A CA 1
ATOM 2228 C C . GLY A 1 284 ? 32.188 27.013 30.511 1.00 24.30 284 GLY A C 1
ATOM 2229 O O . GLY A 1 284 ? 32.482 28.074 29.967 1.00 22.63 284 GLY A O 1
ATOM 2230 N N . SER A 1 285 ? 33.086 26.085 30.829 1.00 26.54 285 SER A N 1
ATOM 2231 C CA . SER A 1 285 ? 34.518 26.276 30.614 1.00 30.93 285 SER A CA 1
ATOM 2232 C C . SER A 1 285 ? 35.124 25.534 29.418 1.00 34.62 285 SER A C 1
ATOM 2233 O O . SER A 1 285 ? 36.341 25.567 29.233 1.00 37.66 285 SER A O 1
ATOM 2236 N N . MET A 1 286 ? 34.292 24.875 28.612 1.00 38.70 286 MET A N 1
ATOM 2237 C CA . MET A 1 286 ? 34.774 24.110 27.454 1.00 42.03 286 MET A CA 1
ATOM 2238 C C . MET A 1 286 ? 35.313 24.946 26.291 1.00 42.44 286 MET A C 1
ATOM 2239 O O . MET A 1 286 ? 35.940 24.408 25.378 1.00 43.40 286 MET A O 1
ATOM 2244 N N . GLY A 1 287 ? 35.044 26.247 26.305 1.00 42.13 287 GLY A N 1
ATOM 2245 C CA . GLY A 1 287 ? 35.547 27.123 25.256 1.00 41.93 287 GLY A CA 1
ATOM 2246 C C . GLY A 1 287 ? 34.977 26.954 23.857 1.00 42.47 287 GLY A C 1
ATOM 2247 O O . GLY A 1 287 ? 35.521 27.506 22.894 1.00 42.14 287 GLY A O 1
ATOM 2248 N N . VAL A 1 288 ? 33.891 26.195 23.736 1.00 41.32 288 VAL A N 1
ATOM 2249 C CA . VAL A 1 288 ? 33.249 25.970 22.444 1.00 41.68 288 VAL A CA 1
ATOM 2250 C C . VAL A 1 288 ? 31.953 26.783 22.372 1.00 41.05 288 VAL A C 1
ATOM 2251 O O . VAL A 1 288 ? 31.014 26.542 23.134 1.00 40.11 288 VAL A O 1
ATOM 2255 N N . SER A 1 289 ? 31.894 27.742 21.454 1.00 38.68 289 SER A N 1
ATOM 2256 C CA . SER A 1 289 ? 30.698 28.563 21.348 1.00 38.24 289 SER A CA 1
ATOM 2257 C C . SER A 1 289 ? 29.652 28.013 20.385 1.00 35.52 289 SER A C 1
ATOM 2258 O O . SER A 1 289 ? 29.859 27.001 19.711 1.00 35.85 289 SER A O 1
ATOM 2261 N N . PHE A 1 290 ? 28.512 28.691 20.362 1.00 30.48 290 PHE A N 1
ATOM 2262 C CA . PHE A 1 290 ? 27.410 28.354 19.479 1.00 26.11 290 PHE A CA 1
ATOM 2263 C C . PHE A 1 290 ? 27.883 28.708 18.072 1.00 22.69 290 PHE A C 1
ATOM 2264 O O . PHE A 1 290 ? 28.873 29.416 17.919 1.00 21.86 290 PHE A O 1
ATOM 2272 N N . GLY A 1 291 ? 27.185 28.212 17.055 1.00 21.69 291 GLY A N 1
ATOM 2273 C CA . GLY A 1 291 ? 27.554 28.526 15.685 1.00 18.57 291 GLY A CA 1
ATOM 2274 C C . GLY A 1 291 ? 27.239 29.983 15.377 1.00 18.12 291 GLY A C 1
ATOM 2275 O O . GLY A 1 291 ? 26.555 30.641 16.168 1.00 17.92 291 GLY A O 1
ATOM 2276 N N . PRO A 1 292 ? 27.697 30.513 14.229 1.00 18.38 292 PRO A N 1
ATOM 2277 C CA . PRO A 1 292 ? 27.466 31.906 13.833 1.00 17.67 292 PRO A CA 1
ATOM 2278 C C . PRO A 1 292 ? 26.012 32.381 13.879 1.00 17.96 292 PRO A C 1
ATOM 2279 O O . PRO A 1 292 ? 25.714 33.428 14.467 1.00 17.52 292 PRO A O 1
ATOM 2283 N N . SER A 1 293 ? 25.116 31.623 13.252 1.00 16.84 293 SER A N 1
ATOM 2284 C CA . SER A 1 293 ? 23.692 31.978 13.228 1.00 18.37 293 SER A CA 1
ATOM 2285 C C . SER A 1 293 ? 23.132 32.128 14.634 1.00 17.09 293 SER A C 1
ATOM 2286 O O . SER A 1 293 ? 22.433 33.095 14.930 1.00 18.22 293 SER A O 1
ATOM 2289 N N . GLN A 1 294 ? 23.430 31.165 15.499 1.00 16.01 294 GLN A N 1
ATOM 2290 C CA . GLN A 1 294 ? 22.931 31.207 16.870 1.00 15.56 294 GLN A CA 1
ATOM 2291 C C . GLN A 1 294 ? 23.484 32.406 17.644 1.00 14.76 294 GLN A C 1
ATOM 2292 O O . GLN A 1 294 ? 22.779 33.020 18.444 1.00 14.12 294 GLN A O 1
ATOM 2298 N N . ILE A 1 295 ? 24.751 32.728 17.416 1.00 14.88 295 ILE A N 1
ATOM 2299 C CA . ILE A 1 295 ? 25.364 33.868 18.084 1.00 13.91 295 ILE A CA 1
ATOM 2300 C C . ILE A 1 295 ? 24.621 35.140 17.657 1.00 14.51 295 ILE A C 1
ATOM 2301 O O . ILE A 1 295 ? 24.328 36.000 18.487 1.00 14.14 295 ILE A O 1
ATOM 2306 N N . ARG A 1 296 ? 24.315 35.255 16.364 1.00 14.21 296 ARG A N 1
ATOM 2307 C CA . ARG A 1 296 ? 23.600 36.433 15.843 1.00 14.35 296 ARG A CA 1
ATOM 2308 C C . ARG A 1 296 ? 22.227 36.583 16.479 1.00 14.68 296 ARG A C 1
ATOM 2309 O O . ARG A 1 296 ? 21.803 37.698 16.799 1.00 15.26 296 ARG A O 1
ATOM 2317 N N . GLU A 1 297 ? 21.531 35.461 16.649 1.00 14.76 297 GLU A N 1
ATOM 2318 C CA . GLU A 1 297 ? 20.199 35.480 17.239 1.00 14.46 297 GLU A CA 1
ATOM 2319 C C . GLU A 1 297 ? 20.241 35.881 18.712 1.00 15.33 297 GLU A C 1
ATOM 2320 O O . GLU A 1 297 ? 19.340 36.561 19.200 1.00 14.26 297 GLU A O 1
ATOM 2326 N N . ILE A 1 298 ? 21.286 35.465 19.420 1.00 14.39 298 ILE A N 1
ATOM 2327 C CA . ILE A 1 298 ? 21.434 35.835 20.820 1.00 13.87 298 ILE A CA 1
ATOM 2328 C C . ILE A 1 298 ? 21.698 37.342 20.895 1.00 15.16 298 ILE A C 1
ATOM 2329 O O . ILE A 1 298 ? 21.096 38.049 21.698 1.00 15.49 298 ILE A O 1
ATOM 2334 N N . ALA A 1 299 ? 22.607 37.825 20.054 1.00 15.65 299 ALA A N 1
ATOM 2335 C CA . ALA A 1 299 ? 22.949 39.244 20.017 1.00 15.00 299 ALA A CA 1
ATOM 2336 C C . ALA A 1 299 ? 21.717 40.115 19.759 1.00 15.09 299 ALA A C 1
ATOM 2337 O O . ALA A 1 299 ? 21.482 41.102 20.463 1.00 14.69 299 ALA A O 1
ATOM 2339 N N . LEU A 1 300 ? 20.938 39.754 18.743 1.00 13.71 300 LEU A N 1
ATOM 2340 C CA . LEU A 1 300 ? 19.734 40.509 18.410 1.00 15.72 300 LEU A CA 1
ATOM 2341 C C . LEU A 1 300 ? 18.698 40.451 19.537 1.00 15.10 300 LEU A C 1
ATOM 2342 O O . LEU A 1 300 ? 18.078 41.464 19.868 1.00 16.45 300 LEU A O 1
ATOM 2347 N N . GLY A 1 301 ? 18.516 39.267 20.122 1.00 15.58 301 GLY A N 1
ATOM 2348 C CA . GLY A 1 301 ? 17.562 39.100 21.210 1.00 16.38 301 GLY A CA 1
ATOM 2349 C C . GLY A 1 301 ? 17.936 39.955 22.408 1.00 17.20 301 GLY A C 1
ATOM 2350 O O . GLY A 1 301 ? 17.089 40.599 23.038 1.00 14.56 301 GLY A O 1
ATOM 2351 N N . LEU A 1 302 ? 19.220 39.945 22.731 1.00 16.13 302 LEU A N 1
ATOM 2352 C CA . LEU A 1 302 ? 19.731 40.737 23.836 1.00 19.86 302 LEU A CA 1
ATOM 2353 C C . LEU A 1 302 ? 19.474 42.217 23.573 1.00 20.03 302 LEU A C 1
ATOM 2354 O O . LEU A 1 302 ? 18.950 42.931 24.431 1.00 21.48 302 LEU A O 1
ATOM 2359 N N . LYS A 1 303 ? 19.849 42.683 22.388 1.00 20.53 303 LYS A N 1
ATOM 2360 C CA . LYS A 1 303 ? 19.643 44.088 22.064 1.00 22.07 303 LYS A CA 1
ATOM 2361 C C . LYS A 1 303 ? 18.167 44.486 22.075 1.00 22.23 303 LYS A C 1
ATOM 2362 O O . LYS A 1 303 ? 17.811 45.555 22.566 1.00 21.44 303 LYS A O 1
ATOM 2368 N N . HIS A 1 304 ? 17.316 43.627 21.525 1.00 22.51 304 HIS A N 1
ATOM 2369 C CA . HIS A 1 304 ? 15.879 43.896 21.475 1.00 23.10 304 HIS A CA 1
ATOM 2370 C C . HIS A 1 304 ? 15.223 43.898 22.849 1.00 22.10 304 HIS A C 1
ATOM 2371 O O . HIS A 1 304 ? 14.243 44.606 23.071 1.00 21.55 304 HIS A O 1
ATOM 2378 N N . SER A 1 305 ? 15.750 43.099 23.770 1.00 20.90 305 SER A N 1
ATOM 2379 C CA . SER A 1 305 ? 15.172 43.020 25.113 1.00 20.86 305 SER A CA 1
ATOM 2380 C C . SER A 1 305 ? 15.402 44.304 25.907 1.00 21.07 305 SER A C 1
ATOM 2381 O O . SER A 1 305 ? 14.682 44.591 26.860 1.00 21.46 305 SER A O 1
ATOM 2384 N N . GLY A 1 306 ? 16.415 45.066 25.517 1.00 20.19 306 GLY A N 1
ATOM 2385 C CA . GLY A 1 306 ? 16.718 46.292 26.230 1.00 20.92 306 GLY A CA 1
ATOM 2386 C C . GLY A 1 306 ? 17.399 46.062 27.575 1.00 22.27 306 GLY A C 1
ATOM 2387 O O . GLY A 1 306 ? 17.621 47.008 28.321 1.00 20.75 306 GLY A O 1
ATOM 2388 N N . VAL A 1 307 ? 17.739 44.819 27.906 1.00 21.52 307 VAL A N 1
ATOM 2389 C CA . VAL A 1 307 ? 18.400 44.569 29.185 1.00 22.82 307 VAL A CA 1
ATOM 2390 C C . VAL A 1 307 ? 19.902 44.782 29.066 1.00 22.59 307 VAL A C 1
ATOM 2391 O O . VAL A 1 307 ? 20.478 44.600 27.997 1.00 24.86 307 VAL A O 1
ATOM 2395 N N . ARG A 1 308 ? 20.536 45.190 30.157 1.00 21.43 308 ARG A N 1
ATOM 2396 C CA . ARG A 1 308 ? 21.982 45.372 30.139 1.00 22.11 308 ARG A CA 1
ATOM 2397 C C . ARG A 1 308 ? 22.548 43.962 30.267 1.00 20.10 308 ARG A C 1
ATOM 2398 O O . ARG A 1 308 ? 21.914 43.095 30.876 1.00 19.28 308 ARG A O 1
ATOM 2406 N N . PHE A 1 309 ? 23.730 43.721 29.710 1.00 17.75 309 PHE A N 1
ATOM 2407 C CA . PHE A 1 309 ? 24.285 42.373 29.761 1.00 17.71 309 PHE A CA 1
ATOM 2408 C C . PHE A 1 309 ? 25.804 42.259 29.772 1.00 17.14 309 PHE A C 1
ATOM 2409 O O . PHE A 1 309 ? 26.516 43.158 29.325 1.00 17.22 309 PHE A O 1
ATOM 2417 N N . LEU A 1 310 ? 26.275 41.141 30.314 1.00 16.81 310 LEU A N 1
ATOM 2418 C CA . LEU A 1 310 ? 27.690 40.780 30.339 1.00 14.97 310 LEU A CA 1
ATOM 2419 C C . LEU A 1 310 ? 27.632 39.397 29.694 1.00 15.12 310 LEU A C 1
ATOM 2420 O O . LEU A 1 310 ? 27.106 38.453 30.278 1.00 16.91 310 LEU A O 1
ATOM 2425 N N . TRP A 1 311 ? 28.154 39.298 28.480 1.00 14.74 311 TRP A N 1
ATOM 2426 C CA . TRP A 1 311 ? 28.101 38.069 27.702 1.00 17.58 311 TRP A CA 1
ATOM 2427 C C . TRP A 1 311 ? 29.457 37.439 27.479 1.00 17.89 311 TRP A C 1
ATOM 2428 O O . TRP A 1 311 ? 30.312 38.003 26.799 1.00 17.64 311 TRP A O 1
ATOM 2439 N N . SER A 1 312 ? 29.643 36.259 28.055 1.00 17.44 312 SER A N 1
ATOM 2440 C CA . SER A 1 312 ? 30.896 35.539 27.909 1.00 21.75 312 SER A CA 1
ATOM 2441 C C . SER A 1 312 ? 30.769 34.543 26.762 1.00 23.75 312 SER A C 1
ATOM 2442 O O . SER A 1 312 ? 29.883 33.694 26.765 1.00 24.62 312 SER A O 1
ATOM 2445 N N . ASN A 1 313 ? 31.640 34.669 25.771 1.00 26.28 313 ASN A N 1
ATOM 2446 C CA . ASN A 1 313 ? 31.627 33.759 24.636 1.00 29.08 313 ASN A CA 1
ATOM 2447 C C . ASN A 1 313 ? 32.939 33.882 23.882 1.00 31.11 313 ASN A C 1
ATOM 2448 O O . ASN A 1 313 ? 33.652 34.871 24.019 1.00 29.62 313 ASN A O 1
ATOM 2453 N N . SER A 1 314 ? 33.245 32.876 23.073 1.00 34.20 314 SER A N 1
ATOM 2454 C CA . SER A 1 314 ? 34.484 32.873 22.316 1.00 37.29 314 SER A CA 1
ATOM 2455 C C . SER A 1 314 ? 34.260 32.988 20.812 1.00 38.10 314 SER A C 1
ATOM 2456 O O . SER A 1 314 ? 35.034 32.447 20.024 1.00 38.85 314 SER A O 1
ATOM 2459 N N . ALA A 1 315 ? 33.209 33.701 20.418 1.00 36.97 315 ALA A N 1
ATOM 2460 C CA . ALA A 1 315 ? 32.895 33.876 19.003 1.00 35.22 315 ALA A CA 1
ATOM 2461 C C . ALA A 1 315 ? 33.800 34.913 18.349 1.00 33.78 315 ALA A C 1
ATOM 2462 O O . ALA A 1 315 ? 34.240 35.854 18.998 1.00 34.12 315 ALA A O 1
ATOM 2464 N N . GLU A 1 316 ? 34.080 34.735 17.061 1.00 33.25 316 GLU A N 1
ATOM 2465 C CA . GLU A 1 316 ? 34.915 35.683 16.335 1.00 32.63 316 GLU A CA 1
ATOM 2466 C C . GLU A 1 316 ? 34.067 36.925 16.050 1.00 32.21 316 GLU A C 1
ATOM 2467 O O . GLU A 1 316 ? 32.848 36.830 15.879 1.00 28.91 316 GLU A O 1
ATOM 2473 N N . LYS A 1 317 ? 34.716 38.084 16.007 1.00 31.01 317 LYS A N 1
ATOM 2474 C CA . LYS A 1 317 ? 34.036 39.356 15.780 1.00 31.46 317 LYS A CA 1
ATOM 2475 C C . LYS A 1 317 ? 33.266 39.479 14.467 1.00 30.58 317 LYS A C 1
ATOM 2476 O O . LYS A 1 317 ? 32.215 40.119 14.420 1.00 29.92 317 LYS A O 1
ATOM 2482 N N . LYS A 1 318 ? 33.787 38.883 13.400 1.00 29.34 318 LYS A N 1
ATOM 2483 C CA . LYS A 1 318 ? 33.136 38.961 12.095 1.00 27.76 318 LYS A CA 1
ATOM 2484 C C . LYS A 1 318 ? 31.749 38.319 12.071 1.00 26.47 318 LYS A C 1
ATOM 2485 O O . LYS A 1 318 ? 30.932 38.641 11.215 1.00 24.50 318 LYS A O 1
ATOM 2491 N N . VAL A 1 319 ? 31.491 37.417 13.011 1.00 24.13 319 VAL A N 1
ATOM 2492 C CA . VAL A 1 319 ? 30.213 36.713 13.088 1.00 23.39 319 VAL A CA 1
ATOM 2493 C C . VAL A 1 319 ? 29.008 37.554 13.541 1.00 22.35 319 VAL A C 1
ATOM 2494 O O . VAL A 1 319 ? 27.874 37.297 13.132 1.00 20.30 319 VAL A O 1
ATOM 2498 N N . PHE A 1 320 ? 29.254 38.556 14.374 1.00 19.94 320 PHE A N 1
ATOM 2499 C CA . PHE A 1 320 ? 28.178 39.382 14.920 1.00 19.24 320 PHE A CA 1
ATOM 2500 C C . PHE A 1 320 ? 27.359 40.192 13.916 1.00 19.96 320 PHE A C 1
ATOM 2501 O O . PHE A 1 320 ? 27.841 40.544 12.846 1.00 20.96 320 PHE A O 1
ATOM 2509 N N . PRO A 1 321 ? 26.089 40.485 14.249 1.00 19.30 321 PRO A N 1
ATOM 2510 C CA . PRO A 1 321 ? 25.260 41.263 13.323 1.00 18.61 321 PRO A CA 1
ATOM 2511 C C . PRO A 1 321 ? 25.952 42.589 13.054 1.00 19.82 321 PRO A C 1
ATOM 2512 O O . PRO A 1 321 ? 26.540 43.171 13.965 1.00 20.10 321 PRO A O 1
ATOM 2516 N N . GLU A 1 322 ? 25.887 43.066 11.815 1.00 20.42 322 GLU A N 1
ATOM 2517 C CA . GLU A 1 322 ? 26.509 44.342 11.480 1.00 22.37 322 GLU A CA 1
ATOM 2518 C C . GLU A 1 322 ? 26.013 45.431 12.428 1.00 20.74 322 GLU A C 1
ATOM 2519 O O . GLU A 1 322 ? 24.812 45.553 12.671 1.00 21.24 322 GLU A O 1
ATOM 2525 N N . GLY A 1 323 ? 26.946 46.200 12.982 1.00 19.61 323 GLY A N 1
ATOM 2526 C CA . GLY A 1 323 ? 26.582 47.276 13.887 1.00 21.20 323 GLY A CA 1
ATOM 2527 C C . GLY A 1 323 ? 26.402 46.896 15.349 1.00 21.10 323 GLY A C 1
ATOM 2528 O O . GLY A 1 323 ? 26.421 47.764 16.223 1.00 21.78 323 GLY A O 1
ATOM 2529 N N . PHE A 1 324 ? 26.224 45.610 15.632 1.00 19.68 324 PHE A N 1
ATOM 2530 C CA . PHE A 1 324 ? 26.032 45.181 17.011 1.00 18.41 324 PHE A CA 1
ATOM 2531 C C . PHE A 1 324 ? 27.179 45.587 17.942 1.00 19.43 324 PHE A C 1
ATOM 2532 O O . PHE A 1 324 ? 26.959 46.256 18.950 1.00 17.92 324 PHE A O 1
ATOM 2540 N N . LEU A 1 325 ? 28.402 45.187 17.611 1.00 21.50 325 LEU A N 1
ATOM 2541 C CA . LEU A 1 325 ? 29.537 45.524 18.462 1.00 24.53 325 LEU A CA 1
ATOM 2542 C C . LEU A 1 325 ? 29.717 47.040 18.600 1.00 25.76 325 LEU A C 1
ATOM 2543 O O . LEU A 1 325 ? 30.025 47.535 19.685 1.00 28.63 325 LEU A O 1
ATOM 2548 N N . GLU A 1 326 ? 29.513 47.778 17.513 1.00 26.97 326 GLU A N 1
ATOM 2549 C CA . GLU A 1 326 ? 29.640 49.235 17.556 1.00 28.67 326 GLU A CA 1
ATOM 2550 C C . GLU A 1 326 ? 28.643 49.802 18.565 1.00 28.26 326 GLU A C 1
ATOM 2551 O O . GLU A 1 326 ? 29.003 50.594 19.435 1.00 26.69 326 GLU A O 1
ATOM 2557 N N . TRP A 1 327 ? 27.385 49.395 18.430 1.00 26.06 327 TRP A N 1
ATOM 2558 C CA . TRP A 1 327 ? 26.318 49.837 19.326 1.00 25.10 327 TRP A CA 1
ATOM 2559 C C . TRP A 1 327 ? 26.647 49.528 20.788 1.00 27.63 327 TRP A C 1
ATOM 2560 O O . TRP A 1 327 ? 26.500 50.376 21.676 1.00 26.70 327 TRP A O 1
ATOM 2571 N N . MET A 1 328 ? 27.076 48.295 21.025 1.00 28.66 328 MET A N 1
ATOM 2572 C CA . MET A 1 328 ? 27.406 47.838 22.361 1.00 31.80 328 MET A CA 1
ATOM 2573 C C . MET A 1 328 ? 28.448 48.725 23.041 1.00 34.72 328 MET A C 1
ATOM 2574 O O . MET A 1 328 ? 28.264 49.120 24.189 1.00 33.97 328 MET A O 1
ATOM 2579 N N . GLU A 1 329 ? 29.528 49.052 22.334 1.00 38.41 329 GLU A N 1
ATOM 2580 C CA . GLU A 1 329 ? 30.570 49.889 22.917 1.00 44.07 329 GLU A CA 1
ATOM 2581 C C . GLU A 1 329 ? 30.262 51.377 22.782 1.00 45.49 329 GLU A C 1
ATOM 2582 O O . GLU A 1 329 ? 30.968 52.213 23.344 1.00 46.71 329 GLU A O 1
ATOM 2588 N N . LEU A 1 330 ? 29.217 51.704 22.028 1.00 45.96 330 LEU A N 1
ATOM 2589 C CA . LEU A 1 330 ? 28.811 53.095 21.844 1.00 46.10 330 LEU A CA 1
ATOM 2590 C C . LEU A 1 330 ? 27.927 53.489 23.026 1.00 45.92 330 LEU A C 1
ATOM 2591 O O . LEU A 1 330 ? 28.151 54.514 23.666 1.00 46.39 330 LEU A O 1
ATOM 2596 N N . GLU A 1 331 ? 26.930 52.654 23.311 1.00 45.20 331 GLU A N 1
ATOM 2597 C CA . GLU A 1 331 ? 25.997 52.881 24.412 1.00 44.18 331 GLU A CA 1
ATOM 2598 C C . GLU A 1 331 ? 26.546 52.333 25.732 1.00 40.92 331 GLU A C 1
ATOM 2599 O O . GLU A 1 331 ? 26.271 52.874 26.803 1.00 40.34 331 GLU A O 1
ATOM 2605 N N . GLY A 1 332 ? 27.308 51.247 25.650 1.00 37.84 332 GLY A N 1
ATOM 2606 C CA . GLY A 1 332 ? 27.849 50.632 26.849 1.00 33.24 332 GLY A CA 1
ATOM 2607 C C . GLY A 1 332 ? 26.742 49.918 27.606 1.00 30.24 332 GLY A C 1
ATOM 2608 O O . GLY A 1 332 ? 26.811 49.755 28.822 1.00 29.09 332 GLY A O 1
ATOM 2609 N N . LYS A 1 333 ? 25.705 49.493 26.891 1.00 27.85 333 LYS A N 1
ATOM 2610 C CA . LYS A 1 333 ? 24.593 48.802 27.532 1.00 26.61 333 LYS A CA 1
ATOM 2611 C C . LYS A 1 333 ? 24.941 47.329 27.720 1.00 24.79 333 LYS A C 1
ATOM 2612 O O . LYS A 1 333 ? 24.239 46.593 28.408 1.00 21.99 333 LYS A O 1
ATOM 2618 N N . GLY A 1 334 ? 26.045 46.913 27.113 1.00 23.71 334 GLY A N 1
ATOM 2619 C CA . GLY A 1 334 ? 26.467 45.529 27.228 1.00 22.66 334 GLY A CA 1
ATOM 2620 C C . GLY A 1 334 ? 27.966 45.373 27.102 1.00 22.24 334 GLY A C 1
ATOM 2621 O O . GLY A 1 334 ? 28.672 46.291 26.673 1.00 21.08 334 GLY A O 1
ATOM 2622 N N . MET A 1 335 ? 28.452 44.191 27.457 1.00 21.08 335 MET A N 1
ATOM 2623 C CA . MET A 1 335 ? 29.872 43.909 27.403 1.00 20.41 335 MET A CA 1
ATOM 2624 C C . MET A 1 335 ? 30.072 42.438 27.061 1.00 19.51 335 MET A C 1
ATOM 2625 O O . MET A 1 335 ? 29.269 41.583 27.449 1.00 18.59 335 MET A O 1
ATOM 2630 N N . ILE A 1 336 ? 31.125 42.150 26.310 1.00 16.64 336 ILE A N 1
ATOM 2631 C CA . ILE A 1 336 ? 31.454 40.780 25.946 1.00 19.24 336 ILE A CA 1
ATOM 2632 C C . ILE A 1 336 ? 32.869 40.483 26.444 1.00 19.69 336 ILE A C 1
ATOM 2633 O O . ILE A 1 336 ? 33.734 41.349 26.403 1.00 20.42 336 ILE A O 1
ATOM 2638 N N . CYS A 1 337 ? 33.084 39.268 26.939 1.00 19.97 337 CYS A N 1
ATOM 2639 C CA . CYS A 1 337 ? 34.394 38.842 27.425 1.00 20.41 337 CYS A CA 1
ATOM 2640 C C . CYS A 1 337 ? 34.616 37.402 26.962 1.00 20.23 337 CYS A C 1
ATOM 2641 O O . CYS A 1 337 ? 33.665 36.722 26.573 1.00 21.08 337 CYS A O 1
ATOM 2644 N N . GLY A 1 338 ? 35.867 36.948 26.991 1.00 21.21 338 GLY A N 1
ATOM 2645 C CA . GLY A 1 338 ? 36.182 35.594 26.564 1.00 22.41 338 GLY A CA 1
ATOM 2646 C C . GLY A 1 338 ? 36.058 34.576 27.684 1.00 25.52 338 GLY A C 1
ATOM 2647 O O . GLY A 1 338 ? 35.669 33.430 27.459 1.00 30.86 338 GLY A O 1
ATOM 2648 N N . TRP A 1 339 ? 36.419 34.993 28.889 1.00 24.14 339 TRP A N 1
ATOM 2649 C CA . TRP A 1 339 ? 36.345 34.158 30.080 1.00 24.27 339 TRP A CA 1
ATOM 2650 C C . TRP A 1 339 ? 35.962 35.146 31.161 1.00 25.55 339 TRP A C 1
ATOM 2651 O O . TRP A 1 339 ? 36.522 36.243 31.243 1.00 27.38 339 TRP A O 1
ATOM 2662 N N . ALA A 1 340 ? 34.983 34.779 31.969 1.00 23.47 340 ALA A N 1
ATOM 2663 C CA . ALA A 1 340 ? 34.524 35.680 33.001 1.00 24.33 340 ALA A CA 1
ATOM 2664 C C . ALA A 1 340 ? 34.884 35.225 34.399 1.00 23.29 340 ALA A C 1
ATOM 2665 O O . ALA A 1 340 ? 35.107 34.041 34.639 1.00 22.28 340 ALA A O 1
ATOM 2667 N N . PRO A 1 341 ? 34.984 36.182 35.338 1.00 22.49 341 PRO A N 1
ATOM 2668 C CA . PRO A 1 341 ? 35.304 35.871 36.732 1.00 23.64 341 PRO A CA 1
ATOM 2669 C C . PRO A 1 341 ? 33.901 35.606 37.280 1.00 22.11 341 PRO A C 1
ATOM 2670 O O . PRO A 1 341 ? 33.327 36.424 37.999 1.00 22.04 341 PRO A O 1
ATOM 2674 N N . GLN A 1 342 ? 33.352 34.455 36.897 1.00 21.49 342 GLN A N 1
ATOM 2675 C CA . GLN A 1 342 ? 31.984 34.077 37.246 1.00 19.09 342 GLN A CA 1
ATOM 2676 C C . GLN A 1 342 ? 31.486 34.253 38.679 1.00 20.23 342 GLN A C 1
ATOM 2677 O O . GLN A 1 342 ? 30.411 34.833 38.884 1.00 17.73 342 GLN A O 1
ATOM 2683 N N . VAL A 1 343 ? 32.225 33.770 39.675 1.00 18.62 343 VAL A N 1
ATOM 2684 C CA . VAL A 1 343 ? 31.740 33.935 41.042 1.00 19.48 343 VAL A CA 1
ATOM 2685 C C . VAL A 1 343 ? 31.688 35.388 41.494 1.00 18.62 343 VAL A C 1
ATOM 2686 O O . VAL A 1 343 ? 30.820 35.753 42.289 1.00 20.85 343 VAL A O 1
ATOM 2690 N N . GLU A 1 344 ? 32.606 36.218 41.003 1.00 19.05 344 GLU A N 1
ATOM 2691 C CA . GLU A 1 344 ? 32.596 37.633 41.374 1.00 17.96 344 GLU A CA 1
ATOM 2692 C C . GLU A 1 344 ? 31.440 38.321 40.656 1.00 17.30 344 GLU A C 1
ATOM 2693 O O . GLU A 1 344 ? 30.826 39.242 41.192 1.00 15.90 344 GLU A O 1
ATOM 2699 N N . VAL A 1 345 ? 31.149 37.875 39.437 1.00 14.98 345 VAL A N 1
ATOM 2700 C CA . VAL A 1 345 ? 30.044 38.448 38.687 1.00 16.04 345 VAL A CA 1
ATOM 2701 C C . VAL A 1 345 ? 28.721 38.106 39.376 1.00 16.32 345 VAL A C 1
ATOM 2702 O O . VAL A 1 345 ? 27.901 38.988 39.618 1.00 14.24 345 VAL A O 1
ATOM 2706 N N . LEU A 1 346 ? 28.519 36.826 39.697 1.00 16.45 346 LEU A N 1
ATOM 2707 C CA . LEU A 1 346 ? 27.285 36.404 40.350 1.00 16.41 346 LEU A CA 1
ATOM 2708 C C . LEU A 1 346 ? 27.108 37.039 41.729 1.00 15.82 346 LEU A C 1
ATOM 2709 O O . LEU A 1 346 ? 25.994 37.150 42.232 1.00 17.47 346 LEU A O 1
ATOM 2714 N N . ALA A 1 347 ? 28.208 37.475 42.327 1.00 17.41 347 ALA A N 1
ATOM 2715 C CA . ALA A 1 347 ? 28.166 38.098 43.640 1.00 17.71 347 ALA A CA 1
ATOM 2716 C C . ALA A 1 347 ? 27.822 39.581 43.557 1.00 18.56 347 ALA A C 1
ATOM 2717 O O . ALA A 1 347 ? 27.416 40.183 44.546 1.00 19.60 347 ALA A O 1
ATOM 2719 N N . HIS A 1 348 ? 27.972 40.163 42.372 1.00 18.72 348 HIS A N 1
ATOM 2720 C CA . HIS A 1 348 ? 27.713 41.587 42.174 1.00 19.17 348 HIS A CA 1
ATOM 2721 C C . HIS A 1 348 ? 26.234 41.974 42.257 1.00 20.83 348 HIS A C 1
ATOM 2722 O O . HIS A 1 348 ? 25.373 41.268 41.744 1.00 21.93 348 HIS A O 1
ATOM 2729 N N . LYS A 1 349 ? 25.952 43.113 42.893 1.00 21.34 349 LYS A N 1
ATOM 2730 C CA . LYS A 1 349 ? 24.578 43.591 43.051 1.00 23.14 349 LYS A CA 1
ATOM 2731 C C . LYS A 1 349 ? 23.873 43.942 41.748 1.00 21.12 349 LYS A C 1
ATOM 2732 O O . LYS A 1 349 ? 22.646 43.961 41.699 1.00 20.53 349 LYS A O 1
ATOM 2738 N N . ALA A 1 350 ? 24.636 44.225 40.696 1.00 19.63 350 ALA A N 1
ATOM 2739 C CA . ALA A 1 350 ? 24.031 44.579 39.413 1.00 21.52 350 ALA A CA 1
ATOM 2740 C C . ALA A 1 350 ? 23.403 43.387 38.687 1.00 20.16 350 ALA A C 1
ATOM 2741 O O . ALA A 1 350 ? 22.502 43.562 37.869 1.00 22.18 350 ALA A O 1
ATOM 2743 N N . ILE A 1 351 ? 23.867 42.181 39.000 1.00 21.57 351 ILE A N 1
ATOM 2744 C CA . ILE A 1 351 ? 23.370 40.968 38.349 1.00 20.63 351 ILE A CA 1
ATOM 2745 C C . ILE A 1 351 ? 21.982 40.524 38.803 1.00 21.26 351 ILE A C 1
ATOM 2746 O O . ILE A 1 351 ? 21.783 40.141 39.959 1.00 21.11 351 ILE A O 1
ATOM 2751 N N . GLY A 1 352 ? 21.028 40.570 37.872 1.00 19.13 352 GLY A N 1
ATOM 2752 C CA . GLY A 1 352 ? 19.662 40.180 38.171 1.00 18.10 352 GLY A CA 1
ATOM 2753 C C . GLY A 1 352 ? 19.237 38.885 37.501 1.00 18.51 352 GLY A C 1
ATOM 2754 O O . GLY A 1 352 ? 18.185 38.334 37.816 1.00 20.52 352 GLY A O 1
ATOM 2755 N N . GLY A 1 353 ? 20.051 38.385 36.581 1.00 18.85 353 GLY A N 1
ATOM 2756 C CA . GLY A 1 353 ? 19.698 37.156 35.896 1.00 19.75 353 GLY A CA 1
ATOM 2757 C C . GLY A 1 353 ? 20.910 36.435 35.356 1.00 19.22 353 GLY A C 1
ATOM 2758 O O . GLY A 1 353 ? 21.960 37.043 35.154 1.00 19.74 353 GLY A O 1
ATOM 2759 N N . PHE A 1 354 ? 20.761 35.141 35.099 1.00 16.81 354 PHE A N 1
ATOM 2760 C CA . PHE A 1 354 ? 21.866 34.342 34.599 1.00 17.02 354 PHE A CA 1
ATOM 2761 C C . PHE A 1 354 ? 21.398 33.322 33.551 1.00 18.11 354 PHE A C 1
ATOM 2762 O O . PHE A 1 354 ? 20.644 32.399 33.855 1.00 17.91 354 PHE A O 1
ATOM 2770 N N . VAL A 1 355 ? 21.826 33.516 32.308 1.00 19.37 355 VAL A N 1
ATOM 2771 C CA . VAL A 1 355 ? 21.494 32.586 31.235 1.00 17.49 355 VAL A CA 1
ATOM 2772 C C . VAL A 1 355 ? 22.646 31.589 31.334 1.00 19.40 355 VAL A C 1
ATOM 2773 O O . VAL A 1 355 ? 23.782 31.884 30.946 1.00 19.47 355 VAL A O 1
ATOM 2777 N N . SER A 1 356 ? 22.338 30.416 31.877 1.00 18.12 356 SER A N 1
ATOM 2778 C CA . SER A 1 356 ? 23.331 29.381 32.132 1.00 17.81 356 SER A CA 1
ATOM 2779 C C . SER A 1 356 ? 23.168 28.081 31.353 1.00 18.14 356 SER A C 1
ATOM 2780 O O . SER A 1 356 ? 22.054 27.702 31.000 1.00 16.78 356 SER A O 1
ATOM 2783 N N . HIS A 1 357 ? 24.286 27.391 31.119 1.00 16.30 357 HIS A N 1
ATOM 2784 C CA . HIS A 1 357 ? 24.273 26.112 30.410 1.00 16.17 357 HIS A CA 1
ATOM 2785 C C . HIS A 1 357 ? 23.920 25.011 31.405 1.00 15.73 357 HIS A C 1
ATOM 2786 O O . HIS A 1 357 ? 23.884 23.833 31.068 1.00 14.24 357 HIS A O 1
ATOM 2793 N N . CYS A 1 358 ? 23.668 25.428 32.642 1.00 15.63 358 CYS A N 1
ATOM 2794 C CA . CYS A 1 358 ? 23.266 24.542 33.719 1.00 16.08 358 CYS A CA 1
ATOM 2795 C C . CYS A 1 358 ? 24.243 23.468 34.176 1.00 15.44 358 CYS A C 1
ATOM 2796 O O . CYS A 1 358 ? 23.828 22.381 34.589 1.00 14.82 358 CYS A O 1
ATOM 2799 N N . GLY A 1 359 ? 25.536 23.768 34.085 1.00 13.87 359 GLY A N 1
ATOM 2800 C CA . GLY A 1 359 ? 26.537 22.850 34.595 1.00 14.12 359 GLY A CA 1
ATOM 2801 C C . GLY A 1 359 ? 26.251 22.939 36.087 1.00 13.38 359 GLY A C 1
ATOM 2802 O O . GLY A 1 359 ? 25.785 23.983 36.543 1.00 13.90 359 GLY A O 1
ATOM 2803 N N . TRP A 1 360 ? 26.509 21.880 36.849 1.00 15.36 360 TRP A N 1
ATOM 2804 C CA . TRP A 1 360 ? 26.184 21.889 38.273 1.00 14.81 360 TRP A CA 1
ATOM 2805 C C . TRP A 1 360 ? 26.913 22.933 39.114 1.00 16.00 360 TRP A C 1
ATOM 2806 O O . TRP A 1 360 ? 26.315 23.533 40.012 1.00 15.73 360 TRP A O 1
ATOM 2817 N N . ASN A 1 361 ? 28.194 23.158 38.846 1.00 14.33 361 ASN A N 1
ATOM 2818 C CA . ASN A 1 361 ? 28.927 24.165 39.607 1.00 16.30 361 ASN A CA 1
ATOM 2819 C C . ASN A 1 361 ? 28.324 25.547 39.360 1.00 16.41 361 ASN A C 1
ATOM 2820 O O . ASN A 1 361 ? 28.177 26.335 40.286 1.00 15.47 361 ASN A O 1
ATOM 2825 N N . SER A 1 362 ? 27.964 25.837 38.112 1.00 15.75 362 SER A N 1
ATOM 2826 C CA . SER A 1 362 ? 27.367 27.128 37.801 1.00 15.79 362 SER A CA 1
ATOM 2827 C C . SER A 1 362 ? 26.008 27.276 38.501 1.00 15.37 362 SER A C 1
ATOM 2828 O O . SER A 1 362 ? 25.644 28.373 38.935 1.00 13.61 362 SER A O 1
ATOM 2831 N N . ILE A 1 363 ? 25.261 26.179 38.612 1.00 14.48 363 ILE A N 1
ATOM 2832 C CA . ILE A 1 363 ? 23.960 26.229 39.285 1.00 16.05 363 ILE A CA 1
ATOM 2833 C C . ILE A 1 363 ? 24.139 26.512 40.778 1.00 16.12 363 ILE A C 1
ATOM 2834 O O . ILE A 1 363 ? 23.476 27.385 41.335 1.00 15.86 363 ILE A O 1
ATOM 2839 N N . LEU A 1 364 ? 25.028 25.763 41.425 1.00 17.05 364 LEU A N 1
ATOM 2840 C CA . LEU A 1 364 ? 25.276 25.957 42.854 1.00 17.57 364 LEU A CA 1
ATOM 2841 C C . LEU A 1 364 ? 25.703 27.385 43.134 1.00 16.99 364 LEU A C 1
ATOM 2842 O O . LEU A 1 364 ? 25.255 28.001 44.101 1.00 17.52 364 LEU A O 1
ATOM 2847 N N . GLU A 1 365 ? 26.567 27.912 42.277 1.00 17.25 365 GLU A N 1
ATOM 2848 C CA . GLU A 1 365 ? 27.044 29.281 42.433 1.00 18.40 365 GLU A CA 1
ATOM 2849 C C . GLU A 1 365 ? 25.893 30.281 42.313 1.00 18.39 365 GLU A C 1
ATOM 2850 O O . GLU A 1 365 ? 25.762 31.186 43.139 1.00 19.43 365 GLU A O 1
ATOM 2856 N N . SER A 1 366 ? 25.045 30.115 41.304 1.00 18.41 366 SER A N 1
ATOM 2857 C CA . SER A 1 366 ? 23.922 31.033 41.135 1.00 20.59 366 SER A CA 1
ATOM 2858 C C . SER A 1 366 ? 22.970 30.933 42.330 1.00 19.95 366 SER A C 1
ATOM 2859 O O . SER A 1 366 ? 22.384 31.932 42.750 1.00 20.45 366 SER A O 1
ATOM 2862 N N . MET A 1 367 ? 22.824 29.729 42.880 1.00 19.35 367 MET A N 1
ATOM 2863 C CA . MET A 1 367 ? 21.952 29.509 44.037 1.00 20.07 367 MET A CA 1
ATOM 2864 C C . MET A 1 367 ? 22.504 30.200 45.279 1.00 18.72 367 MET A C 1
ATOM 2865 O O . MET A 1 367 ? 21.770 30.827 46.044 1.00 17.44 367 MET A O 1
ATOM 2870 N N . TRP A 1 368 ? 23.808 30.063 45.479 1.00 19.32 368 TRP A N 1
ATOM 2871 C CA . TRP A 1 368 ? 24.489 30.654 46.629 1.00 19.23 368 TRP A CA 1
ATOM 2872 C C . TRP A 1 368 ? 24.333 32.173 46.646 1.00 18.02 368 TRP A C 1
ATOM 2873 O O . TRP A 1 368 ? 24.250 32.785 47.711 1.00 16.95 368 TRP A O 1
ATOM 2884 N N . PHE A 1 369 ? 24.279 32.776 45.463 1.00 17.82 369 PHE A N 1
ATOM 2885 C CA . PHE A 1 369 ? 24.132 34.223 45.359 1.00 18.13 369 PHE A CA 1
ATOM 2886 C C . PHE A 1 369 ? 22.704 34.674 45.070 1.00 19.35 369 PHE A C 1
ATOM 2887 O O . PHE A 1 369 ? 22.436 35.869 44.935 1.00 19.83 369 PHE A O 1
ATOM 2895 N N . GLY A 1 370 ? 21.788 33.717 44.999 1.00 17.58 370 GLY A N 1
ATOM 2896 C CA . GLY A 1 370 ? 20.398 34.047 44.759 1.00 18.71 370 GLY A CA 1
ATOM 2897 C C . GLY A 1 370 ? 20.111 34.697 43.423 1.00 18.78 370 GLY A C 1
ATOM 2898 O O . GLY A 1 370 ? 19.297 35.611 43.343 1.00 18.81 370 GLY A O 1
ATOM 2899 N N . VAL A 1 371 ? 20.780 34.231 42.373 1.00 18.90 371 VAL A N 1
ATOM 2900 C CA . VAL A 1 371 ? 20.574 34.777 41.036 1.00 18.92 371 VAL A CA 1
ATOM 2901 C C . VAL A 1 371 ? 19.686 33.824 40.243 1.00 17.92 371 VAL A C 1
ATOM 2902 O O . VAL A 1 371 ? 19.975 32.633 40.147 1.00 18.08 371 VAL A O 1
ATOM 2906 N N . PRO A 1 372 ? 18.579 34.337 39.677 1.00 19.11 372 PRO A N 1
ATOM 2907 C CA . PRO A 1 372 ? 17.640 33.527 38.889 1.00 19.10 372 PRO A CA 1
ATOM 2908 C C . PRO A 1 372 ? 18.292 33.048 37.596 1.00 18.43 372 PRO A C 1
ATOM 2909 O O . PRO A 1 372 ? 19.049 33.792 36.967 1.00 17.01 372 PRO A O 1
ATOM 2913 N N . ILE A 1 373 ? 17.980 31.819 37.193 1.00 18.13 373 ILE A N 1
ATOM 2914 C CA . ILE A 1 373 ? 18.540 31.253 35.971 1.00 18.15 373 ILE A CA 1
ATOM 2915 C C . ILE A 1 373 ? 17.536 31.021 34.839 1.00 19.02 373 ILE A C 1
ATOM 2916 O O . ILE A 1 373 ? 16.431 30.536 35.071 1.00 18.84 373 ILE A O 1
ATOM 2921 N N . LEU A 1 374 ? 17.938 31.369 33.616 1.00 19.31 374 LEU A N 1
ATOM 2922 C CA . LEU A 1 374 ? 17.130 31.120 32.422 1.00 17.64 374 LEU A CA 1
ATOM 2923 C C . LEU A 1 374 ? 17.922 29.971 31.807 1.00 17.27 374 LEU A C 1
ATOM 2924 O O . LEU A 1 374 ? 19.044 30.163 31.355 1.00 17.26 374 LEU A O 1
ATOM 2929 N N . THR A 1 375 ? 17.339 28.778 31.792 1.00 17.97 375 THR A N 1
ATOM 2930 C CA . THR A 1 375 ? 18.053 27.596 31.323 1.00 18.00 375 THR A CA 1
ATOM 2931 C C . THR A 1 375 ? 18.350 27.414 29.840 1.00 18.96 375 THR A C 1
ATOM 2932 O O . THR A 1 375 ? 17.475 27.559 28.983 1.00 18.14 375 THR A O 1
ATOM 2936 N N . TRP A 1 376 ? 19.609 27.084 29.558 1.00 16.20 376 TRP A N 1
ATOM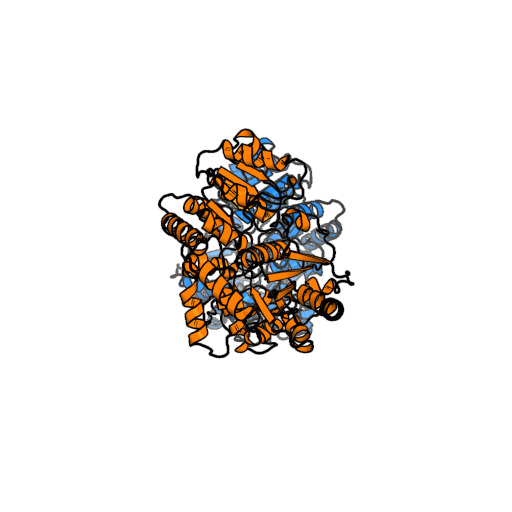 2937 C CA . TRP A 1 376 ? 20.042 26.790 28.201 1.00 16.60 376 TRP A CA 1
ATOM 2938 C C . TRP A 1 376 ? 21.089 25.674 28.280 1.00 15.06 376 TRP A C 1
ATOM 2939 O O . TRP A 1 376 ? 22.273 25.898 28.028 1.00 14.10 376 TRP A O 1
ATOM 2950 N N . PRO A 1 377 ? 20.661 24.454 28.640 1.00 16.03 377 PRO A N 1
ATOM 2951 C CA . PRO A 1 377 ? 21.584 23.312 28.746 1.00 16.49 377 PRO A CA 1
ATOM 2952 C C . PRO A 1 377 ? 22.198 22.948 27.398 1.00 18.31 377 PRO A C 1
ATOM 2953 O O . PRO A 1 377 ? 21.637 23.271 26.348 1.00 20.50 377 PRO A O 1
ATOM 2957 N N . ILE A 1 378 ? 23.338 22.264 27.424 1.00 18.62 378 ILE A N 1
ATOM 2958 C CA . ILE A 1 378 ? 24.011 21.876 26.188 1.00 19.15 378 ILE A CA 1
ATOM 2959 C C . ILE A 1 378 ? 24.527 20.430 26.169 1.00 20.14 378 ILE A C 1
ATOM 2960 O O . ILE A 1 378 ? 24.170 19.647 25.274 1.00 18.10 378 ILE A O 1
ATOM 2965 N N . TYR A 1 379 ? 25.357 20.073 27.146 1.00 18.16 379 TYR A N 1
ATOM 2966 C CA . TYR A 1 379 ? 25.917 18.724 27.193 1.00 18.71 379 TYR A CA 1
ATOM 2967 C C . TYR A 1 379 ? 25.897 18.096 28.591 1.00 18.52 379 TYR A C 1
ATOM 2968 O O . TYR A 1 379 ? 25.311 18.650 29.525 1.00 17.63 379 TYR A O 1
ATOM 2977 N N . ALA A 1 380 ? 26.537 16.935 28.725 1.00 17.98 380 ALA A N 1
ATOM 2978 C CA . ALA A 1 380 ? 26.603 16.216 30.005 1.00 17.91 380 ALA A CA 1
ATOM 2979 C C . ALA A 1 380 ? 25.207 15.990 30.585 1.00 18.40 380 ALA A C 1
ATOM 2980 O O . ALA A 1 380 ? 24.318 15.535 29.869 1.00 22.05 380 ALA A O 1
ATOM 2982 N N . GLU A 1 381 ? 25.013 16.290 31.874 1.00 17.90 381 GLU A N 1
ATOM 2983 C CA . GLU A 1 381 ? 23.700 16.126 32.512 1.00 16.39 381 GLU A CA 1
ATOM 2984 C C . GLU A 1 381 ? 22.983 17.460 32.654 1.00 15.73 381 GLU A C 1
ATOM 2985 O O . GLU A 1 381 ? 22.089 17.608 33.485 1.00 14.87 381 GLU A O 1
ATOM 2991 N N . GLN A 1 382 ? 23.366 18.428 31.834 1.00 15.64 382 GLN A N 1
ATOM 2992 C CA . GLN A 1 382 ? 22.772 19.750 31.918 1.00 16.26 382 GLN A CA 1
ATOM 2993 C C . GLN A 1 382 ? 21.283 19.819 31.624 1.00 15.71 382 GLN A C 1
ATOM 2994 O O . GLN A 1 382 ? 20.583 20.618 32.237 1.00 16.09 382 GLN A O 1
ATOM 3000 N N . GLN A 1 383 ? 20.781 18.987 30.715 1.00 15.05 383 GLN A N 1
ATOM 3001 C CA . GLN A 1 383 ? 19.348 19.025 30.434 1.00 16.02 383 GLN A CA 1
ATOM 3002 C C . GLN A 1 383 ? 18.575 18.534 31.659 1.00 16.43 383 GLN A C 1
ATOM 3003 O O . GLN A 1 383 ? 17.535 19.087 32.009 1.00 16.25 383 GLN A O 1
ATOM 3009 N N . LEU A 1 384 ? 19.087 17.495 32.315 1.00 16.59 384 LEU A N 1
ATOM 3010 C CA . LEU A 1 384 ? 18.423 16.976 33.506 1.00 17.13 384 LEU A CA 1
ATOM 3011 C C . LEU A 1 384 ? 18.451 18.036 34.613 1.00 17.76 384 LEU A C 1
ATOM 3012 O O . LEU A 1 384 ? 17.464 18.223 35.334 1.00 18.02 384 LEU A O 1
ATOM 3017 N N . ASN A 1 385 ? 19.577 18.738 34.747 1.00 16.66 385 ASN A N 1
ATOM 3018 C CA . ASN A 1 385 ? 19.678 19.785 35.762 1.00 14.09 385 ASN A CA 1
ATOM 3019 C C . ASN A 1 385 ? 18.680 20.895 35.436 1.00 13.62 385 ASN A C 1
ATOM 3020 O O . ASN A 1 385 ? 18.002 21.399 36.324 1.00 14.71 385 ASN A O 1
ATOM 3025 N N . ALA A 1 386 ? 18.587 21.269 34.159 1.00 12.88 386 ALA A N 1
ATOM 3026 C CA . ALA A 1 386 ? 17.672 22.334 33.746 1.00 13.93 386 ALA A CA 1
ATOM 3027 C C . ALA A 1 386 ? 16.234 21.933 34.048 1.00 15.32 386 ALA A C 1
ATOM 3028 O O . ALA A 1 386 ? 15.462 22.717 34.587 1.00 16.77 386 ALA A O 1
ATOM 3030 N N . PHE A 1 387 ? 15.890 20.698 33.704 1.00 17.36 387 PHE A N 1
ATOM 3031 C CA . PHE A 1 387 ? 14.556 20.172 33.958 1.00 19.92 387 PHE A CA 1
ATOM 3032 C C . PHE A 1 387 ? 14.177 20.326 35.429 1.00 20.29 387 PHE A C 1
ATOM 3033 O O . PHE A 1 387 ? 13.120 20.867 35.758 1.00 20.81 387 PHE A O 1
ATOM 3041 N N . ARG A 1 388 ? 15.045 19.854 36.316 1.00 20.74 388 ARG A N 1
ATOM 3042 C CA . ARG A 1 388 ? 14.769 19.938 37.739 1.00 21.41 388 ARG A CA 1
ATOM 3043 C C . ARG A 1 388 ? 14.729 21.372 38.276 1.00 21.66 388 ARG A C 1
ATOM 3044 O O . ARG A 1 388 ? 13.909 21.686 39.137 1.00 21.36 388 ARG A O 1
ATOM 3052 N N . LEU A 1 389 ? 15.591 22.247 37.768 1.00 23.67 389 LEU A N 1
ATOM 3053 C CA . LEU A 1 389 ? 15.584 23.640 38.219 1.00 24.95 389 LEU A CA 1
ATOM 3054 C C . LEU A 1 389 ? 14.221 24.268 37.944 1.00 25.25 389 LEU A C 1
ATOM 3055 O O . LEU A 1 389 ? 13.690 25.028 38.756 1.00 26.58 389 LEU A O 1
ATOM 3060 N N . VAL A 1 390 ? 13.673 23.946 36.779 1.00 24.09 390 VAL A N 1
ATOM 3061 C CA . VAL A 1 390 ? 12.399 24.494 36.341 1.00 24.37 390 VAL A CA 1
ATOM 3062 C C . VAL A 1 390 ? 11.173 23.767 36.876 1.00 24.59 390 VAL A C 1
ATOM 3063 O O . VAL A 1 390 ? 10.287 24.392 37.454 1.00 24.30 390 VAL A O 1
ATOM 3067 N N . LYS A 1 391 ? 11.134 22.449 36.697 1.00 24.08 391 LYS A N 1
ATOM 3068 C CA . LYS A 1 391 ? 9.986 21.636 37.114 1.00 27.43 391 LYS A CA 1
ATOM 3069 C C . LYS A 1 391 ? 9.963 21.082 38.538 1.00 29.39 391 LYS A C 1
ATOM 3070 O O . LYS A 1 391 ? 8.890 20.791 39.065 1.00 31.11 391 LYS A O 1
ATOM 3076 N N . GLU A 1 392 ? 11.126 20.913 39.158 1.00 29.58 392 GLU A N 1
ATOM 3077 C CA . GLU A 1 392 ? 11.175 20.355 40.504 1.00 30.89 392 GLU A CA 1
ATOM 3078 C C . GLU A 1 392 ? 11.412 21.391 41.603 1.00 31.26 392 GLU A C 1
ATOM 3079 O O . GLU A 1 392 ? 10.602 21.530 42.516 1.00 32.15 392 GLU A O 1
ATOM 3085 N N . TRP A 1 393 ? 12.515 22.123 41.517 1.00 29.59 393 TRP A N 1
ATOM 3086 C CA . TRP A 1 393 ? 12.823 23.121 42.529 1.00 28.82 393 TRP A CA 1
ATOM 3087 C C . TRP A 1 393 ? 12.121 24.450 42.275 1.00 28.54 393 TRP A C 1
ATOM 3088 O O . TRP A 1 393 ? 12.018 25.279 43.174 1.00 28.66 393 TRP A O 1
ATOM 3099 N N . GLY A 1 394 ? 11.643 24.644 41.050 1.00 29.33 394 GLY A N 1
ATOM 3100 C CA . GLY A 1 394 ? 10.954 25.875 40.705 1.00 28.18 394 GLY A CA 1
ATOM 3101 C C . GLY A 1 394 ? 11.781 27.136 40.891 1.00 27.94 394 GLY A C 1
ATOM 3102 O O . GLY A 1 394 ? 11.231 28.206 41.132 1.00 27.96 394 GLY A O 1
ATOM 3103 N N . VAL A 1 395 ? 13.099 27.027 40.777 1.00 26.62 395 VAL A N 1
ATOM 3104 C CA . VAL A 1 395 ? 13.952 28.194 40.945 1.00 26.40 395 VAL A CA 1
ATOM 3105 C C . VAL A 1 395 ? 14.402 28.790 39.621 1.00 26.46 395 VAL A C 1
ATOM 3106 O O . VAL A 1 395 ? 14.894 29.909 39.579 1.00 27.90 395 VAL A O 1
ATOM 3110 N N . GLY A 1 396 ? 14.229 28.050 38.535 1.00 27.11 396 GLY A N 1
ATOM 3111 C CA . GLY A 1 396 ? 14.644 28.567 37.249 1.00 25.24 396 GLY A CA 1
ATOM 3112 C C . GLY A 1 396 ? 13.517 28.675 36.246 1.00 25.03 396 GLY A C 1
ATOM 3113 O O . GLY A 1 396 ? 12.437 28.116 36.435 1.00 22.49 396 GLY A O 1
ATOM 3114 N N . LEU A 1 397 ? 13.770 29.423 35.179 1.00 23.87 397 LEU A N 1
ATOM 3115 C CA . LEU A 1 397 ? 12.798 29.585 34.115 1.00 24.58 397 LEU A CA 1
ATOM 3116 C C . LEU A 1 397 ? 13.369 28.871 32.908 1.00 23.78 397 LEU A C 1
ATOM 3117 O O . LEU A 1 397 ? 14.583 28.863 32.690 1.00 22.63 397 LEU A O 1
ATOM 3122 N N . GLY A 1 398 ? 12.499 28.270 32.114 1.00 24.48 398 GLY A N 1
ATOM 3123 C CA . GLY A 1 398 ? 12.987 27.551 30.960 1.00 25.47 398 GLY A CA 1
ATOM 3124 C C . GLY A 1 398 ? 12.981 28.285 29.637 1.00 26.42 398 GLY A C 1
ATOM 3125 O O . GLY A 1 398 ? 11.977 28.855 29.225 1.00 26.25 398 GLY A O 1
ATOM 3126 N N . LEU A 1 399 ? 14.136 28.302 28.985 1.00 26.27 399 LEU A N 1
ATOM 3127 C CA . LEU A 1 399 ? 14.252 28.893 27.661 1.00 25.39 399 LEU A CA 1
ATOM 3128 C C . LEU A 1 399 ? 14.138 27.617 26.822 1.00 25.96 399 LEU A C 1
ATOM 3129 O O . LEU A 1 399 ? 13.306 27.497 25.925 1.00 25.15 399 LEU A O 1
ATOM 3134 N N . ARG A 1 400 ? 14.984 26.658 27.174 1.00 24.65 400 ARG A N 1
ATOM 3135 C CA . ARG A 1 400 ? 15.029 25.339 26.560 1.00 27.17 400 ARG A CA 1
ATOM 3136 C C . ARG A 1 400 ? 15.470 24.422 27.688 1.00 28.14 400 ARG A C 1
ATOM 3137 O O . ARG A 1 400 ? 16.344 24.778 28.480 1.00 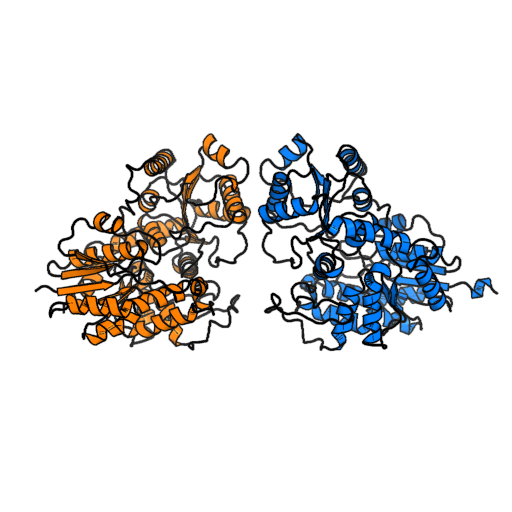30.40 400 ARG A O 1
ATOM 3145 N N . VAL A 1 401 ? 14.863 23.253 27.787 1.00 27.25 401 VAL A N 1
ATOM 3146 C CA . VAL A 1 401 ? 15.256 22.327 28.828 1.00 25.06 401 VAL A CA 1
ATOM 3147 C C . VAL A 1 401 ? 15.793 21.081 28.151 1.00 23.94 401 VAL A C 1
ATOM 3148 O O . VAL A 1 401 ? 16.450 20.254 28.780 1.00 25.25 401 VAL A O 1
ATOM 3152 N N . ASP A 1 402 ? 15.539 20.975 26.851 1.00 22.40 402 ASP A N 1
ATOM 3153 C CA . ASP A 1 402 ? 15.963 19.814 26.076 1.00 24.79 402 ASP A CA 1
ATOM 3154 C C . ASP A 1 402 ? 16.956 20.138 24.965 1.00 23.39 402 ASP A C 1
ATOM 3155 O O . ASP A 1 402 ? 17.134 19.346 24.045 1.00 26.35 402 ASP A O 1
ATOM 3160 N N . TYR A 1 403 ? 17.594 21.300 25.041 1.00 22.23 403 TYR A N 1
ATOM 3161 C CA . TYR A 1 403 ? 18.562 21.695 24.024 1.00 21.19 403 TYR A CA 1
ATOM 3162 C C . TYR A 1 403 ? 19.832 20.862 24.164 1.00 20.74 403 TYR A C 1
ATOM 3163 O O . TYR A 1 403 ? 20.277 20.579 25.270 1.00 20.73 403 TYR A O 1
ATOM 3172 N N . ARG A 1 404 ? 20.406 20.482 23.030 1.00 21.37 404 ARG A N 1
ATOM 3173 C CA . ARG A 1 404 ? 21.638 19.715 22.989 1.00 23.13 404 ARG A CA 1
ATOM 3174 C C . ARG A 1 404 ? 22.286 19.934 21.628 1.00 25.90 404 ARG A C 1
ATOM 3175 O O . ARG A 1 404 ? 21.686 20.548 20.736 1.00 24.42 404 ARG A O 1
ATOM 3183 N N . LYS A 1 405 ? 23.512 19.449 21.471 1.00 26.27 405 LYS A N 1
ATOM 3184 C CA . LYS A 1 405 ? 24.213 19.587 20.202 1.00 28.46 405 LYS A CA 1
ATOM 3185 C C . LYS A 1 405 ? 23.318 19.000 19.121 1.00 28.20 405 LYS A C 1
ATOM 3186 O O . LYS A 1 405 ? 22.823 17.879 19.258 1.00 26.72 405 LYS A O 1
ATOM 3192 N N . GLY A 1 406 ? 23.103 19.760 18.053 1.00 28.23 406 GLY A N 1
ATOM 3193 C CA . GLY A 1 406 ? 22.257 19.285 16.975 1.00 27.71 406 GLY A CA 1
ATOM 3194 C C . GLY A 1 406 ? 20.876 19.917 16.996 1.00 27.12 406 GLY A C 1
ATOM 3195 O O . GLY A 1 406 ? 20.122 19.792 16.033 1.00 25.79 406 GLY A O 1
ATOM 3196 N N . SER A 1 407 ? 20.528 20.582 18.097 1.00 25.27 407 SER A N 1
ATOM 3197 C CA . SER A 1 407 ? 19.229 21.235 18.192 1.00 23.28 407 SER A CA 1
ATOM 3198 C C . SER A 1 407 ? 19.218 22.414 17.211 1.00 23.35 407 SER A C 1
ATOM 3199 O O . SER A 1 407 ? 20.273 22.901 16.808 1.00 20.70 407 SER A O 1
ATOM 3202 N N . ASP A 1 408 ? 18.030 22.863 16.819 1.00 24.66 408 ASP A N 1
ATOM 3203 C CA . ASP A 1 408 ? 17.920 23.983 15.884 1.00 26.91 408 ASP A CA 1
ATOM 3204 C C . ASP A 1 408 ? 18.300 25.303 16.558 1.00 24.32 408 ASP A C 1
ATOM 3205 O O . ASP A 1 408 ? 18.409 25.379 17.783 1.00 23.42 408 ASP A O 1
ATOM 3210 N N . VAL A 1 409 ? 18.509 26.346 15.765 1.00 22.37 409 VAL A N 1
ATOM 3211 C CA . VAL A 1 409 ? 18.852 27.635 16.346 1.00 23.44 409 VAL A CA 1
ATOM 3212 C C . VAL A 1 409 ? 17.663 28.172 17.152 1.00 22.09 409 VAL A C 1
ATOM 3213 O O . VAL A 1 409 ? 16.506 28.010 16.762 1.00 22.78 409 VAL A O 1
ATOM 3217 N N . VAL A 1 410 ? 17.959 28.787 18.289 1.00 20.63 410 VAL A N 1
ATOM 3218 C CA . VAL A 1 410 ? 16.938 29.386 19.136 1.00 18.65 410 VAL A CA 1
ATOM 3219 C C . VAL A 1 410 ? 16.847 30.823 18.632 1.00 18.28 410 VAL A C 1
ATOM 3220 O O . VAL A 1 410 ? 17.840 31.543 18.649 1.00 15.89 410 VAL A O 1
ATOM 3224 N N . ALA A 1 411 ? 15.662 31.220 18.168 1.00 16.14 411 ALA A N 1
ATOM 3225 C CA . ALA A 1 411 ? 15.433 32.553 17.615 1.00 15.76 411 ALA A CA 1
ATOM 3226 C C . ALA A 1 411 ? 15.482 33.707 18.615 1.00 14.31 411 ALA A C 1
ATOM 3227 O O . ALA A 1 411 ? 15.181 33.539 19.795 1.00 14.24 411 ALA A O 1
ATOM 3229 N N . ALA A 1 412 ? 15.845 34.889 18.119 1.00 13.69 412 ALA A N 1
ATOM 3230 C CA . ALA A 1 412 ? 15.938 36.091 18.952 1.00 15.79 412 ALA A CA 1
ATOM 3231 C C . ALA A 1 412 ? 14.623 36.393 19.673 1.00 16.06 412 ALA A C 1
ATOM 3232 O O . ALA A 1 412 ? 14.618 36.795 20.841 1.00 16.94 412 ALA A O 1
ATOM 3234 N N . GLU A 1 413 ? 13.510 36.205 18.972 1.00 16.87 413 GLU A N 1
ATOM 3235 C CA . GLU A 1 413 ? 12.197 36.458 19.560 1.00 17.74 413 GLU A CA 1
ATOM 3236 C C . GLU A 1 413 ? 11.971 35.622 20.818 1.00 17.62 413 GLU A C 1
ATOM 3237 O O . GLU A 1 413 ? 11.524 36.140 21.839 1.00 19.12 413 GLU A O 1
ATOM 3243 N N . GLU A 1 414 ? 12.277 34.330 20.748 1.00 17.47 414 GLU A N 1
ATOM 3244 C CA . GLU A 1 414 ? 12.105 33.453 21.899 1.00 16.28 414 GLU A CA 1
ATOM 3245 C C . GLU A 1 414 ? 13.088 33.807 23.026 1.00 17.07 414 GLU A C 1
ATOM 3246 O O . GLU A 1 414 ? 12.764 33.694 24.213 1.00 14.16 414 GLU A O 1
ATOM 3252 N N . ILE A 1 415 ? 14.283 34.245 22.651 1.00 16.51 415 ILE A N 1
ATOM 3253 C CA . ILE A 1 415 ? 15.297 34.627 23.628 1.00 18.54 415 ILE A CA 1
ATOM 3254 C C . ILE A 1 415 ? 14.859 35.907 24.346 1.00 19.84 415 ILE A C 1
ATOM 3255 O O . ILE A 1 415 ? 14.957 36.014 25.567 1.00 17.92 415 ILE A O 1
ATOM 3260 N N . GLU A 1 416 ? 14.354 36.863 23.574 1.00 22.38 416 GLU A N 1
ATOM 3261 C CA . GLU A 1 416 ? 13.883 38.131 24.113 1.00 24.11 416 GLU A CA 1
ATOM 3262 C C . GLU A 1 416 ? 12.762 37.877 25.134 1.00 23.78 416 GLU A C 1
ATOM 3263 O O . GLU A 1 416 ? 12.690 38.528 26.175 1.00 23.84 416 GLU A O 1
ATOM 3269 N N . LYS A 1 417 ? 11.888 36.924 24.830 1.00 24.63 417 LYS A N 1
ATOM 3270 C CA . LYS A 1 417 ? 10.781 36.590 25.724 1.00 23.66 417 LYS A CA 1
ATOM 3271 C C . LYS A 1 417 ? 11.289 36.003 27.042 1.00 23.01 417 LYS A C 1
ATOM 3272 O O . LYS A 1 417 ? 10.801 36.346 28.123 1.00 22.11 417 LYS A O 1
ATOM 3278 N N . GLY A 1 418 ? 12.275 35.115 26.952 1.00 21.79 418 GLY A N 1
ATOM 3279 C CA . GLY A 1 418 ? 12.836 34.516 28.149 1.00 20.61 418 GLY A CA 1
ATOM 3280 C C . GLY A 1 418 ? 13.534 35.549 29.019 1.00 20.18 418 GLY A C 1
ATOM 3281 O O . GLY A 1 418 ? 13.401 35.531 30.241 1.00 16.83 418 GLY A O 1
ATOM 3282 N N . LEU A 1 419 ? 14.277 36.455 28.385 1.00 21.01 419 LEU A N 1
ATOM 3283 C CA . LEU A 1 419 ? 15.001 37.508 29.093 1.00 22.47 419 LEU A CA 1
ATOM 3284 C C . LEU A 1 419 ? 14.054 38.412 29.885 1.00 25.55 419 LEU A C 1
ATOM 3285 O O . LEU A 1 419 ? 14.337 38.778 31.031 1.00 24.28 419 LEU A O 1
ATOM 3290 N N . LYS A 1 420 ? 12.931 38.772 29.272 1.00 26.66 420 LYS A N 1
ATOM 3291 C CA . LYS A 1 420 ? 11.955 39.625 29.935 1.00 27.19 420 LYS A CA 1
ATOM 3292 C C . LYS A 1 420 ? 11.331 38.916 31.136 1.00 26.98 420 LYS A C 1
ATOM 3293 O O . LYS A 1 420 ? 11.107 39.534 32.177 1.00 26.52 420 LYS A O 1
ATOM 3299 N N . ASP A 1 421 ? 11.054 37.624 31.002 1.00 26.13 421 ASP A N 1
ATOM 3300 C CA . ASP A 1 421 ? 10.483 36.880 32.115 1.00 27.51 421 ASP A CA 1
ATOM 3301 C C . ASP A 1 421 ? 11.520 36.716 33.225 1.00 27.42 421 ASP A C 1
ATOM 3302 O O . ASP A 1 421 ? 11.191 36.779 34.408 1.00 27.03 421 ASP A O 1
ATOM 3307 N N . LEU A 1 422 ? 12.772 36.512 32.831 1.00 24.84 422 LEU A N 1
ATOM 3308 C CA . LEU A 1 422 ? 13.868 36.343 33.782 1.00 24.36 422 LEU A CA 1
ATOM 3309 C C . LEU A 1 422 ? 14.105 37.600 34.611 1.00 25.29 422 LEU A C 1
ATOM 3310 O O . LEU A 1 422 ? 14.291 37.532 35.825 1.00 24.81 422 LEU A O 1
ATOM 3315 N N . MET A 1 423 ? 14.106 38.744 33.938 1.00 27.00 423 MET A N 1
ATOM 3316 C CA . MET A 1 423 ? 14.360 40.021 34.581 1.00 31.40 423 MET A CA 1
ATOM 3317 C C . MET A 1 423 ? 13.135 40.642 35.236 1.00 35.04 423 MET A C 1
ATOM 3318 O O . MET A 1 423 ? 13.196 41.770 35.727 1.00 37.22 423 MET A O 1
ATOM 3323 N N . ASP A 1 424 ? 12.028 39.909 35.244 1.00 37.45 424 ASP A N 1
ATOM 3324 C CA . ASP A 1 424 ? 10.797 40.409 35.837 1.00 41.74 424 ASP A CA 1
ATOM 3325 C C . ASP A 1 424 ? 10.880 40.340 37.360 1.00 44.14 424 ASP A C 1
ATOM 3326 O O . ASP A 1 424 ? 11.045 39.264 37.938 1.00 44.16 424 ASP A O 1
ATOM 3331 N N . LYS A 1 425 ? 10.767 41.498 38.004 1.00 46.94 425 LYS A N 1
ATOM 3332 C CA . LYS A 1 425 ? 10.836 41.579 39.460 1.00 49.29 425 LYS A CA 1
ATOM 3333 C C . LYS A 1 425 ? 9.704 40.786 40.117 1.00 49.20 425 LYS A C 1
ATOM 3334 O O . LYS A 1 425 ? 9.842 40.313 41.245 1.00 49.20 425 LYS A O 1
ATOM 3340 N N . ASP A 1 426 ? 8.594 40.630 39.402 1.00 49.81 426 ASP A N 1
ATOM 3341 C CA . ASP A 1 426 ? 7.446 39.903 39.933 1.00 50.84 426 ASP A CA 1
ATOM 3342 C C . ASP A 1 426 ? 7.401 38.430 39.535 1.00 50.90 426 ASP A C 1
ATOM 3343 O O . ASP A 1 426 ? 6.362 37.778 39.656 1.00 51.31 426 ASP A O 1
ATOM 3348 N N . SER A 1 427 ? 8.525 37.906 39.060 1.00 50.20 427 SER A N 1
ATOM 3349 C CA . SER A 1 427 ? 8.599 36.502 38.673 1.00 49.25 427 SER A CA 1
ATOM 3350 C C . SER A 1 427 ? 8.345 35.650 39.916 1.00 48.58 427 SER A C 1
ATOM 3351 O O . SER A 1 427 ? 8.796 35.992 41.007 1.00 48.28 427 SER A O 1
ATOM 3354 N N . ILE A 1 428 ? 7.615 34.550 39.751 1.00 48.07 428 ILE A N 1
ATOM 3355 C CA . ILE A 1 428 ? 7.304 33.661 40.870 1.00 47.40 428 ILE A CA 1
ATOM 3356 C C . ILE A 1 428 ? 8.537 32.938 41.406 1.00 45.92 428 ILE A C 1
ATOM 3357 O O . ILE A 1 428 ? 8.614 32.619 42.598 1.00 45.29 428 ILE A O 1
ATOM 3362 N N . VAL A 1 429 ? 9.501 32.679 40.530 1.00 43.09 429 VAL A N 1
ATOM 3363 C CA . VAL A 1 429 ? 10.715 31.994 40.947 1.00 39.99 429 VAL A CA 1
ATOM 3364 C C . VAL A 1 429 ? 11.550 32.895 41.852 1.00 38.95 429 VAL A C 1
ATOM 3365 O O . VAL A 1 429 ? 12.453 32.429 42.544 1.00 36.96 429 VAL A O 1
ATOM 3369 N N . HIS A 1 430 ? 11.234 34.186 41.853 1.00 37.87 430 HIS A N 1
ATOM 3370 C CA . HIS A 1 430 ? 11.964 35.146 42.673 1.00 39.44 430 HIS A CA 1
ATOM 3371 C C . HIS A 1 430 ? 11.959 34.761 44.151 1.00 38.45 430 HIS A C 1
ATOM 3372 O O . HIS A 1 430 ? 13.005 34.726 44.803 1.00 37.16 430 HIS A O 1
ATOM 3379 N N . LYS A 1 431 ? 10.774 34.476 44.677 1.00 36.48 431 LYS A N 1
ATOM 3380 C CA . LYS A 1 431 ? 10.632 34.094 46.075 1.00 35.70 431 LYS A CA 1
ATOM 3381 C C . LYS A 1 431 ? 11.390 32.795 46.345 1.00 33.95 431 LYS A C 1
ATOM 3382 O O . LYS A 1 431 ? 12.088 32.661 47.350 1.00 33.72 431 LYS A O 1
ATOM 3388 N N . LYS A 1 432 ? 11.254 31.842 45.433 1.00 30.88 432 LYS A N 1
ATOM 3389 C CA . LYS A 1 432 ? 11.918 30.555 45.571 1.00 28.64 432 LYS A CA 1
ATOM 3390 C C . LYS A 1 432 ? 13.439 30.701 45.581 1.00 25.27 432 LYS A C 1
ATOM 3391 O O . LYS A 1 432 ? 14.123 30.046 46.361 1.00 21.78 432 LYS A O 1
ATOM 3397 N N . VAL A 1 433 ? 13.961 31.556 44.708 1.00 24.62 433 VAL A N 1
ATOM 3398 C CA . VAL A 1 433 ? 15.400 31.789 44.613 1.00 23.86 433 VAL A CA 1
ATOM 3399 C C . VAL A 1 433 ? 15.940 32.363 45.921 1.00 25.08 433 VAL A C 1
ATOM 3400 O O . VAL A 1 433 ? 17.012 31.974 46.394 1.00 24.56 433 VAL A O 1
ATOM 3404 N N . GLN A 1 434 ? 15.194 33.292 46.508 1.00 25.59 434 GLN A N 1
ATOM 3405 C CA . GLN A 1 434 ? 15.606 33.911 47.761 1.00 28.32 434 GLN A CA 1
ATOM 3406 C C . GLN A 1 434 ? 15.670 32.853 48.855 1.00 27.57 434 GLN A C 1
ATOM 3407 O O . GLN A 1 434 ? 16.621 32.800 49.635 1.00 28.42 434 GLN A O 1
ATOM 3413 N N . GLU A 1 435 ? 14.657 31.999 48.896 1.00 26.28 435 GLU A N 1
ATOM 3414 C CA . GLU A 1 435 ? 14.605 30.938 49.886 1.00 27.19 435 GLU A CA 1
ATOM 3415 C C . GLU A 1 435 ? 15.738 29.935 49.655 1.00 26.51 435 GLU A C 1
ATOM 3416 O O . GLU A 1 435 ? 16.355 29.452 50.605 1.00 24.49 435 GLU A O 1
ATOM 3422 N N . MET A 1 436 ? 16.033 29.643 48.392 1.00 25.75 436 MET A N 1
ATOM 3423 C CA . MET A 1 436 ? 17.103 28.700 48.075 1.00 25.17 436 MET A CA 1
ATOM 3424 C C . MET A 1 436 ? 18.470 29.272 48.458 1.00 22.16 436 MET A C 1
ATOM 3425 O O . MET A 1 436 ? 19.384 28.531 48.820 1.00 20.87 436 MET A O 1
ATOM 3430 N N . LYS A 1 437 ? 18.614 30.591 48.364 1.00 22.54 437 LYS A N 1
ATOM 3431 C CA . LYS A 1 437 ? 19.871 31.221 48.739 1.00 22.28 437 LYS A CA 1
ATOM 3432 C C . LYS A 1 437 ? 20.080 30.973 50.230 1.00 22.87 437 LYS A C 1
ATOM 3433 O O . LYS A 1 437 ? 21.150 30.530 50.653 1.00 20.35 437 LYS A O 1
ATOM 3439 N N . GLU A 1 438 ? 19.047 31.254 51.023 1.00 23.07 438 GLU A N 1
ATOM 3440 C CA . GLU A 1 438 ? 19.121 31.059 52.470 1.00 25.38 438 GLU A CA 1
ATOM 3441 C C . GLU A 1 438 ? 19.448 29.608 52.834 1.00 24.95 438 GLU A C 1
ATOM 3442 O O . GLU A 1 438 ? 20.268 29.352 53.713 1.00 22.75 438 GLU A O 1
ATOM 3448 N N . MET A 1 439 ? 18.806 28.655 52.165 1.00 23.94 439 MET A N 1
ATOM 3449 C CA . MET A 1 439 ? 19.055 27.254 52.481 1.00 24.51 439 MET A CA 1
ATOM 3450 C C . MET A 1 439 ? 20.474 26.799 52.139 1.00 24.23 439 MET A C 1
ATOM 3451 O O . MET A 1 439 ? 21.092 26.060 52.906 1.00 23.32 439 MET A O 1
ATOM 3456 N N . SER A 1 440 ? 20.996 27.245 51.002 1.00 22.68 440 SER A N 1
ATOM 3457 C CA . SER A 1 440 ? 22.343 26.854 50.605 1.00 23.36 440 SER A CA 1
ATOM 3458 C C . SER A 1 440 ? 23.395 27.439 51.558 1.00 22.77 440 SER A C 1
ATOM 3459 O O . SER A 1 440 ? 24.405 26.790 51.851 1.00 20.35 440 SER A O 1
ATOM 3462 N N . ARG A 1 441 ? 23.152 28.653 52.051 1.00 22.45 441 ARG A N 1
ATOM 3463 C CA . ARG A 1 441 ? 24.078 29.302 52.978 1.00 23.80 441 ARG A CA 1
ATOM 3464 C C . ARG A 1 441 ? 24.065 28.605 54.342 1.00 23.86 441 ARG A C 1
ATOM 3465 O O . ARG A 1 441 ? 25.113 28.404 54.958 1.00 23.79 441 ARG A O 1
ATOM 3473 N N . ASN A 1 442 ? 22.874 28.248 54.815 1.00 21.59 442 ASN A N 1
ATOM 3474 C CA . ASN A 1 442 ? 22.739 27.595 56.114 1.00 23.41 442 ASN A CA 1
ATOM 3475 C C . ASN A 1 442 ? 23.348 26.200 56.141 1.00 23.18 442 ASN A C 1
ATOM 3476 O O . ASN A 1 442 ? 23.794 25.734 57.183 1.00 23.29 442 ASN A O 1
ATOM 3481 N N . ALA A 1 443 ? 23.364 25.529 54.995 1.00 21.45 443 ALA A N 1
ATOM 3482 C CA . ALA A 1 443 ? 23.918 24.184 54.928 1.00 20.85 443 ALA A CA 1
ATOM 3483 C C . ALA A 1 443 ? 25.356 24.109 55.422 1.00 20.86 443 ALA A C 1
ATOM 3484 O O . ALA A 1 443 ? 25.758 23.112 56.036 1.00 20.98 443 ALA A O 1
ATOM 3486 N N . VAL A 1 444 ? 26.128 25.163 55.174 1.00 20.26 444 VAL A N 1
ATOM 3487 C CA . VAL A 1 444 ? 27.537 25.157 55.543 1.00 22.00 444 VAL A CA 1
ATOM 3488 C C . VAL A 1 444 ? 27.995 25.939 56.774 1.00 22.43 444 VAL A C 1
ATOM 3489 O O . VAL A 1 444 ? 29.195 26.098 56.982 1.00 21.60 444 VAL A O 1
ATOM 3493 N N . VAL A 1 445 ? 27.061 26.431 57.582 1.00 21.05 445 VAL A N 1
ATOM 3494 C CA . VAL A 1 445 ? 27.446 27.142 58.803 1.00 22.64 445 VAL A CA 1
ATOM 3495 C C . VAL A 1 445 ? 27.562 26.084 59.897 1.00 21.38 445 VAL A C 1
ATOM 3496 O O . VAL A 1 445 ? 27.085 24.954 59.719 1.00 20.03 445 VAL A O 1
ATOM 3500 N N . ASP A 1 446 ? 28.200 26.426 61.013 1.00 20.87 446 ASP A N 1
ATOM 3501 C CA . ASP A 1 446 ? 28.331 25.459 62.101 1.00 22.32 446 ASP A CA 1
ATOM 3502 C C . ASP A 1 446 ? 26.941 24.956 62.467 1.00 20.22 446 ASP A C 1
ATOM 3503 O O . ASP A 1 446 ? 26.003 25.740 62.565 1.00 17.15 446 ASP A O 1
ATOM 3508 N N . GLY A 1 447 ? 26.810 23.646 62.647 1.00 20.44 447 GLY A N 1
ATOM 3509 C CA . GLY A 1 447 ? 25.524 23.082 63.000 1.00 18.96 447 GLY A CA 1
ATOM 3510 C C . GLY A 1 447 ? 24.608 22.879 61.810 1.00 20.47 447 GLY A C 1
ATOM 3511 O O . GLY A 1 447 ? 23.493 22.398 61.972 1.00 20.13 447 GLY A O 1
ATOM 3512 N N . GLY A 1 448 ? 25.077 23.252 60.620 1.00 21.13 448 GLY A N 1
ATOM 3513 C CA . GLY A 1 448 ? 24.284 23.087 59.412 1.00 21.24 448 GLY A CA 1
ATOM 3514 C C . GLY A 1 448 ? 24.360 21.651 58.928 1.00 20.80 448 GLY A C 1
ATOM 3515 O O . GLY A 1 448 ? 25.255 20.910 59.334 1.00 21.02 448 GLY A O 1
ATOM 3516 N N . SER A 1 449 ? 23.440 21.251 58.056 1.00 19.14 449 SER A N 1
ATOM 3517 C CA . SER A 1 449 ? 23.427 19.871 57.572 1.00 19.00 449 SER A CA 1
ATOM 3518 C C . SER A 1 449 ? 24.727 19.368 56.954 1.00 18.85 449 SER A C 1
ATOM 3519 O O . SER A 1 449 ? 25.132 18.234 57.210 1.00 18.39 449 SER A O 1
ATOM 3522 N N . SER A 1 450 ? 25.394 20.194 56.153 1.00 17.09 450 SER A N 1
ATOM 3523 C CA . SER A 1 450 ? 26.622 19.729 55.515 1.00 17.81 450 SER A CA 1
ATOM 3524 C C . SER A 1 450 ? 27.815 19.550 56.437 1.00 17.99 450 SER A C 1
ATOM 3525 O O . SER A 1 450 ? 28.635 18.652 56.220 1.00 18.67 450 SER A O 1
ATOM 3528 N N . LEU A 1 451 ? 27.932 20.397 57.453 1.00 18.00 451 LEU A N 1
ATOM 3529 C CA . LEU A 1 451 ? 29.048 20.264 58.381 1.00 19.24 451 LEU A CA 1
ATOM 3530 C C . LEU A 1 451 ? 28.831 19.069 59.305 1.00 19.30 451 LEU A C 1
ATOM 3531 O O . LEU A 1 451 ? 29.788 18.404 59.699 1.00 19.19 451 LEU A O 1
ATOM 3536 N N . ILE A 1 452 ? 27.577 18.796 59.654 1.00 18.47 452 ILE A N 1
ATOM 3537 C CA . ILE A 1 452 ? 27.278 17.644 60.499 1.00 19.44 452 ILE A CA 1
ATOM 3538 C C . ILE A 1 452 ? 27.611 16.399 59.674 1.00 20.46 452 ILE A C 1
ATOM 3539 O O . ILE A 1 452 ? 28.139 15.418 60.188 1.00 21.57 452 ILE A O 1
ATOM 3544 N N . SER A 1 453 ? 27.311 16.466 58.380 1.00 20.16 453 SER A N 1
ATOM 3545 C CA . SER A 1 453 ? 27.581 15.366 57.470 1.00 20.74 453 SER A CA 1
ATOM 3546 C C . SER A 1 453 ? 29.088 15.131 57.289 1.00 20.50 453 SER A C 1
ATOM 3547 O O . SER A 1 453 ? 29.547 13.990 57.299 1.00 19.25 453 SER A O 1
ATOM 3550 N N . VAL A 1 454 ? 29.858 16.207 57.137 1.00 19.38 454 VAL A N 1
ATOM 3551 C CA . VAL A 1 454 ? 31.301 16.072 56.945 1.00 22.10 454 VAL A CA 1
ATOM 3552 C C . VAL A 1 454 ? 31.952 15.486 58.191 1.00 21.57 454 VAL A C 1
ATOM 3553 O O . VAL A 1 454 ? 32.920 14.729 58.097 1.00 21.92 454 VAL A O 1
ATOM 3557 N N . GLY A 1 455 ? 31.414 15.836 59.356 1.00 21.75 455 GLY A N 1
ATOM 3558 C CA . GLY A 1 455 ? 31.957 15.320 60.598 1.00 20.94 455 GLY A CA 1
ATOM 3559 C C . GLY A 1 455 ? 31.789 13.812 60.672 1.00 20.48 455 GLY A C 1
ATOM 3560 O O . GLY A 1 455 ? 32.715 13.086 61.047 1.00 20.65 455 GLY A O 1
ATOM 3561 N N . LYS A 1 456 ? 30.602 13.340 60.307 1.00 20.66 456 LYS A N 1
ATOM 3562 C CA . LYS A 1 456 ? 30.300 11.917 60.329 1.00 20.41 456 LYS A CA 1
ATOM 3563 C C . LYS A 1 456 ? 31.082 11.185 59.254 1.00 19.29 456 LYS A C 1
ATOM 3564 O O . LYS A 1 456 ? 31.511 10.048 59.454 1.00 16.67 456 LYS A O 1
ATOM 3570 N N . LEU A 1 457 ? 31.276 11.844 58.115 1.00 19.37 457 LEU A N 1
ATOM 3571 C CA . LEU A 1 457 ? 32.040 11.253 57.022 1.00 19.24 457 LEU A CA 1
ATOM 3572 C C . LEU A 1 457 ? 33.490 11.057 57.467 1.00 18.80 457 LEU A C 1
ATOM 3573 O O . LEU A 1 457 ? 34.079 10.001 57.239 1.00 19.05 457 LEU A O 1
ATOM 3578 N N . ILE A 1 458 ? 34.068 12.073 58.099 1.00 18.29 458 ILE A N 1
ATOM 3579 C CA . ILE A 1 458 ? 35.449 11.970 58.561 1.00 18.45 458 ILE A CA 1
ATOM 3580 C C . ILE A 1 458 ? 35.576 10.860 59.608 1.00 20.82 458 ILE A C 1
ATOM 3581 O O . ILE A 1 458 ? 36.561 10.117 59.631 1.00 21.22 458 ILE A O 1
ATOM 3586 N N . ASP A 1 459 ? 34.570 10.738 60.464 1.00 21.40 459 ASP A N 1
ATOM 3587 C CA . ASP A 1 459 ? 34.573 9.701 61.489 1.00 23.75 459 ASP A CA 1
ATOM 3588 C C . ASP A 1 459 ? 34.518 8.337 60.807 1.00 25.20 459 ASP A C 1
ATOM 3589 O O . ASP A 1 459 ? 35.241 7.419 61.179 1.00 24.42 459 ASP A O 1
ATOM 3594 N N . ASP A 1 460 ? 33.673 8.208 59.791 1.00 27.35 460 ASP A N 1
ATOM 3595 C CA . ASP A 1 460 ? 33.569 6.939 59.076 1.00 30.90 460 ASP A CA 1
ATOM 3596 C C . ASP A 1 460 ? 34.860 6.613 58.333 1.00 29.81 460 ASP A C 1
ATOM 3597 O O . ASP A 1 460 ? 35.287 5.466 58.293 1.00 31.24 460 ASP A O 1
ATOM 3602 N N . ILE A 1 461 ? 35.486 7.628 57.751 1.00 30.56 461 ILE A N 1
ATOM 3603 C CA . ILE A 1 461 ? 36.722 7.426 57.004 1.00 31.19 461 ILE A CA 1
ATOM 3604 C C . ILE A 1 461 ? 37.901 6.981 57.865 1.00 31.28 461 ILE A C 1
ATOM 3605 O O . ILE A 1 461 ? 38.595 6.015 57.540 1.00 31.50 461 ILE A O 1
ATOM 3610 N N . THR A 1 462 ? 38.108 7.682 58.971 1.00 30.71 462 THR A N 1
ATOM 3611 C CA . THR A 1 462 ? 39.229 7.420 59.861 1.00 32.46 462 THR A CA 1
ATOM 3612 C C . THR A 1 462 ? 39.012 6.403 60.978 1.00 34.26 462 THR A C 1
ATOM 3613 O O . THR A 1 462 ? 39.954 6.066 61.692 1.00 36.09 462 THR A O 1
ATOM 3617 N N . GLY A 1 463 ? 37.784 5.928 61.145 1.00 34.96 463 GLY A N 1
ATOM 3618 C CA . GLY A 1 463 ? 37.511 4.966 62.198 1.00 36.55 463 GLY A CA 1
ATOM 3619 C C . GLY A 1 463 ? 38.063 3.582 61.906 1.00 39.14 463 GLY A C 1
ATOM 3620 O O . GLY A 1 463 ? 38.605 3.373 60.801 1.00 39.33 463 GLY A O 1
ATOM 3622 N N . LYS B 1 8 ? -17.876 18.018 -37.006 1.00 50.08 8 LYS B N 1
ATOM 3623 C CA . LYS B 1 8 ? -16.982 16.970 -36.432 1.00 50.44 8 LYS B CA 1
ATOM 3624 C C . LYS B 1 8 ? -16.485 17.394 -35.052 1.00 48.20 8 LYS B C 1
ATOM 3625 O O . LYS B 1 8 ? -15.352 17.101 -34.669 1.00 49.44 8 LYS B O 1
ATOM 3631 N N . ASN B 1 9 ? -17.343 18.074 -34.303 1.00 44.77 9 ASN B N 1
ATOM 3632 C CA . ASN B 1 9 ? -16.971 18.561 -32.985 1.00 40.55 9 ASN B CA 1
ATOM 3633 C C . ASN B 1 9 ? -16.745 17.460 -31.957 1.00 36.91 9 ASN B C 1
ATOM 3634 O O . ASN B 1 9 ? -17.409 16.422 -31.972 1.00 36.79 9 ASN B O 1
ATOM 3639 N N . SER B 1 10 ? -15.779 17.700 -31.078 1.00 30.89 10 SER B N 1
ATOM 3640 C CA . SER B 1 10 ? -15.436 16.787 -29.993 1.00 28.28 10 SER B CA 1
ATOM 3641 C C . SER B 1 10 ? -15.408 17.649 -28.741 1.00 26.02 10 SER B C 1
ATOM 3642 O O . SER B 1 10 ? -15.071 18.832 -28.813 1.00 22.55 10 SER B O 1
ATOM 3645 N N . GLU B 1 11 ? -15.765 17.081 -27.595 1.00 25.24 11 GLU B N 1
ATOM 3646 C CA . GLU B 1 11 ? -15.742 17.862 -26.366 1.00 25.26 11 GLU B CA 1
ATOM 3647 C C . GLU B 1 11 ? -14.962 17.169 -25.257 1.00 24.18 11 GLU B C 1
ATOM 3648 O O . GLU B 1 11 ? -15.167 15.986 -24.989 1.00 25.02 11 GLU B O 1
ATOM 3654 N N . LEU B 1 12 ? -14.052 17.909 -24.630 1.00 22.34 12 LEU B N 1
ATOM 3655 C CA . LEU B 1 12 ? -13.263 17.388 -23.518 1.00 21.02 12 LEU B CA 1
ATOM 3656 C C . LEU B 1 12 ? -13.623 18.174 -22.274 1.00 19.43 12 LEU B C 1
ATOM 3657 O O . LEU B 1 12 ? -13.815 19.387 -22.333 1.00 19.33 12 LEU B O 1
ATOM 3662 N N . ILE B 1 13 ? -13.700 17.482 -21.146 1.00 19.64 13 ILE B N 1
ATOM 3663 C CA . ILE B 1 13 ? -14.001 18.121 -19.879 1.00 18.46 13 ILE B CA 1
ATOM 3664 C C . ILE B 1 13 ? -12.715 18.139 -19.060 1.00 19.85 13 ILE B C 1
ATOM 3665 O O . ILE B 1 13 ? -12.126 17.090 -18.797 1.00 21.89 13 ILE B O 1
ATOM 3670 N N . PHE B 1 14 ? -12.276 19.337 -18.685 1.00 18.48 14 PHE B N 1
ATOM 3671 C CA . PHE B 1 14 ? -11.061 19.535 -17.893 1.00 19.76 14 PHE B CA 1
ATOM 3672 C C . PHE B 1 14 ? -11.434 19.754 -16.435 1.00 18.28 14 PHE B C 1
ATOM 3673 O O . PHE B 1 14 ? -12.279 20.598 -16.136 1.00 18.95 14 PHE B O 1
ATOM 3681 N N . ILE B 1 15 ? -10.809 19.005 -15.532 1.00 17.23 15 ILE B N 1
ATOM 3682 C CA . ILE B 1 15 ? -11.060 19.188 -14.106 1.00 18.02 15 ILE B CA 1
ATOM 3683 C C . ILE B 1 15 ? -9.724 19.377 -13.385 1.00 19.40 15 ILE B C 1
ATOM 3684 O O . ILE B 1 15 ? -9.128 18.421 -12.872 1.00 17.45 15 ILE B O 1
ATOM 3689 N N . PRO B 1 16 ? -9.215 20.615 -13.371 1.00 19.69 16 PRO B N 1
ATOM 3690 C CA . PRO B 1 16 ? -7.945 20.911 -12.706 1.00 21.60 16 PRO B CA 1
ATOM 3691 C C . PRO B 1 16 ? -8.115 20.939 -11.193 1.00 24.46 16 PRO B C 1
ATOM 3692 O O . PRO B 1 16 ? -9.241 20.938 -10.684 1.00 24.83 16 PRO B O 1
ATOM 3696 N N . ALA B 1 17 ? -6.999 20.944 -10.471 1.00 27.52 17 ALA B N 1
ATOM 3697 C CA . ALA B 1 17 ? -7.052 20.990 -9.013 1.00 30.55 17 ALA B CA 1
ATOM 3698 C C . ALA B 1 17 ? -7.442 22.414 -8.621 1.00 32.95 17 ALA B C 1
ATOM 3699 O O . ALA B 1 17 ? -7.168 23.358 -9.359 1.00 31.99 17 ALA B O 1
ATOM 3701 N N . PRO B 1 18 ? -8.098 22.584 -7.460 1.00 36.52 18 PRO B N 1
ATOM 3702 C CA . PRO B 1 18 ? -8.533 23.898 -6.966 1.00 38.87 18 PRO B CA 1
ATOM 3703 C C . PRO B 1 18 ? -7.405 24.925 -6.856 1.00 40.93 18 PRO B C 1
ATOM 3704 O O . PRO B 1 18 ? -6.288 24.593 -6.461 1.00 41.81 18 PRO B O 1
ATOM 3708 N N . GLY B 1 19 ? -7.708 26.173 -7.204 1.00 43.33 19 GLY B N 1
ATOM 3709 C CA . GLY B 1 19 ? -6.710 27.229 -7.135 1.00 45.85 19 GLY B CA 1
ATOM 3710 C C . GLY B 1 19 ? -6.304 27.749 -8.502 1.00 47.30 19 GLY B C 1
ATOM 3711 O O . GLY B 1 19 ? -6.334 27.004 -9.484 1.00 46.25 19 GLY B O 1
ATOM 3712 N N . ILE B 1 20 ? -5.917 29.023 -8.570 1.00 48.16 20 ILE B N 1
ATOM 3713 C CA . ILE B 1 20 ? -5.514 29.632 -9.837 1.00 49.99 20 ILE B CA 1
ATOM 3714 C C . ILE B 1 20 ? -4.206 29.076 -10.392 1.00 50.36 20 ILE B C 1
ATOM 3715 O O . ILE B 1 20 ? -3.970 29.122 -11.601 1.00 51.25 20 ILE B O 1
ATOM 3720 N N . GLY B 1 21 ? -3.354 28.556 -9.512 1.00 50.02 21 GLY B N 1
ATOM 3721 C CA . GLY B 1 21 ? -2.095 27.997 -9.967 1.00 50.65 21 GLY B CA 1
ATOM 3722 C C . GLY B 1 21 ? -2.363 26.877 -10.955 1.00 51.20 21 GLY B C 1
ATOM 3723 O O . GLY B 1 21 ? -1.716 26.776 -11.999 1.00 51.11 21 GLY B O 1
ATOM 3724 N N . HIS B 1 22 ? -3.338 26.038 -10.621 1.00 50.72 22 HIS B N 1
ATOM 3725 C CA . HIS B 1 22 ? -3.716 24.916 -11.471 1.00 50.11 22 HIS B CA 1
ATOM 3726 C C . HIS B 1 22 ? -4.653 25.352 -12.589 1.00 48.44 22 HIS B C 1
ATOM 3727 O O . HIS B 1 22 ? -4.575 24.841 -13.703 1.00 48.43 22 HIS B O 1
ATOM 3734 N N . LEU B 1 23 ? -5.543 26.291 -12.291 1.00 47.08 23 LEU B N 1
ATOM 3735 C CA . LEU B 1 23 ? -6.477 26.775 -13.295 1.00 46.38 23 LEU B CA 1
ATOM 3736 C C . LEU B 1 23 ? -5.694 27.386 -14.449 1.00 46.28 23 LEU B C 1
ATOM 3737 O O . LEU B 1 23 ? -6.095 27.285 -15.606 1.00 46.17 23 LEU B O 1
ATOM 3742 N N . ALA B 1 24 ? -4.566 28.009 -14.128 1.00 45.42 24 ALA B N 1
ATOM 3743 C CA . ALA B 1 24 ? -3.727 28.635 -15.141 1.00 44.65 24 ALA B CA 1
ATOM 3744 C C . ALA B 1 24 ? -3.072 27.597 -16.051 1.00 43.77 24 ALA B C 1
ATOM 3745 O O . ALA B 1 24 ? -3.155 27.689 -17.274 1.00 43.90 24 ALA B O 1
ATOM 3747 N N . SER B 1 25 ? -2.419 26.612 -15.444 1.00 42.73 25 SER B N 1
ATOM 3748 C CA . SER B 1 25 ? -1.741 25.556 -16.191 1.00 40.90 25 SER B CA 1
ATOM 3749 C C . SER B 1 25 ? -2.710 24.811 -17.108 1.00 39.54 25 SER B C 1
ATOM 3750 O O . SER B 1 25 ? -2.366 24.445 -18.234 1.00 38.54 25 SER B O 1
ATOM 3753 N N . ALA B 1 26 ? -3.922 24.588 -16.609 1.00 37.22 26 ALA B N 1
ATOM 3754 C CA . ALA B 1 26 ? -4.954 23.885 -17.358 1.00 34.59 26 ALA B CA 1
ATOM 3755 C C . ALA B 1 26 ? -5.426 24.706 -18.553 1.00 33.03 26 ALA B C 1
ATOM 3756 O O . ALA B 1 26 ? -5.694 24.164 -19.623 1.00 31.58 26 ALA B O 1
ATOM 3758 N N . LEU B 1 27 ? -5.529 26.017 -18.367 1.00 31.45 27 LEU B N 1
ATOM 3759 C CA . LEU B 1 27 ? -5.974 26.896 -19.437 1.00 29.91 27 LEU B CA 1
ATOM 3760 C C . LEU B 1 27 ? -4.950 27.011 -20.566 1.00 27.18 27 LEU B C 1
ATOM 3761 O O . LEU B 1 27 ? -5.327 27.075 -21.736 1.00 23.78 27 LEU B O 1
ATOM 3766 N N . GLU B 1 28 ? -3.662 27.033 -20.227 1.00 25.41 28 GLU B N 1
ATOM 3767 C CA . GLU B 1 28 ? -2.628 27.111 -21.257 1.00 23.88 28 GLU B CA 1
ATOM 3768 C C . GLU B 1 28 ? -2.688 25.829 -22.074 1.00 21.10 28 GLU B C 1
ATOM 3769 O O . GLU B 1 28 ? -2.471 25.840 -23.286 1.00 20.43 28 GLU B O 1
ATOM 3775 N N . PHE B 1 29 ? -2.983 24.719 -21.405 1.00 17.97 29 PHE B N 1
ATOM 3776 C CA . PHE B 1 29 ? -3.073 23.441 -22.098 1.00 17.18 29 PHE B CA 1
ATOM 3777 C C . PHE B 1 29 ? -4.328 23.411 -22.977 1.00 16.56 29 PHE B C 1
ATOM 3778 O O . PHE B 1 29 ? -4.297 22.913 -24.105 1.00 17.78 29 PHE B O 1
ATOM 3786 N N . ALA B 1 30 ? -5.429 23.951 -22.466 1.00 16.74 30 ALA B N 1
ATOM 3787 C CA . ALA B 1 30 ? -6.669 23.997 -23.230 1.00 17.48 30 ALA B CA 1
ATOM 3788 C C . ALA B 1 30 ? -6.443 24.810 -24.505 1.00 19.38 30 ALA B C 1
ATOM 3789 O O . ALA B 1 30 ? -6.932 24.452 -25.579 1.00 17.87 30 ALA B O 1
ATOM 3791 N N . LYS B 1 31 ? -5.698 25.906 -24.373 1.00 18.19 31 LYS B N 1
ATOM 3792 C CA . LYS B 1 31 ? -5.395 26.777 -25.506 1.00 21.02 31 LYS B CA 1
ATOM 3793 C C . LYS B 1 31 ? -4.540 26.027 -26.529 1.00 19.41 31 LYS B C 1
ATOM 3794 O O . LYS B 1 31 ? -4.773 26.110 -27.732 1.00 18.78 31 LYS B O 1
ATOM 3800 N N . LEU B 1 32 ? -3.548 25.294 -26.041 1.00 18.81 32 LEU B N 1
ATOM 3801 C CA . LEU B 1 32 ? -2.670 24.537 -26.921 1.00 19.10 32 LEU B CA 1
ATOM 3802 C C . LEU B 1 32 ? -3.458 23.521 -27.754 1.00 18.88 32 LEU B C 1
ATOM 3803 O O . LEU B 1 32 ? -3.247 23.405 -28.968 1.00 18.86 32 LEU B O 1
ATOM 3808 N N . LEU B 1 33 ? -4.370 22.794 -27.110 1.00 16.94 33 LEU B N 1
ATOM 3809 C CA . LEU B 1 33 ? -5.162 21.796 -27.823 1.00 17.14 33 LEU B CA 1
ATOM 3810 C C . LEU B 1 33 ? -6.164 22.399 -28.792 1.00 17.36 33 LEU B C 1
ATOM 3811 O O . LEU B 1 33 ? -6.261 21.958 -29.937 1.00 15.42 33 LEU B O 1
ATOM 3816 N N . THR B 1 34 ? -6.916 23.400 -28.344 1.00 17.72 34 THR B N 1
ATOM 3817 C CA . THR B 1 34 ? -7.908 24.005 -29.227 1.00 17.18 34 THR B CA 1
ATOM 3818 C C . THR B 1 34 ? -7.219 24.690 -30.403 1.00 17.66 34 THR B C 1
ATOM 3819 O O . THR B 1 34 ? -7.754 24.720 -31.506 1.00 18.24 34 THR B O 1
ATOM 3823 N N . ASN B 1 35 ? -6.021 25.222 -30.178 1.00 19.24 35 ASN B N 1
ATOM 3824 C CA . ASN B 1 35 ? -5.292 25.867 -31.263 1.00 20.19 35 ASN B CA 1
ATOM 3825 C C . ASN B 1 35 ? -4.957 24.861 -32.359 1.00 20.29 35 ASN B C 1
ATOM 3826 O O . ASN B 1 35 ? -4.751 25.245 -33.507 1.00 20.76 35 ASN B O 1
ATOM 3831 N N . HIS B 1 36 ? -4.917 23.572 -32.015 1.00 21.06 36 HIS B N 1
ATOM 3832 C CA . HIS B 1 36 ? -4.577 22.548 -33.002 1.00 20.43 36 HIS B CA 1
ATOM 3833 C C . HIS B 1 36 ? -5.697 21.630 -33.476 1.00 21.01 36 HIS B C 1
ATOM 3834 O O . HIS B 1 36 ? -5.451 20.577 -34.065 1.00 21.86 36 HIS B O 1
ATOM 3841 N N . ASP B 1 37 ? -6.932 22.046 -33.225 1.00 20.78 37 ASP B N 1
ATOM 3842 C CA . ASP B 1 37 ? -8.105 21.314 -33.679 1.00 23.02 37 ASP B CA 1
ATOM 3843 C C . ASP B 1 37 ? -9.266 22.275 -33.559 1.00 22.93 37 ASP B C 1
ATOM 3844 O O . ASP B 1 37 ? -9.811 22.474 -32.475 1.00 22.39 37 ASP B O 1
ATOM 3849 N N . LYS B 1 38 ? -9.625 22.875 -34.685 1.00 22.70 38 LYS B N 1
ATOM 3850 C CA . LYS B 1 38 ? -10.709 23.839 -34.754 1.00 24.56 38 LYS B CA 1
ATOM 3851 C C . LYS B 1 38 ? -12.053 23.257 -34.328 1.00 23.08 38 LYS B C 1
ATOM 3852 O O . LYS B 1 38 ? -12.960 23.995 -33.968 1.00 22.93 38 LYS B O 1
ATOM 3858 N N . ASN B 1 39 ? -12.183 21.935 -34.360 1.00 22.50 39 ASN B N 1
ATOM 3859 C CA . ASN B 1 39 ? -13.446 21.305 -33.986 1.00 23.57 39 ASN B CA 1
ATOM 3860 C C . ASN B 1 39 ? -13.437 20.729 -32.571 1.00 23.11 39 ASN B C 1
ATOM 3861 O O . ASN B 1 39 ? -14.368 20.023 -32.169 1.00 21.79 39 ASN B O 1
ATOM 3866 N N . LEU B 1 40 ? -12.391 21.038 -31.813 1.00 21.52 40 LEU B N 1
ATOM 3867 C CA . LEU B 1 40 ? -12.293 20.550 -30.444 1.00 21.94 40 LEU B CA 1
ATOM 3868 C C . LEU B 1 40 ? -12.728 21.616 -29.443 1.00 21.50 40 LEU B C 1
ATOM 3869 O O . LEU B 1 40 ? -12.210 22.729 -29.440 1.00 20.37 40 LEU B O 1
ATOM 3874 N N . TYR B 1 41 ? -13.688 21.269 -28.592 1.00 22.00 41 TYR B N 1
ATOM 3875 C CA . TYR B 1 41 ? -14.173 22.197 -27.584 1.00 22.60 41 TYR B CA 1
ATOM 3876 C C . TYR B 1 41 ? -13.833 21.686 -26.198 1.00 23.32 41 TYR B C 1
ATOM 3877 O O . TYR B 1 41 ? -13.851 20.482 -25.943 1.00 24.50 41 TYR B O 1
ATOM 3886 N N . ILE B 1 42 ? -13.514 22.609 -25.303 1.00 21.81 42 ILE B N 1
ATOM 3887 C CA . ILE B 1 42 ? -13.154 22.231 -23.954 1.00 20.76 42 ILE B CA 1
ATOM 3888 C C . ILE B 1 42 ? -13.999 22.949 -22.908 1.00 21.75 42 ILE B C 1
ATOM 3889 O O . ILE B 1 42 ? -14.260 24.149 -23.007 1.00 22.23 42 ILE B O 1
ATOM 3894 N N . THR B 1 43 ? -14.446 22.184 -21.923 1.00 20.44 43 THR B N 1
ATOM 3895 C CA . THR B 1 43 ? -15.221 22.715 -20.819 1.00 21.01 43 THR B CA 1
ATOM 3896 C C . THR B 1 43 ? -14.361 22.497 -19.581 1.00 21.11 43 THR B C 1
ATOM 3897 O O . THR B 1 43 ? -13.977 21.367 -19.271 1.00 21.26 43 THR B O 1
ATOM 3901 N N . VAL B 1 44 ? -14.043 23.585 -18.893 1.00 19.99 44 VAL B N 1
ATOM 3902 C CA . VAL B 1 44 ? -13.226 23.515 -17.698 1.00 20.93 44 VAL B CA 1
ATOM 3903 C C . VAL B 1 44 ? -14.070 23.703 -16.444 1.00 21.64 44 VAL B C 1
ATOM 3904 O O . VAL B 1 44 ? -14.710 24.738 -16.262 1.00 21.82 44 VAL B O 1
ATOM 3908 N N . PHE B 1 45 ? -14.072 22.691 -15.584 1.00 21.74 45 PHE B N 1
ATOM 3909 C CA . PHE B 1 45 ? -14.814 22.744 -14.327 1.00 21.62 45 PHE B CA 1
ATOM 3910 C C . PHE B 1 45 ? -13.966 23.520 -13.326 1.00 22.45 45 PHE B C 1
ATOM 3911 O O . PHE B 1 45 ? -12.814 23.162 -13.075 1.00 21.47 45 PHE B O 1
ATOM 3919 N N . CYS B 1 46 ? -14.527 24.580 -12.758 1.00 24.25 46 CYS B N 1
ATOM 3920 C CA . CYS B 1 46 ? -13.798 25.378 -11.783 1.00 29.89 46 CYS B CA 1
ATOM 3921 C C . CYS B 1 46 ? -14.237 25.069 -10.352 1.00 30.68 46 CYS B C 1
ATOM 3922 O O . CYS B 1 46 ? -15.404 25.243 -9.996 1.00 29.46 46 CYS B O 1
ATOM 3925 N N . ILE B 1 47 ? -13.284 24.608 -9.546 1.00 34.28 47 ILE B N 1
ATOM 3926 C CA . ILE B 1 47 ? -13.513 24.265 -8.146 1.00 38.97 47 ILE B CA 1
ATOM 3927 C C . ILE B 1 47 ? -12.776 25.276 -7.277 1.00 43.09 47 ILE B C 1
ATOM 3928 O O . ILE B 1 47 ? -11.551 25.379 -7.348 1.00 44.36 47 ILE B O 1
ATOM 3933 N N . LYS B 1 48 ? -13.510 26.013 -6.451 1.00 48.25 48 LYS B N 1
ATOM 3934 C CA . LYS B 1 48 ? -12.888 27.009 -5.585 1.00 52.82 48 LYS B CA 1
ATOM 3935 C C . LYS B 1 48 ? -12.301 26.392 -4.318 1.00 54.48 48 LYS B C 1
ATOM 3936 O O . LYS B 1 48 ? -13.003 25.737 -3.549 1.00 54.20 48 LYS B O 1
ATOM 3942 N N . PHE B 1 49 ? -11.004 26.608 -4.115 1.00 57.58 49 PHE B N 1
ATOM 3943 C CA . PHE B 1 49 ? -10.296 26.087 -2.948 1.00 61.18 49 PHE B CA 1
ATOM 3944 C C . PHE B 1 49 ? -10.930 26.619 -1.665 1.00 63.22 49 PHE B C 1
ATOM 3945 O O . PHE B 1 49 ? -11.273 27.798 -1.572 1.00 61.82 49 PHE B O 1
ATOM 3953 N N . PRO B 1 50 ? -11.091 25.748 -0.657 1.00 66.33 50 PRO B N 1
ATOM 3954 C CA . PRO B 1 50 ? -11.685 26.107 0.636 1.00 69.17 50 PRO B CA 1
ATOM 3955 C C . PRO B 1 50 ? -11.208 27.446 1.209 1.00 71.77 50 PRO B C 1
ATOM 3956 O O . PRO B 1 50 ? -10.086 27.553 1.709 1.00 71.59 50 PRO B O 1
ATOM 3960 N N . GLY B 1 51 ? -12.064 28.463 1.128 1.00 74.49 51 GLY B N 1
ATOM 3961 C CA . GLY B 1 51 ? -11.715 29.771 1.659 1.00 78.03 51 GLY B CA 1
ATOM 3962 C C . GLY B 1 51 ? -11.317 30.820 0.636 1.00 80.89 51 GLY B C 1
ATOM 3963 O O . GLY B 1 51 ? -12.125 31.673 0.263 1.00 81.10 51 GLY B O 1
ATOM 3964 N N . MET B 1 52 ? -10.066 30.760 0.189 1.00 83.38 52 MET B N 1
ATOM 3965 C CA . MET B 1 52 ? -9.532 31.708 -0.786 1.00 86.07 52 MET B CA 1
ATOM 3966 C C . MET B 1 52 ? -10.504 32.065 -1.906 1.00 88.10 52 MET B C 1
ATOM 3967 O O . MET B 1 52 ? -11.203 31.201 -2.434 1.00 88.16 52 MET B O 1
ATOM 3972 N N . PRO B 1 53 ? -10.556 33.355 -2.280 1.00 90.31 53 PRO B N 1
ATOM 3973 C CA . PRO B 1 53 ? -11.433 33.864 -3.342 1.00 92.17 53 PRO B CA 1
ATOM 3974 C C . PRO B 1 53 ? -11.034 33.334 -4.720 1.00 93.79 53 PRO B C 1
ATOM 3975 O O . PRO B 1 53 ? -11.329 32.190 -5.065 1.00 94.15 53 PRO B O 1
ATOM 3979 N N . PHE B 1 54 ? -10.363 34.178 -5.500 1.00 95.64 54 PHE B N 1
ATOM 3980 C CA . PHE B 1 54 ? -9.909 33.812 -6.840 1.00 97.33 54 PHE B CA 1
ATOM 3981 C C . PHE B 1 54 ? -11.067 33.314 -7.702 1.00 98.38 54 PHE B C 1
ATOM 3982 O O . PHE B 1 54 ? -10.860 32.551 -8.650 1.00 98.53 54 PHE B O 1
ATOM 3990 N N . ALA B 1 55 ? -12.278 33.753 -7.368 1.00 99.53 55 ALA B N 1
ATOM 3991 C CA . ALA B 1 55 ? -13.490 33.357 -8.085 1.00 100.49 55 ALA B CA 1
ATOM 3992 C C . ALA B 1 55 ? -13.296 33.249 -9.596 1.00 101.13 55 ALA B C 1
ATOM 3993 O O . ALA B 1 55 ? -12.964 32.179 -10.112 1.00 101.46 55 ALA B O 1
ATOM 3995 N N . ASP B 1 56 ? -13.510 34.356 -10.302 1.00 101.61 56 ASP B N 1
ATOM 3996 C CA . ASP B 1 56 ? -13.361 34.378 -11.754 1.00 101.79 56 ASP B CA 1
ATOM 3997 C C . ASP B 1 56 ? -12.561 35.591 -12.219 1.00 101.70 56 ASP B C 1
ATOM 3998 O O . ASP B 1 56 ? -12.732 36.070 -13.341 1.00 101.60 56 ASP B O 1
ATOM 4003 N N . SER B 1 57 ? -11.684 36.079 -11.350 1.00 101.69 57 SER B N 1
ATOM 4004 C CA . SER B 1 57 ? -10.855 37.235 -11.665 1.00 101.85 57 SER B CA 1
ATOM 4005 C C . SER B 1 57 ? -9.772 36.860 -12.672 1.00 101.80 57 SER B C 1
ATOM 4006 O O . SER B 1 57 ? -9.643 37.489 -13.724 1.00 101.64 57 SER B O 1
ATOM 4009 N N . TYR B 1 58 ? -8.996 35.832 -12.342 1.00 101.87 58 TYR B N 1
ATOM 4010 C CA . TYR B 1 58 ? -7.924 35.368 -13.216 1.00 101.74 58 TYR B CA 1
ATOM 4011 C C . TYR B 1 58 ? -8.497 34.593 -14.399 1.00 101.02 58 TYR B C 1
ATOM 4012 O O . TYR B 1 58 ? -7.861 34.474 -15.448 1.00 100.88 58 TYR B O 1
ATOM 4021 N N . ILE B 1 59 ? -9.702 34.064 -14.217 1.00 99.96 59 ILE B N 1
ATOM 4022 C CA . ILE B 1 59 ? -10.375 33.297 -15.256 1.00 98.54 59 ILE B CA 1
ATOM 4023 C C . ILE B 1 59 ? -10.506 34.114 -16.539 1.00 97.30 59 ILE B C 1
ATOM 4024 O O . ILE B 1 59 ? -9.732 33.928 -17.477 1.00 97.21 59 ILE B O 1
ATOM 4029 N N . LYS B 1 60 ? -11.480 35.019 -16.582 1.00 95.93 60 LYS B N 1
ATOM 4030 C CA . LYS B 1 60 ? -11.675 35.848 -17.765 1.00 94.74 60 LYS B CA 1
ATOM 4031 C C . LYS B 1 60 ? -10.413 36.638 -18.082 1.00 94.17 60 LYS B C 1
ATOM 4032 O O . LYS B 1 60 ? -10.191 37.037 -19.226 1.00 93.97 60 LYS B O 1
ATOM 4038 N N . SER B 1 61 ? -9.590 36.859 -17.061 1.00 93.41 61 SER B N 1
ATOM 4039 C CA . SER B 1 61 ? -8.341 37.597 -17.222 1.00 92.29 61 SER B CA 1
ATOM 4040 C C . SER B 1 61 ? -7.503 36.992 -18.343 1.00 91.33 61 SER B C 1
ATOM 4041 O O . SER B 1 61 ? -7.110 37.689 -19.279 1.00 91.65 61 SER B O 1
ATOM 4044 N N . VAL B 1 62 ? -7.232 35.693 -18.242 1.00 89.65 62 VAL B N 1
ATOM 4045 C CA . VAL B 1 62 ? -6.445 34.994 -19.253 1.00 87.80 62 VAL B CA 1
ATOM 4046 C C . VAL B 1 62 ? -7.335 34.172 -20.185 1.00 86.21 62 VAL B C 1
ATOM 4047 O O . VAL B 1 62 ? -6.881 33.215 -20.814 1.00 85.91 62 VAL B O 1
ATOM 4051 N N . LEU B 1 63 ? -8.606 34.554 -20.266 1.00 84.33 63 LEU B N 1
ATOM 4052 C CA . LEU B 1 63 ? -9.563 33.869 -21.127 1.00 82.19 63 LEU B CA 1
ATOM 4053 C C . LEU B 1 63 ? -9.272 34.189 -22.584 1.00 80.69 63 LEU B C 1
ATOM 4054 O O . LEU B 1 63 ? -9.207 33.291 -23.426 1.00 80.81 63 LEU B O 1
ATOM 4059 N N . ALA B 1 64 ? -9.096 35.477 -22.872 1.00 78.43 64 ALA B N 1
ATOM 4060 C CA . ALA B 1 64 ? -8.833 35.937 -24.231 1.00 75.63 64 ALA B CA 1
ATOM 4061 C C . ALA B 1 64 ? -10.024 35.546 -25.094 1.00 73.58 64 ALA B C 1
ATOM 4062 O O . ALA B 1 64 ? -9.899 35.366 -26.306 1.00 73.83 64 ALA B O 1
ATOM 4064 N N . SER B 1 65 ? -11.181 35.420 -24.449 1.00 70.74 65 SER B N 1
ATOM 4065 C CA . SER B 1 65 ? -12.416 35.035 -25.119 1.00 67.40 65 SER B CA 1
ATOM 4066 C C . SER B 1 65 ? -12.161 33.954 -26.160 1.00 64.59 65 SER B C 1
ATOM 4067 O O . SER B 1 65 ? -12.263 34.195 -27.364 1.00 65.66 65 SER B O 1
ATOM 4070 N N . GLN B 1 66 ? -11.810 32.766 -25.683 1.00 60.11 66 GLN B N 1
ATOM 4071 C CA . GLN B 1 66 ? -11.555 31.628 -26.554 1.00 54.05 66 GLN B CA 1
ATOM 4072 C C . GLN B 1 66 ? -12.902 30.959 -26.815 1.00 49.18 66 GLN B C 1
ATOM 4073 O O . GLN B 1 66 ? -13.517 30.412 -25.904 1.00 48.83 66 GLN B O 1
ATOM 4079 N N . PRO B 1 67 ? -13.385 31.009 -28.066 1.00 45.26 67 PRO B N 1
ATOM 4080 C CA . PRO B 1 67 ? -14.671 30.406 -28.432 1.00 41.41 67 PRO B CA 1
ATOM 4081 C C . PRO B 1 67 ? -14.761 28.905 -28.153 1.00 37.72 67 PRO B C 1
ATOM 4082 O O . PRO B 1 67 ? -15.838 28.389 -27.851 1.00 37.11 67 PRO B O 1
ATOM 4086 N N . GLN B 1 68 ? -13.628 28.214 -28.256 1.00 32.92 68 GLN B N 1
ATOM 4087 C CA . GLN B 1 68 ? -13.581 26.769 -28.043 1.00 29.21 68 GLN B CA 1
ATOM 4088 C C . GLN B 1 68 ? -13.374 26.361 -26.588 1.00 27.79 68 GLN B C 1
ATOM 4089 O O . GLN B 1 68 ? -13.261 25.175 -26.286 1.00 28.71 68 GLN B O 1
ATOM 4095 N N . ILE B 1 69 ? -13.316 27.333 -25.689 1.00 26.08 69 ILE B N 1
ATOM 4096 C CA . ILE B 1 69 ? -13.126 27.029 -24.276 1.00 27.07 69 ILE B CA 1
ATOM 4097 C C . ILE B 1 69 ? -14.209 27.690 -23.434 1.00 27.60 69 ILE B C 1
ATOM 4098 O O . ILE B 1 69 ? -14.480 28.884 -23.565 1.00 29.08 69 ILE B O 1
ATOM 4103 N N . GLN B 1 70 ? -14.833 26.896 -22.576 1.00 27.22 70 GLN B N 1
ATOM 4104 C CA . GLN B 1 70 ? -15.898 27.371 -21.703 1.00 30.21 70 GLN B CA 1
ATOM 4105 C C . GLN B 1 70 ? -15.554 27.016 -20.260 1.00 28.93 70 GLN B C 1
ATOM 4106 O O . GLN B 1 70 ? -14.936 25.987 -20.000 1.00 29.15 70 GLN B O 1
ATOM 4112 N N . LEU B 1 71 ? -15.955 27.870 -19.327 1.00 28.41 71 LEU B N 1
ATOM 4113 C CA . LEU B 1 71 ? -15.695 27.649 -17.907 1.00 30.31 71 LEU B CA 1
ATOM 4114 C C . LEU B 1 71 ? -17.032 27.434 -17.186 1.00 30.31 71 LEU B C 1
ATOM 4115 O O . LEU B 1 71 ? -18.018 28.124 -17.463 1.00 30.06 71 LEU B O 1
ATOM 4120 N N . ILE B 1 72 ? -17.060 26.469 -16.272 1.00 28.18 72 ILE B N 1
ATOM 4121 C CA . ILE B 1 72 ? -18.257 26.158 -15.496 1.00 27.02 72 ILE B CA 1
ATOM 4122 C C . ILE B 1 72 ? -17.880 26.113 -14.014 1.00 26.24 72 ILE B C 1
ATOM 4123 O O . ILE B 1 72 ? -17.000 25.341 -13.626 1.00 24.78 72 ILE B O 1
ATOM 4128 N N . ASP B 1 73 ? -18.529 26.940 -13.193 1.00 23.18 73 ASP B N 1
ATOM 4129 C CA . ASP B 1 73 ? -18.251 26.956 -11.757 1.00 26.76 73 ASP B CA 1
ATOM 4130 C C . ASP B 1 73 ? -19.136 25.946 -11.041 1.00 27.76 73 ASP B C 1
ATOM 4131 O O . ASP B 1 73 ? -20.363 25.987 -11.162 1.00 27.13 73 ASP B O 1
ATOM 4136 N N . LEU B 1 74 ? -18.523 25.044 -10.290 1.00 27.25 74 LEU B N 1
ATOM 4137 C CA . LEU B 1 74 ? -19.300 24.066 -9.546 1.00 30.42 74 LEU B CA 1
ATOM 4138 C C . LEU B 1 74 ? -19.633 24.678 -8.191 1.00 32.81 74 LEU B C 1
ATOM 4139 O O . LEU B 1 74 ? -18.831 25.423 -7.629 1.00 32.39 74 LEU B O 1
ATOM 4144 N N . PRO B 1 75 ? -20.832 24.400 -7.662 1.00 35.04 75 PRO B N 1
ATOM 4145 C CA . PRO B 1 75 ? -21.200 24.960 -6.358 1.00 37.02 75 PRO B CA 1
ATOM 4146 C C . PRO B 1 75 ? -20.142 24.607 -5.319 1.00 38.62 75 PRO B C 1
ATOM 4147 O O . PRO B 1 75 ? -19.473 23.583 -5.436 1.00 38.85 75 PRO B O 1
ATOM 4151 N N . GLU B 1 76 ? -19.982 25.460 -4.311 1.00 41.66 76 GLU B N 1
ATOM 4152 C CA . GLU B 1 76 ? -19.005 25.208 -3.261 1.00 43.71 76 GLU B CA 1
ATOM 4153 C C . GLU B 1 76 ? -19.610 24.313 -2.190 1.00 44.22 76 GLU B C 1
ATOM 4154 O O . GLU B 1 76 ? -20.816 24.349 -1.952 1.00 42.68 76 GLU B O 1
ATOM 4160 N N . VAL B 1 77 ? -18.771 23.501 -1.554 1.00 45.07 77 VAL B N 1
ATOM 4161 C CA . VAL B 1 77 ? -19.232 22.597 -0.506 1.00 46.39 77 VAL B CA 1
ATOM 4162 C C . VAL B 1 77 ? -18.408 22.784 0.764 1.00 47.09 77 VAL B C 1
ATOM 4163 O O . VAL B 1 77 ? -17.283 23.284 0.717 1.00 47.24 77 VAL B O 1
ATOM 4167 N N . GLU B 1 78 ? -18.975 22.387 1.899 1.00 47.72 78 GLU B N 1
ATOM 4168 C CA . GLU B 1 78 ? -18.280 22.500 3.178 1.00 48.46 78 GLU B CA 1
ATOM 4169 C C . GLU B 1 78 ? -16.913 21.834 3.072 1.00 47.98 78 GLU B C 1
ATOM 4170 O O . GLU B 1 78 ? -16.812 20.664 2.707 1.00 47.20 78 GLU B O 1
ATOM 4176 N N . PRO B 1 79 ? -15.840 22.573 3.386 1.00 47.88 79 PRO B N 1
ATOM 4177 C CA . PRO B 1 79 ? -14.495 22.002 3.311 1.00 47.21 79 PRO B CA 1
ATOM 4178 C C . PRO B 1 79 ? -14.284 20.977 4.423 1.00 47.10 79 PRO B C 1
ATOM 4179 O O . PRO B 1 79 ? -15.011 20.971 5.417 1.00 46.64 79 PRO B O 1
ATOM 4183 N N . PRO B 1 80 ? -13.293 20.089 4.267 1.00 46.70 80 PRO B N 1
ATOM 4184 C CA . PRO B 1 80 ? -13.044 19.084 5.303 1.00 46.84 80 PRO B CA 1
ATOM 4185 C C . PRO B 1 80 ? -12.592 19.738 6.609 1.00 47.39 80 PRO B C 1
ATOM 4186 O O . PRO B 1 80 ? -12.267 20.925 6.631 1.00 46.51 80 PRO B O 1
ATOM 4190 N N . PRO B 1 81 ? -12.581 18.977 7.716 1.00 47.97 81 PRO B N 1
ATOM 4191 C CA . PRO B 1 81 ? -12.158 19.539 9.003 1.00 49.02 81 PRO B CA 1
ATOM 4192 C C . PRO B 1 81 ? -10.700 19.986 8.997 1.00 50.20 81 PRO B C 1
ATOM 4193 O O . PRO B 1 81 ? -9.839 19.320 8.421 1.00 49.45 81 PRO B O 1
ATOM 4197 N N . GLN B 1 82 ? -10.438 21.124 9.638 1.00 52.01 82 GLN B N 1
ATOM 4198 C CA . GLN B 1 82 ? -9.094 21.695 9.716 1.00 54.24 82 GLN B CA 1
ATOM 4199 C C . GLN B 1 82 ? -8.077 20.717 10.286 1.00 54.09 82 GLN B C 1
ATOM 4200 O O . GLN B 1 82 ? -6.881 20.822 10.013 1.00 54.48 82 GLN B O 1
ATOM 4206 N N . GLU B 1 83 ? -8.555 19.767 11.080 1.00 53.97 83 GLU B N 1
ATOM 4207 C CA . GLU B 1 83 ? -7.674 18.785 11.691 1.00 54.27 83 GLU B CA 1
ATOM 4208 C C . GLU B 1 83 ? -6.878 18.020 10.641 1.00 52.97 83 GLU B C 1
ATOM 4209 O O . GLU B 1 83 ? -5.755 17.585 10.899 1.00 52.72 83 GLU B O 1
ATOM 4215 N N . LEU B 1 84 ? -7.461 17.866 9.456 1.00 51.51 84 LEU B N 1
ATOM 4216 C CA . LEU B 1 84 ? -6.811 17.140 8.369 1.00 48.90 84 LEU B CA 1
ATOM 4217 C C . LEU B 1 84 ? -5.640 17.892 7.746 1.00 47.52 84 LEU B C 1
ATOM 4218 O O . LEU B 1 84 ? -4.881 17.324 6.959 1.00 46.68 84 LEU B O 1
ATOM 4223 N N . LEU B 1 85 ? -5.492 19.165 8.095 1.00 45.80 85 LEU B N 1
ATOM 4224 C CA . LEU B 1 85 ? -4.402 19.963 7.551 1.00 45.29 85 LEU B CA 1
ATOM 4225 C C . LEU B 1 85 ? -3.033 19.441 7.962 1.00 44.88 85 LEU B C 1
ATOM 4226 O O . LEU B 1 85 ? -2.012 19.950 7.507 1.00 44.94 85 LEU B O 1
ATOM 4231 N N . LYS B 1 86 ? -3.013 18.428 8.824 1.00 44.70 86 LYS B N 1
ATOM 4232 C CA . LYS B 1 86 ? -1.755 17.839 9.263 1.00 44.16 86 LYS B CA 1
ATOM 4233 C C . LYS B 1 86 ? -1.071 17.247 8.032 1.00 43.77 86 LYS B C 1
ATOM 4234 O O . LYS B 1 86 ? 0.124 16.948 8.047 1.00 43.90 86 LYS B O 1
ATOM 4240 N N . SER B 1 87 ? -1.857 17.087 6.968 1.00 41.40 87 SER B N 1
ATOM 4241 C CA . SER B 1 87 ? -1.381 16.560 5.694 1.00 38.45 87 SER B CA 1
ATOM 4242 C C . SER B 1 87 ? -2.096 17.320 4.578 1.00 35.92 87 SER B C 1
ATOM 4243 O O . SER B 1 87 ? -3.266 17.066 4.294 1.00 34.01 87 SER B O 1
ATOM 4246 N N . PRO B 1 88 ? -1.403 18.274 3.940 1.00 33.73 88 PRO B N 1
ATOM 4247 C CA . PRO B 1 88 ? -2.017 19.050 2.857 1.00 33.04 88 PRO B CA 1
ATOM 4248 C C . PRO B 1 88 ? -2.610 18.131 1.797 1.00 31.29 88 PRO B C 1
ATOM 4249 O O . PRO B 1 88 ? -3.746 18.312 1.366 1.00 30.08 88 PRO B O 1
ATOM 4253 N N . GLU B 1 89 ? -1.828 17.139 1.387 1.00 30.01 89 GLU B N 1
ATOM 4254 C CA . GLU B 1 89 ? -2.274 16.198 0.373 1.00 30.28 89 GLU B CA 1
ATOM 4255 C C . GLU B 1 89 ? -3.582 15.495 0.749 1.00 29.84 89 GLU B C 1
ATOM 4256 O O . GLU B 1 89 ? -4.522 15.463 -0.047 1.00 28.22 89 GLU B O 1
ATOM 4262 N N . PHE B 1 90 ? -3.651 14.944 1.959 1.00 29.49 90 PHE B N 1
ATOM 4263 C CA . PHE B 1 90 ? -4.860 14.237 2.385 1.00 30.87 90 PHE B CA 1
ATOM 4264 C C . PHE B 1 90 ? -6.056 15.174 2.477 1.00 29.64 90 PHE B C 1
ATOM 4265 O O . PHE B 1 90 ? -7.193 14.779 2.209 1.00 30.39 90 PHE B O 1
ATOM 4273 N N . TYR B 1 91 ? -5.792 16.414 2.868 1.00 29.48 91 TYR B N 1
ATOM 4274 C CA . TYR B 1 91 ? -6.834 17.427 2.994 1.00 29.16 91 TYR B CA 1
ATOM 4275 C C . TYR B 1 91 ? -7.438 17.694 1.618 1.00 28.94 91 TYR B C 1
ATOM 4276 O O . TYR B 1 91 ? -8.655 17.649 1.446 1.00 27.48 91 TYR B O 1
ATOM 4285 N N . ILE B 1 92 ? -6.570 17.964 0.643 1.00 30.38 92 ILE B N 1
ATOM 4286 C CA . ILE B 1 92 ? -6.983 18.248 -0.733 1.00 31.51 92 ILE B CA 1
ATOM 4287 C C . ILE B 1 92 ? -7.728 17.069 -1.350 1.00 30.33 92 ILE B C 1
ATOM 4288 O O . ILE B 1 92 ? -8.744 17.245 -2.022 1.00 29.61 92 ILE B O 1
ATOM 4293 N N . LEU B 1 93 ? -7.214 15.866 -1.116 1.00 30.71 93 LEU B N 1
ATOM 4294 C CA . LEU B 1 93 ? -7.832 14.655 -1.650 1.00 30.15 93 LEU B CA 1
ATOM 4295 C C . LEU B 1 93 ? -9.253 14.509 -1.100 1.00 28.72 93 LEU B C 1
ATOM 4296 O O . LEU B 1 93 ? -10.198 14.238 -1.842 1.00 29.49 93 LEU B O 1
ATOM 4301 N N . THR B 1 94 ? -9.390 14.687 0.208 1.00 28.12 94 THR B N 1
ATOM 4302 C CA . THR B 1 94 ? -10.685 14.582 0.879 1.00 27.69 94 THR B CA 1
ATOM 4303 C C .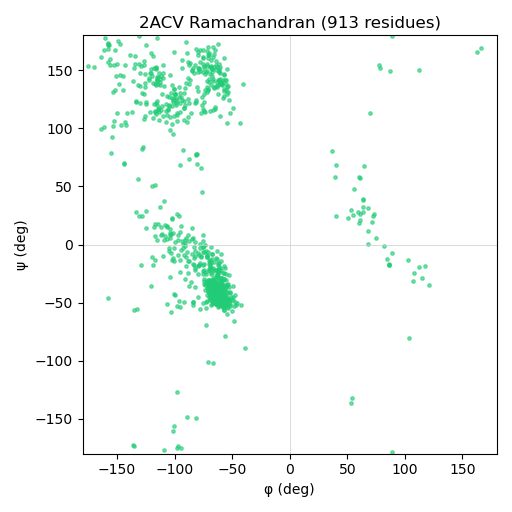 THR B 1 94 ? -11.661 15.606 0.299 1.00 26.96 94 THR B C 1
ATOM 4304 O O . THR B 1 94 ? -12.818 15.296 0.013 1.00 27.62 94 THR B O 1
ATOM 4308 N N . PHE B 1 95 ? -11.177 16.827 0.123 1.00 27.18 95 PHE B N 1
ATOM 4309 C CA . PHE B 1 95 ? -11.985 17.901 -0.428 1.00 28.01 95 PHE B CA 1
ATOM 4310 C C . PHE B 1 95 ? -12.524 17.522 -1.803 1.00 28.78 95 PHE B C 1
ATOM 4311 O O . PHE B 1 95 ? -13.733 17.532 -2.033 1.00 28.98 95 PHE B O 1
ATOM 4319 N N . LEU B 1 96 ? -11.622 17.177 -2.714 1.00 30.04 96 LEU B N 1
ATOM 4320 C CA . LEU B 1 96 ? -12.020 16.807 -4.065 1.00 29.44 96 LEU B CA 1
ATOM 4321 C C . LEU B 1 96 ? -12.979 15.623 -4.084 1.00 29.18 96 LEU B C 1
ATOM 4322 O O . LEU B 1 96 ? -13.923 15.601 -4.869 1.00 29.24 96 LEU B O 1
ATOM 4327 N N . GLU B 1 97 ? -12.764 14.645 -3.215 1.00 29.18 97 GLU B N 1
ATOM 4328 C CA . GLU B 1 97 ? -13.656 13.497 -3.199 1.00 31.52 97 GLU B CA 1
ATOM 4329 C C . GLU B 1 97 ? -15.066 13.904 -2.785 1.00 31.37 97 GLU B C 1
ATOM 4330 O O . GLU B 1 97 ? -16.040 13.320 -3.249 1.00 31.86 97 GLU B O 1
ATOM 4336 N N . SER B 1 98 ? -15.182 14.915 -1.929 1.00 31.43 98 SER B N 1
ATOM 4337 C CA . SER B 1 98 ? -16.499 15.378 -1.503 1.00 30.31 98 SER B CA 1
ATOM 4338 C C . SER B 1 98 ? -17.185 16.119 -2.653 1.00 30.04 98 SER B C 1
ATOM 4339 O O . SER B 1 98 ? -18.370 16.443 -2.570 1.00 30.56 98 SER B O 1
ATOM 4342 N N . LEU B 1 99 ? -16.436 16.386 -3.723 1.00 28.56 99 LEU B N 1
ATOM 4343 C CA . LEU B 1 99 ? -16.973 17.085 -4.895 1.00 28.84 99 LEU B CA 1
ATOM 4344 C C . LEU B 1 99 ? -17.495 16.126 -5.976 1.00 28.82 99 LEU B C 1
ATOM 4345 O O . LEU B 1 99 ? -18.030 16.569 -6.994 1.00 27.73 99 LEU B O 1
ATOM 4350 N N . ILE B 1 100 ? -17.341 14.821 -5.757 1.00 28.44 100 ILE B N 1
ATOM 4351 C CA . ILE B 1 100 ? -17.787 13.829 -6.738 1.00 29.53 100 ILE B CA 1
ATOM 4352 C C . ILE B 1 100 ? -19.242 14.013 -7.173 1.00 28.60 100 ILE B C 1
ATOM 4353 O O . ILE B 1 100 ? -19.533 14.090 -8.368 1.00 28.19 100 ILE B O 1
ATOM 4358 N N . PRO B 1 101 ? -20.176 14.078 -6.211 1.00 27.27 101 PRO B N 1
ATOM 4359 C CA . PRO B 1 101 ? -21.589 14.255 -6.561 1.00 27.12 101 PRO B CA 1
ATOM 4360 C C . PRO B 1 101 ? -21.805 15.432 -7.511 1.00 25.15 101 PRO B C 1
ATOM 4361 O O . PRO B 1 101 ? -22.496 15.302 -8.514 1.00 24.87 101 PRO B O 1
ATOM 4365 N N . HIS B 1 102 ? -21.213 16.580 -7.194 1.00 25.24 102 HIS B N 1
ATOM 4366 C CA . HIS B 1 102 ? -21.352 17.749 -8.053 1.00 24.20 102 HIS B CA 1
ATOM 4367 C C . HIS B 1 102 ? -20.691 17.521 -9.407 1.00 22.14 102 HIS B C 1
ATOM 4368 O O . HIS B 1 102 ? -21.241 17.899 -10.433 1.00 21.26 102 HIS B O 1
ATOM 4375 N N . VAL B 1 103 ? -19.513 16.903 -9.410 1.00 20.19 103 VAL B N 1
ATOM 4376 C CA . VAL B 1 103 ? -18.815 16.637 -10.662 1.00 20.06 103 VAL B CA 1
ATOM 4377 C C . VAL B 1 103 ? -19.669 15.723 -11.532 1.00 20.30 103 VAL B C 1
ATOM 4378 O O . VAL B 1 103 ? -19.837 15.964 -12.731 1.00 19.97 103 VAL B O 1
ATOM 4382 N N . LYS B 1 104 ? -20.225 14.684 -10.914 1.00 21.14 104 LYS B N 1
ATOM 4383 C CA . LYS B 1 104 ? -21.053 13.729 -11.634 1.00 22.29 104 LYS B CA 1
ATOM 4384 C C . LYS B 1 104 ? -22.291 14.392 -12.217 1.00 21.75 104 LYS B C 1
ATOM 4385 O O . LYS B 1 104 ? -22.630 14.174 -13.383 1.00 19.74 104 LYS B O 1
ATOM 4391 N N . ALA B 1 105 ? -22.961 15.201 -11.399 1.00 21.94 105 ALA B N 1
ATOM 4392 C CA . ALA B 1 105 ? -24.165 15.891 -11.835 1.00 21.68 105 ALA B CA 1
ATOM 4393 C C . ALA B 1 105 ? -23.875 16.863 -12.971 1.00 22.09 105 ALA B C 1
ATOM 4394 O O . ALA B 1 105 ? -24.662 16.973 -13.906 1.00 21.74 105 ALA B O 1
ATOM 4396 N N . THR B 1 106 ? -22.750 17.572 -12.893 1.00 24.06 106 THR B N 1
ATOM 4397 C CA . THR B 1 106 ? -22.408 18.527 -13.940 1.00 22.82 106 THR B CA 1
ATOM 4398 C C . THR B 1 106 ? -22.129 17.808 -15.261 1.00 24.57 106 THR B C 1
ATOM 4399 O O . THR B 1 106 ? -22.566 18.254 -16.330 1.00 23.33 106 THR B O 1
ATOM 4403 N N . ILE B 1 107 ? -21.420 16.684 -15.192 1.00 24.49 107 ILE B N 1
ATOM 4404 C CA . ILE B 1 107 ? -21.124 15.927 -16.401 1.00 24.03 107 ILE B CA 1
ATOM 4405 C C . ILE B 1 107 ? -22.428 15.441 -17.034 1.00 25.17 107 ILE B C 1
ATOM 4406 O O . ILE B 1 107 ? -22.627 15.566 -18.246 1.00 26.08 107 ILE B O 1
ATOM 4411 N N . LYS B 1 108 ? -23.325 14.900 -16.218 1.00 27.53 108 LYS B N 1
ATOM 4412 C CA . LYS B 1 108 ? -24.601 14.418 -16.737 1.00 31.02 108 LYS B CA 1
ATOM 4413 C C . LYS B 1 108 ? -25.404 15.534 -17.410 1.00 31.22 108 LYS B C 1
ATOM 4414 O O . LYS B 1 108 ? -26.084 15.302 -18.406 1.00 32.04 108 LYS B O 1
ATOM 4420 N N . THR B 1 109 ? -25.313 16.748 -16.877 1.00 32.77 109 THR B N 1
ATOM 4421 C CA . THR B 1 109 ? -26.052 17.875 -17.439 1.00 34.58 109 THR B CA 1
ATOM 4422 C C . THR B 1 109 ? -25.540 18.327 -18.806 1.00 34.15 109 THR B C 1
ATOM 4423 O O . THR B 1 109 ? -26.313 18.812 -19.630 1.00 33.02 109 THR B O 1
ATOM 4427 N N . ILE B 1 110 ? -24.243 18.171 -19.054 1.00 34.71 110 ILE B N 1
ATOM 4428 C CA . ILE B 1 110 ? -23.681 18.591 -20.332 1.00 34.57 110 ILE B CA 1
ATOM 4429 C C . ILE B 1 110 ? -23.275 17.422 -21.218 1.00 35.04 110 ILE B C 1
ATOM 4430 O O . ILE B 1 110 ? -22.723 17.612 -22.302 1.00 35.49 110 ILE B O 1
ATOM 4435 N N . LEU B 1 111 ? -23.564 16.212 -20.757 1.00 33.76 111 LEU B N 1
ATOM 4436 C CA . LEU B 1 111 ? -23.222 15.013 -21.502 1.00 34.27 111 LEU B CA 1
ATOM 4437 C C . LEU B 1 111 ? -23.896 14.988 -22.870 1.00 35.47 111 LEU B C 1
ATOM 4438 O O . LEU B 1 111 ? -25.054 15.380 -23.017 1.00 35.70 111 LEU B O 1
ATOM 4443 N N . SER B 1 112 ? -23.148 14.537 -23.868 1.00 34.70 112 SER B N 1
ATOM 4444 C CA . SER B 1 112 ? -23.643 14.415 -25.231 1.00 36.77 112 SER B CA 1
ATOM 4445 C C . SER B 1 112 ? -22.735 13.399 -25.903 1.00 37.66 112 SER B C 1
ATOM 4446 O O . SER B 1 112 ? -21.694 13.032 -25.357 1.00 38.07 112 SER B O 1
ATOM 4449 N N . ASN B 1 113 ? -23.129 12.941 -27.082 1.00 38.59 113 ASN B N 1
ATOM 4450 C CA . ASN B 1 113 ? -22.330 11.975 -27.818 1.00 40.11 113 ASN B CA 1
ATOM 4451 C C . ASN B 1 113 ? -20.974 12.570 -28.207 1.00 38.53 113 ASN B C 1
ATOM 4452 O O . ASN B 1 113 ? -20.065 11.842 -28.609 1.00 38.11 113 ASN B O 1
ATOM 4457 N N . LYS B 1 114 ? -20.835 13.888 -28.068 1.00 35.99 114 LYS B N 1
ATOM 4458 C CA . LYS B 1 114 ? -19.592 14.564 -28.431 1.00 34.86 114 LYS B CA 1
ATOM 4459 C C . LYS B 1 114 ? -18.480 14.521 -27.380 1.00 31.52 114 LYS B C 1
ATOM 4460 O O . LYS B 1 114 ? -17.306 14.693 -27.716 1.00 32.10 114 LYS B O 1
ATOM 4466 N N . VAL B 1 115 ? -18.838 14.292 -26.121 1.00 27.66 115 VAL B N 1
ATOM 4467 C CA . VAL B 1 115 ? -17.849 14.230 -25.049 1.00 25.37 115 VAL B CA 1
ATOM 4468 C C . VAL B 1 115 ? -16.930 13.036 -25.279 1.00 25.07 115 VAL B C 1
ATOM 4469 O O . VAL B 1 115 ? -17.371 11.887 -25.253 1.00 23.63 115 VAL B O 1
ATOM 4473 N N . VAL B 1 116 ? -15.651 13.308 -25.503 1.00 24.37 116 VAL B N 1
ATOM 4474 C CA . VAL B 1 116 ? -14.695 12.242 -25.771 1.00 22.85 116 VAL B CA 1
ATOM 4475 C C . VAL B 1 116 ? -13.760 11.907 -24.621 1.00 23.71 116 VAL B C 1
ATOM 4476 O O . VAL B 1 116 ? -12.950 10.981 -24.723 1.00 24.52 116 VAL B O 1
ATOM 4480 N N . GLY B 1 117 ? -13.855 12.645 -23.522 1.00 20.40 117 GLY B N 1
ATOM 4481 C CA . GLY B 1 117 ? -12.984 12.326 -22.410 1.00 21.17 117 GLY B CA 1
ATOM 4482 C C . GLY B 1 117 ? -12.878 13.353 -21.307 1.00 19.98 117 GLY B C 1
ATOM 4483 O O . GLY B 1 117 ? -13.349 14.487 -21.429 1.00 20.13 117 GLY B O 1
ATOM 4484 N N . LEU B 1 118 ? -12.265 12.930 -20.213 1.00 18.40 118 LEU B N 1
ATOM 4485 C CA . LEU B 1 118 ? -12.043 13.791 -19.065 1.00 19.77 118 LEU B CA 1
ATOM 4486 C C . LEU B 1 118 ? -10.544 13.938 -18.935 1.00 20.48 118 LEU B C 1
ATOM 4487 O O . LEU B 1 118 ? -9.807 12.969 -19.140 1.00 22.34 118 LEU B O 1
ATOM 4492 N N . VAL B 1 119 ? -10.091 15.142 -18.607 1.00 18.03 119 VAL B N 1
ATOM 4493 C CA . VAL B 1 119 ? -8.674 15.391 -18.395 1.00 16.42 119 VAL B CA 1
ATOM 4494 C C . VAL B 1 119 ? -8.598 15.782 -16.919 1.00 17.52 119 VAL B C 1
ATOM 4495 O O . VAL B 1 119 ? -9.102 16.833 -16.511 1.00 16.89 119 VAL B O 1
ATOM 4499 N N . LEU B 1 120 ? -7.974 14.923 -16.123 1.00 16.06 120 LEU B N 1
ATOM 4500 C CA . LEU B 1 120 ? -7.895 15.124 -14.686 1.00 15.54 120 LEU B CA 1
ATOM 4501 C C . LEU B 1 120 ? -6.525 15.490 -14.124 1.00 16.76 120 LEU B C 1
ATOM 4502 O O . LEU B 1 120 ? -5.509 14.901 -14.502 1.00 16.22 120 LEU B O 1
ATOM 4507 N N . ASP B 1 121 ? -6.503 16.458 -13.213 1.00 15.43 121 ASP B N 1
ATOM 4508 C CA . ASP B 1 121 ? -5.255 16.840 -12.556 1.00 18.33 121 ASP B CA 1
ATOM 4509 C C . ASP B 1 121 ? -4.903 15.669 -11.645 1.00 17.91 121 ASP B C 1
ATOM 4510 O O . ASP B 1 121 ? -5.761 14.834 -11.340 1.00 17.66 121 ASP B O 1
ATOM 4515 N N . PHE B 1 122 ? -3.648 15.623 -11.209 1.00 18.86 122 PHE B N 1
ATOM 4516 C CA . PHE B 1 122 ? -3.154 14.581 -10.312 1.00 21.54 122 PHE B CA 1
ATOM 4517 C C . PHE B 1 122 ? -4.077 14.334 -9.107 1.00 21.58 122 PHE B C 1
ATOM 4518 O O . PHE B 1 122 ? -4.432 13.187 -8.802 1.00 17.50 122 PHE B O 1
ATOM 4526 N N . PHE B 1 123 ? -4.455 15.410 -8.422 1.00 19.76 123 PHE B N 1
ATOM 4527 C CA . PHE B 1 123 ? -5.316 15.296 -7.248 1.00 21.14 123 PHE B CA 1
ATOM 4528 C C . PHE B 1 123 ? -6.767 14.944 -7.556 1.00 21.30 123 PHE B C 1
ATOM 4529 O O . PHE B 1 123 ? -7.544 14.648 -6.647 1.00 20.62 123 PHE B O 1
ATOM 4537 N N . CYS B 1 124 ? -7.124 14.964 -8.835 1.00 19.99 124 CYS B N 1
ATOM 4538 C CA . CYS B 1 124 ? -8.487 14.652 -9.250 1.00 20.75 124 CYS B CA 1
ATOM 4539 C C . CYS B 1 124 ? -8.603 13.303 -9.943 1.00 21.73 124 CYS B C 1
ATOM 4540 O O . CYS B 1 124 ? -9.669 12.968 -10.458 1.00 21.92 124 CYS B O 1
ATOM 4543 N N . VAL B 1 125 ? -7.528 12.520 -9.952 1.00 22.73 125 VAL B N 1
ATOM 4544 C CA . VAL B 1 125 ? -7.571 11.250 -10.663 1.00 23.81 125 VAL B CA 1
ATOM 4545 C C . VAL B 1 125 ? -8.595 10.247 -10.141 1.00 24.53 125 VAL B C 1
ATOM 4546 O O . VAL B 1 125 ? -9.027 9.369 -10.881 1.00 24.66 125 VAL B O 1
ATOM 4550 N N . SER B 1 126 ? -9.002 10.373 -8.882 1.00 24.50 126 SER B N 1
ATOM 4551 C CA . SER B 1 126 ? -9.985 9.442 -8.344 1.00 26.44 126 SER B CA 1
ATOM 4552 C C . SER B 1 126 ? -11.341 9.645 -9.037 1.00 26.58 126 SER B C 1
ATOM 4553 O O . SER B 1 126 ? -12.248 8.816 -8.912 1.00 27.63 126 SER B O 1
ATOM 4556 N N . MET B 1 127 ? -11.469 10.741 -9.784 1.00 23.67 127 MET B N 1
ATOM 4557 C CA . MET B 1 127 ? -12.694 11.038 -10.518 1.00 21.21 127 MET B CA 1
ATOM 4558 C C . MET B 1 127 ? -12.826 10.156 -11.760 1.00 20.87 127 MET B C 1
ATOM 4559 O O . MET B 1 127 ? -13.820 10.229 -12.492 1.00 17.87 127 MET B O 1
ATOM 4564 N N . ILE B 1 128 ? -11.819 9.321 -11.988 1.00 16.71 128 ILE B N 1
ATOM 4565 C CA . ILE B 1 128 ? -11.833 8.412 -13.121 1.00 17.99 128 ILE B CA 1
ATOM 4566 C C . ILE B 1 128 ? -13.056 7.501 -12.994 1.00 15.96 128 ILE B C 1
ATOM 4567 O O . ILE B 1 128 ? -13.603 7.054 -13.991 1.00 16.19 128 ILE B O 1
ATOM 4572 N N . ASP B 1 129 ? -13.488 7.240 -11.763 1.00 17.07 129 ASP B N 1
ATOM 4573 C CA . ASP B 1 129 ? -14.659 6.390 -11.548 1.00 19.07 129 ASP B CA 1
ATOM 4574 C C . ASP B 1 129 ? -15.919 7.081 -12.065 1.00 18.71 129 ASP B C 1
ATOM 4575 O O . ASP B 1 129 ? -16.845 6.421 -12.524 1.00 20.35 129 ASP B O 1
ATOM 4580 N N . VAL B 1 130 ? -15.951 8.408 -11.986 1.00 18.07 130 VAL B N 1
ATOM 4581 C CA . VAL B 1 130 ? -17.097 9.164 -12.476 1.00 18.84 130 VAL B CA 1
ATOM 4582 C C . VAL B 1 130 ? -17.132 9.053 -13.991 1.00 18.36 130 VAL B C 1
ATOM 4583 O O . VAL B 1 130 ? -18.182 8.815 -14.582 1.00 19.67 130 VAL B O 1
ATOM 4587 N N . GLY B 1 131 ? -15.973 9.235 -14.617 1.00 16.40 131 GLY B N 1
ATOM 4588 C CA . GLY B 1 131 ? -15.899 9.122 -16.058 1.00 17.06 131 GLY B CA 1
ATOM 4589 C C . GLY B 1 131 ? -16.314 7.717 -16.467 1.00 18.13 131 GLY B C 1
ATOM 4590 O O . GLY B 1 131 ? -17.021 7.533 -17.456 1.00 19.33 131 GLY B O 1
ATOM 4591 N N . ASN B 1 132 ? -15.872 6.720 -15.705 1.00 16.59 132 ASN B N 1
ATOM 4592 C CA . ASN B 1 132 ? -16.220 5.335 -16.006 1.00 19.78 132 ASN B CA 1
ATOM 4593 C C . ASN B 1 132 ? -17.726 5.114 -16.064 1.00 20.05 132 ASN B C 1
ATOM 4594 O O . ASN B 1 132 ? -18.213 4.376 -16.921 1.00 20.75 132 ASN B O 1
ATOM 4599 N N . GLU B 1 133 ? -18.456 5.761 -15.160 1.00 20.01 133 GLU B N 1
ATOM 4600 C CA . GLU B 1 133 ? -19.913 5.629 -15.110 1.00 22.63 133 GLU B CA 1
ATOM 4601 C C . GLU B 1 133 ? -20.606 6.047 -16.407 1.00 22.45 133 GLU B C 1
ATOM 4602 O O . GLU B 1 133 ? -21.600 5.437 -16.801 1.00 20.80 133 GLU B O 1
ATOM 4608 N N . PHE B 1 134 ? -20.078 7.079 -17.066 1.00 21.06 134 PHE B N 1
ATOM 4609 C CA . PHE B 1 134 ? -20.639 7.574 -18.322 1.00 20.71 134 PHE B CA 1
ATOM 4610 C C . PHE B 1 134 ? -19.967 6.961 -19.545 1.00 22.45 134 PHE B C 1
ATOM 4611 O O . PHE B 1 134 ? -20.285 7.327 -20.675 1.00 22.88 134 PHE B O 1
ATOM 4619 N N . GLY B 1 135 ? -19.033 6.044 -19.324 1.00 22.15 135 GLY B N 1
ATOM 4620 C CA . GLY B 1 135 ? -18.337 5.434 -20.444 1.00 23.41 135 GLY B CA 1
ATOM 4621 C C . GLY B 1 135 ? -17.361 6.406 -21.083 1.00 23.60 135 GLY B C 1
ATOM 4622 O O . GLY B 1 135 ? -17.020 6.272 -22.254 1.00 23.83 135 GLY B O 1
ATOM 4623 N N . ILE B 1 136 ? -16.912 7.386 -20.303 1.00 21.63 136 ILE B N 1
ATOM 4624 C CA . ILE B 1 136 ? -15.975 8.410 -20.774 1.00 22.94 136 ILE B CA 1
ATOM 4625 C C . ILE B 1 136 ? -14.549 8.077 -20.334 1.00 20.81 136 ILE B C 1
ATOM 4626 O O . ILE B 1 136 ? -14.310 7.817 -19.162 1.00 20.42 136 ILE B O 1
ATOM 4631 N N . PRO B 1 137 ? -13.583 8.094 -21.265 1.00 22.94 137 PRO B N 1
ATOM 4632 C CA . PRO B 1 137 ? -12.185 7.789 -20.933 1.00 21.45 137 PRO B CA 1
ATOM 4633 C C . PRO B 1 137 ? -11.565 8.926 -20.129 1.00 21.44 137 PRO B C 1
ATOM 4634 O O . PRO B 1 137 ? -11.943 10.083 -20.306 1.00 19.75 137 PRO B O 1
ATOM 4638 N N . SER B 1 138 ? -10.613 8.606 -19.255 1.00 18.93 138 SER B N 1
ATOM 4639 C CA . SER B 1 138 ? -9.945 9.641 -18.477 1.00 18.73 138 SER B CA 1
ATOM 4640 C C . SER B 1 138 ? -8.454 9.729 -18.805 1.00 18.12 138 SER B C 1
ATOM 4641 O O . SER B 1 138 ? -7.777 8.713 -18.961 1.00 18.39 138 SER B O 1
ATOM 4644 N N . TYR B 1 139 ? -7.969 10.961 -18.922 1.00 16.87 139 TYR B N 1
ATOM 4645 C CA . TYR B 1 139 ? -6.564 11.249 -19.185 1.00 18.08 139 TYR B CA 1
ATOM 4646 C C . TYR B 1 139 ? -6.006 11.928 -17.940 1.00 18.13 139 TYR B C 1
ATOM 4647 O O . TYR B 1 139 ? -6.679 12.763 -17.328 1.00 16.99 139 TYR B O 1
ATOM 4656 N N . LEU B 1 140 ? -4.782 11.572 -17.567 1.00 15.82 140 LEU B N 1
ATOM 4657 C CA . LEU B 1 140 ? -4.143 12.188 -16.409 1.00 18.29 140 LEU B CA 1
ATOM 4658 C C . LEU B 1 140 ? -3.363 13.394 -16.933 1.00 17.24 140 LEU B C 1
ATOM 4659 O O . LEU B 1 140 ? -2.683 13.297 -17.953 1.00 16.88 140 LEU B O 1
ATOM 4664 N N . PHE B 1 141 ? -3.476 14.527 -16.248 1.00 15.71 141 PHE B N 1
ATOM 4665 C CA . PHE B 1 141 ? -2.741 15.731 -16.633 1.00 18.09 141 PHE B CA 1
ATOM 4666 C C . PHE B 1 141 ? -1.828 16.092 -15.475 1.00 18.18 141 PHE B C 1
ATOM 4667 O O . PHE B 1 141 ? -2.304 16.521 -14.422 1.00 19.04 141 PHE B O 1
ATOM 4675 N N . LEU B 1 142 ? -0.522 15.893 -15.666 1.00 17.96 142 LEU B N 1
ATOM 4676 C CA . LEU B 1 142 ? 0.474 16.204 -14.643 1.00 19.24 142 LEU B CA 1
ATOM 4677 C C . LEU B 1 142 ? 1.141 17.541 -14.890 1.00 20.10 142 LEU B C 1
ATOM 4678 O O . LEU B 1 142 ? 1.774 17.750 -15.933 1.00 19.32 142 LEU B O 1
ATOM 4683 N N . THR B 1 143 ? 1.005 18.444 -13.926 1.00 18.81 143 THR B N 1
ATOM 4684 C CA . THR B 1 143 ? 1.616 19.754 -14.033 1.00 22.94 143 THR B CA 1
ATOM 4685 C C . THR B 1 143 ? 3.075 19.645 -13.591 1.00 23.64 143 THR B C 1
ATOM 4686 O O . THR B 1 143 ? 3.825 20.616 -13.647 1.00 27.21 143 THR B O 1
ATOM 4690 N N . SER B 1 144 ? 3.470 18.445 -13.172 1.00 22.42 144 SER B N 1
ATOM 4691 C CA . SER B 1 144 ? 4.837 18.175 -12.742 1.00 22.64 144 SER B CA 1
ATOM 4692 C C . SER B 1 144 ? 5.605 17.478 -13.876 1.00 21.68 144 SER B C 1
ATOM 4693 O O . SER B 1 144 ? 5.232 17.598 -15.045 1.00 22.92 144 SER B O 1
ATOM 4696 N N . ASN B 1 145 ? 6.659 16.738 -13.540 1.00 19.91 145 ASN B N 1
ATOM 4697 C CA . ASN B 1 145 ? 7.487 16.078 -14.548 1.00 21.04 145 ASN B CA 1
ATOM 4698 C C . ASN B 1 145 ? 7.486 14.544 -14.520 1.00 20.84 145 ASN B C 1
ATOM 4699 O O . ASN B 1 145 ? 6.859 13.924 -13.660 1.00 21.88 145 ASN B O 1
ATOM 4704 N N . VAL B 1 146 ? 8.208 13.934 -15.460 1.00 20.05 146 VAL B N 1
ATOM 4705 C CA . VAL B 1 146 ? 8.251 12.475 -15.534 1.00 19.36 146 VAL B CA 1
ATOM 4706 C C . VAL B 1 146 ? 8.943 11.850 -14.326 1.00 18.89 146 VAL B C 1
ATOM 4707 O O . VAL B 1 146 ? 8.743 10.676 -14.033 1.00 19.76 146 VAL B O 1
ATOM 4711 N N . GLY B 1 147 ? 9.753 12.638 -13.624 1.00 18.63 147 GLY B N 1
ATOM 4712 C CA . GLY B 1 147 ? 10.416 12.134 -12.437 1.00 16.82 147 GLY B CA 1
ATOM 4713 C C . GLY B 1 147 ? 9.372 11.896 -11.359 1.00 17.70 147 GLY B C 1
ATOM 4714 O O . GLY B 1 147 ? 9.412 10.891 -10.637 1.00 14.63 147 GLY B O 1
ATOM 4715 N N . PHE B 1 148 ? 8.424 12.824 -11.247 1.00 15.58 148 PHE B N 1
ATOM 4716 C CA . PHE B 1 148 ? 7.370 12.688 -10.259 1.00 16.54 148 PHE B CA 1
ATOM 4717 C C . PHE B 1 148 ? 6.460 11.534 -10.667 1.00 15.86 148 PHE B C 1
ATOM 4718 O O . PHE B 1 148 ? 5.944 10.808 -9.822 1.00 16.49 148 PHE B O 1
ATOM 4726 N N . LEU B 1 149 ? 6.262 11.383 -11.974 1.00 17.11 149 LEU B N 1
ATOM 4727 C CA . LEU B 1 149 ? 5.428 10.311 -12.502 1.00 17.15 149 LEU B CA 1
ATOM 4728 C C . LEU B 1 149 ? 6.054 8.970 -12.134 1.00 18.02 149 LEU B C 1
ATOM 4729 O O . LEU B 1 149 ? 5.360 8.032 -11.715 1.00 17.36 149 LEU B O 1
ATOM 4734 N N . SER B 1 150 ? 7.373 8.896 -12.285 1.00 16.88 150 SER B N 1
ATOM 4735 C CA . SER B 1 150 ? 8.124 7.683 -11.984 1.00 18.04 150 SER B CA 1
ATOM 4736 C C . SER B 1 150 ? 7.970 7.319 -10.517 1.00 18.93 150 SER B C 1
ATOM 4737 O O . SER B 1 150 ? 7.673 6.173 -10.181 1.00 18.37 150 SER B O 1
ATOM 4740 N N . LEU B 1 151 ? 8.169 8.297 -9.642 1.00 18.74 151 LEU B N 1
ATOM 4741 C CA . LEU B 1 151 ? 8.018 8.061 -8.214 1.00 19.53 151 LEU B CA 1
ATOM 4742 C C . LEU B 1 151 ? 6.616 7.536 -7.907 1.00 19.97 151 LEU B C 1
ATOM 4743 O O . LEU B 1 151 ? 6.461 6.527 -7.215 1.00 21.49 151 LEU B O 1
ATOM 4748 N N . MET B 1 152 ? 5.594 8.216 -8.414 1.00 17.69 152 MET B N 1
ATOM 4749 C CA . MET B 1 152 ? 4.224 7.782 -8.166 1.00 20.03 152 MET B CA 1
ATOM 4750 C C . MET B 1 152 ? 4.008 6.341 -8.633 1.00 20.46 152 MET B C 1
ATOM 4751 O O . MET B 1 152 ? 3.484 5.516 -7.886 1.00 22.45 152 MET B O 1
ATOM 4756 N N . LEU B 1 153 ? 4.419 6.035 -9.859 1.00 22.05 153 LEU B N 1
ATOM 4757 C CA . LEU B 1 153 ? 4.250 4.685 -10.392 1.00 24.29 153 LEU B CA 1
ATOM 4758 C C . LEU B 1 153 ? 4.993 3.604 -9.603 1.00 26.22 153 LEU B C 1
ATOM 4759 O O . LEU B 1 153 ? 4.615 2.433 -9.649 1.00 27.60 153 LEU B O 1
ATOM 4764 N N . SER B 1 154 ? 6.033 3.990 -8.871 1.00 26.81 154 SER B N 1
ATOM 4765 C CA . SER B 1 154 ? 6.812 3.021 -8.102 1.00 27.11 154 SER B CA 1
ATOM 4766 C C . SER B 1 154 ? 6.201 2.693 -6.742 1.00 28.39 154 SER B C 1
ATOM 4767 O O . SER B 1 154 ? 6.632 1.747 -6.079 1.00 28.14 154 SER B O 1
ATOM 4770 N N . LEU B 1 155 ? 5.207 3.469 -6.319 1.00 28.53 155 LEU B N 1
ATOM 4771 C CA . LEU B 1 155 ? 4.577 3.232 -5.026 1.00 31.99 155 LEU B CA 1
ATOM 4772 C C . LEU B 1 155 ? 3.909 1.871 -4.953 1.00 36.46 155 LEU B C 1
ATOM 4773 O O . LEU B 1 155 ? 3.692 1.334 -3.866 1.00 37.80 155 LEU B O 1
ATOM 4778 N N . LYS B 1 156 ? 3.591 1.319 -6.117 1.00 40.95 156 LYS B N 1
ATOM 4779 C CA . LYS B 1 156 ? 2.950 0.015 -6.208 1.00 47.31 156 LYS B CA 1
ATOM 4780 C C . LYS B 1 156 ? 3.822 -1.099 -5.617 1.00 50.91 156 LYS B C 1
ATOM 4781 O O . LYS B 1 156 ? 3.314 -2.170 -5.285 1.00 51.10 156 LYS B O 1
ATOM 4787 N N . ASN B 1 157 ? 5.126 -0.853 -5.484 1.00 55.11 157 ASN B N 1
ATOM 4788 C CA . ASN B 1 157 ? 6.024 -1.865 -4.930 1.00 59.57 157 ASN B CA 1
ATOM 4789 C C . ASN B 1 157 ? 6.056 -1.831 -3.407 1.00 62.43 157 ASN B C 1
ATOM 4790 O O . ASN B 1 157 ? 6.933 -2.427 -2.782 1.00 62.83 157 ASN B O 1
ATOM 4795 N N . ARG B 1 158 ? 5.092 -1.130 -2.817 1.00 66.43 158 ARG B N 1
ATOM 4796 C CA . ARG B 1 158 ? 4.979 -1.023 -1.364 1.00 70.49 158 ARG B CA 1
ATOM 4797 C C . ARG B 1 158 ? 3.544 -1.320 -0.935 1.00 72.00 158 ARG B C 1
ATOM 4798 O O . ARG B 1 158 ? 2.682 -1.592 -1.772 1.00 71.59 158 ARG B O 1
ATOM 4806 N N . GLN B 1 159 ? 3.290 -1.265 0.370 1.00 74.42 159 GLN B N 1
ATOM 4807 C CA . GLN B 1 159 ? 1.950 -1.516 0.891 1.00 76.92 159 GLN B CA 1
ATOM 4808 C C . GLN B 1 159 ? 1.222 -0.183 1.050 1.00 78.67 159 GLN B C 1
ATOM 4809 O O . GLN B 1 159 ? 1.749 0.866 0.677 1.00 78.53 159 GLN B O 1
ATOM 4815 N N . ILE B 1 160 ? 0.015 -0.223 1.606 1.00 81.07 160 ILE B N 1
ATOM 4816 C CA . ILE B 1 160 ? -0.770 0.991 1.801 1.00 83.33 160 ILE B CA 1
ATOM 4817 C C . ILE B 1 160 ? -0.462 1.678 3.134 1.00 84.58 160 ILE B C 1
ATOM 4818 O O . ILE B 1 160 ? -0.839 2.831 3.347 1.00 84.68 160 ILE B O 1
ATOM 4823 N N . GLU B 1 161 ? 0.222 0.970 4.029 1.00 86.15 161 GLU B N 1
ATOM 4824 C CA . GLU B 1 161 ? 0.581 1.538 5.325 1.00 87.76 161 GLU B CA 1
ATOM 4825 C C . GLU B 1 161 ? 2.097 1.660 5.454 1.00 88.49 161 GLU B C 1
ATOM 4826 O O . GLU B 1 161 ? 2.607 2.051 6.503 1.00 88.41 161 GLU B O 1
ATOM 4832 N N . GLU B 1 162 ? 2.807 1.318 4.382 1.00 89.49 162 GLU B N 1
ATOM 4833 C CA . GLU B 1 162 ? 4.266 1.392 4.355 1.00 90.72 162 GLU B CA 1
ATOM 4834 C C . GLU B 1 162 ? 4.725 2.824 4.080 1.00 91.76 162 GLU B C 1
ATOM 4835 O O . GLU B 1 162 ? 5.123 3.155 2.962 1.00 92.37 162 GLU B O 1
ATOM 4841 N N . VAL B 1 163 ? 4.668 3.667 5.108 1.00 92.59 163 VAL B N 1
ATOM 4842 C CA . VAL B 1 163 ? 5.067 5.064 4.985 1.00 93.15 163 VAL B CA 1
ATOM 4843 C C . VAL B 1 163 ? 6.590 5.215 4.988 1.00 94.36 163 VAL B C 1
ATOM 4844 O O . VAL B 1 163 ? 7.168 5.797 5.906 1.00 94.97 163 VAL B O 1
ATOM 4848 N N . PHE B 1 164 ? 7.227 4.682 3.948 1.00 95.68 164 PHE B N 1
ATOM 4849 C CA . PHE B 1 164 ? 8.680 4.730 3.777 1.00 96.88 164 PHE B CA 1
ATOM 4850 C C . PHE B 1 164 ? 9.533 4.608 5.043 1.00 97.97 164 PHE B C 1
ATOM 4851 O O . PHE B 1 164 ? 10.025 5.605 5.577 1.00 97.89 164 PHE B O 1
ATOM 4859 N N . ASP B 1 165 ? 9.706 3.369 5.501 1.00 99.21 165 ASP B N 1
ATOM 4860 C CA . ASP B 1 165 ? 10.510 3.043 6.680 1.00 100.31 165 ASP B CA 1
ATOM 4861 C C . ASP B 1 165 ? 10.374 4.000 7.863 1.00 101.04 165 ASP B C 1
ATOM 4862 O O . ASP B 1 165 ? 11.276 4.088 8.696 1.00 100.97 165 ASP B O 1
ATOM 4867 N N . ASP B 1 166 ? 9.248 4.704 7.945 1.00 101.93 166 ASP B N 1
ATOM 4868 C CA . ASP B 1 166 ? 9.017 5.654 9.031 1.00 102.68 166 ASP B CA 1
ATOM 4869 C C . ASP B 1 166 ? 10.053 6.776 9.041 1.00 102.75 166 ASP B C 1
ATOM 4870 O O . ASP B 1 166 ? 10.751 6.982 10.037 1.00 103.07 166 ASP B O 1
ATOM 4875 N N . SER B 1 167 ? 10.147 7.498 7.929 1.00 102.08 167 SER B N 1
ATOM 4876 C CA . SER B 1 167 ? 11.088 8.605 7.801 1.00 101.39 167 SER B CA 1
ATOM 4877 C C . SER B 1 167 ? 12.510 8.216 8.204 1.00 100.66 167 SER B C 1
ATOM 4878 O O . SER B 1 167 ? 13.320 9.074 8.559 1.00 100.59 167 SER B O 1
ATOM 4881 N N . ASP B 1 168 ? 12.808 6.921 8.151 1.00 99.59 168 ASP B N 1
ATOM 4882 C CA . ASP B 1 168 ? 14.137 6.424 8.494 1.00 98.15 168 ASP B CA 1
ATOM 4883 C C . ASP B 1 168 ? 15.060 6.743 7.321 1.00 96.97 168 ASP B C 1
ATOM 4884 O O . ASP B 1 168 ? 15.841 5.899 6.875 1.00 96.69 168 ASP B O 1
ATOM 4889 N N . ARG B 1 169 ? 14.955 7.974 6.828 1.00 95.28 169 ARG B N 1
ATOM 4890 C CA . ARG B 1 169 ? 15.749 8.433 5.696 1.00 93.13 169 ARG B CA 1
ATOM 4891 C C . ARG B 1 169 ? 16.941 9.303 6.077 1.00 90.91 169 ARG B C 1
ATOM 4892 O O . ARG B 1 169 ? 16.799 10.324 6.749 1.00 90.84 169 ARG B O 1
ATOM 4900 N N . ASP B 1 170 ? 18.120 8.878 5.636 1.00 88.14 170 ASP B N 1
ATOM 4901 C CA . ASP B 1 170 ? 19.363 9.590 5.899 1.00 85.60 170 ASP B CA 1
ATOM 4902 C C . ASP B 1 170 ? 20.394 9.185 4.859 1.00 83.27 170 ASP B C 1
ATOM 4903 O O . ASP B 1 170 ? 21.078 10.031 4.284 1.00 83.41 170 ASP B O 1
ATOM 4908 N N . HIS B 1 171 ? 20.492 7.881 4.623 1.00 80.18 171 HIS B N 1
ATOM 4909 C CA . HIS B 1 171 ? 21.436 7.341 3.653 1.00 76.65 171 HIS B CA 1
ATOM 4910 C C . HIS B 1 171 ? 20.697 6.400 2.706 1.00 72.75 171 HIS B C 1
ATOM 4911 O O . HIS B 1 171 ? 21.188 6.074 1.624 1.00 72.71 171 HIS B O 1
ATOM 4918 N N . GLN B 1 172 ? 19.509 5.977 3.126 1.00 67.20 172 GLN B N 1
ATOM 4919 C CA . GLN B 1 172 ? 18.683 5.072 2.340 1.00 61.92 172 GLN B CA 1
ATOM 4920 C C . GLN B 1 172 ? 18.535 5.544 0.897 1.00 58.04 172 GLN B C 1
ATOM 4921 O O . GLN B 1 172 ? 18.000 6.621 0.641 1.00 57.52 172 GLN B O 1
ATOM 4927 N N . LEU B 1 173 ? 19.019 4.735 -0.040 1.00 52.82 173 LEU B N 1
ATOM 4928 C CA . LEU B 1 173 ? 18.929 5.062 -1.459 1.00 48.88 173 LEU B CA 1
ATOM 4929 C C . LEU B 1 173 ? 17.823 4.225 -2.088 1.00 46.35 173 LEU B C 1
ATOM 4930 O O . LEU B 1 173 ? 17.607 3.080 -1.695 1.00 45.91 173 LEU B O 1
ATOM 4935 N N . LEU B 1 174 ? 17.125 4.794 -3.064 1.00 42.93 174 LEU B N 1
ATOM 4936 C CA . LEU B 1 174 ? 16.038 4.077 -3.714 1.00 39.72 174 LEU B CA 1
ATOM 4937 C C . LEU B 1 174 ? 16.232 3.955 -5.215 1.00 37.70 174 LEU B C 1
ATOM 4938 O O . LEU B 1 174 ? 16.756 4.861 -5.863 1.00 36.90 174 LEU B O 1
ATOM 4943 N N . ASN B 1 175 ? 15.824 2.818 -5.766 1.00 35.74 175 ASN B N 1
ATOM 4944 C CA . ASN B 1 175 ? 15.927 2.615 -7.199 1.00 36.13 175 ASN B CA 1
ATOM 4945 C C . ASN B 1 175 ? 14.531 2.770 -7.759 1.00 33.57 175 ASN B C 1
ATOM 4946 O O . ASN B 1 175 ? 13.664 1.927 -7.526 1.00 32.53 175 ASN B O 1
ATOM 4951 N N . ILE B 1 176 ? 14.304 3.855 -8.486 1.00 32.22 176 ILE B N 1
ATOM 4952 C CA . ILE B 1 176 ? 12.989 4.072 -9.059 1.00 31.01 176 ILE B CA 1
ATOM 4953 C C . ILE B 1 176 ? 13.054 4.099 -10.576 1.00 27.21 176 ILE B C 1
ATOM 4954 O O . ILE B 1 176 ? 13.785 4.887 -11.173 1.00 23.37 176 ILE B O 1
ATOM 4959 N N . PRO B 1 177 ? 12.309 3.193 -11.221 1.00 28.58 177 PRO B N 1
ATOM 4960 C CA . PRO B 1 177 ? 12.273 3.107 -12.684 1.00 28.35 177 PRO B CA 1
ATOM 4961 C C . PRO B 1 177 ? 11.835 4.458 -13.238 1.00 27.21 177 PRO B C 1
ATOM 4962 O O . PRO B 1 177 ? 10.862 5.040 -12.761 1.00 26.59 177 PRO B O 1
ATOM 4966 N N . GLY B 1 178 ? 12.562 4.955 -14.231 1.00 28.17 178 GLY B N 1
ATOM 4967 C CA . GLY B 1 178 ? 12.238 6.244 -14.809 1.00 29.91 178 GLY B CA 1
ATOM 4968 C C . GLY B 1 178 ? 13.268 7.283 -14.411 1.00 32.02 178 GLY B C 1
ATOM 4969 O O . GLY B 1 178 ? 13.457 8.281 -15.105 1.00 33.38 178 GLY B O 1
ATOM 4970 N N . ILE B 1 179 ? 13.936 7.056 -13.284 1.00 32.99 179 ILE B N 1
ATOM 4971 C CA . ILE B 1 179 ? 14.960 7.980 -12.807 1.00 32.43 179 ILE B CA 1
ATOM 4972 C C . ILE B 1 179 ? 16.300 7.247 -12.789 1.00 34.93 179 ILE B C 1
ATOM 4973 O O . ILE B 1 179 ? 16.486 6.295 -12.036 1.00 34.93 179 ILE B O 1
ATOM 4978 N N . SER B 1 180 ? 17.222 7.701 -13.633 1.00 37.99 180 SER B N 1
ATOM 4979 C CA . SER B 1 180 ? 18.549 7.094 -13.775 1.00 41.83 180 SER B CA 1
ATOM 4980 C C . SER B 1 180 ? 19.362 6.953 -12.495 1.00 42.83 180 SER B C 1
ATOM 4981 O O . SER B 1 180 ? 19.837 5.866 -12.164 1.00 44.48 180 SER B O 1
ATOM 4984 N N . ASN B 1 181 ? 19.534 8.057 -11.783 1.00 43.17 181 ASN B N 1
ATOM 4985 C CA . ASN B 1 181 ? 20.308 8.051 -10.550 1.00 44.78 181 ASN B CA 1
ATOM 4986 C C . ASN B 1 181 ? 19.542 7.374 -9.419 1.00 44.51 181 ASN B C 1
ATOM 4987 O O . ASN B 1 181 ? 18.312 7.447 -9.366 1.00 44.27 181 ASN B O 1
ATOM 4992 N N . GLN B 1 182 ? 20.262 6.702 -8.524 1.00 43.23 182 GLN B N 1
ATOM 4993 C CA . GLN B 1 182 ? 19.608 6.091 -7.377 1.00 42.43 182 GLN B CA 1
ATOM 4994 C C . GLN B 1 182 ? 19.126 7.325 -6.629 1.00 40.80 182 GLN B C 1
ATOM 4995 O O . GLN B 1 182 ? 19.870 8.303 -6.488 1.00 38.92 182 GLN B O 1
ATOM 5001 N N . VAL B 1 183 ? 17.886 7.300 -6.164 1.00 37.89 183 VAL B N 1
ATOM 5002 C CA . VAL B 1 183 ? 17.346 8.466 -5.490 1.00 36.13 183 VAL B CA 1
ATOM 5003 C C . VAL B 1 183 ? 17.487 8.471 -3.974 1.00 35.67 183 VAL B C 1
ATOM 5004 O O . VAL B 1 183 ? 17.066 7.535 -3.287 1.00 35.52 183 VAL B O 1
ATOM 5008 N N . PRO B 1 184 ? 18.105 9.532 -3.434 1.00 34.16 184 PRO B N 1
ATOM 5009 C CA . PRO B 1 184 ? 18.288 9.653 -1.989 1.00 34.05 184 PRO B CA 1
ATOM 5010 C C . PRO B 1 184 ? 16.914 9.746 -1.339 1.00 33.68 184 PRO B C 1
ATOM 5011 O O . PRO B 1 184 ? 16.025 10.455 -1.822 1.00 32.77 184 PRO B O 1
ATOM 5015 N N . SER B 1 185 ? 16.742 9.021 -0.246 1.00 32.53 185 SER B N 1
ATOM 5016 C CA . SER B 1 185 ? 15.481 9.019 0.463 1.00 31.62 185 SER B CA 1
ATOM 5017 C C . SER B 1 185 ? 15.147 10.405 1.011 1.00 30.40 185 SER B C 1
ATOM 5018 O O . SER B 1 185 ? 13.974 10.733 1.201 1.00 29.17 185 SER B O 1
ATOM 5021 N N . ASN B 1 186 ? 16.171 11.224 1.250 1.00 27.38 186 ASN B N 1
ATOM 5022 C CA . ASN B 1 186 ? 15.946 12.557 1.804 1.00 28.58 186 ASN B CA 1
ATOM 5023 C C . ASN B 1 186 ? 15.456 13.613 0.814 1.00 26.79 186 ASN B C 1
ATOM 5024 O O . ASN B 1 186 ? 15.266 14.768 1.195 1.00 25.90 186 ASN B O 1
ATOM 5029 N N . VAL B 1 187 ? 15.264 13.232 -0.448 1.00 24.72 187 VAL B N 1
ATOM 5030 C CA . VAL B 1 187 ? 14.754 14.173 -1.436 1.00 24.45 187 VAL B CA 1
ATOM 5031 C C . VAL B 1 187 ? 13.352 13.764 -1.868 1.00 24.82 187 VAL B C 1
ATOM 5032 O O . VAL B 1 187 ? 12.837 14.247 -2.878 1.00 23.98 187 VAL B O 1
ATOM 5036 N N . LEU B 1 188 ? 12.732 12.876 -1.094 1.00 23.29 188 LEU B N 1
ATOM 5037 C CA . LEU B 1 188 ? 11.372 12.442 -1.396 1.00 24.40 188 LEU B CA 1
ATOM 5038 C C . LEU B 1 188 ? 10.386 13.480 -0.856 1.00 23.98 188 LEU B C 1
ATOM 5039 O O . LEU B 1 188 ? 10.699 14.217 0.084 1.00 24.04 188 LEU B O 1
ATOM 5044 N N . PRO B 1 189 ? 9.186 13.564 -1.454 1.00 23.27 189 PRO B N 1
ATOM 5045 C CA . PRO B 1 189 ? 8.177 14.526 -0.999 1.00 22.72 189 PRO B CA 1
ATOM 5046 C C . PRO B 1 189 ? 7.756 14.267 0.454 1.00 23.19 189 PRO B C 1
ATOM 5047 O O . PRO B 1 189 ? 7.768 13.123 0.913 1.00 20.76 189 PRO B O 1
ATOM 5051 N N . ASP B 1 190 ? 7.380 15.326 1.168 1.00 22.35 190 ASP B N 1
ATOM 5052 C CA . ASP B 1 190 ? 6.934 15.186 2.552 1.00 23.56 190 ASP B CA 1
ATOM 5053 C C . ASP B 1 190 ? 5.834 14.122 2.663 1.00 23.71 190 ASP B C 1
ATOM 5054 O O . ASP B 1 190 ? 5.816 13.333 3.602 1.00 22.97 190 ASP B O 1
ATOM 5059 N N . ALA B 1 191 ? 4.913 14.120 1.704 1.00 24.34 191 ALA B N 1
ATOM 5060 C CA . ALA B 1 191 ? 3.791 13.180 1.716 1.00 25.70 191 ALA B CA 1
ATOM 5061 C C . ALA B 1 191 ? 4.208 11.724 1.841 1.00 25.98 191 ALA B C 1
ATOM 5062 O O . ALA B 1 191 ? 3.504 10.926 2.450 1.00 26.37 191 ALA B O 1
ATOM 5064 N N . CYS B 1 192 ? 5.350 11.377 1.263 1.00 28.29 192 CYS B N 1
ATOM 5065 C CA . CYS B 1 192 ? 5.834 10.004 1.315 1.00 30.09 192 CYS B CA 1
ATOM 5066 C C . CYS B 1 192 ? 6.129 9.530 2.729 1.00 31.07 192 CYS B C 1
ATOM 5067 O O . CYS B 1 192 ? 6.039 8.338 3.012 1.00 31.81 192 CYS B O 1
ATOM 5070 N N . PHE B 1 193 ? 6.476 10.466 3.611 1.00 33.63 193 PHE B N 1
ATOM 5071 C CA . PHE B 1 193 ? 6.796 10.144 5.002 1.00 33.73 193 PHE B CA 1
ATOM 5072 C C . PHE B 1 193 ? 5.651 10.479 5.946 1.00 33.70 193 PHE B C 1
ATOM 5073 O O . PHE B 1 193 ? 5.648 10.055 7.099 1.00 36.12 193 PHE B O 1
ATOM 5081 N N . ASN B 1 194 ? 4.681 11.242 5.460 1.00 33.32 194 ASN B N 1
ATOM 5082 C CA . ASN B 1 194 ? 3.552 11.649 6.285 1.00 33.84 194 ASN B CA 1
ATOM 5083 C C . ASN B 1 194 ? 2.660 10.472 6.674 1.00 34.29 194 ASN B C 1
ATOM 5084 O O . ASN B 1 194 ? 2.038 9.848 5.817 1.00 30.25 194 ASN B O 1
ATOM 5089 N N . LYS B 1 195 ? 2.597 10.176 7.968 1.00 35.45 195 LYS B N 1
ATOM 5090 C CA . LYS B 1 195 ? 1.765 9.080 8.449 1.00 37.87 195 LYS B CA 1
ATOM 5091 C C . LYS B 1 195 ? 0.370 9.590 8.793 1.00 38.00 195 LYS B C 1
ATOM 5092 O O . LYS B 1 195 ? -0.480 8.825 9.246 1.00 38.56 195 LYS B O 1
ATOM 5098 N N . ASP B 1 196 ? 0.143 10.884 8.578 1.00 37.74 196 ASP B N 1
ATOM 5099 C CA . ASP B 1 196 ? -1.150 11.502 8.858 1.00 38.51 196 ASP B CA 1
ATOM 5100 C C . ASP B 1 196 ? -2.038 11.605 7.625 1.00 37.73 196 ASP B C 1
ATOM 5101 O O . ASP B 1 196 ? -2.916 12.466 7.560 1.00 37.90 196 ASP B O 1
ATOM 5106 N N . GLY B 1 197 ? -1.803 10.743 6.643 1.00 36.43 197 GLY B N 1
ATOM 5107 C CA . GLY B 1 197 ? -2.624 10.771 5.444 1.00 34.42 197 GLY B CA 1
ATOM 5108 C C . GLY B 1 197 ? -1.887 11.091 4.157 1.00 32.97 197 GLY B C 1
ATOM 5109 O O . GLY B 1 197 ? -2.391 10.814 3.068 1.00 32.45 197 GLY B O 1
ATOM 5110 N N . GLY B 1 198 ? -0.697 11.672 4.275 1.00 32.00 198 GLY B N 1
ATOM 5111 C CA . GLY B 1 198 ? 0.076 12.018 3.096 1.00 28.88 198 GLY B CA 1
ATOM 5112 C C . GLY B 1 198 ? 0.399 10.840 2.191 1.00 28.04 198 GLY B C 1
ATOM 5113 O O . GLY B 1 198 ? 0.118 10.875 0.994 1.00 27.23 198 GLY B O 1
ATOM 5114 N N . TYR B 1 199 ? 0.996 9.796 2.754 1.00 26.96 199 TYR B N 1
ATOM 5115 C CA . TYR B 1 199 ? 1.358 8.617 1.970 1.00 27.66 199 TYR B CA 1
ATOM 5116 C C . TYR B 1 199 ? 0.115 7.943 1.396 1.00 26.79 199 TYR B C 1
ATOM 5117 O O . TYR B 1 199 ? 0.126 7.463 0.263 1.00 25.03 199 TYR B O 1
ATOM 5126 N N . ILE B 1 200 ? -0.953 7.911 2.186 1.00 26.65 200 ILE B N 1
ATOM 5127 C CA . ILE B 1 200 ? -2.203 7.297 1.755 1.00 27.08 200 ILE B CA 1
ATOM 5128 C C . ILE B 1 200 ? -2.772 8.025 0.542 1.00 25.64 200 ILE B C 1
ATOM 5129 O O . ILE B 1 200 ? -3.251 7.399 -0.406 1.00 23.58 200 ILE B O 1
ATOM 5134 N N . ALA B 1 201 ? -2.724 9.352 0.587 1.00 24.48 201 ALA B N 1
ATOM 5135 C CA . ALA B 1 201 ? -3.226 10.176 -0.501 1.00 23.29 201 ALA B CA 1
ATOM 5136 C C . ALA B 1 201 ? -2.448 9.874 -1.780 1.00 22.18 201 ALA B C 1
ATOM 5137 O O . ALA B 1 201 ? -3.043 9.603 -2.823 1.00 22.10 201 ALA B O 1
ATOM 5139 N N . TYR B 1 202 ? -1.119 9.922 -1.698 1.00 22.22 202 TYR B N 1
ATOM 5140 C CA . TYR B 1 202 ? -0.270 9.629 -2.854 1.00 23.18 202 TYR B CA 1
ATOM 5141 C C . TYR B 1 202 ? -0.541 8.212 -3.376 1.00 22.85 202 TYR B C 1
ATOM 5142 O O . TYR B 1 202 ? -0.659 7.992 -4.582 1.00 20.90 202 TYR B O 1
ATOM 5151 N N . TYR B 1 203 ? -0.629 7.254 -2.458 1.00 22.04 203 TYR B N 1
ATOM 5152 C CA . TYR B 1 203 ? -0.876 5.865 -2.831 1.00 23.13 203 TYR B CA 1
ATOM 5153 C C . TYR B 1 203 ? -2.224 5.697 -3.547 1.00 22.01 203 TYR B C 1
ATOM 5154 O O . TYR B 1 203 ? -2.304 5.041 -4.584 1.00 21.36 203 TYR B O 1
ATOM 5163 N N . LYS B 1 204 ? -3.275 6.294 -2.990 1.00 21.58 204 LYS B N 1
ATOM 5164 C CA . LYS B 1 204 ? -4.611 6.204 -3.574 1.00 22.76 204 LYS B CA 1
ATOM 5165 C C . LYS B 1 204 ? -4.675 6.768 -4.996 1.00 21.53 204 LYS B C 1
ATOM 5166 O O . LYS B 1 204 ? -5.319 6.199 -5.871 1.00 20.31 204 LYS B O 1
ATOM 5172 N N . LEU B 1 205 ? -4.012 7.894 -5.222 1.00 20.11 205 LEU B N 1
ATOM 5173 C CA . LEU B 1 205 ? -4.006 8.516 -6.542 1.00 18.87 205 LEU B CA 1
ATOM 5174 C C . LEU B 1 205 ? -3.148 7.747 -7.552 1.00 16.98 205 LEU B C 1
ATOM 5175 O O . LEU B 1 205 ? -3.596 7.451 -8.665 1.00 16.23 205 LEU B O 1
ATOM 5180 N N . ALA B 1 206 ? -1.919 7.420 -7.155 1.00 17.95 206 ALA B N 1
ATOM 5181 C CA . ALA B 1 206 ? -0.987 6.702 -8.022 1.00 18.59 206 ALA B CA 1
ATOM 5182 C C . ALA B 1 206 ? -1.554 5.363 -8.482 1.00 20.12 206 ALA B C 1
ATOM 5183 O O . ALA B 1 206 ? -1.314 4.917 -9.604 1.00 21.03 206 ALA B O 1
ATOM 5185 N N . GLU B 1 207 ? -2.310 4.735 -7.592 1.00 20.52 207 GLU B N 1
ATOM 5186 C CA . GLU B 1 207 ? -2.942 3.445 -7.832 1.00 21.73 207 GLU B CA 1
ATOM 5187 C C . GLU B 1 207 ? -3.849 3.450 -9.073 1.00 21.64 207 GLU B C 1
ATOM 5188 O O . GLU B 1 207 ? -4.143 2.395 -9.641 1.00 21.51 207 GLU B O 1
ATOM 5194 N N . ARG B 1 208 ? -4.273 4.637 -9.498 1.00 18.76 208 ARG B N 1
ATOM 5195 C CA . ARG B 1 208 ? -5.152 4.783 -10.658 1.00 20.46 208 ARG B CA 1
ATOM 5196 C C . ARG B 1 208 ? -4.449 5.296 -11.933 1.00 20.29 208 ARG B C 1
ATOM 5197 O O . ARG B 1 208 ? -5.057 5.365 -13.001 1.00 17.77 208 ARG B O 1
ATOM 5205 N N . PHE B 1 209 ? -3.173 5.652 -11.824 1.00 21.29 209 PHE B N 1
ATOM 5206 C CA . PHE B 1 209 ? -2.423 6.163 -12.977 1.00 20.57 209 PHE B CA 1
ATOM 5207 C C . PHE B 1 209 ? -2.474 5.267 -14.217 1.00 21.21 209 PHE B C 1
ATOM 5208 O O . PHE B 1 209 ? -2.712 5.743 -15.331 1.00 20.99 209 PHE B O 1
ATOM 5216 N N . ARG B 1 210 ? -2.245 3.973 -14.025 1.00 20.99 210 ARG B N 1
ATOM 5217 C CA . ARG B 1 210 ? -2.259 3.016 -15.131 1.00 23.38 210 ARG B CA 1
ATOM 5218 C C . ARG B 1 210 ? -3.649 2.750 -15.704 1.00 22.07 210 ARG B C 1
ATOM 5219 O O . ARG B 1 210 ? -3.776 2.045 -16.708 1.00 24.64 210 ARG B O 1
ATOM 5227 N N . ASP B 1 211 ? -4.686 3.291 -15.073 1.00 19.55 211 ASP B N 1
ATOM 5228 C CA . ASP B 1 211 ? -6.047 3.083 -15.562 1.00 18.95 211 ASP B CA 1
ATOM 5229 C C . ASP B 1 211 ? -6.479 4.175 -16.524 1.00 19.45 211 ASP B C 1
ATOM 5230 O O . ASP B 1 211 ? -7.522 4.071 -17.154 1.00 20.52 211 ASP B O 1
ATOM 5235 N N . THR B 1 212 ? -5.680 5.228 -16.638 1.00 18.74 212 THR B N 1
ATOM 5236 C CA . THR B 1 212 ? -6.021 6.318 -17.538 1.00 15.87 212 THR B CA 1
ATOM 5237 C C . THR B 1 212 ? -5.700 5.926 -18.975 1.00 17.16 212 THR B C 1
ATOM 5238 O O . THR B 1 212 ? -4.872 5.050 -19.216 1.00 17.04 212 THR B O 1
ATOM 5242 N N . LYS B 1 213 ? -6.361 6.580 -19.925 1.00 16.78 213 LYS B N 1
ATOM 5243 C CA . LYS B 1 213 ? -6.159 6.303 -21.343 1.00 17.26 213 LYS B CA 1
ATOM 5244 C C . LYS B 1 213 ? -4.817 6.832 -21.836 1.00 16.16 213 LYS B C 1
ATOM 5245 O O . LYS B 1 213 ? -4.253 6.338 -22.815 1.00 16.30 213 LYS B O 1
ATOM 5251 N N . GLY B 1 214 ? -4.312 7.844 -21.149 1.00 14.95 214 GLY B N 1
ATOM 5252 C CA . GLY B 1 214 ? -3.041 8.435 -21.516 1.00 13.95 214 GLY B CA 1
ATOM 5253 C C . GLY B 1 214 ? -2.600 9.396 -20.434 1.00 15.03 214 GLY B C 1
ATOM 5254 O O . GLY B 1 214 ? -3.438 9.955 -19.712 1.00 13.89 214 GLY B O 1
ATOM 5255 N N . ILE B 1 215 ? -1.290 9.584 -20.308 1.00 12.95 215 ILE B N 1
ATOM 5256 C CA . ILE B 1 215 ? -0.737 10.474 -19.298 1.00 13.16 215 ILE B CA 1
ATOM 5257 C C . ILE B 1 215 ? -0.056 11.665 -19.971 1.00 13.81 215 ILE B C 1
ATOM 5258 O O . ILE B 1 215 ? 0.920 11.500 -20.700 1.00 14.71 215 ILE B O 1
ATOM 5263 N N . ILE B 1 216 ? -0.582 12.858 -19.719 1.00 14.19 216 ILE B N 1
ATOM 5264 C CA . ILE B 1 216 ? -0.058 14.087 -20.309 1.00 16.13 216 ILE B CA 1
ATOM 5265 C C . ILE B 1 216 ? 0.831 14.793 -19.291 1.00 14.96 216 ILE B C 1
ATOM 5266 O O . ILE B 1 216 ? 0.436 15.002 -18.150 1.00 16.59 216 ILE B O 1
ATOM 5271 N N . VAL B 1 217 ? 2.035 15.158 -19.710 1.00 16.26 217 VAL B N 1
ATOM 5272 C CA . VAL B 1 217 ? 2.988 15.788 -18.808 1.00 15.18 217 VAL B CA 1
ATOM 5273 C C . VAL B 1 217 ? 3.553 17.125 -19.288 1.00 16.70 217 VAL B C 1
ATOM 5274 O O . VAL B 1 217 ? 3.898 17.286 -20.465 1.00 13.26 217 VAL B O 1
ATOM 5278 N N . ASN B 1 218 ? 3.669 18.075 -18.359 1.00 15.73 218 ASN B N 1
ATOM 5279 C CA . ASN B 1 218 ? 4.206 19.392 -18.684 1.00 15.33 218 ASN B CA 1
ATOM 5280 C C . ASN B 1 218 ? 5.735 19.294 -18.705 1.00 16.40 218 ASN B C 1
ATOM 5281 O O . ASN B 1 218 ? 6.414 19.688 -17.757 1.00 15.00 218 ASN B O 1
ATOM 5286 N N . THR B 1 219 ? 6.262 18.750 -19.793 1.00 15.73 219 THR B N 1
ATOM 5287 C CA . THR B 1 219 ? 7.699 18.579 -19.950 1.00 17.18 219 THR B CA 1
ATOM 5288 C C . THR B 1 219 ? 7.993 18.391 -21.436 1.00 17.97 219 THR B C 1
ATOM 5289 O O . THR B 1 219 ? 7.069 18.377 -22.258 1.00 16.07 219 THR B O 1
ATOM 5293 N N . PHE B 1 220 ? 9.270 18.272 -21.793 1.00 17.69 220 PHE B N 1
ATOM 5294 C CA . PHE B 1 220 ? 9.625 18.073 -23.190 1.00 15.90 220 PHE B CA 1
ATOM 5295 C C . PHE B 1 220 ? 10.598 16.923 -23.391 1.00 17.89 220 PHE B C 1
ATOM 5296 O O . PHE B 1 220 ? 11.347 16.550 -22.481 1.00 17.07 220 PHE B O 1
ATOM 5304 N N . SER B 1 221 ? 10.569 16.362 -24.595 1.00 16.65 221 SER B N 1
ATOM 5305 C CA . SER B 1 221 ? 11.412 15.231 -24.953 1.00 19.51 221 SER B CA 1
ATOM 5306 C C . SER B 1 221 ? 12.903 15.448 -24.679 1.00 19.37 221 SER B C 1
ATOM 5307 O O . SER B 1 221 ? 13.552 14.614 -24.051 1.00 20.05 221 SER B O 1
ATOM 5310 N N . ASP B 1 222 ? 13.452 16.561 -25.144 1.00 21.90 222 ASP B N 1
ATOM 5311 C CA . ASP B 1 222 ? 14.869 16.821 -24.919 1.00 22.57 222 ASP B CA 1
ATOM 5312 C C . ASP B 1 222 ? 15.234 16.818 -23.437 1.00 23.71 222 ASP B C 1
ATOM 5313 O O . ASP B 1 222 ? 16.402 16.659 -23.080 1.00 22.88 222 ASP B O 1
ATOM 5318 N N . LEU B 1 223 ? 14.239 16.974 -22.570 1.00 22.64 223 LEU B N 1
ATOM 5319 C CA . LEU B 1 223 ? 14.507 16.966 -21.139 1.00 22.28 223 LEU B CA 1
ATOM 5320 C C . LEU B 1 223 ? 14.383 15.588 -20.482 1.00 21.74 223 LEU B C 1
ATOM 5321 O O . LEU B 1 223 ? 15.287 15.171 -19.761 1.00 24.08 223 LEU B O 1
ATOM 5326 N N . GLU B 1 224 ? 13.284 14.877 -20.731 1.00 20.91 224 GLU B N 1
ATOM 5327 C CA . GLU B 1 224 ? 13.072 13.577 -20.085 1.00 20.80 224 GLU B CA 1
ATOM 5328 C C . GLU B 1 224 ? 12.664 12.379 -20.952 1.00 21.64 224 GLU B C 1
ATOM 5329 O O . GLU B 1 224 ? 12.056 11.434 -20.442 1.00 20.55 224 GLU B O 1
ATOM 5335 N N . GLN B 1 225 ? 12.983 12.396 -22.239 1.00 22.17 225 GLN B N 1
ATOM 5336 C CA . GLN B 1 225 ? 12.614 11.272 -23.097 1.00 21.95 225 GLN B CA 1
ATOM 5337 C C . GLN B 1 225 ? 13.153 9.932 -22.596 1.00 23.13 225 GLN B C 1
ATOM 5338 O O . GLN B 1 225 ? 12.478 8.904 -22.706 1.00 22.77 225 GLN B O 1
ATOM 5344 N N . SER B 1 226 ? 14.369 9.931 -22.058 1.00 22.86 226 SER B N 1
ATOM 5345 C CA . SER B 1 226 ? 14.955 8.687 -21.579 1.00 23.04 226 SER B CA 1
ATOM 5346 C C . SER B 1 226 ? 14.172 8.149 -20.386 1.00 21.63 226 SER B C 1
ATOM 5347 O O . SER B 1 226 ? 14.049 6.942 -20.223 1.00 21.05 226 SER B O 1
ATOM 5350 N N . SER B 1 227 ? 13.636 9.036 -19.551 1.00 21.19 227 SER B N 1
ATOM 5351 C CA . SER B 1 227 ? 12.843 8.582 -18.410 1.00 20.54 227 SER B CA 1
ATOM 5352 C C . SER B 1 227 ? 11.568 7.931 -18.944 1.00 19.82 227 SER B C 1
ATOM 5353 O O . SER B 1 227 ? 11.121 6.908 -18.427 1.00 20.41 227 SER B O 1
ATOM 5356 N N . ILE B 1 228 ? 10.986 8.529 -19.981 1.00 18.05 228 ILE B N 1
ATOM 5357 C CA . ILE B 1 228 ? 9.776 7.990 -20.587 1.00 18.97 228 ILE B CA 1
ATOM 5358 C C . ILE B 1 228 ? 10.053 6.605 -21.167 1.00 20.85 228 ILE B C 1
ATOM 5359 O O . ILE B 1 228 ? 9.244 5.683 -21.020 1.00 18.97 228 ILE B O 1
ATOM 5364 N N . ASP B 1 229 ? 11.193 6.459 -21.833 1.00 21.89 229 ASP B N 1
ATOM 5365 C CA . ASP B 1 229 ? 11.546 5.173 -22.426 1.00 24.53 229 ASP B CA 1
ATOM 5366 C C . ASP B 1 229 ? 11.754 4.109 -21.358 1.00 25.25 229 ASP B C 1
ATOM 5367 O O . ASP B 1 229 ? 11.307 2.966 -21.518 1.00 25.74 229 ASP B O 1
ATOM 5372 N N . ALA B 1 230 ? 12.426 4.484 -20.271 1.00 23.53 230 ALA B N 1
ATOM 5373 C CA . ALA B 1 230 ? 12.682 3.555 -19.173 1.00 23.34 230 ALA B CA 1
ATOM 5374 C C . ALA B 1 230 ? 11.361 3.035 -18.612 1.00 24.05 230 ALA B C 1
ATOM 5375 O O . ALA B 1 230 ? 11.220 1.841 -18.332 1.00 23.53 230 ALA B O 1
ATOM 5377 N N . LEU B 1 231 ? 10.392 3.935 -18.454 1.00 21.94 231 LEU B N 1
ATOM 5378 C CA . LEU B 1 231 ? 9.084 3.555 -17.935 1.00 22.16 231 LEU B CA 1
ATOM 5379 C C . LEU B 1 231 ? 8.374 2.537 -18.824 1.00 22.49 231 LEU B C 1
ATOM 5380 O O . LEU B 1 231 ? 7.852 1.546 -18.325 1.00 23.79 231 LEU B O 1
ATOM 5385 N N . TYR B 1 232 ? 8.342 2.774 -20.132 1.00 23.01 232 TYR B N 1
ATOM 5386 C CA . TYR B 1 232 ? 7.679 1.825 -21.018 1.00 26.27 232 TYR B CA 1
ATOM 5387 C C . TYR B 1 232 ? 8.370 0.472 -20.914 1.00 29.11 232 TYR B C 1
ATOM 5388 O O . TYR B 1 232 ? 7.723 -0.565 -20.758 1.00 29.35 232 TYR B O 1
ATOM 5397 N N . ASP B 1 233 ? 9.694 0.498 -20.993 1.00 31.37 233 ASP B N 1
ATOM 5398 C CA . ASP B 1 233 ? 10.498 -0.710 -20.926 1.00 34.57 233 ASP B CA 1
ATOM 5399 C C . ASP B 1 233 ? 10.340 -1.466 -19.612 1.00 35.08 233 ASP B C 1
ATOM 5400 O O . ASP B 1 233 ? 10.571 -2.675 -19.555 1.00 33.97 233 ASP B O 1
ATOM 5405 N N . HIS B 1 234 ? 9.934 -0.762 -18.559 1.00 33.86 234 HIS B N 1
ATOM 5406 C CA . HIS B 1 234 ? 9.767 -1.396 -17.259 1.00 33.56 234 HIS B CA 1
ATOM 5407 C C . HIS B 1 234 ? 8.374 -1.956 -16.983 1.00 32.91 234 HIS B C 1
ATOM 5408 O O . HIS B 1 234 ? 8.236 -2.933 -16.256 1.00 34.44 234 HIS B O 1
ATOM 5415 N N . ASP B 1 235 ? 7.340 -1.353 -17.559 1.00 33.22 235 ASP B N 1
ATOM 5416 C CA . ASP B 1 235 ? 5.980 -1.831 -17.314 1.00 31.06 235 ASP B CA 1
ATOM 5417 C C . ASP B 1 235 ? 5.074 -1.581 -18.509 1.00 32.56 235 ASP B C 1
ATOM 5418 O O . ASP B 1 235 ? 4.773 -0.434 -18.835 1.00 32.45 235 ASP B O 1
ATOM 5423 N N . GLU B 1 236 ? 4.627 -2.661 -19.147 1.00 32.56 236 GLU B N 1
ATOM 5424 C CA . GLU B 1 236 ? 3.761 -2.565 -20.316 1.00 33.02 236 GLU B CA 1
ATOM 5425 C C . GLU B 1 236 ? 2.363 -2.042 -19.999 1.00 31.40 236 GLU B C 1
ATOM 5426 O O . GLU B 1 236 ? 1.643 -1.637 -20.904 1.00 31.85 236 GLU B O 1
ATOM 5432 N N . LYS B 1 237 ? 1.977 -2.049 -18.726 1.00 30.89 237 LYS B N 1
ATOM 5433 C CA . LYS B 1 237 ? 0.650 -1.569 -18.331 1.00 30.34 237 LYS B CA 1
ATOM 5434 C C . LYS B 1 237 ? 0.530 -0.045 -18.308 1.00 29.04 237 LYS B C 1
ATOM 5435 O O . LYS B 1 237 ? -0.569 0.496 -18.164 1.00 27.35 237 LYS B O 1
ATOM 5441 N N . ILE B 1 238 ? 1.656 0.645 -18.441 1.00 26.26 238 ILE B N 1
ATOM 5442 C CA . ILE B 1 238 ? 1.649 2.104 -18.436 1.00 23.55 238 ILE B CA 1
ATOM 5443 C C . ILE B 1 238 ? 1.114 2.662 -19.753 1.00 21.91 238 ILE B C 1
ATOM 5444 O O . ILE B 1 238 ? 1.634 2.357 -20.828 1.00 18.10 238 ILE B O 1
ATOM 5449 N N . PRO B 1 239 ? 0.054 3.483 -19.687 1.00 20.36 239 PRO B N 1
ATOM 5450 C CA . PRO B 1 239 ? -0.494 4.043 -20.924 1.00 19.50 239 PRO B CA 1
ATOM 5451 C C . PRO B 1 239 ? 0.487 5.008 -21.576 1.00 19.96 239 PRO B C 1
ATOM 5452 O O . PRO B 1 239 ? 1.491 5.377 -20.977 1.00 20.97 239 PRO B O 1
ATOM 5456 N N . PRO B 1 240 ? 0.204 5.427 -22.819 1.00 18.89 240 PRO B N 1
ATOM 5457 C CA . PRO B 1 240 ? 1.077 6.354 -23.538 1.00 18.86 240 PRO B CA 1
ATOM 5458 C C . PRO B 1 240 ? 1.288 7.637 -22.747 1.00 18.99 240 PRO B C 1
ATOM 5459 O O . PRO B 1 240 ? 0.370 8.140 -22.094 1.00 15.31 240 PRO B O 1
ATOM 5463 N N . ILE B 1 241 ? 2.508 8.155 -22.805 1.00 18.50 241 ILE B N 1
ATOM 5464 C CA . ILE B 1 241 ? 2.852 9.389 -22.112 1.00 17.83 241 ILE B CA 1
ATOM 5465 C C . ILE B 1 241 ? 3.097 10.460 -23.170 1.00 16.46 241 ILE B C 1
ATOM 5466 O O . ILE B 1 241 ? 3.857 10.247 -24.115 1.00 17.03 241 ILE B O 1
ATOM 5471 N N . TYR B 1 242 ? 2.450 11.609 -23.009 1.00 15.14 242 TYR B N 1
ATOM 5472 C CA . TYR B 1 242 ? 2.587 12.703 -23.963 1.00 15.22 242 TYR B CA 1
ATOM 5473 C C . TYR B 1 242 ? 3.276 13.908 -23.327 1.00 16.85 242 TYR B C 1
ATOM 5474 O O . TYR B 1 242 ? 2.744 14.516 -22.398 1.00 16.35 242 TYR B O 1
ATOM 5483 N N . ALA B 1 243 ? 4.457 14.250 -23.834 1.00 16.66 243 ALA B N 1
ATOM 5484 C CA . ALA B 1 243 ? 5.204 15.406 -23.348 1.00 15.33 243 ALA B CA 1
ATOM 5485 C C . ALA B 1 243 ? 4.782 16.589 -24.218 1.00 16.51 243 ALA B C 1
ATOM 5486 O O . ALA B 1 243 ? 5.163 16.677 -25.388 1.00 16.27 243 ALA B O 1
ATOM 5488 N N . VAL B 1 244 ? 4.000 17.501 -23.646 1.00 15.16 244 VAL B N 1
ATOM 5489 C CA . VAL B 1 244 ? 3.487 18.647 -24.391 1.00 15.57 244 VAL B CA 1
ATOM 5490 C C . VAL B 1 244 ? 3.935 20.015 -23.895 1.00 16.28 244 VAL B C 1
ATOM 5491 O O . VAL B 1 244 ? 3.343 21.038 -24.267 1.00 15.25 244 VAL B O 1
ATOM 5495 N N . GLY B 1 245 ? 4.960 20.040 -23.052 1.00 15.35 245 GLY B N 1
ATOM 5496 C CA . GLY B 1 245 ? 5.429 21.305 -22.522 1.00 16.50 245 GLY B CA 1
ATOM 5497 C C . GLY B 1 245 ? 6.627 21.866 -23.259 1.00 18.33 245 GLY B C 1
ATOM 5498 O O . GLY B 1 245 ? 7.077 21.290 -24.247 1.00 18.37 245 GLY B O 1
ATOM 5499 N N . PRO B 1 246 ? 7.193 22.977 -22.772 1.00 18.80 246 PRO B N 1
ATOM 5500 C CA . PRO B 1 246 ? 6.747 23.696 -21.573 1.00 19.84 246 PRO B CA 1
ATOM 5501 C C . PRO B 1 246 ? 5.417 24.431 -21.739 1.00 18.13 246 PRO B C 1
ATOM 5502 O O . PRO B 1 246 ? 5.203 25.113 -22.731 1.00 18.84 246 PRO B O 1
ATOM 5506 N N . LEU B 1 247 ? 4.532 24.280 -20.761 1.00 18.23 247 LEU B N 1
ATOM 5507 C CA . LEU B 1 247 ? 3.249 24.977 -20.758 1.00 20.14 247 LEU B CA 1
ATOM 5508 C C . LEU B 1 247 ? 3.501 26.169 -19.848 1.00 21.40 247 LEU B C 1
ATOM 5509 O O . LEU B 1 247 ? 3.684 25.998 -18.648 1.00 23.03 247 LEU B O 1
ATOM 5514 N N . LEU B 1 248 ? 3.522 27.368 -20.411 1.00 24.01 248 LEU B N 1
ATOM 5515 C CA . LEU B 1 248 ? 3.785 28.558 -19.614 1.00 27.72 248 LEU B CA 1
ATOM 5516 C C . LEU B 1 248 ? 2.851 29.712 -19.928 1.00 28.67 248 LEU B C 1
ATOM 5517 O O . LEU B 1 248 ? 2.349 29.836 -21.041 1.00 29.53 248 LEU B O 1
ATOM 5522 N N . ASP B 1 249 ? 2.625 30.552 -18.927 1.00 31.86 249 ASP B N 1
ATOM 5523 C CA . ASP B 1 249 ? 1.814 31.748 -19.092 1.00 36.33 249 ASP B CA 1
ATOM 5524 C C . ASP B 1 249 ? 2.858 32.852 -19.138 1.00 37.67 249 ASP B C 1
ATOM 5525 O O . ASP B 1 249 ? 3.354 33.289 -18.100 1.00 39.98 249 ASP B O 1
ATOM 5530 N N . LEU B 1 250 ? 3.207 33.283 -20.345 1.00 39.92 250 LEU B N 1
ATOM 5531 C CA . LEU B 1 250 ? 4.227 34.306 -20.519 1.00 43.68 250 LEU B CA 1
ATOM 5532 C C . LEU B 1 250 ? 3.772 35.724 -20.189 1.00 47.33 250 LEU B C 1
ATOM 5533 O O . LEU B 1 250 ? 4.535 36.679 -20.345 1.00 48.05 250 LEU B O 1
ATOM 5538 N N . LYS B 1 251 ? 2.535 35.859 -19.724 1.00 52.30 251 LYS B N 1
ATOM 5539 C CA . LYS B 1 251 ? 2.006 37.169 -19.362 1.00 56.66 251 LYS B CA 1
ATOM 5540 C C . LYS B 1 251 ? 1.999 37.295 -17.843 1.00 59.60 251 LYS B C 1
ATOM 5541 O O . LYS B 1 251 ? 2.106 38.394 -17.301 1.00 60.14 251 LYS B O 1
ATOM 5547 N N . GLY B 1 252 ? 1.881 36.157 -17.164 1.00 63.02 252 GLY B N 1
ATOM 5548 C CA . GLY B 1 252 ? 1.859 36.154 -15.712 1.00 67.68 252 GLY B CA 1
ATOM 5549 C C . GLY B 1 252 ? 0.507 36.577 -15.171 1.00 71.50 252 GLY B C 1
ATOM 5550 O O . GLY B 1 252 ? -0.237 37.288 -15.847 1.00 71.63 252 GLY B O 1
ATOM 5551 N N . GLN B 1 253 ? 0.185 36.140 -13.956 1.00 75.05 253 GLN B N 1
ATOM 5552 C CA . GLN B 1 253 ? -1.087 36.484 -13.328 1.00 79.15 253 GLN B CA 1
ATOM 5553 C C . GLN B 1 253 ? -1.270 38.004 -13.290 1.00 81.67 253 GLN B C 1
ATOM 5554 O O . GLN B 1 253 ? -0.649 38.690 -12.477 1.00 81.68 253 GLN B O 1
ATOM 5560 N N . PRO B 1 254 ? -2.128 38.548 -14.171 1.00 84.25 254 PRO B N 1
ATOM 5561 C CA . PRO B 1 254 ? -2.385 39.993 -14.232 1.00 86.12 254 PRO B CA 1
ATOM 5562 C C . PRO B 1 254 ? -2.901 40.558 -12.911 1.00 87.74 254 PRO B C 1
ATOM 5563 O O . PRO B 1 254 ? -2.351 41.518 -12.372 1.00 87.93 254 PRO B O 1
ATOM 5567 N N . ASN B 1 255 ? -3.966 39.948 -12.404 1.00 89.53 255 ASN B N 1
ATOM 5568 C CA . ASN B 1 255 ? -4.592 40.362 -11.153 1.00 91.27 255 ASN B CA 1
ATOM 5569 C C . ASN B 1 255 ? -3.839 39.846 -9.925 1.00 92.11 255 ASN B C 1
ATOM 5570 O O . ASN B 1 255 ? -3.231 38.777 -9.966 1.00 92.29 255 ASN B O 1
ATOM 5575 N N . PRO B 1 256 ? -3.869 40.603 -8.812 1.00 93.15 256 PRO B N 1
ATOM 5576 C CA . PRO B 1 256 ? -4.544 41.894 -8.607 1.00 94.01 256 PRO B CA 1
ATOM 5577 C C . PRO B 1 256 ? -4.052 43.002 -9.543 1.00 94.62 256 PRO B C 1
ATOM 5578 O O . PRO B 1 256 ? -2.923 43.478 -9.413 1.00 94.87 256 PRO B O 1
ATOM 5582 N N . LYS B 1 257 ? -4.907 43.413 -10.475 1.00 95.06 257 LYS B N 1
ATOM 5583 C CA . LYS B 1 257 ? -4.555 44.459 -11.432 1.00 95.13 257 LYS B CA 1
ATOM 5584 C C . LYS B 1 257 ? -5.088 45.832 -11.023 1.00 95.07 257 LYS B C 1
ATOM 5585 O O . LYS B 1 257 ? -6.287 46.101 -11.119 1.00 95.26 257 LYS B O 1
ATOM 5591 N N . LEU B 1 258 ? -4.187 46.696 -10.565 1.00 94.62 258 LEU B N 1
ATOM 5592 C CA . LEU B 1 258 ? -4.557 48.043 -10.146 1.00 93.82 258 LEU B CA 1
ATOM 5593 C C . LEU B 1 258 ? -3.615 49.073 -10.771 1.00 93.40 258 LEU B C 1
ATOM 5594 O O . LEU B 1 258 ? -2.986 49.862 -10.064 1.00 93.47 258 LEU B O 1
ATOM 5599 N N . ASP B 1 259 ? -3.533 49.055 -12.100 1.00 92.50 259 ASP B N 1
ATOM 5600 C CA . ASP B 1 259 ? -2.672 49.962 -12.860 1.00 91.16 259 ASP B CA 1
ATOM 5601 C C . ASP B 1 259 ? -1.184 49.687 -12.637 1.00 89.87 259 ASP B C 1
ATOM 5602 O O . ASP B 1 259 ? -0.323 50.373 -13.195 1.00 90.04 259 ASP B O 1
ATOM 5607 N N . GLN B 1 260 ? -0.893 48.679 -11.817 1.00 87.35 260 GLN B N 1
ATOM 5608 C CA . GLN B 1 260 ? 0.477 48.262 -11.528 1.00 84.48 260 GLN B CA 1
ATOM 5609 C C . GLN B 1 260 ? 1.348 49.287 -10.801 1.00 81.52 260 GLN B C 1
ATOM 5610 O O . GLN B 1 260 ? 2.319 49.798 -11.362 1.00 81.26 260 GLN B O 1
ATOM 5616 N N . ALA B 1 261 ? 1.010 49.576 -9.549 1.00 78.14 261 ALA B N 1
ATOM 5617 C CA . ALA B 1 261 ? 1.783 50.527 -8.758 1.00 74.32 261 ALA B CA 1
ATOM 5618 C C . ALA B 1 261 ? 3.108 49.876 -8.361 1.00 71.56 261 ALA B C 1
ATOM 5619 O O . ALA B 1 261 ? 4.173 50.263 -8.846 1.00 70.60 261 ALA B O 1
ATOM 5621 N N . GLN B 1 262 ? 3.030 48.882 -7.481 1.00 68.07 262 GLN B N 1
ATOM 5622 C CA . GLN B 1 262 ? 4.214 48.161 -7.021 1.00 64.26 262 GLN B CA 1
ATOM 5623 C C . GLN B 1 262 ? 4.894 47.469 -8.206 1.00 61.01 262 GLN B C 1
ATOM 5624 O O . GLN B 1 262 ? 6.122 47.408 -8.284 1.00 60.09 262 GLN B O 1
ATOM 5630 N N . HIS B 1 263 ? 4.084 46.953 -9.126 1.00 56.82 263 HIS B N 1
ATOM 5631 C CA . HIS B 1 263 ? 4.587 46.280 -10.319 1.00 53.55 263 HIS B CA 1
ATOM 5632 C C . HIS B 1 263 ? 5.672 47.118 -10.994 1.00 52.47 263 HIS B C 1
ATOM 5633 O O . HIS B 1 263 ? 6.837 46.721 -11.052 1.00 51.98 263 HIS B O 1
ATOM 5640 N N . ASP B 1 264 ? 5.278 48.283 -11.499 1.00 50.13 264 ASP B N 1
ATOM 5641 C CA . ASP B 1 264 ? 6.205 49.178 -12.178 1.00 47.97 264 ASP B CA 1
ATOM 5642 C C . ASP B 1 264 ? 7.444 49.490 -11.349 1.00 45.09 264 ASP B C 1
ATOM 5643 O O . ASP B 1 264 ? 8.542 49.612 -11.890 1.00 45.32 264 ASP B O 1
ATOM 5648 N N . LEU B 1 265 ? 7.270 49.621 -10.039 1.00 41.88 265 LEU B N 1
ATOM 5649 C CA . LEU B 1 265 ? 8.392 49.928 -9.159 1.00 39.44 265 LEU B CA 1
ATOM 5650 C C . LEU B 1 265 ? 9.481 48.871 -9.337 1.00 37.03 265 LEU B C 1
ATOM 5651 O O . LEU B 1 265 ? 10.668 49.182 -9.449 1.00 34.12 265 LEU B O 1
ATOM 5656 N N . ILE B 1 266 ? 9.054 47.616 -9.377 1.00 34.88 266 ILE B N 1
ATOM 5657 C CA . ILE B 1 266 ? 9.958 46.484 -9.532 1.00 32.43 266 ILE B CA 1
ATOM 5658 C C . ILE B 1 266 ? 10.688 46.486 -10.877 1.00 32.12 266 ILE B C 1
ATOM 5659 O O . ILE B 1 266 ? 11.911 46.383 -10.930 1.00 29.40 266 ILE B O 1
ATOM 5664 N N . LEU B 1 267 ? 9.934 46.612 -11.961 1.00 34.28 267 LEU B N 1
ATOM 5665 C CA . LEU B 1 267 ? 10.519 46.615 -13.296 1.00 34.33 267 LEU B CA 1
ATOM 5666 C C . LEU B 1 267 ? 11.452 47.800 -13.529 1.00 34.63 267 LEU B C 1
ATOM 5667 O O . LEU B 1 267 ? 12.464 47.669 -14.213 1.00 34.64 267 LEU B O 1
ATOM 5672 N N . LYS B 1 268 ? 11.120 48.952 -12.954 1.00 35.01 268 LYS B N 1
ATOM 5673 C CA . LYS B 1 268 ? 11.956 50.134 -13.119 1.00 34.46 268 LYS B CA 1
ATOM 5674 C C . LYS B 1 268 ? 13.289 49.935 -12.428 1.00 31.65 268 LYS B C 1
ATOM 5675 O O . LYS B 1 268 ? 14.333 50.295 -12.968 1.00 31.50 268 LYS B O 1
ATOM 5681 N N . TRP B 1 269 ? 13.253 49.362 -11.230 1.00 28.50 269 TRP B N 1
ATOM 5682 C CA . TRP B 1 269 ? 14.477 49.109 -10.486 1.00 24.87 269 TRP B CA 1
ATOM 5683 C C . TRP B 1 269 ? 15.377 48.207 -11.323 1.00 22.80 269 TRP B C 1
ATOM 5684 O O . TRP B 1 269 ? 16.577 48.453 -11.444 1.00 21.42 269 TRP B O 1
ATOM 5695 N N . LEU B 1 270 ? 14.789 47.161 -11.900 1.00 21.46 270 LEU B N 1
ATOM 5696 C CA . LEU B 1 270 ? 15.554 46.228 -12.725 1.00 21.92 270 LEU B CA 1
ATOM 5697 C C . LEU B 1 270 ? 16.114 46.911 -13.977 1.00 22.56 270 LEU B C 1
ATOM 5698 O O . LEU B 1 270 ? 17.229 46.618 -14.394 1.00 21.20 270 LEU B O 1
ATOM 5703 N N . ASP B 1 271 ? 15.348 47.820 -14.573 1.00 23.52 271 ASP B N 1
ATOM 5704 C CA . ASP B 1 271 ? 15.833 48.526 -15.758 1.00 26.59 271 ASP B CA 1
ATOM 5705 C C . ASP B 1 271 ? 17.126 49.292 -15.447 1.00 26.59 271 ASP B C 1
ATOM 5706 O O . ASP B 1 271 ? 17.980 49.461 -16.315 1.00 25.19 271 ASP B O 1
ATOM 5711 N N . GLU B 1 272 ? 17.272 49.738 -14.200 1.00 27.94 272 GLU B N 1
ATOM 5712 C CA . GLU B 1 272 ? 18.449 50.499 -13.785 1.00 28.00 272 GLU B CA 1
ATOM 5713 C C . GLU B 1 272 ? 19.706 49.669 -13.517 1.00 28.65 272 GLU B C 1
ATOM 5714 O O . GLU B 1 272 ? 20.811 50.210 -13.486 1.00 27.99 272 GLU B O 1
ATOM 5720 N N . GLN B 1 273 ? 19.554 48.362 -13.325 1.00 26.82 273 GLN B N 1
ATOM 5721 C CA . GLN B 1 273 ? 20.708 47.519 -13.021 1.00 26.38 273 GLN B CA 1
ATOM 5722 C C . GLN B 1 273 ? 21.445 47.010 -14.250 1.00 26.27 273 GLN B C 1
ATOM 5723 O O . GLN B 1 273 ? 20.883 46.926 -15.338 1.00 26.55 273 GLN B O 1
ATOM 5729 N N . PRO B 1 274 ? 22.730 46.668 -14.086 1.00 26.75 274 PRO B N 1
ATOM 5730 C CA . PRO B 1 274 ? 23.532 46.159 -15.200 1.00 25.56 274 PRO B CA 1
ATOM 5731 C C . PRO B 1 274 ? 22.942 44.824 -15.657 1.00 26.63 274 PRO B C 1
ATOM 5732 O O . PRO B 1 274 ? 22.361 44.090 -14.853 1.00 24.46 274 PRO B O 1
ATOM 5736 N N . ASP B 1 275 ? 23.086 44.515 -16.940 1.00 25.61 275 ASP B N 1
ATOM 5737 C CA . ASP B 1 275 ? 22.570 43.261 -17.472 1.00 26.99 275 ASP B CA 1
ATOM 5738 C C . ASP B 1 275 ? 23.197 42.065 -16.748 1.00 24.83 275 ASP B C 1
ATOM 5739 O O . ASP B 1 275 ? 24.393 42.068 -16.467 1.00 24.95 275 ASP B O 1
ATOM 5744 N N . LYS B 1 276 ? 22.373 41.062 -16.442 1.00 23.62 276 LYS B N 1
ATOM 5745 C CA . LYS B 1 276 ? 22.810 39.826 -15.781 1.00 22.30 276 LYS B CA 1
ATOM 5746 C C . LYS B 1 276 ? 23.451 39.991 -14.408 1.00 21.58 276 LYS B C 1
ATOM 5747 O O . LYS B 1 276 ? 24.120 39.084 -13.908 1.00 20.44 276 LYS B O 1
ATOM 5753 N N . SER B 1 277 ? 23.227 41.134 -13.777 1.00 21.83 277 SER B N 1
ATOM 5754 C CA . SER B 1 277 ? 23.831 41.391 -12.475 1.00 21.75 277 SER B CA 1
ATOM 5755 C C . SER B 1 277 ? 22.937 41.055 -11.285 1.00 20.48 277 SER B C 1
ATOM 5756 O O . SER B 1 277 ? 23.407 40.980 -10.152 1.00 21.51 277 SER B O 1
ATOM 5759 N N . VAL B 1 278 ? 21.655 40.843 -11.541 1.00 20.20 278 VAL B N 1
ATOM 5760 C CA . VAL B 1 278 ? 20.714 40.603 -10.462 1.00 19.04 278 VAL B CA 1
ATOM 5761 C C . VAL B 1 278 ? 20.287 39.170 -10.168 1.00 20.55 278 VAL B C 1
ATOM 5762 O O . VAL B 1 278 ? 19.948 38.408 -11.073 1.00 17.79 278 VAL B O 1
ATOM 5766 N N . VAL B 1 279 ? 20.299 38.824 -8.883 1.00 19.30 279 VAL B N 1
ATOM 5767 C CA . VAL B 1 279 ? 19.836 37.518 -8.446 1.00 19.50 279 VAL B CA 1
ATOM 5768 C C . VAL B 1 279 ? 18.396 37.701 -7.975 1.00 17.90 279 VAL B C 1
ATOM 5769 O O . VAL B 1 279 ? 18.101 38.534 -7.115 1.00 14.89 279 VAL B O 1
ATOM 5773 N N . PHE B 1 280 ? 17.492 36.940 -8.573 1.00 17.81 280 PHE B N 1
ATOM 5774 C CA . PHE B 1 280 ? 16.089 36.997 -8.199 1.00 16.95 280 PHE B CA 1
ATOM 5775 C C . PHE B 1 280 ? 15.850 35.865 -7.204 1.00 16.20 280 PHE B C 1
ATOM 5776 O O . PHE B 1 280 ? 16.346 34.755 -7.395 1.00 16.07 280 PHE B O 1
ATOM 5784 N N . LEU B 1 281 ? 15.131 36.158 -6.123 1.00 15.28 281 LEU B N 1
ATOM 5785 C CA . LEU B 1 281 ? 14.819 35.140 -5.127 1.00 15.17 281 LEU B CA 1
ATOM 5786 C C . LEU B 1 281 ? 13.305 35.134 -4.981 1.00 15.32 281 LEU B C 1
ATOM 5787 O O . LEU B 1 281 ? 12.696 36.167 -4.681 1.00 15.27 281 LEU B O 1
ATOM 5792 N N . CYS B 1 282 ? 12.702 33.974 -5.215 1.00 15.16 282 CYS B N 1
ATOM 5793 C CA . CYS B 1 282 ? 11.258 33.836 -5.123 1.00 14.91 282 CYS B CA 1
ATOM 5794 C C . CYS B 1 282 ? 10.946 32.382 -4.776 1.00 17.64 282 CYS B C 1
ATOM 5795 O O . CYS B 1 282 ? 11.458 31.453 -5.410 1.00 16.51 282 CYS B O 1
ATOM 5798 N N . PHE B 1 283 ? 10.092 32.196 -3.772 1.00 17.92 283 PHE B N 1
ATOM 5799 C CA . PHE B 1 283 ? 9.768 30.864 -3.284 1.00 20.90 283 PHE B CA 1
ATOM 5800 C C . PHE B 1 283 ? 8.323 30.367 -3.401 1.00 22.30 283 PHE B C 1
ATOM 5801 O O . PHE B 1 283 ? 7.746 29.894 -2.423 1.00 21.70 283 PHE B O 1
ATOM 5809 N N . GLY B 1 284 ? 7.740 30.468 -4.591 1.00 24.14 284 GLY B N 1
ATOM 5810 C CA . GLY B 1 284 ? 6.390 29.966 -4.774 1.00 27.45 284 GLY B CA 1
ATOM 5811 C C . GLY B 1 284 ? 5.246 30.912 -4.487 1.00 28.72 284 GLY B C 1
ATOM 5812 O O . GLY B 1 284 ? 5.453 32.051 -4.086 1.00 28.60 284 GLY B O 1
ATOM 5813 N N . SER B 1 285 ? 4.029 30.414 -4.676 1.00 32.20 285 SER B N 1
ATOM 5814 C CA . SER B 1 285 ? 2.822 31.209 -4.484 1.00 36.21 285 SER B CA 1
ATOM 5815 C C . SER B 1 285 ? 1.949 30.819 -3.291 1.00 38.96 285 SER B C 1
ATOM 5816 O O . SER B 1 285 ? 0.836 31.322 -3.153 1.00 41.52 285 SER B O 1
ATOM 5819 N N . MET B 1 286 ? 2.441 29.939 -2.429 1.00 42.81 286 MET B N 1
ATOM 5820 C CA . MET B 1 286 ? 1.662 29.504 -1.272 1.00 46.25 286 MET B CA 1
ATOM 5821 C C . MET B 1 286 ? 1.592 30.541 -0.155 1.00 46.91 286 MET B C 1
ATOM 5822 O O . MET B 1 286 ? 0.741 30.447 0.731 1.00 48.19 286 MET B O 1
ATOM 5827 N N . GLY B 1 287 ? 2.496 31.516 -0.187 1.00 46.54 287 GLY B N 1
ATOM 5828 C CA . GLY B 1 287 ? 2.482 32.577 0.808 1.00 47.07 287 GLY B CA 1
ATOM 5829 C C . GLY B 1 287 ? 3.187 32.406 2.145 1.00 46.81 287 GLY B C 1
ATOM 5830 O O . GLY B 1 287 ? 3.417 33.398 2.839 1.00 48.03 287 GLY B O 1
ATOM 5831 N N . VAL B 1 288 ? 3.527 31.180 2.532 1.00 44.75 288 VAL B N 1
ATOM 5832 C CA . VAL B 1 288 ? 4.202 30.981 3.812 1.00 43.52 288 VAL B CA 1
ATOM 5833 C C . VAL B 1 288 ? 5.675 31.388 3.760 1.00 41.16 288 VAL B C 1
ATOM 5834 O O . VAL B 1 288 ? 6.476 30.795 3.037 1.00 39.45 288 VAL B O 1
ATOM 5838 N N . SER B 1 289 ? 6.015 32.403 4.546 1.00 38.04 289 SER B N 1
ATOM 5839 C CA . SER B 1 289 ? 7.373 32.934 4.616 1.00 35.85 289 SER B CA 1
ATOM 5840 C C . SER B 1 289 ? 8.287 32.148 5.555 1.00 33.34 289 SER B C 1
ATOM 5841 O O . SER B 1 289 ? 7.828 31.591 6.552 1.00 34.28 289 SER B O 1
ATOM 5844 N N . PHE B 1 290 ? 9.578 32.095 5.224 1.00 28.40 290 PHE B N 1
ATOM 5845 C CA . PHE B 1 290 ? 10.562 31.430 6.076 1.00 22.15 290 PHE B CA 1
ATOM 5846 C C . PHE B 1 290 ? 10.423 32.134 7.422 1.00 19.90 290 PHE B C 1
ATOM 5847 O O . PHE B 1 290 ? 9.904 33.252 7.484 1.00 22.00 290 PHE B O 1
ATOM 5855 N N . GLY B 1 291 ? 10.897 31.504 8.490 1.00 18.98 291 GLY B N 1
ATOM 5856 C CA . GLY B 1 291 ? 10.812 32.122 9.807 1.00 18.10 291 GLY B CA 1
ATOM 5857 C C . GLY B 1 291 ? 11.763 33.305 9.958 1.00 18.79 291 GLY B C 1
ATOM 5858 O O . GLY B 1 291 ? 12.703 33.443 9.167 1.00 17.15 291 GLY B O 1
ATOM 5859 N N . PRO B 1 292 ? 11.553 34.169 10.974 1.00 18.67 292 PRO B N 1
ATOM 5860 C CA . PRO B 1 292 ? 12.385 35.351 11.240 1.00 17.99 292 PRO B CA 1
ATOM 5861 C C . PRO B 1 292 ? 13.900 35.096 11.194 1.00 17.35 292 PRO B C 1
ATOM 5862 O O . PRO B 1 292 ? 14.627 35.806 10.502 1.00 16.02 292 PRO B O 1
ATOM 5866 N N . SER B 1 293 ? 14.371 34.088 11.925 1.00 17.20 293 SER B N 1
ATOM 5867 C CA . SER B 1 293 ? 15.795 33.756 11.948 1.00 16.73 293 SER B CA 1
ATOM 5868 C C . SER B 1 293 ? 16.330 33.515 10.539 1.00 15.86 293 SER B C 1
ATOM 5869 O O . SER B 1 293 ? 17.346 34.083 10.149 1.00 14.10 293 SER B O 1
ATOM 5872 N N . GLN B 1 294 ? 15.640 32.665 9.783 1.00 16.90 294 GLN B N 1
ATOM 5873 C CA . GLN B 1 294 ? 16.053 32.341 8.423 1.00 14.37 294 GLN B CA 1
ATOM 5874 C C . GLN B 1 294 ? 16.041 33.566 7.506 1.00 13.66 294 GLN B C 1
ATOM 5875 O O . GLN B 1 294 ? 16.922 33.714 6.649 1.00 11.46 294 GLN B O 1
ATOM 5881 N N . ILE B 1 295 ? 15.049 34.440 7.676 1.00 12.45 295 ILE B N 1
ATOM 5882 C CA . ILE B 1 295 ? 14.974 35.655 6.861 1.00 13.26 295 ILE B CA 1
ATOM 5883 C C . ILE B 1 295 ? 16.210 36.524 7.138 1.00 13.61 295 ILE B C 1
ATOM 5884 O O . ILE B 1 295 ? 16.784 37.102 6.223 1.00 13.35 295 ILE B O 1
ATOM 5889 N N . ARG B 1 296 ? 16.611 36.617 8.404 1.00 12.87 296 ARG B N 1
ATOM 5890 C CA . ARG B 1 296 ? 17.783 37.408 8.775 1.00 14.68 296 ARG B CA 1
ATOM 5891 C C . ARG B 1 296 ? 19.068 36.846 8.161 1.00 15.14 296 ARG B C 1
ATOM 5892 O O . ARG B 1 296 ? 19.945 37.597 7.740 1.00 13.84 296 ARG B O 1
ATOM 5900 N N . GLU B 1 297 ? 19.179 35.521 8.130 1.00 15.48 297 GLU B N 1
ATOM 5901 C CA . GLU B 1 297 ? 20.365 34.878 7.568 1.00 14.17 297 GLU B CA 1
ATOM 5902 C C . GLU B 1 297 ? 20.431 35.080 6.045 1.00 15.02 297 GLU B C 1
ATOM 5903 O O . GLU B 1 297 ? 21.517 35.232 5.486 1.00 15.40 297 GLU B O 1
ATOM 5909 N N . ILE B 1 298 ? 19.277 35.090 5.377 1.00 13.90 298 ILE B N 1
ATOM 5910 C CA . ILE B 1 298 ? 19.244 35.321 3.930 1.00 14.85 298 ILE B CA 1
ATOM 5911 C C . ILE B 1 298 ? 19.669 36.772 3.664 1.00 15.28 298 ILE B C 1
ATOM 5912 O O . ILE B 1 298 ? 20.442 37.049 2.747 1.00 17.26 298 ILE B O 1
ATOM 5917 N N . ALA B 1 299 ? 19.168 37.694 4.480 1.00 14.41 299 ALA B N 1
ATOM 5918 C CA . ALA B 1 299 ? 19.502 39.112 4.331 1.00 14.38 299 ALA B CA 1
ATOM 5919 C C . ALA B 1 299 ? 21.007 39.366 4.494 1.00 14.49 299 ALA B C 1
ATOM 5920 O O . ALA B 1 299 ? 21.625 40.073 3.694 1.00 13.15 299 ALA B O 1
ATOM 5922 N N . LEU B 1 300 ? 21.592 38.800 5.541 1.00 14.92 300 LEU B N 1
ATOM 5923 C CA . LEU B 1 300 ? 23.016 38.980 5.773 1.00 16.51 300 LEU B CA 1
ATOM 5924 C C . LEU B 1 300 ? 23.795 38.331 4.636 1.00 17.72 300 LEU B C 1
ATOM 5925 O O . LEU B 1 300 ? 24.725 38.933 4.092 1.00 18.63 300 LEU B O 1
ATOM 5930 N N . GLY B 1 301 ? 23.405 37.110 4.272 1.00 16.64 301 GLY B N 1
ATOM 5931 C CA . GLY B 1 301 ? 24.071 36.411 3.186 1.00 16.17 301 GLY B CA 1
ATOM 5932 C C . GLY B 1 301 ? 24.086 37.237 1.907 1.00 19.06 301 GLY B C 1
ATOM 5933 O O . GLY B 1 301 ? 25.121 37.362 1.248 1.00 18.87 301 GLY B O 1
ATOM 5934 N N . LEU B 1 302 ? 22.935 37.798 1.548 1.00 18.21 302 LEU B N 1
ATOM 5935 C CA . LEU B 1 302 ? 22.834 38.620 0.350 1.00 19.17 302 LEU B CA 1
ATOM 5936 C C . LEU B 1 302 ? 23.743 39.846 0.435 1.00 20.14 302 LEU B C 1
ATOM 5937 O O . LEU B 1 302 ? 24.521 40.109 -0.479 1.00 19.30 302 LEU B O 1
ATOM 5942 N N . LYS B 1 303 ? 23.655 40.582 1.538 1.00 20.69 303 LYS B N 1
ATOM 5943 C CA . LYS B 1 303 ? 24.457 41.786 1.701 1.00 22.13 303 LYS B CA 1
ATOM 5944 C C . LYS B 1 303 ? 25.950 41.513 1.638 1.00 23.36 303 LYS B C 1
ATOM 5945 O O . LYS B 1 303 ? 26.684 42.199 0.931 1.00 24.32 303 LYS B O 1
ATOM 5951 N N . HIS B 1 304 ? 26.394 40.501 2.370 1.00 25.19 304 HIS B N 1
ATOM 5952 C CA . HIS B 1 304 ? 27.803 40.165 2.413 1.00 25.95 304 HIS B CA 1
ATOM 5953 C C . HIS B 1 304 ? 28.337 39.640 1.078 1.00 25.96 304 HIS B C 1
ATOM 5954 O O . HIS B 1 304 ? 29.496 39.888 0.726 1.00 24.96 304 HIS B O 1
ATOM 5961 N N . SER B 1 305 ? 27.491 38.931 0.333 1.00 22.47 305 SER B N 1
ATOM 5962 C CA . SER B 1 305 ? 27.887 38.357 -0.953 1.00 21.69 305 SER B CA 1
ATOM 5963 C C . SER B 1 305 ? 28.274 39.408 -1.979 1.00 21.16 305 SER B C 1
ATOM 5964 O O . SER B 1 305 ? 29.099 39.156 -2.855 1.00 22.32 305 SER B O 1
ATOM 5967 N N . GLY B 1 306 ? 27.657 40.579 -1.878 1.00 22.01 306 GLY B N 1
ATOM 5968 C CA . GLY B 1 306 ? 27.951 41.662 -2.796 1.00 22.18 306 GLY B CA 1
ATOM 5969 C C . GLY B 1 306 ? 27.115 41.695 -4.060 1.00 22.82 306 GLY B C 1
ATOM 5970 O O . GLY B 1 306 ? 27.200 42.654 -4.824 1.00 23.58 306 GLY B O 1
ATOM 5971 N N . VAL B 1 307 ? 26.305 40.665 -4.292 1.00 22.74 307 VAL B N 1
ATOM 5972 C CA . VAL B 1 307 ? 25.473 40.612 -5.494 1.00 22.29 307 VAL B CA 1
ATOM 5973 C C . VAL B 1 307 ? 24.263 41.542 -5.417 1.00 22.57 307 VAL B C 1
ATOM 5974 O O . VAL B 1 307 ? 23.805 41.898 -4.329 1.00 25.09 307 VAL B O 1
ATOM 5978 N N . ARG B 1 308 ? 23.755 41.949 -6.575 1.00 20.61 308 ARG B N 1
ATOM 5979 C CA . ARG B 1 308 ? 22.565 42.790 -6.617 1.00 20.55 308 ARG B CA 1
ATOM 5980 C C . ARG B 1 308 ? 21.408 41.803 -6.529 1.00 18.94 308 ARG B C 1
ATOM 5981 O O . ARG B 1 308 ? 21.549 40.664 -6.971 1.00 16.63 308 ARG B O 1
ATOM 5989 N N . PHE B 1 309 ? 20.272 42.221 -5.980 1.00 16.44 309 PHE B N 1
ATOM 5990 C CA . PHE B 1 309 ? 19.159 41.289 -5.840 1.00 17.10 309 PHE B CA 1
ATOM 5991 C C . PHE B 1 309 ? 17.764 41.895 -5.746 1.00 18.17 309 PHE B C 1
ATOM 5992 O O . PHE B 1 309 ? 17.580 43.041 -5.325 1.00 18.23 309 PHE B O 1
ATOM 6000 N N . LEU B 1 310 ? 16.788 41.086 -6.147 1.00 16.44 310 LEU B N 1
ATOM 6001 C CA . LEU B 1 310 ? 15.374 41.424 -6.083 1.00 17.49 310 LEU B CA 1
ATOM 6002 C C . LEU B 1 310 ? 14.819 40.227 -5.311 1.00 17.66 310 LEU B C 1
ATOM 6003 O O . LEU B 1 310 ? 14.740 39.119 -5.842 1.00 17.64 310 LEU B O 1
ATOM 6008 N N . TRP B 1 311 ? 14.446 40.465 -4.059 1.00 16.42 311 TRP B N 1
ATOM 6009 C CA . TRP B 1 311 ? 13.966 39.414 -3.175 1.00 16.45 311 TRP B CA 1
ATOM 6010 C C . TRP B 1 311 ? 12.471 39.496 -2.858 1.00 18.59 311 TRP B C 1
ATOM 6011 O O . TRP B 1 311 ? 12.020 40.406 -2.168 1.00 15.63 311 TRP B O 1
ATOM 6022 N N . SER B 1 312 ? 11.713 38.535 -3.385 1.00 17.95 312 SER B N 1
ATOM 6023 C CA . SER B 1 312 ? 10.269 38.458 -3.165 1.00 18.09 312 SER B CA 1
ATOM 6024 C C . SER B 1 312 ? 10.016 37.664 -1.894 1.00 18.73 312 SER B C 1
ATOM 6025 O O . SER B 1 312 ? 10.439 36.518 -1.783 1.00 19.00 312 SER B O 1
ATOM 6028 N N . ASN B 1 313 ? 9.339 38.274 -0.928 1.00 20.41 313 ASN B N 1
ATOM 6029 C CA . ASN B 1 313 ? 9.049 37.589 0.326 1.00 21.12 313 ASN B CA 1
ATOM 6030 C C . ASN B 1 313 ? 7.845 38.214 1.012 1.00 19.63 313 ASN B C 1
ATOM 6031 O O . ASN B 1 313 ? 7.363 39.260 0.592 1.00 20.25 313 ASN B O 1
ATOM 6036 N N . SER B 1 314 ? 7.374 37.573 2.077 1.00 19.29 314 SER B N 1
ATOM 6037 C CA . SER B 1 314 ? 6.232 38.080 2.829 1.00 22.79 314 SER B CA 1
ATOM 6038 C C . SER B 1 314 ? 6.561 38.256 4.311 1.00 21.31 314 SER B C 1
ATOM 6039 O O . SER B 1 314 ? 5.688 38.142 5.159 1.00 23.54 314 SER B O 1
ATOM 6042 N N . ALA B 1 315 ? 7.824 38.529 4.624 1.00 21.56 315 ALA B N 1
ATOM 6043 C CA . ALA B 1 315 ? 8.233 38.731 6.013 1.00 19.62 315 ALA B CA 1
ATOM 6044 C C . ALA B 1 315 ? 7.844 40.136 6.477 1.00 18.20 315 ALA B C 1
ATOM 6045 O O . ALA B 1 315 ? 7.758 41.055 5.670 1.00 16.26 315 ALA B O 1
ATOM 6047 N N . GLU B 1 316 ? 7.608 40.309 7.773 1.00 18.38 316 GLU B N 1
ATOM 6048 C CA . GLU B 1 316 ? 7.275 41.641 8.278 1.00 19.06 316 GLU B CA 1
ATOM 6049 C C . GLU B 1 316 ? 8.570 42.451 8.243 1.00 18.58 316 GLU B C 1
ATOM 6050 O O . GLU B 1 316 ? 9.655 41.898 8.416 1.00 14.05 316 GLU B O 1
ATOM 6056 N N . LYS B 1 317 ? 8.459 43.756 8.029 1.00 18.42 317 LYS B N 1
ATOM 6057 C CA . LYS B 1 317 ? 9.638 44.612 7.948 1.00 17.58 317 LYS B CA 1
ATOM 6058 C C . LYS B 1 317 ? 10.490 44.608 9.210 1.00 17.00 317 LYS B C 1
ATOM 6059 O O . LYS B 1 317 ? 11.706 44.814 9.145 1.00 16.15 317 LYS B O 1
ATOM 6065 N N . LYS B 1 318 ? 9.857 44.373 10.355 1.00 17.50 318 LYS B N 1
ATOM 6066 C CA . LYS B 1 318 ? 10.562 44.376 11.633 1.00 16.81 318 LYS B CA 1
ATOM 6067 C C . LYS B 1 318 ? 11.532 43.211 11.828 1.00 16.30 318 LYS B C 1
ATOM 6068 O O . LYS B 1 318 ? 12.405 43.272 12.684 1.00 15.74 318 LYS B O 1
ATOM 6074 N N . VAL B 1 319 ? 11.377 42.161 11.033 1.00 14.46 319 VAL B N 1
ATOM 6075 C CA . VAL B 1 319 ? 12.219 40.977 11.146 1.00 17.54 319 VAL B CA 1
ATOM 6076 C C . VAL B 1 319 ? 13.641 41.125 10.609 1.00 16.49 319 VAL B C 1
ATOM 6077 O O . VAL B 1 319 ? 14.565 40.502 11.127 1.00 12.46 319 VAL B O 1
ATOM 6081 N N . PHE B 1 320 ? 13.819 41.956 9.585 1.00 16.26 320 PHE B N 1
ATOM 6082 C CA . PHE B 1 320 ? 15.131 42.123 8.963 1.00 15.81 320 PHE B CA 1
ATOM 6083 C C . PHE B 1 320 ? 16.221 42.649 9.897 1.00 16.18 320 PHE B C 1
ATOM 6084 O O . PHE B 1 320 ? 15.941 43.339 10.869 1.00 14.71 320 PHE B O 1
ATOM 6092 N N . PRO B 1 321 ? 17.491 42.313 9.605 1.00 17.01 321 PRO B N 1
ATOM 6093 C CA . PRO B 1 321 ? 18.617 42.760 10.428 1.00 16.27 321 PRO B CA 1
ATOM 6094 C C . PRO B 1 321 ? 18.616 44.277 10.503 1.00 16.85 321 PRO B C 1
ATOM 6095 O O . PRO B 1 321 ? 18.250 44.949 9.538 1.00 15.50 321 PRO B O 1
ATOM 6099 N N . GLU B 1 322 ? 19.025 44.825 11.639 1.00 17.82 322 GLU B N 1
ATOM 6100 C CA . GLU B 1 322 ? 19.048 46.273 11.764 1.00 18.89 322 GLU B CA 1
ATOM 6101 C C . GLU B 1 322 ? 19.979 46.839 10.692 1.00 17.68 322 GLU B C 1
ATOM 6102 O O . GLU B 1 322 ? 21.026 46.262 10.402 1.00 16.07 322 GLU B O 1
ATOM 6108 N N . GLY B 1 323 ? 19.561 47.939 10.072 1.00 17.67 323 GLY B N 1
ATOM 6109 C CA . GLY B 1 323 ? 20.356 48.564 9.024 1.00 17.81 323 GLY B CA 1
ATOM 6110 C C . GLY B 1 323 ? 20.134 48.005 7.627 1.00 18.34 323 GLY B C 1
ATOM 6111 O O . GLY B 1 323 ? 20.478 48.646 6.634 1.00 15.95 323 GLY B O 1
ATOM 6112 N N . PHE B 1 324 ? 19.546 46.815 7.535 1.00 17.96 324 PHE B N 1
ATOM 6113 C CA . PHE B 1 324 ? 19.321 46.183 6.237 1.00 16.39 324 PHE B CA 1
ATOM 6114 C C . PHE B 1 324 ? 18.398 46.959 5.298 1.00 17.24 324 PHE B C 1
ATOM 6115 O O . PHE B 1 324 ? 18.761 47.245 4.157 1.00 15.79 324 PHE B O 1
ATOM 6123 N N . LEU B 1 325 ? 17.202 47.290 5.769 1.00 16.33 325 LEU B N 1
ATOM 6124 C CA . LEU B 1 325 ? 16.245 48.020 4.948 1.00 19.16 325 LEU B CA 1
ATOM 6125 C C . LEU B 1 325 ? 16.821 49.359 4.490 1.00 21.01 325 LEU B C 1
ATOM 6126 O O . LEU B 1 325 ? 16.685 49.731 3.318 1.00 20.34 325 LEU B O 1
ATOM 6131 N N . GLU B 1 326 ? 17.467 50.073 5.411 1.00 19.38 326 GLU B N 1
ATOM 6132 C CA . GLU B 1 326 ? 18.064 51.370 5.092 1.00 20.83 326 GLU B CA 1
ATOM 6133 C C . GLU B 1 326 ? 19.155 51.226 4.046 1.00 20.02 326 GLU B C 1
ATOM 6134 O O . GLU B 1 326 ? 19.267 52.037 3.130 1.00 19.78 326 GLU B O 1
ATOM 6140 N N . TRP B 1 327 ? 19.969 50.191 4.193 1.00 20.62 327 TRP B N 1
ATOM 6141 C CA . TRP B 1 32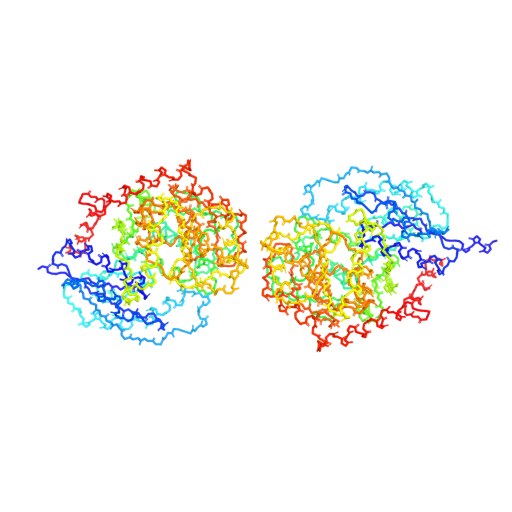7 ? 21.047 49.953 3.251 1.00 21.22 327 TRP B CA 1
ATOM 6142 C C . TRP B 1 327 ? 20.510 49.762 1.831 1.00 23.49 327 TRP B C 1
ATOM 6143 O O . TRP B 1 327 ? 21.043 50.331 0.875 1.00 23.81 327 TRP B O 1
ATOM 6154 N N . MET B 1 328 ? 19.459 48.960 1.687 1.00 23.36 328 MET B N 1
ATOM 6155 C CA . MET B 1 328 ? 18.868 48.727 0.370 1.00 25.39 328 MET B CA 1
ATOM 6156 C C . MET B 1 328 ? 18.408 50.027 -0.274 1.00 27.79 328 MET B C 1
ATOM 6157 O O . MET B 1 328 ? 18.606 50.251 -1.470 1.00 28.28 328 MET B O 1
ATOM 6162 N N . GLU B 1 329 ? 17.781 50.882 0.523 1.00 29.87 329 GLU B N 1
ATOM 6163 C CA . GLU B 1 329 ? 17.285 52.139 0.005 1.00 35.44 329 GLU B CA 1
ATOM 6164 C C . GLU B 1 329 ? 18.408 53.116 -0.326 1.00 35.45 329 GLU B C 1
ATOM 6165 O O . GLU B 1 329 ? 18.315 53.855 -1.301 1.00 38.61 329 GLU B O 1
ATOM 6171 N N . LEU B 1 330 ? 19.474 53.111 0.467 1.00 35.14 330 LEU B N 1
ATOM 6172 C CA . LEU B 1 330 ? 20.586 54.024 0.228 1.00 35.30 330 LEU B CA 1
ATOM 6173 C C . LEU B 1 330 ? 21.523 53.614 -0.900 1.00 35.02 330 LEU B C 1
ATOM 6174 O O . LEU B 1 330 ? 21.757 54.389 -1.822 1.00 35.32 330 LEU B O 1
ATOM 6179 N N . GLU B 1 331 ? 22.070 52.405 -0.818 1.00 34.16 331 GLU B N 1
ATOM 6180 C CA . GLU B 1 331 ? 23.002 51.922 -1.831 1.00 33.71 331 GLU B CA 1
ATOM 6181 C C . GLU B 1 331 ? 22.333 51.353 -3.077 1.00 33.24 331 GLU B C 1
ATOM 6182 O O . GLU B 1 331 ? 22.960 51.246 -4.128 1.00 32.70 331 GLU B O 1
ATOM 6188 N N . GLY B 1 332 ? 21.064 50.978 -2.957 1.00 32.36 332 GLY B N 1
ATOM 6189 C CA . GLY B 1 332 ? 20.339 50.451 -4.101 1.00 31.19 332 GLY B CA 1
ATOM 6190 C C . GLY B 1 332 ? 20.880 49.185 -4.743 1.00 30.46 332 GLY B C 1
ATOM 6191 O O . GLY B 1 332 ? 20.585 48.912 -5.907 1.00 30.77 332 GLY B O 1
ATOM 6192 N N . LYS B 1 333 ? 21.673 48.417 -4.003 1.00 28.73 333 LYS B N 1
ATOM 6193 C CA . LYS B 1 333 ? 22.221 47.166 -4.520 1.00 27.81 333 LYS B CA 1
ATOM 6194 C C . LYS B 1 333 ? 21.098 46.134 -4.617 1.00 27.14 333 LYS B C 1
ATOM 6195 O O . LYS B 1 333 ? 21.115 45.257 -5.478 1.00 26.55 333 LYS B O 1
ATOM 6201 N N . GLY B 1 334 ? 20.122 46.236 -3.723 1.00 25.23 334 GLY B N 1
ATOM 6202 C CA . GLY B 1 334 ? 19.022 45.292 -3.761 1.00 24.35 334 GLY B CA 1
ATOM 6203 C C . GLY B 1 334 ? 17.702 45.883 -3.318 1.00 23.10 334 GLY B C 1
ATOM 6204 O O . GLY B 1 334 ? 17.643 47.018 -2.839 1.00 22.93 334 GLY B O 1
ATOM 6205 N N . MET B 1 335 ? 16.635 45.113 -3.486 1.00 22.00 335 MET B N 1
ATOM 6206 C CA . MET B 1 335 ? 15.315 45.559 -3.084 1.00 20.56 335 MET B CA 1
ATOM 6207 C C . MET B 1 335 ? 14.427 44.374 -2.747 1.00 18.62 335 MET B C 1
ATOM 6208 O O . MET B 1 335 ? 14.639 43.252 -3.216 1.00 16.28 335 MET B O 1
ATOM 6213 N N . ILE B 1 336 ? 13.435 44.616 -1.909 1.00 18.24 336 ILE B N 1
ATOM 6214 C CA . ILE B 1 336 ? 12.523 43.555 -1.555 1.00 19.62 336 ILE B CA 1
ATOM 6215 C C . ILE B 1 336 ? 11.138 43.926 -2.046 1.00 21.55 336 ILE B C 1
ATOM 6216 O O . ILE B 1 336 ? 10.818 45.108 -2.198 1.00 20.03 336 ILE B O 1
ATOM 6221 N N . CYS B 1 337 ? 10.334 42.907 -2.323 1.00 20.22 337 CYS B N 1
ATOM 6222 C CA . CYS B 1 337 ? 8.977 43.109 -2.797 1.00 20.77 337 CYS B CA 1
ATOM 6223 C C . CYS B 1 337 ? 8.114 41.957 -2.302 1.00 22.42 337 CYS B C 1
ATOM 6224 O O . CYS B 1 337 ? 8.612 41.018 -1.672 1.00 20.78 337 CYS B O 1
ATOM 6227 N N . GLY B 1 338 ? 6.819 42.046 -2.572 1.00 23.56 338 GLY B N 1
ATOM 6228 C CA . GLY B 1 338 ? 5.910 40.989 -2.180 1.00 24.58 338 GLY B CA 1
ATOM 6229 C C . GLY B 1 338 ? 5.713 40.141 -3.418 1.00 26.42 338 GLY B C 1
ATOM 6230 O O . GLY B 1 338 ? 6.688 39.704 -4.028 1.00 27.45 338 GLY B O 1
ATOM 6231 N N . TRP B 1 339 ? 4.461 39.915 -3.800 1.00 27.04 339 TRP B N 1
ATOM 6232 C CA . TRP B 1 339 ? 4.178 39.135 -4.992 1.00 28.26 339 TRP B CA 1
ATOM 6233 C C . TRP B 1 339 ? 4.916 39.783 -6.159 1.00 27.23 339 TRP B C 1
ATOM 6234 O O . TRP B 1 339 ? 4.877 41.002 -6.333 1.00 27.58 339 TRP B O 1
ATOM 6245 N N . ALA B 1 340 ? 5.600 38.970 -6.954 1.00 27.05 340 ALA B N 1
ATOM 6246 C CA . ALA B 1 340 ? 6.357 39.507 -8.076 1.00 25.55 340 ALA B CA 1
ATOM 6247 C C . ALA B 1 340 ? 5.880 39.013 -9.428 1.00 24.65 340 ALA B C 1
ATOM 6248 O O . ALA B 1 340 ? 5.332 37.920 -9.545 1.00 26.59 340 ALA B O 1
ATOM 6250 N N . PRO B 1 341 ? 6.070 39.828 -10.471 1.00 24.10 341 PRO B N 1
ATOM 6251 C CA . PRO B 1 341 ? 5.665 39.457 -11.833 1.00 24.78 341 PRO B CA 1
ATOM 6252 C C . PRO B 1 341 ? 6.781 38.542 -12.341 1.00 23.24 341 PRO B C 1
ATOM 6253 O O . PRO B 1 341 ? 7.557 38.906 -13.225 1.00 20.21 341 PRO B O 1
ATOM 6257 N N . GLN B 1 342 ? 6.853 37.350 -11.756 1.00 23.25 342 GLN B N 1
ATOM 6258 C CA . GLN B 1 342 ? 7.911 36.398 -12.073 1.00 22.24 342 GLN B CA 1
ATOM 6259 C C . GLN B 1 342 ? 8.325 36.206 -13.528 1.00 22.76 342 GLN B C 1
ATOM 6260 O O . GLN B 1 342 ? 9.512 36.288 -13.833 1.00 22.06 342 GLN B O 1
ATOM 6266 N N . VAL B 1 343 ? 7.387 35.948 -14.434 1.00 22.92 343 VAL B N 1
ATOM 6267 C CA . VAL B 1 343 ? 7.793 35.762 -15.823 1.00 23.80 343 VAL B CA 1
ATOM 6268 C C . VAL B 1 343 ? 8.438 36.996 -16.415 1.00 23.99 343 VAL B C 1
ATOM 6269 O O . VAL B 1 343 ? 9.403 36.885 -17.168 1.00 23.37 343 VAL B O 1
ATOM 6273 N N . GLU B 1 344 ? 7.922 38.173 -16.070 1.00 24.28 344 GLU B N 1
ATOM 6274 C CA . GLU B 1 344 ? 8.488 39.409 -16.591 1.00 24.62 344 GLU B CA 1
ATOM 6275 C C . GLU B 1 344 ? 9.878 39.629 -16.006 1.00 22.33 344 GLU B C 1
ATOM 6276 O O . GLU B 1 344 ? 10.761 40.156 -16.675 1.00 22.35 344 GLU B O 1
ATOM 6282 N N . VAL B 1 345 ? 10.064 39.225 -14.751 1.00 21.53 345 VAL B N 1
ATOM 6283 C CA . VAL B 1 345 ? 11.354 39.362 -14.086 1.00 18.67 345 VAL B CA 1
ATOM 6284 C C . VAL B 1 345 ? 12.384 38.442 -14.733 1.00 18.12 345 VAL B C 1
ATOM 6285 O O . VAL B 1 345 ? 13.465 38.884 -15.107 1.00 18.57 345 VAL B O 1
ATOM 6289 N N . LEU B 1 346 ? 12.044 37.163 -14.881 1.00 18.26 346 LEU B N 1
ATOM 6290 C CA . LEU B 1 346 ? 12.973 36.203 -15.472 1.00 19.77 346 LEU B CA 1
ATOM 6291 C C . LEU B 1 346 ? 13.305 36.566 -16.915 1.00 20.13 346 LEU B C 1
ATOM 6292 O O . LEU B 1 346 ? 14.390 36.264 -17.413 1.00 20.77 346 LEU B O 1
ATOM 6297 N N . ALA B 1 347 ? 12.368 37.237 -17.574 1.00 21.30 347 ALA B N 1
ATOM 6298 C CA . ALA B 1 347 ? 12.551 37.658 -18.951 1.00 20.88 347 ALA B CA 1
ATOM 6299 C C . ALA B 1 347 ? 13.493 38.860 -19.004 1.00 22.65 347 ALA B C 1
ATOM 6300 O O . ALA B 1 347 ? 14.154 39.103 -20.015 1.00 24.93 347 ALA B O 1
ATOM 6302 N N . HIS B 1 348 ? 13.557 39.607 -17.909 1.00 22.35 348 HIS B N 1
ATOM 6303 C CA . HIS B 1 348 ? 14.390 40.804 -17.852 1.00 24.42 348 HIS B CA 1
ATOM 6304 C C . HIS B 1 348 ? 15.878 40.522 -18.017 1.00 23.58 348 HIS B C 1
ATOM 6305 O O . HIS B 1 348 ? 16.419 39.598 -17.412 1.00 23.79 348 HIS B O 1
ATOM 6312 N N . LYS B 1 349 ? 16.550 41.336 -18.824 1.00 24.32 349 LYS B N 1
ATOM 6313 C CA . LYS B 1 349 ? 17.970 41.132 -19.065 1.00 25.59 349 LYS B CA 1
ATOM 6314 C C . LYS B 1 349 ? 18.866 41.413 -17.867 1.00 23.42 349 LYS B C 1
ATOM 6315 O O . LYS B 1 349 ? 20.031 41.019 -17.863 1.00 23.33 349 LYS B O 1
ATOM 6321 N N . ALA B 1 350 ? 18.329 42.063 -16.837 1.00 22.01 350 ALA B N 1
ATOM 6322 C CA . ALA B 1 350 ? 19.131 42.356 -15.648 1.00 21.83 350 ALA B CA 1
ATOM 6323 C C . ALA B 1 350 ? 19.357 41.114 -14.785 1.00 20.07 350 ALA B C 1
ATOM 6324 O O . ALA B 1 350 ? 20.312 41.053 -14.010 1.00 18.54 350 ALA B O 1
ATOM 6326 N N . ILE B 1 351 ? 18.486 40.119 -14.936 1.00 19.54 351 ILE B N 1
ATOM 6327 C CA . ILE B 1 351 ? 18.573 38.899 -14.135 1.00 18.72 351 ILE B CA 1
ATOM 6328 C C . ILE B 1 351 ? 19.680 37.946 -14.578 1.00 18.80 351 ILE B C 1
ATOM 6329 O O . ILE B 1 351 ? 19.747 37.563 -15.742 1.00 19.00 351 ILE B O 1
ATOM 6334 N N . GLY B 1 352 ? 20.532 37.555 -13.638 1.00 18.23 352 GLY B N 1
ATOM 6335 C CA . GLY B 1 352 ? 21.606 36.627 -13.946 1.00 17.28 352 GLY B CA 1
ATOM 6336 C C . GLY B 1 352 ? 21.516 35.340 -13.139 1.00 16.59 352 GLY B C 1
ATOM 6337 O O . GLY B 1 352 ? 22.233 34.378 -13.407 1.00 18.23 352 GLY B O 1
ATOM 6338 N N . GLY B 1 353 ? 20.641 35.317 -12.141 1.00 16.21 353 GLY B N 1
ATOM 6339 C CA . GLY B 1 353 ? 20.501 34.128 -11.318 1.00 16.35 353 GLY B CA 1
ATOM 6340 C C . GLY B 1 353 ? 19.149 34.079 -10.634 1.00 16.48 353 GLY B C 1
ATOM 6341 O O . GLY B 1 353 ? 18.515 35.113 -10.425 1.00 16.93 353 GLY B O 1
ATOM 6342 N N . PHE B 1 354 ? 18.718 32.880 -10.259 1.00 16.05 354 PHE B N 1
ATOM 6343 C CA . PHE B 1 354 ? 17.417 32.696 -9.613 1.00 15.81 354 PHE B CA 1
ATOM 6344 C C . PHE B 1 354 ? 17.467 31.714 -8.427 1.00 16.07 354 PHE B C 1
ATOM 6345 O O . PHE B 1 354 ? 17.740 30.529 -8.609 1.00 17.65 354 PHE B O 1
ATOM 6353 N N . VAL B 1 355 ? 17.236 32.211 -7.210 1.00 16.47 355 VAL B N 1
ATOM 6354 C CA . VAL B 1 355 ? 17.193 31.330 -6.036 1.00 15.56 355 VAL B CA 1
ATOM 6355 C C . VAL B 1 355 ? 15.714 30.913 -5.999 1.00 16.87 355 VAL B C 1
ATOM 6356 O O . VAL B 1 355 ? 14.840 31.719 -5.689 1.00 17.13 355 VAL B O 1
ATOM 6360 N N . SER B 1 356 ? 15.449 29.651 -6.319 1.00 17.00 356 SER B N 1
ATOM 6361 C CA . SER B 1 356 ? 14.085 29.129 -6.423 1.00 14.52 356 SER B CA 1
ATOM 6362 C C . SER B 1 356 ? 13.722 27.966 -5.490 1.00 16.33 356 SER B C 1
ATOM 6363 O O . SER B 1 356 ? 14.586 27.167 -5.111 1.00 14.98 356 SER B O 1
ATOM 6366 N N . HIS B 1 357 ? 12.437 27.870 -5.135 1.00 15.00 357 HIS B N 1
ATOM 6367 C CA . HIS B 1 357 ? 11.968 26.786 -4.276 1.00 15.31 357 HIS B CA 1
ATOM 6368 C C . HIS B 1 357 ? 11.839 25.525 -5.124 1.00 14.20 357 HIS B C 1
ATOM 6369 O O . HIS B 1 357 ? 11.496 24.460 -4.625 1.00 13.17 357 HIS B O 1
ATOM 6376 N N . CYS B 1 358 ? 12.107 25.676 -6.417 1.00 15.67 358 CYS B N 1
ATOM 6377 C CA . CYS B 1 358 ? 12.069 24.580 -7.382 1.00 16.33 358 CYS B CA 1
ATOM 6378 C C . CYS B 1 358 ? 10.708 23.970 -7.705 1.00 15.99 358 CYS B C 1
ATOM 6379 O O . CYS B 1 358 ? 10.603 22.765 -7.983 1.00 13.11 358 CYS B O 1
ATOM 6382 N N . GLY B 1 359 ? 9.666 24.798 -7.648 1.00 16.16 359 GLY B N 1
ATOM 6383 C CA . GLY B 1 359 ? 8.347 24.338 -8.037 1.00 15.70 359 GLY B CA 1
ATOM 6384 C C . GLY B 1 359 ? 8.549 24.129 -9.532 1.00 17.55 359 GLY B C 1
ATOM 6385 O O . GLY B 1 359 ? 9.375 24.827 -10.136 1.00 14.85 359 GLY B O 1
ATOM 6386 N N . TRP B 1 360 ? 7.816 23.204 -10.147 1.00 15.99 360 TRP B N 1
ATOM 6387 C CA . TRP B 1 360 ? 8.029 22.924 -11.566 1.00 14.67 360 TRP B CA 1
ATOM 6388 C C . TRP B 1 360 ? 7.805 24.075 -12.556 1.00 15.60 360 TRP B C 1
ATOM 6389 O O . TRP B 1 360 ? 8.575 24.236 -13.501 1.00 14.54 360 TRP B O 1
ATOM 6400 N N . ASN B 1 361 ? 6.764 24.876 -12.360 1.00 17.65 361 ASN B N 1
ATOM 6401 C CA . ASN B 1 361 ? 6.524 25.989 -13.271 1.00 16.57 361 ASN B CA 1
ATOM 6402 C C . ASN B 1 361 ? 7.681 26.991 -13.201 1.00 18.17 361 ASN B C 1
ATOM 6403 O O . ASN B 1 361 ? 8.099 27.532 -14.229 1.00 17.99 361 ASN B O 1
ATOM 6408 N N . SER B 1 362 ? 8.192 27.245 -11.996 1.00 16.94 362 SER B N 1
ATOM 6409 C CA . SER B 1 362 ? 9.309 28.177 -11.837 1.00 17.22 362 SER B CA 1
ATOM 6410 C C . SER B 1 362 ? 10.539 27.629 -12.550 1.00 16.87 362 SER B C 1
ATOM 6411 O O . SER B 1 362 ? 11.306 28.385 -13.149 1.00 16.33 362 SER B O 1
ATOM 6414 N N . ILE B 1 363 ? 10.727 26.314 -12.475 1.00 16.33 363 ILE B N 1
ATOM 6415 C CA . ILE B 1 363 ? 11.854 25.674 -13.145 1.00 16.28 363 ILE B CA 1
ATOM 6416 C C . ILE B 1 363 ? 11.690 25.861 -14.648 1.00 16.89 363 ILE B C 1
ATOM 6417 O O . ILE B 1 363 ? 12.614 26.308 -15.330 1.00 15.44 363 ILE B O 1
ATOM 6422 N N . LEU B 1 364 ? 10.512 25.516 -15.170 1.00 15.64 364 LEU B N 1
ATOM 6423 C CA . LEU B 1 364 ? 10.266 25.647 -16.607 1.00 15.64 364 LEU B CA 1
ATOM 6424 C C . LEU B 1 364 ? 10.462 27.073 -17.095 1.00 15.63 364 LEU B C 1
ATOM 6425 O O . LEU B 1 364 ? 11.066 27.302 -18.148 1.00 13.94 364 LEU B O 1
ATOM 6430 N N . GLU B 1 365 ? 9.941 28.030 -16.337 1.00 17.04 365 GLU B N 1
ATOM 6431 C CA . GLU B 1 365 ? 10.066 29.435 -16.710 1.00 18.58 365 GLU B CA 1
ATOM 6432 C C . GLU B 1 365 ? 11.528 29.870 -16.717 1.00 17.01 365 GLU B C 1
ATOM 6433 O O . GLU B 1 365 ? 11.958 30.613 -17.594 1.00 17.21 365 GLU B O 1
ATOM 6439 N N . SER B 1 366 ? 12.295 29.395 -15.744 1.00 17.69 366 SER B N 1
ATOM 6440 C CA . SER B 1 366 ? 13.706 29.750 -15.664 1.00 20.28 366 SER B CA 1
ATOM 6441 C C . SER B 1 366 ? 14.496 29.144 -16.835 1.00 20.95 366 SER B C 1
ATOM 6442 O O . SER B 1 366 ? 15.383 29.789 -17.395 1.00 21.13 366 SER B O 1
ATOM 6445 N N . MET B 1 367 ? 14.172 27.908 -17.206 1.00 21.53 367 MET B N 1
ATOM 6446 C CA . MET B 1 367 ? 14.849 27.250 -18.325 1.00 23.29 367 MET B CA 1
ATOM 6447 C C . MET B 1 367 ? 14.524 27.958 -19.635 1.00 21.82 367 MET B C 1
ATOM 6448 O O . MET B 1 367 ? 15.378 28.087 -20.514 1.00 21.28 367 MET B O 1
ATOM 6453 N N . TRP B 1 368 ? 13.279 28.404 -19.756 1.00 20.12 368 TRP B N 1
ATOM 6454 C CA . TRP B 1 368 ? 12.804 29.073 -20.957 1.00 18.36 368 TRP B CA 1
ATOM 6455 C C . TRP B 1 368 ? 13.526 30.394 -21.204 1.00 19.49 368 TRP B C 1
ATOM 6456 O O . TRP B 1 368 ? 13.791 30.759 -22.347 1.00 19.11 368 TRP B O 1
ATOM 6467 N N . PHE B 1 369 ? 13.841 31.101 -20.126 1.00 19.34 369 PHE B N 1
ATOM 6468 C CA . PHE B 1 369 ? 14.526 32.380 -20.219 1.00 20.57 369 PHE B CA 1
ATOM 6469 C C . PHE B 1 369 ? 16.033 32.263 -20.011 1.00 19.80 369 PHE B C 1
ATOM 6470 O O . PHE B 1 369 ? 16.740 33.267 -19.982 1.00 21.16 369 PHE B O 1
ATOM 6478 N N . GLY B 1 370 ? 16.513 31.033 -19.863 1.00 20.09 370 GLY B N 1
ATOM 6479 C CA . GLY B 1 370 ? 17.937 30.801 -19.686 1.00 19.35 370 GLY B CA 1
ATOM 6480 C C . GLY B 1 370 ? 18.577 31.372 -18.429 1.00 20.21 370 GLY B C 1
ATOM 6481 O O . GLY B 1 370 ? 19.717 31.858 -18.469 1.00 17.94 370 GLY B O 1
ATOM 6482 N N . VAL B 1 371 ? 17.859 31.319 -17.311 1.00 18.40 371 VAL B N 1
ATOM 6483 C CA . VAL B 1 371 ? 18.388 31.821 -16.045 1.00 17.03 371 VAL B CA 1
ATOM 6484 C C . VAL B 1 371 ? 18.798 30.649 -15.147 1.00 17.76 371 VAL B C 1
ATOM 6485 O O . VAL B 1 371 ? 18.000 29.747 -14.893 1.00 18.28 371 VAL B O 1
ATOM 6489 N N . PRO B 1 372 ? 20.051 30.650 -14.653 1.00 18.30 372 PRO B N 1
ATOM 6490 C CA . PRO B 1 372 ? 20.542 29.577 -13.782 1.00 17.70 372 PRO B CA 1
ATOM 6491 C C . PRO B 1 372 ? 19.840 29.646 -12.443 1.00 17.73 372 PRO B C 1
ATOM 6492 O O . PRO B 1 372 ? 19.526 30.729 -11.964 1.00 17.58 372 PRO B O 1
ATOM 6496 N N . ILE B 1 373 ? 19.624 28.485 -11.835 1.00 17.83 373 ILE B N 1
ATOM 6497 C CA . ILE B 1 373 ? 18.961 28.391 -10.547 1.00 17.54 373 ILE B CA 1
ATOM 6498 C C . ILE B 1 373 ? 19.871 27.908 -9.415 1.00 16.34 373 ILE B C 1
ATOM 6499 O O . ILE B 1 373 ? 20.720 27.053 -9.618 1.00 18.66 373 ILE B O 1
ATOM 6504 N N . LEU B 1 374 ? 19.688 28.474 -8.225 1.00 17.64 374 LEU B N 1
ATOM 6505 C CA . LEU B 1 374 ? 20.395 28.011 -7.028 1.00 15.97 374 LEU B CA 1
ATOM 6506 C C . LEU B 1 374 ? 19.197 27.426 -6.264 1.00 15.75 374 LEU B C 1
ATOM 6507 O O . LEU B 1 374 ? 18.270 28.154 -5.893 1.00 13.92 374 LEU B O 1
ATOM 6512 N N . THR B 1 375 ? 19.215 26.114 -6.047 1.00 14.78 375 THR B N 1
ATOM 6513 C CA . THR B 1 375 ? 18.103 25.396 -5.417 1.00 15.85 375 THR B CA 1
ATOM 6514 C C . THR B 1 375 ? 17.846 25.518 -3.914 1.00 15.98 375 THR B C 1
ATOM 6515 O O . THR B 1 375 ? 18.747 25.346 -3.086 1.00 15.91 375 THR B O 1
ATOM 6519 N N . TRP B 1 376 ? 16.594 25.812 -3.574 1.00 14.62 376 TRP B N 1
ATOM 6520 C CA . TRP B 1 376 ? 16.166 25.900 -2.182 1.00 13.76 376 TRP B CA 1
ATOM 6521 C C . TRP B 1 376 ? 14.741 25.357 -2.119 1.00 14.77 376 TRP B C 1
ATOM 6522 O O . TRP B 1 376 ? 13.790 26.115 -1.897 1.00 12.75 376 TRP B O 1
ATOM 6533 N N . PRO B 1 377 ? 14.578 24.034 -2.309 1.00 15.13 377 PRO B N 1
ATOM 6534 C CA . PRO B 1 377 ? 13.264 23.379 -2.274 1.00 15.45 377 PRO B CA 1
ATOM 6535 C C . PRO B 1 377 ? 12.620 23.465 -0.896 1.00 16.07 377 PRO B C 1
ATOM 6536 O O . PRO B 1 377 ? 13.309 23.582 0.111 1.00 15.96 377 PRO B O 1
ATOM 6540 N N . ILE B 1 378 ? 11.294 23.401 -0.845 1.00 16.98 378 ILE B N 1
ATOM 6541 C CA . ILE B 1 378 ? 10.609 23.476 0.438 1.00 16.52 378 ILE B CA 1
ATOM 6542 C C . ILE B 1 378 ? 9.536 22.402 0.633 1.00 19.14 378 ILE B C 1
ATOM 6543 O O . ILE B 1 378 ? 9.589 21.661 1.619 1.00 18.45 378 ILE B O 1
ATOM 6548 N N . TYR B 1 379 ? 8.575 22.318 -0.293 1.00 17.76 379 TYR B N 1
ATOM 6549 C CA . TYR B 1 379 ? 7.481 21.341 -0.196 1.00 17.27 379 TYR B CA 1
ATOM 6550 C C . TYR B 1 379 ? 7.141 20.595 -1.500 1.00 19.13 379 TYR B C 1
ATOM 6551 O O . TYR B 1 379 ? 7.829 20.743 -2.508 1.00 18.27 379 TYR B O 1
ATOM 6560 N N . ALA B 1 380 ? 6.070 19.799 -1.471 1.00 16.30 380 ALA B N 1
ATOM 6561 C CA . ALA B 1 380 ? 5.640 19.000 -2.625 1.00 17.79 380 ALA B CA 1
ATOM 6562 C C . ALA B 1 380 ? 6.804 18.148 -3.129 1.00 17.40 380 ALA B C 1
ATOM 6563 O O . ALA B 1 380 ? 7.520 17.550 -2.330 1.00 18.98 380 ALA B O 1
ATOM 6565 N N . GLU B 1 381 ? 6.993 18.079 -4.445 1.00 17.88 381 GLU B N 1
ATOM 6566 C CA . GLU B 1 381 ? 8.104 17.305 -5.000 1.00 18.06 381 GLU B CA 1
ATOM 6567 C C . GLU B 1 381 ? 9.285 18.199 -5.334 1.00 16.39 381 GLU B C 1
ATOM 6568 O O . GLU B 1 381 ? 10.087 17.873 -6.209 1.00 16.28 381 GLU B O 1
ATOM 6574 N N . GLN B 1 382 ? 9.399 19.323 -4.634 1.00 15.57 382 GLN B N 1
ATOM 6575 C CA . GLN B 1 382 ? 10.482 20.264 -4.891 1.00 16.39 382 GLN B CA 1
ATOM 6576 C C . GLN B 1 382 ? 11.889 19.729 -4.625 1.00 15.72 382 GLN B C 1
ATOM 6577 O O . GLN B 1 382 ? 12.828 20.059 -5.348 1.00 16.89 382 GLN B O 1
ATOM 6583 N N . GLN B 1 383 ? 12.045 18.909 -3.595 1.00 16.13 383 GLN B N 1
ATOM 6584 C CA . GLN B 1 383 ? 13.361 18.368 -3.300 1.00 17.46 383 GLN B CA 1
ATOM 6585 C C . GLN B 1 383 ? 13.776 17.468 -4.453 1.00 17.86 383 GLN B C 1
ATOM 6586 O O . GLN B 1 383 ? 14.932 17.485 -4.882 1.00 17.08 383 GLN B O 1
ATOM 6592 N N . LEU B 1 384 ? 12.825 16.683 -4.957 1.00 18.19 384 LEU B N 1
ATOM 6593 C CA . LEU B 1 384 ? 13.108 15.786 -6.071 1.00 19.56 384 LEU B CA 1
ATOM 6594 C C . LEU B 1 384 ? 13.486 16.610 -7.287 1.00 18.88 384 LEU B C 1
ATOM 6595 O O . LEU B 1 384 ? 14.432 16.273 -8.001 1.00 18.63 384 LEU B O 1
ATOM 6600 N N . ASN B 1 385 ? 12.742 17.689 -7.531 1.00 17.99 385 ASN B N 1
ATOM 6601 C CA . ASN B 1 385 ? 13.037 18.552 -8.669 1.00 17.85 385 ASN B CA 1
ATOM 6602 C C . ASN B 1 385 ? 14.436 19.144 -8.514 1.00 16.36 385 ASN B C 1
ATOM 6603 O O . ASN B 1 385 ? 15.194 19.218 -9.479 1.00 15.95 385 ASN B O 1
ATOM 6608 N N . ALA B 1 386 ? 14.767 19.570 -7.297 1.00 16.44 386 ALA B N 1
ATOM 6609 C CA . ALA B 1 386 ? 16.074 20.164 -7.012 1.00 18.41 386 ALA B CA 1
ATOM 6610 C C . ALA B 1 386 ? 17.187 19.157 -7.262 1.00 19.16 386 ALA B C 1
ATOM 6611 O O . ALA B 1 386 ? 18.201 19.467 -7.893 1.00 18.01 386 ALA B O 1
ATOM 6613 N N . PHE B 1 387 ? 16.986 17.951 -6.748 1.00 19.68 387 PHE B N 1
ATOM 6614 C CA . PHE B 1 387 ? 17.951 16.870 -6.897 1.00 20.58 387 PHE B CA 1
ATOM 6615 C C . PHE B 1 387 ? 18.282 16.610 -8.367 1.00 21.06 387 PHE B C 1
ATOM 6616 O O . PHE B 1 387 ? 19.454 16.552 -8.753 1.00 19.44 387 PHE B O 1
ATOM 6624 N N . ARG B 1 388 ? 17.248 16.461 -9.190 1.00 21.19 388 ARG B N 1
ATOM 6625 C CA . ARG B 1 388 ? 17.447 16.201 -10.611 1.00 22.16 388 ARG B CA 1
ATOM 6626 C C . ARG B 1 388 ? 18.034 17.386 -11.367 1.00 23.12 388 ARG B C 1
ATOM 6627 O O . ARG B 1 388 ? 18.803 17.194 -12.304 1.00 25.65 388 ARG B O 1
ATOM 6635 N N . LEU B 1 389 ? 17.676 18.606 -10.970 1.00 23.11 389 LEU B N 1
ATOM 6636 C CA . LEU B 1 389 ? 18.197 19.805 -11.626 1.00 25.64 389 LEU B CA 1
ATOM 6637 C C . LEU B 1 389 ? 19.706 19.862 -11.489 1.00 26.16 389 LEU B C 1
ATOM 6638 O O . LEU B 1 389 ? 20.412 20.212 -12.433 1.00 27.49 389 LEU B O 1
ATOM 6643 N N . VAL B 1 390 ? 20.184 19.528 -10.295 1.00 26.51 390 VAL B N 1
ATOM 6644 C CA . VAL B 1 390 ? 21.606 19.559 -9.985 1.00 28.52 390 VAL B CA 1
ATOM 6645 C C . VAL B 1 390 ? 22.378 18.303 -10.387 1.00 29.95 390 VAL B C 1
ATOM 6646 O O . VAL B 1 390 ? 23.423 18.392 -11.025 1.00 30.13 390 VAL B O 1
ATOM 6650 N N . LYS B 1 391 ? 21.865 17.135 -10.020 1.00 32.26 391 LYS B N 1
ATOM 6651 C CA . LYS B 1 391 ? 22.566 15.894 -10.313 1.00 35.71 391 LYS B CA 1
ATOM 6652 C C . LYS B 1 391 ? 22.240 15.224 -11.639 1.00 37.30 391 LYS B C 1
ATOM 6653 O O . LYS B 1 391 ? 23.020 14.399 -12.120 1.00 38.41 391 LYS B O 1
ATOM 6659 N N . GLU B 1 392 ? 21.109 15.573 -12.242 1.00 36.67 392 GLU B N 1
ATOM 6660 C CA . GLU B 1 392 ? 20.737 14.947 -13.502 1.00 36.37 392 GLU B CA 1
ATOM 6661 C C . GLU B 1 392 ? 20.905 15.850 -14.718 1.00 35.27 392 GLU B C 1
ATOM 6662 O O . GLU B 1 392 ? 21.535 15.457 -15.697 1.00 35.91 392 GLU B O 1
ATOM 6668 N N . TRP B 1 393 ? 20.357 17.061 -14.658 1.00 35.19 393 TRP B N 1
ATOM 6669 C CA . TRP B 1 393 ? 20.438 17.983 -15.787 1.00 33.09 393 TRP B CA 1
ATOM 6670 C C . TRP B 1 393 ? 21.595 18.982 -15.717 1.00 33.40 393 TRP B C 1
ATOM 6671 O O . TRP B 1 393 ? 22.033 19.501 -16.739 1.00 34.19 393 TRP B O 1
ATOM 6682 N N . GLY B 1 394 ? 22.091 19.256 -14.517 1.00 33.21 394 GLY B N 1
ATOM 6683 C CA . GLY B 1 394 ? 23.200 20.183 -14.378 1.00 31.11 394 GLY B CA 1
ATOM 6684 C C . GLY B 1 394 ? 22.925 21.614 -14.797 1.00 30.12 394 GLY B C 1
ATOM 6685 O O . GLY B 1 394 ? 23.831 22.331 -15.209 1.00 28.46 394 GLY B O 1
ATOM 6686 N N . VAL B 1 395 ? 21.675 22.045 -14.702 1.00 29.74 395 VAL B N 1
ATOM 6687 C CA . VAL B 1 395 ? 21.349 23.411 -15.068 1.00 29.76 395 VAL B CA 1
ATOM 6688 C C . VAL B 1 395 ? 21.215 24.268 -13.818 1.00 29.39 395 VAL B C 1
ATOM 6689 O O . VAL B 1 395 ? 20.994 25.472 -13.898 1.00 33.22 395 VAL B O 1
ATOM 6693 N N . GLY B 1 396 ? 21.349 23.640 -12.656 1.00 28.01 396 GLY B N 1
ATOM 6694 C CA . GLY B 1 396 ? 21.238 24.383 -11.417 1.00 24.94 396 GLY B CA 1
ATOM 6695 C C . GLY B 1 396 ? 22.335 24.044 -10.428 1.00 24.34 396 GLY B C 1
ATOM 6696 O O . GLY B 1 396 ? 23.017 23.029 -10.558 1.00 23.37 396 GLY B O 1
ATOM 6697 N N . LEU B 1 397 ? 22.520 24.915 -9.446 1.00 23.76 397 LEU B N 1
ATOM 6698 C CA . LEU B 1 397 ? 23.515 24.702 -8.405 1.00 23.63 397 LEU B CA 1
ATOM 6699 C C . LEU B 1 397 ? 22.739 24.428 -7.137 1.00 22.54 397 LEU B C 1
ATOM 6700 O O . LEU B 1 397 ? 21.686 25.026 -6.904 1.00 21.20 397 LEU B O 1
ATOM 6705 N N . GLY B 1 398 ? 23.253 23.533 -6.307 1.00 21.55 398 GLY B N 1
ATOM 6706 C CA . GLY B 1 398 ? 22.541 23.225 -5.086 1.00 21.76 398 GLY B CA 1
ATOM 6707 C C . GLY B 1 398 ? 22.971 24.000 -3.857 1.00 22.82 398 GLY B C 1
ATOM 6708 O O . GLY B 1 398 ? 24.157 24.069 -3.539 1.00 20.81 398 GLY B O 1
ATOM 6709 N N . LEU B 1 399 ? 22.005 24.630 -3.193 1.00 20.79 399 LEU B N 1
ATOM 6710 C CA . LEU B 1 399 ? 22.271 25.324 -1.941 1.00 20.47 399 LEU B CA 1
ATOM 6711 C C . LEU B 1 399 ? 21.875 24.189 -1.015 1.00 21.86 399 LEU B C 1
ATOM 6712 O O . LEU B 1 399 ? 22.641 23.752 -0.158 1.00 21.25 399 LEU B O 1
ATOM 6717 N N . ARG B 1 400 ? 20.658 23.701 -1.234 1.00 24.16 400 ARG B N 1
ATOM 6718 C CA . ARG B 1 400 ? 20.119 22.556 -0.515 1.00 25.17 400 ARG B CA 1
ATOM 6719 C C . ARG B 1 400 ? 19.256 21.793 -1.512 1.00 27.45 400 ARG B C 1
ATOM 6720 O O . ARG B 1 400 ? 18.629 22.380 -2.402 1.00 25.89 400 ARG B O 1
ATOM 6728 N N . VAL B 1 401 ? 19.254 20.477 -1.391 1.00 25.83 401 VAL B N 1
ATOM 6729 C CA . VAL B 1 401 ? 18.447 19.657 -2.266 1.00 27.02 401 VAL B CA 1
ATOM 6730 C C . VAL B 1 401 ? 17.463 18.903 -1.381 1.00 26.44 401 VAL B C 1
ATOM 6731 O O . VAL B 1 401 ? 16.437 18.407 -1.847 1.00 27.50 401 VAL B O 1
ATOM 6735 N N . ASP B 1 402 ? 17.776 18.845 -0.092 1.00 24.95 402 ASP B N 1
ATOM 6736 C CA . ASP B 1 402 ? 16.941 18.128 0.858 1.00 25.78 402 ASP B CA 1
ATOM 6737 C C . ASP B 1 402 ? 16.272 19.022 1.889 1.00 24.07 402 ASP B C 1
ATOM 6738 O O . ASP B 1 402 ? 15.808 18.537 2.917 1.00 24.97 402 ASP B O 1
ATOM 6743 N N . TYR B 1 403 ? 16.213 20.323 1.626 1.00 22.88 403 TYR B N 1
ATOM 6744 C CA . TYR B 1 403 ? 15.570 21.231 2.568 1.00 19.46 403 TYR B CA 1
ATOM 6745 C C . TYR B 1 403 ? 14.057 20.993 2.556 1.00 20.00 403 TYR B C 1
ATOM 6746 O O . TYR B 1 403 ? 13.463 20.723 1.507 1.00 18.92 403 TYR B O 1
ATOM 6755 N N . ARG B 1 404 ? 13.444 21.087 3.729 1.00 20.27 404 ARG B N 1
ATOM 6756 C CA . ARG B 1 404 ? 12.004 20.911 3.871 1.00 22.82 404 ARG B CA 1
ATOM 6757 C C . ARG B 1 404 ? 11.572 21.523 5.194 1.00 24.44 404 ARG B C 1
ATOM 6758 O O . ARG B 1 404 ? 12.414 21.863 6.026 1.00 22.61 404 ARG B O 1
ATOM 6766 N N . LYS B 1 405 ? 10.266 21.687 5.384 1.00 26.20 405 LYS B N 1
ATOM 6767 C CA . LYS B 1 405 ? 9.765 22.245 6.633 1.00 27.94 405 LYS B CA 1
ATOM 6768 C C . LYS B 1 405 ? 10.289 21.358 7.757 1.00 29.21 405 LYS B C 1
ATOM 6769 O O . LYS B 1 405 ? 10.124 20.137 7.725 1.00 27.72 405 LYS B O 1
ATOM 6775 N N . GLY B 1 406 ? 10.929 21.973 8.747 1.00 29.06 406 GLY B N 1
ATOM 6776 C CA . GLY B 1 406 ? 11.484 21.204 9.843 1.00 28.97 406 GLY B CA 1
ATOM 6777 C C . GLY B 1 406 ? 13.003 21.250 9.822 1.00 28.80 406 GLY B C 1
ATOM 6778 O O . GLY B 1 406 ? 13.651 20.965 10.826 1.00 30.24 406 GLY B O 1
ATOM 6779 N N . SER B 1 407 ? 13.577 21.602 8.674 1.00 27.05 407 SER B N 1
ATOM 6780 C CA . SER B 1 407 ? 15.026 21.700 8.550 1.00 25.96 407 SER B CA 1
ATOM 6781 C C . SER B 1 407 ? 15.502 22.891 9.384 1.00 25.06 407 SER B C 1
ATOM 6782 O O . SER B 1 407 ? 14.754 23.849 9.592 1.00 25.35 407 SER B O 1
ATOM 6785 N N . ASP B 1 408 ? 16.739 22.846 9.863 1.00 24.23 408 ASP B N 1
ATOM 6786 C CA . ASP B 1 408 ? 17.246 23.963 10.657 1.00 24.28 408 ASP B CA 1
ATOM 6787 C C . ASP B 1 408 ? 17.631 25.107 9.714 1.00 23.96 408 ASP B C 1
ATOM 6788 O O . ASP B 1 408 ? 17.690 24.935 8.490 1.00 22.33 408 ASP B O 1
ATOM 6793 N N . VAL B 1 409 ? 17.872 26.280 10.279 1.00 22.84 409 VAL B N 1
ATOM 6794 C CA . VAL B 1 409 ? 18.234 27.441 9.479 1.00 22.66 409 VAL B CA 1
ATOM 6795 C C . VAL B 1 409 ? 19.498 27.256 8.645 1.00 20.48 409 VAL B C 1
ATOM 6796 O O . VAL B 1 409 ? 20.471 26.658 9.095 1.00 20.25 409 VAL B O 1
ATOM 6800 N N . VAL B 1 410 ? 19.457 27.762 7.415 1.00 19.20 410 VAL B N 1
ATOM 6801 C CA . VAL B 1 410 ? 20.601 27.722 6.508 1.00 18.15 410 VAL B CA 1
ATOM 6802 C C . VAL B 1 410 ? 21.313 29.054 6.798 1.00 19.13 410 VAL B C 1
ATOM 6803 O O . VAL B 1 410 ? 20.739 30.124 6.595 1.00 19.14 410 VAL B O 1
ATOM 6807 N N . ALA B 1 411 ? 22.548 28.978 7.285 1.00 17.70 411 ALA B N 1
ATOM 6808 C CA . ALA B 1 411 ? 23.319 30.160 7.661 1.00 16.05 411 ALA B CA 1
ATOM 6809 C C . ALA B 1 411 ? 23.761 31.087 6.536 1.00 16.51 411 ALA B C 1
ATOM 6810 O O . ALA B 1 411 ? 23.946 30.661 5.395 1.00 15.01 411 ALA B O 1
ATOM 6812 N N . ALA B 1 412 ? 23.957 32.361 6.887 1.00 15.39 412 ALA B N 1
ATOM 6813 C CA . ALA B 1 412 ? 24.387 33.378 5.926 1.00 17.19 412 ALA B CA 1
ATOM 6814 C C . ALA B 1 412 ? 25.648 32.967 5.175 1.00 16.58 412 ALA B C 1
ATOM 6815 O O . ALA B 1 412 ? 25.767 33.198 3.970 1.00 17.07 412 ALA B O 1
ATOM 6817 N N . GLU B 1 413 ? 26.595 32.373 5.891 1.00 16.90 413 GLU B N 1
ATOM 6818 C CA . GLU B 1 413 ? 27.845 31.950 5.266 1.00 18.16 413 GLU B CA 1
ATOM 6819 C C . GLU B 1 413 ? 27.597 30.978 4.117 1.00 16.76 413 GLU B C 1
ATOM 6820 O O . GLU B 1 413 ? 28.183 31.115 3.042 1.00 16.55 413 GLU B O 1
ATOM 6826 N N . GLU B 1 414 ? 26.727 30.002 4.338 1.00 16.75 414 GLU B N 1
ATOM 6827 C CA . GLU B 1 414 ? 26.427 29.018 3.298 1.00 17.51 414 GLU B CA 1
ATOM 6828 C C . GLU B 1 414 ? 25.698 29.672 2.115 1.00 17.30 414 GLU B C 1
ATOM 6829 O O . GLU B 1 414 ? 25.983 29.384 0.948 1.00 18.71 414 GLU B O 1
ATOM 6835 N N . ILE B 1 415 ? 24.770 30.575 2.419 1.00 17.16 415 ILE B N 1
ATOM 6836 C CA . ILE B 1 415 ? 24.013 31.278 1.390 1.00 15.88 415 ILE B CA 1
ATOM 6837 C C . ILE B 1 415 ? 24.936 32.153 0.544 1.00 16.19 415 ILE B C 1
ATOM 6838 O O . ILE B 1 415 ? 24.844 32.158 -0.682 1.00 15.28 415 ILE B O 1
ATOM 6843 N N . GLU B 1 416 ? 25.834 32.883 1.199 1.00 16.70 416 GLU B N 1
ATOM 6844 C CA . GLU B 1 416 ? 26.780 33.738 0.488 1.00 19.67 416 GLU B CA 1
ATOM 6845 C C . GLU B 1 416 ? 27.614 32.915 -0.494 1.00 18.65 416 GLU B C 1
ATOM 6846 O O . GLU B 1 416 ? 27.802 33.311 -1.635 1.00 19.04 416 GLU B O 1
ATOM 6852 N N . LYS B 1 417 ? 28.111 31.766 -0.044 1.00 21.18 417 LYS B N 1
ATOM 6853 C CA . LYS B 1 417 ? 28.906 30.896 -0.901 1.00 21.92 417 LYS B CA 1
ATOM 6854 C C . LYS B 1 417 ? 28.075 30.474 -2.116 1.00 22.34 417 LYS B C 1
ATOM 6855 O O . LYS B 1 417 ? 28.562 30.470 -3.247 1.00 21.04 417 LYS B O 1
ATOM 6861 N N . GLY B 1 418 ? 26.812 30.127 -1.873 1.00 19.76 418 GLY B N 1
ATOM 6862 C CA . GLY B 1 418 ? 25.937 29.719 -2.954 1.00 18.57 418 GLY B CA 1
ATOM 6863 C C . GLY B 1 418 ? 25.685 30.833 -3.954 1.00 17.88 418 GLY B C 1
ATOM 6864 O O . GLY B 1 418 ? 25.700 30.604 -5.161 1.00 18.81 418 GLY B O 1
ATOM 6865 N N . LEU B 1 419 ? 25.461 32.043 -3.453 1.00 18.36 419 LEU B N 1
ATOM 6866 C CA . LEU B 1 419 ? 25.201 33.202 -4.307 1.00 18.03 419 LEU B CA 1
ATOM 6867 C C . LEU B 1 419 ? 26.397 33.529 -5.208 1.00 18.15 419 LEU B C 1
ATOM 6868 O O . LEU B 1 419 ? 26.236 33.815 -6.398 1.00 15.89 419 LEU B O 1
ATOM 6873 N N . LYS B 1 420 ? 27.599 33.485 -4.648 1.00 20.24 420 LYS B N 1
ATOM 6874 C CA . LYS B 1 420 ? 28.793 33.770 -5.439 1.00 21.57 420 LYS B CA 1
ATOM 6875 C C . LYS B 1 420 ? 29.048 32.723 -6.532 1.00 21.60 420 LYS B C 1
ATOM 6876 O O . LYS B 1 420 ? 29.458 33.067 -7.641 1.00 19.47 420 LYS B O 1
ATOM 6882 N N . ASP B 1 421 ? 28.812 31.450 -6.225 1.00 23.16 421 ASP B N 1
ATOM 6883 C CA . ASP B 1 421 ? 29.007 30.394 -7.219 1.00 25.02 421 ASP B CA 1
ATOM 6884 C C . ASP B 1 421 ? 27.958 30.542 -8.318 1.00 25.06 421 ASP B C 1
ATOM 6885 O O . ASP B 1 421 ? 28.255 30.380 -9.502 1.00 26.38 421 ASP B O 1
ATOM 6890 N N . LEU B 1 422 ? 26.730 30.862 -7.921 1.00 23.44 422 LEU B N 1
ATOM 6891 C CA . LEU B 1 422 ? 25.640 31.047 -8.875 1.00 22.96 422 LEU B CA 1
ATOM 6892 C C . LEU B 1 422 ? 25.946 32.168 -9.869 1.00 22.69 422 LEU B C 1
ATOM 6893 O O . LEU B 1 422 ? 25.662 32.054 -11.061 1.00 21.82 422 LEU B O 1
ATOM 6898 N N . MET B 1 423 ? 26.514 33.260 -9.366 1.00 23.37 423 MET B N 1
ATOM 6899 C CA . MET B 1 423 ? 26.830 34.402 -10.204 1.00 23.53 423 MET B CA 1
ATOM 6900 C C . MET B 1 423 ? 28.224 34.352 -10.827 1.00 25.22 423 MET B C 1
ATOM 6901 O O . MET B 1 423 ? 28.646 35.310 -11.475 1.00 23.04 423 MET B O 1
ATOM 6906 N N . ASP B 1 424 ? 28.930 33.238 -10.633 1.00 25.38 424 ASP B N 1
ATOM 6907 C CA . ASP B 1 424 ? 30.265 33.064 -11.211 1.00 27.04 424 ASP B CA 1
ATOM 6908 C C . ASP B 1 424 ? 30.069 32.744 -12.695 1.00 27.39 424 ASP B C 1
ATOM 6909 O O . ASP B 1 424 ? 29.532 31.696 -13.050 1.00 26.11 424 ASP B O 1
ATOM 6914 N N . LYS B 1 425 ? 30.502 33.658 -13.551 1.00 28.64 425 LYS B N 1
ATOM 6915 C CA . LYS B 1 425 ? 30.369 33.507 -14.991 1.00 31.94 425 LYS B CA 1
ATOM 6916 C C . LYS B 1 425 ? 31.077 32.266 -15.535 1.00 32.71 425 LYS B C 1
ATOM 6917 O O . LYS B 1 425 ? 30.743 31.780 -16.615 1.00 32.39 425 LYS B O 1
ATOM 6923 N N . ASP B 1 426 ? 32.052 31.752 -14.795 1.00 32.04 426 ASP B N 1
ATOM 6924 C CA . ASP B 1 426 ? 32.769 30.567 -15.245 1.00 33.57 426 ASP B CA 1
ATOM 6925 C C . ASP B 1 426 ? 32.183 29.295 -14.650 1.00 33.93 426 ASP B C 1
ATOM 6926 O O . ASP B 1 426 ? 32.773 28.223 -14.755 1.00 31.63 426 ASP B O 1
ATOM 6931 N N . SER B 1 427 ? 31.020 29.425 -14.021 1.00 34.46 427 SER B N 1
ATOM 6932 C CA . SER B 1 427 ? 30.333 28.279 -13.443 1.00 39.03 427 SER B CA 1
ATOM 6933 C C . SER B 1 427 ? 30.022 27.318 -14.585 1.00 40.87 427 SER B C 1
ATOM 6934 O O . SER B 1 427 ? 29.913 27.732 -15.737 1.00 42.36 427 SER B O 1
ATOM 6937 N N . ILE B 1 428 ? 29.878 26.038 -14.276 1.00 42.68 428 ILE B N 1
ATOM 6938 C CA . ILE B 1 428 ? 29.586 25.070 -15.321 1.00 45.27 428 ILE B CA 1
ATOM 6939 C C . ILE B 1 428 ? 28.111 25.081 -15.716 1.00 45.18 428 ILE B C 1
ATOM 6940 O O . ILE B 1 428 ? 27.749 24.610 -16.795 1.00 47.90 428 ILE B O 1
ATOM 6945 N N . VAL B 1 429 ? 27.263 25.632 -14.853 1.00 44.71 429 VAL B N 1
ATOM 6946 C CA . VAL B 1 429 ? 25.831 25.676 -15.129 1.00 44.36 429 VAL B CA 1
ATOM 6947 C C . VAL B 1 429 ? 25.437 26.603 -16.271 1.00 43.75 429 VAL B C 1
ATOM 6948 O O . VAL B 1 429 ? 24.488 26.318 -16.995 1.00 44.20 429 VAL B O 1
ATOM 6952 N N . HIS B 1 430 ? 26.161 27.702 -16.442 1.00 42.91 430 HIS B N 1
ATOM 6953 C CA . HIS B 1 430 ? 25.824 28.655 -17.497 1.00 43.14 430 HIS B CA 1
ATOM 6954 C C . HIS B 1 430 ? 25.773 28.086 -18.914 1.00 40.60 430 HIS B C 1
ATOM 6955 O O . HIS B 1 430 ? 24.915 28.478 -19.711 1.00 39.49 430 HIS B O 1
ATOM 6962 N N . LYS B 1 431 ? 26.672 27.159 -19.229 1.00 39.87 431 LYS B N 1
ATOM 6963 C CA . LYS B 1 431 ? 26.708 26.558 -20.563 1.00 38.60 431 LYS B CA 1
ATOM 6964 C C . LYS B 1 431 ? 25.511 25.643 -20.800 1.00 36.27 431 LYS B C 1
ATOM 6965 O O . LYS B 1 431 ? 24.883 25.682 -21.859 1.00 37.20 431 LYS B O 1
ATOM 6971 N N . LYS B 1 432 ? 25.199 24.815 -19.812 1.00 33.54 432 LYS B N 1
ATOM 6972 C CA . LYS B 1 432 ? 24.076 23.900 -19.921 1.00 31.57 432 LYS B CA 1
ATOM 6973 C C . LYS B 1 432 ? 22.780 24.708 -19.994 1.00 29.32 432 LYS B C 1
ATOM 6974 O O . LYS B 1 432 ? 21.855 24.354 -20.726 1.00 25.97 432 LYS B O 1
ATOM 6980 N N . VAL B 1 433 ? 22.727 25.802 -19.237 1.00 27.89 433 VAL B N 1
ATOM 6981 C CA . VAL B 1 433 ? 21.550 26.670 -19.203 1.00 28.64 433 VAL B CA 1
ATOM 6982 C C . VAL B 1 433 ? 21.180 27.215 -20.588 1.00 29.23 433 VAL B C 1
ATOM 6983 O O . VAL B 1 433 ? 20.018 27.156 -20.991 1.00 29.44 433 VAL B O 1
ATOM 6987 N N . GLN B 1 434 ? 22.156 27.739 -21.322 1.00 30.02 434 GLN B N 1
ATOM 6988 C CA . GLN B 1 434 ? 21.874 28.268 -22.654 1.00 30.81 434 GLN B CA 1
ATOM 6989 C C . GLN B 1 434 ? 21.318 27.180 -23.574 1.00 30.07 434 GLN B C 1
ATOM 6990 O O . GLN B 1 434 ? 20.408 27.433 -24.371 1.00 29.35 434 GLN B O 1
ATOM 6996 N N . GLU B 1 435 ? 21.868 25.974 -23.460 1.00 29.35 435 GLU B N 1
ATOM 6997 C CA . GLU B 1 435 ? 21.425 24.846 -24.274 1.00 28.61 435 GLU B CA 1
ATOM 6998 C C . GLU B 1 435 ? 20.002 24.422 -23.909 1.00 25.50 435 GLU B C 1
ATOM 6999 O O . GLU B 1 435 ? 19.195 24.084 -24.776 1.00 22.60 435 GLU B O 1
ATOM 7005 N N . MET B 1 436 ? 19.708 24.422 -22.614 1.00 25.62 436 MET B N 1
ATOM 7006 C CA . MET B 1 436 ? 18.386 24.040 -22.133 1.00 23.86 436 MET B CA 1
ATOM 7007 C C . MET B 1 436 ? 17.373 25.072 -22.616 1.00 21.97 436 MET B C 1
ATOM 7008 O O . MET B 1 436 ? 16.207 24.755 -22.855 1.00 20.57 436 MET B O 1
ATOM 7013 N N . LYS B 1 437 ? 17.825 26.315 -22.758 1.00 20.36 437 LYS B N 1
ATOM 7014 C CA . LYS B 1 437 ? 16.954 27.379 -23.239 1.00 21.17 437 LYS B CA 1
ATOM 7015 C C . LYS B 1 437 ? 16.556 27.064 -24.682 1.00 20.82 437 LYS B C 1
ATOM 7016 O O . LYS B 1 437 ? 15.380 27.098 -25.034 1.00 18.29 437 LYS B O 1
ATOM 7022 N N . GLU B 1 438 ? 17.542 26.739 -25.512 1.00 21.23 438 GLU B N 1
ATOM 7023 C CA . GLU B 1 438 ? 17.272 26.418 -26.911 1.00 23.67 438 GLU B CA 1
ATOM 7024 C C . GLU B 1 438 ? 16.338 25.216 -27.047 1.00 22.02 438 GLU B C 1
ATOM 7025 O O . GLU B 1 438 ? 15.367 25.251 -27.802 1.00 21.22 438 GLU B O 1
ATOM 7031 N N . MET B 1 439 ? 16.624 24.154 -26.303 1.00 22.76 439 MET B N 1
ATOM 7032 C CA . MET B 1 439 ? 15.789 22.966 -26.358 1.00 23.01 439 MET B CA 1
ATOM 7033 C C . MET B 1 439 ? 14.362 23.255 -25.908 1.00 20.52 439 MET B C 1
ATOM 7034 O O . MET B 1 439 ? 13.414 22.683 -26.448 1.00 20.10 439 MET B O 1
ATOM 7039 N N . SER B 1 440 ? 14.218 24.139 -24.922 1.00 18.97 440 SER B N 1
ATOM 7040 C CA . SER B 1 440 ? 12.905 24.521 -24.402 1.00 19.61 440 SER B CA 1
ATOM 7041 C C . SER B 1 440 ? 12.089 25.179 -25.496 1.00 19.17 440 SER B C 1
ATOM 7042 O O . SER B 1 440 ? 10.933 24.817 -25.730 1.00 19.94 440 SER B O 1
ATOM 7045 N N . ARG B 1 441 ? 12.701 26.157 -26.154 1.00 19.74 441 ARG B N 1
ATOM 7046 C CA . ARG B 1 441 ? 12.052 26.898 -27.226 1.00 22.10 441 ARG B CA 1
ATOM 7047 C C . ARG B 1 441 ? 11.728 26.018 -28.432 1.00 21.87 441 ARG B C 1
ATOM 7048 O O . ARG B 1 441 ? 10.669 26.166 -29.038 1.00 22.56 441 ARG B O 1
ATOM 7056 N N . ASN B 1 442 ? 12.641 25.113 -28.776 1.00 21.15 442 ASN B N 1
ATOM 7057 C CA . ASN B 1 442 ? 12.464 24.238 -29.934 1.00 21.65 442 ASN B CA 1
ATOM 7058 C C . ASN B 1 442 ? 11.383 23.184 -29.771 1.00 20.27 442 ASN B C 1
ATOM 7059 O O . ASN B 1 442 ? 10.859 22.663 -30.756 1.00 19.41 442 ASN B O 1
ATOM 7064 N N . ALA B 1 443 ? 11.047 22.870 -28.528 1.00 18.46 443 ALA B N 1
ATOM 7065 C CA . ALA B 1 443 ? 10.039 21.864 -28.262 1.00 19.49 443 ALA B CA 1
ATOM 7066 C C . ALA B 1 443 ? 8.649 22.294 -28.707 1.00 19.57 443 ALA B C 1
ATOM 7067 O O . ALA B 1 443 ? 7.854 21.460 -29.116 1.00 18.14 443 ALA B O 1
ATOM 7069 N N . VAL B 1 444 ? 8.375 23.596 -28.653 1.00 20.20 444 VAL B N 1
ATOM 7070 C CA . VAL B 1 444 ? 7.050 24.116 -28.977 1.00 20.11 444 VAL B CA 1
ATOM 7071 C C . VAL B 1 444 ? 6.825 24.855 -30.295 1.00 21.68 444 VAL B C 1
ATOM 7072 O O . VAL B 1 444 ? 5.817 25.548 -30.447 1.00 22.72 444 VAL B O 1
ATOM 7076 N N . VAL B 1 445 ? 7.754 24.727 -31.237 1.00 20.91 445 VAL B N 1
ATOM 7077 C CA . VAL B 1 445 ? 7.599 25.355 -32.553 1.00 22.64 445 VAL B CA 1
ATOM 7078 C C . VAL B 1 445 ? 7.129 24.232 -33.471 1.00 22.09 445 VAL B C 1
ATOM 7079 O O . VAL B 1 445 ? 7.231 23.062 -33.099 1.00 21.73 445 VAL B O 1
ATOM 7083 N N . ASP B 1 446 ? 6.622 24.569 -34.656 1.00 21.11 446 ASP B N 1
ATOM 7084 C CA . ASP B 1 446 ? 6.167 23.534 -35.583 1.00 22.30 446 ASP B CA 1
ATOM 7085 C C . ASP B 1 446 ? 7.271 22.505 -35.826 1.00 20.28 446 ASP B C 1
ATOM 7086 O O . ASP B 1 446 ? 8.435 22.856 -36.010 1.00 21.40 446 ASP B O 1
ATOM 7091 N N . GLY B 1 447 ? 6.907 21.231 -35.823 1.00 19.71 447 GLY B N 1
ATOM 7092 C CA . GLY B 1 447 ? 7.908 20.203 -36.039 1.00 19.50 447 GLY B CA 1
ATOM 7093 C C . GLY B 1 447 ? 8.633 19.840 -34.755 1.00 18.36 447 GLY B C 1
ATOM 7094 O O . GLY B 1 447 ? 9.354 18.847 -34.718 1.00 19.24 447 GLY B O 1
ATOM 7095 N N . GLY B 1 448 ? 8.458 20.658 -33.718 1.00 16.54 448 GLY B N 1
ATOM 7096 C CA . GLY B 1 448 ? 9.075 20.389 -32.429 1.00 16.02 448 GLY B CA 1
ATOM 7097 C C . GLY B 1 448 ? 8.385 19.213 -31.750 1.00 17.16 448 GLY B C 1
ATOM 7098 O O . GLY B 1 448 ? 7.214 18.928 -32.033 1.00 18.06 448 GLY B O 1
ATOM 7099 N N . SER B 1 449 ? 9.103 18.536 -30.854 1.00 18.18 449 SER B N 1
ATOM 7100 C CA . SER B 1 449 ? 8.594 17.357 -30.151 1.00 16.73 449 SER B CA 1
ATOM 7101 C C . SER B 1 449 ? 7.236 17.496 -29.457 1.00 15.57 449 SER B C 1
ATOM 7102 O O . SER B 1 449 ? 6.410 16.585 -29.519 1.00 14.25 449 SER B O 1
ATOM 7105 N N . SER B 1 450 ? 6.996 18.623 -28.799 1.00 16.37 450 SER B N 1
ATOM 7106 C CA . SER B 1 450 ? 5.728 18.802 -28.099 1.00 16.14 450 SER B CA 1
ATOM 7107 C C . SER B 1 450 ? 4.530 19.036 -29.022 1.00 17.28 450 SER B C 1
ATOM 7108 O O . SER B 1 450 ? 3.414 18.615 -28.711 1.00 15.62 450 SER B O 1
ATOM 7111 N N . LEU B 1 451 ? 4.746 19.698 -30.155 1.00 17.27 451 LEU B N 1
ATOM 7112 C CA . LEU B 1 451 ? 3.641 19.907 -31.073 1.00 17.42 451 LEU B CA 1
ATOM 7113 C C . LEU B 1 451 ? 3.315 18.608 -31.808 1.00 18.14 451 LEU B C 1
ATOM 7114 O O . LEU B 1 451 ? 2.165 18.371 -32.184 1.00 18.84 451 LEU B O 1
ATOM 7119 N N . ILE B 1 452 ? 4.318 17.760 -32.013 1.00 18.48 452 ILE B N 1
ATOM 7120 C CA . ILE B 1 452 ? 4.068 16.477 -32.667 1.00 17.79 452 ILE B CA 1
ATOM 7121 C C . ILE B 1 452 ? 3.250 15.643 -31.688 1.00 18.75 452 ILE B C 1
ATOM 7122 O O . ILE B 1 452 ? 2.274 14.995 -32.063 1.00 20.62 452 ILE B O 1
ATOM 7127 N N . SER B 1 453 ? 3.659 15.681 -30.424 1.00 17.87 453 SER B N 1
ATOM 7128 C CA . SER B 1 453 ? 2.987 14.943 -29.371 1.00 18.79 453 SER B CA 1
ATOM 7129 C C . SER B 1 453 ? 1.536 15.411 -29.234 1.00 17.88 453 SER B C 1
ATOM 7130 O O . SER B 1 453 ? 0.628 14.605 -29.046 1.00 18.81 453 SER B O 1
ATOM 7133 N N . VAL B 1 454 ? 1.327 16.717 -29.338 1.00 16.92 454 VAL B N 1
ATOM 7134 C CA . VAL B 1 454 ? -0.010 17.298 -29.249 1.00 19.09 454 VAL B CA 1
ATOM 7135 C C . VAL B 1 454 ? -0.923 16.741 -30.338 1.00 19.61 454 VAL B C 1
ATOM 7136 O O . VAL B 1 454 ? -2.088 16.412 -30.086 1.00 19.34 454 VAL B O 1
ATOM 7140 N N . GLY B 1 455 ? -0.392 16.671 -31.554 1.00 19.01 455 GLY B N 1
ATOM 7141 C CA . GLY B 1 455 ? -1.162 16.150 -32.671 1.00 17.42 455 GLY B CA 1
ATOM 7142 C C . GLY B 1 455 ? -1.561 14.706 -32.434 1.00 18.91 455 GLY B C 1
ATOM 7143 O O . GLY B 1 455 ? -2.712 14.328 -32.667 1.00 17.76 455 GLY B O 1
ATOM 7144 N N . LYS B 1 456 ? -0.611 13.898 -31.968 1.00 17.50 456 LYS B N 1
ATOM 7145 C CA . LYS B 1 456 ? -0.872 12.486 -31.694 1.00 19.43 456 LYS B CA 1
ATOM 7146 C C . LYS B 1 456 ? -1.910 12.337 -30.587 1.00 16.92 456 LYS B C 1
ATOM 7147 O O . LYS B 1 456 ? -2.759 11.455 -30.645 1.00 18.55 456 LYS B O 1
ATOM 7153 N N . LEU B 1 457 ? -1.838 13.201 -29.579 1.00 17.77 457 LEU B N 1
ATOM 7154 C CA . LEU B 1 457 ? -2.785 13.150 -28.465 1.00 16.96 457 LEU B CA 1
ATOM 7155 C C . LEU B 1 457 ? -4.193 13.501 -28.937 1.00 16.81 457 LEU B C 1
ATOM 7156 O O . LEU B 1 457 ? -5.156 12.808 -28.609 1.00 17.83 457 LEU B O 1
ATOM 7161 N N . ILE B 1 458 ? -4.317 14.580 -29.703 1.00 17.26 458 ILE B N 1
ATOM 7162 C CA . ILE B 1 458 ? -5.624 14.995 -30.205 1.00 16.76 458 ILE B CA 1
ATOM 7163 C C . ILE B 1 458 ? -6.200 13.881 -31.084 1.00 16.96 458 ILE B C 1
ATOM 7164 O O . ILE B 1 458 ? -7.387 13.591 -31.024 1.00 15.24 458 ILE B O 1
ATOM 7169 N N . ASP B 1 459 ? -5.348 13.248 -31.883 1.00 17.96 459 ASP B N 1
ATOM 7170 C CA . ASP B 1 459 ? -5.789 12.149 -32.741 1.00 20.57 459 ASP B CA 1
ATOM 7171 C C . ASP B 1 459 ? -6.291 10.993 -31.879 1.00 21.49 459 ASP B C 1
ATOM 7172 O O . ASP B 1 459 ? -7.309 10.378 -32.181 1.00 23.05 459 ASP B O 1
ATOM 7177 N N . ASP B 1 460 ? -5.580 10.707 -30.795 1.00 22.12 460 ASP B N 1
ATOM 7178 C CA . ASP B 1 460 ? -5.981 9.635 -29.889 1.00 22.48 460 ASP B CA 1
ATOM 7179 C C . ASP B 1 460 ? -7.298 9.989 -29.199 1.00 22.59 460 ASP B C 1
ATOM 7180 O O . ASP B 1 460 ? -8.166 9.137 -29.022 1.00 21.11 460 ASP B O 1
ATOM 7185 N N . ILE B 1 461 ? -7.444 11.255 -28.817 1.00 21.95 461 ILE B N 1
ATOM 7186 C CA . ILE B 1 461 ? -8.653 11.718 -28.130 1.00 23.82 461 ILE B CA 1
ATOM 7187 C C . ILE B 1 461 ? -9.912 11.705 -28.993 1.00 24.80 461 ILE B C 1
ATOM 7188 O O . ILE B 1 461 ? -10.959 11.205 -28.574 1.00 24.86 461 ILE B O 1
ATOM 7193 N N . THR B 1 462 ? -9.807 12.258 -30.194 1.00 24.60 462 THR B N 1
ATOM 7194 C CA . THR B 1 462 ? -10.946 12.343 -31.094 1.00 27.57 462 THR B CA 1
ATOM 7195 C C . THR B 1 462 ? -11.029 11.195 -32.097 1.00 30.72 462 THR B C 1
ATOM 7196 O O . THR B 1 462 ? -11.987 11.109 -32.861 1.00 30.19 462 THR B O 1
ATOM 7200 N N . GLY B 1 463 ? -10.025 10.324 -32.088 1.00 33.84 463 GLY B N 1
ATOM 7201 C CA . GLY B 1 463 ? -9.994 9.203 -33.010 1.00 38.59 463 GLY B CA 1
ATOM 7202 C C . GLY B 1 463 ? -11.004 8.114 -32.711 1.00 41.95 463 GLY B C 1
ATOM 7203 O O . GLY B 1 463 ? -11.655 7.633 -33.662 1.00 44.55 463 GLY B O 1
#

CATH classification: 3.40.50.2000 (+1 more: 3.40.50.2000)

Organism: Medicago truncatula (NCBI:txid3880)